Protein AF-A0A518K5V3-F1 (afdb_monomer_lite)

Structure (mmCIF, N/CA/C/O backbone):
data_AF-A0A518K5V3-F1
#
_entry.id   AF-A0A518K5V3-F1
#
loop_
_atom_site.group_PDB
_atom_site.id
_atom_site.type_symbol
_atom_site.label_atom_id
_atom_site.label_alt_id
_atom_site.label_comp_id
_atom_site.label_asym_id
_atom_site.label_entity_id
_atom_site.label_seq_id
_atom_site.pdbx_PDB_ins_code
_atom_site.Cartn_x
_atom_site.Cartn_y
_atom_site.Cartn_z
_atom_site.occupancy
_atom_site.B_iso_or_equiv
_atom_site.auth_seq_id
_atom_site.auth_comp_id
_atom_site.auth_asym_id
_atom_site.auth_atom_id
_atom_site.pdbx_PDB_model_num
ATOM 1 N N . MET A 1 1 ? -26.182 54.799 -16.301 1.00 43.12 1 MET A N 1
ATOM 2 C CA . MET A 1 1 ? -25.715 53.907 -17.389 1.00 43.12 1 MET A CA 1
ATOM 3 C C . MET A 1 1 ? -24.269 53.424 -17.221 1.00 43.12 1 MET A C 1
ATOM 5 O O . MET A 1 1 ? -23.876 52.514 -17.927 1.00 43.12 1 MET A O 1
ATOM 9 N N . THR A 1 2 ? -23.488 53.950 -16.270 1.00 39.34 2 THR A N 1
ATOM 10 C CA . THR A 1 2 ? -22.072 53.578 -16.065 1.00 39.34 2 THR A CA 1
ATOM 11 C C . THR A 1 2 ? -21.814 52.629 -14.886 1.00 39.34 2 THR A C 1
ATOM 13 O O . THR A 1 2 ? -20.728 52.070 -14.793 1.00 39.34 2 THR A O 1
ATOM 16 N N . THR A 1 3 ? -22.806 52.371 -14.027 1.00 31.72 3 THR A N 1
ATOM 17 C CA . THR A 1 3 ? -22.665 51.462 -12.868 1.00 31.72 3 THR A CA 1
ATOM 18 C C . THR A 1 3 ? -23.129 50.028 -13.157 1.00 31.72 3 THR A C 1
ATOM 20 O O . THR A 1 3 ? -22.617 49.089 -12.565 1.00 31.72 3 THR A O 1
ATOM 23 N N . LEU A 1 4 ? -24.036 49.837 -14.124 1.00 33.97 4 LEU A N 1
ATOM 24 C CA . LEU A 1 4 ? -24.569 48.517 -14.507 1.00 33.97 4 LEU A CA 1
ATOM 25 C C . LEU A 1 4 ? -23.623 47.707 -15.413 1.00 33.97 4 LEU A C 1
ATOM 27 O O . LEU A 1 4 ? -23.677 46.484 -15.412 1.00 33.97 4 LEU A O 1
ATOM 31 N N . VAL A 1 5 ? -22.712 48.369 -16.134 1.00 39.97 5 VAL A N 1
ATOM 32 C CA . VAL A 1 5 ? -21.763 47.696 -17.046 1.00 39.97 5 VAL A CA 1
ATOM 33 C C . VAL A 1 5 ? -20.562 47.101 -16.293 1.00 39.97 5 VAL A C 1
ATOM 35 O O . VAL A 1 5 ? -19.984 46.120 -16.744 1.00 39.97 5 VAL A O 1
ATOM 38 N N . ARG A 1 6 ? -20.217 47.626 -15.107 1.00 32.84 6 ARG A N 1
ATOM 39 C CA . ARG A 1 6 ? -19.123 47.078 -14.281 1.00 32.84 6 ARG A CA 1
ATOM 40 C C . ARG A 1 6 ? -19.527 45.856 -13.454 1.00 32.84 6 ARG A C 1
ATOM 42 O O . ARG A 1 6 ? -18.664 45.043 -13.176 1.00 32.84 6 ARG A O 1
ATOM 49 N N . VAL A 1 7 ? -20.807 45.693 -13.113 1.00 37.88 7 VAL A N 1
ATOM 50 C CA . VAL A 1 7 ? -21.293 44.527 -12.346 1.00 37.88 7 VAL A CA 1
ATOM 51 C C . VAL A 1 7 ? -21.519 43.311 -13.256 1.00 37.88 7 VAL A C 1
ATOM 53 O O . VAL A 1 7 ? -21.233 42.185 -12.862 1.00 37.88 7 VAL A O 1
ATOM 56 N N . ALA A 1 8 ? -21.938 43.532 -14.507 1.00 36.59 8 ALA A N 1
ATOM 57 C CA . ALA A 1 8 ? -22.109 42.458 -15.488 1.00 36.59 8 ALA A CA 1
ATOM 58 C C . ALA A 1 8 ? -20.771 41.837 -15.941 1.00 36.59 8 ALA A C 1
ATOM 60 O O . ALA A 1 8 ? -20.703 40.632 -16.162 1.00 36.59 8 ALA A O 1
ATOM 61 N N . ALA A 1 9 ? -19.693 42.628 -16.021 1.00 32.94 9 ALA A N 1
ATOM 62 C CA . ALA A 1 9 ? -18.363 42.116 -16.363 1.00 32.94 9 ALA A CA 1
ATOM 63 C C . ALA A 1 9 ? -17.746 41.251 -15.244 1.00 32.94 9 ALA A C 1
ATOM 65 O O . ALA A 1 9 ? -17.004 40.319 -15.539 1.00 32.94 9 ALA A O 1
ATOM 66 N N . THR A 1 10 ? -18.090 41.503 -13.975 1.00 34.59 10 THR A N 1
ATOM 67 C CA . THR A 1 10 ? -17.618 40.697 -12.836 1.00 34.59 10 THR A CA 1
ATOM 68 C C . THR A 1 10 ? -18.419 39.402 -12.669 1.00 34.59 10 THR A C 1
ATOM 70 O O . THR A 1 10 ? -17.848 38.388 -12.287 1.00 34.59 10 THR A O 1
ATOM 73 N N . LEU A 1 11 ? -19.715 39.383 -13.015 1.00 32.91 11 LEU A N 1
ATOM 74 C CA . LEU A 1 11 ? -20.531 38.161 -12.937 1.00 32.91 11 LEU A CA 1
ATOM 75 C C . LEU A 1 11 ? -20.238 37.149 -14.057 1.00 32.91 11 LEU A C 1
ATOM 77 O O . LEU A 1 11 ? -20.310 35.948 -13.817 1.00 32.91 11 LEU A O 1
ATOM 81 N N . VAL A 1 12 ? -19.862 37.603 -15.257 1.00 38.00 12 VAL A N 1
ATOM 82 C CA . VAL A 1 12 ? -19.462 36.692 -16.351 1.00 38.00 12 VAL A CA 1
ATOM 83 C C . VAL A 1 12 ? -18.081 36.068 -16.091 1.00 38.00 12 VAL A C 1
ATOM 85 O O . VAL A 1 12 ? -17.821 34.964 -16.555 1.00 38.00 12 VAL A O 1
ATOM 88 N N . ALA A 1 13 ? -17.229 36.707 -15.281 1.00 33.59 13 ALA A N 1
ATOM 89 C CA . ALA A 1 13 ? -15.959 36.125 -14.837 1.00 33.59 13 ALA A CA 1
ATOM 90 C C . ALA A 1 13 ? -16.121 35.065 -13.722 1.00 33.59 13 ALA A C 1
ATOM 92 O O . ALA A 1 13 ? -15.258 34.206 -13.585 1.00 33.59 13 ALA A O 1
ATOM 93 N N . LEU A 1 14 ? -17.224 35.087 -12.959 1.00 34.62 14 LEU A N 1
ATOM 94 C CA . LEU A 1 14 ? -17.510 34.115 -11.888 1.00 34.62 14 LEU A CA 1
ATOM 95 C C . LEU A 1 14 ? -18.317 32.889 -12.352 1.00 34.62 14 LEU A C 1
ATOM 97 O O . LEU A 1 14 ? -18.313 31.869 -11.674 1.00 34.62 14 LEU A O 1
ATOM 101 N N . LEU A 1 15 ? -18.967 32.951 -13.519 1.00 34.31 15 LEU A N 1
ATOM 102 C CA . LEU A 1 15 ? -19.723 31.833 -14.111 1.00 34.31 15 LEU A CA 1
ATOM 103 C C . LEU A 1 15 ? -18.880 30.916 -15.018 1.00 34.31 15 LEU A C 1
ATOM 105 O O . LEU A 1 15 ? -19.417 29.997 -15.626 1.00 34.31 15 LEU A O 1
ATOM 109 N N . ALA A 1 16 ? -17.564 31.136 -15.095 1.00 33.53 16 ALA A N 1
ATOM 110 C CA . ALA A 1 16 ? -16.620 30.242 -15.774 1.00 33.53 16 ALA A CA 1
ATOM 111 C C . ALA A 1 16 ? -15.958 29.213 -14.829 1.00 33.53 16 ALA A C 1
ATOM 113 O O . ALA A 1 16 ? -15.108 28.445 -15.269 1.00 33.53 16 ALA A O 1
ATOM 114 N N . TRP A 1 17 ? -16.340 29.184 -13.546 1.00 33.69 17 TRP A N 1
ATOM 115 C CA . TRP A 1 17 ? -15.813 28.276 -12.519 1.00 33.69 17 TRP A CA 1
ATOM 116 C C . TRP A 1 17 ? -16.935 27.421 -11.911 1.00 33.69 17 TRP A C 1
ATOM 118 O O . TRP A 1 17 ? -17.217 27.469 -10.720 1.00 33.69 17 TRP A O 1
ATOM 128 N N . THR A 1 18 ? -17.599 26.613 -12.731 1.00 35.38 18 THR A N 1
ATOM 129 C CA . THR A 1 18 ? -18.125 25.340 -12.226 1.00 35.38 18 THR A CA 1
ATOM 130 C C . THR A 1 18 ? -17.106 24.285 -12.634 1.00 35.38 18 THR A C 1
ATOM 132 O O . THR A 1 18 ? -17.069 23.949 -13.824 1.00 35.38 18 THR A O 1
ATOM 135 N N . PRO A 1 19 ? -16.237 23.784 -11.733 1.00 36.00 19 PRO A N 1
ATOM 136 C CA . PRO A 1 19 ? -15.582 22.522 -12.022 1.00 36.00 19 PRO A CA 1
ATOM 137 C C . PRO A 1 19 ? -16.719 21.522 -12.220 1.00 36.00 19 PRO A C 1
ATOM 139 O O . PRO A 1 19 ? -17.538 21.311 -11.327 1.00 36.00 19 PRO A O 1
ATOM 142 N N . GLY A 1 20 ? -16.857 20.993 -13.435 1.00 32.44 20 GLY A N 1
ATOM 143 C CA . GLY A 1 20 ? -17.680 19.809 -13.611 1.00 32.44 20 GLY A CA 1
ATOM 144 C C . GLY A 1 20 ? -17.143 18.760 -12.646 1.00 32.44 20 GLY A C 1
ATOM 145 O O . GLY A 1 20 ? -15.926 18.584 -12.584 1.00 32.44 20 GLY A O 1
ATOM 146 N N . LEU A 1 21 ? -18.028 18.111 -11.891 1.00 36.78 21 LEU A N 1
ATOM 147 C CA . LEU A 1 21 ? -17.726 16.860 -11.202 1.00 36.78 21 LEU A CA 1
ATOM 148 C C . LEU A 1 21 ? -17.263 15.867 -12.274 1.00 36.78 21 LEU A C 1
ATOM 150 O O . LEU A 1 21 ? -18.062 15.182 -12.907 1.00 36.78 21 LEU A O 1
ATOM 154 N N . ARG A 1 22 ? -15.966 15.875 -12.577 1.00 37.50 22 ARG A N 1
ATOM 155 C CA . ARG A 1 22 ? -15.310 14.741 -13.202 1.00 37.50 22 ARG A CA 1
ATOM 156 C C . ARG A 1 22 ? -15.064 13.770 -12.064 1.00 37.50 22 ARG A C 1
ATOM 158 O O . ARG A 1 22 ? -14.436 14.165 -11.087 1.00 37.50 22 ARG A O 1
ATOM 165 N N . ALA A 1 23 ? -15.555 12.540 -12.199 1.00 46.56 23 ALA A N 1
ATOM 166 C CA . ALA A 1 23 ? -15.024 11.435 -11.417 1.00 46.56 23 ALA A CA 1
ATOM 167 C C . ALA A 1 23 ? -13.495 11.493 -11.547 1.00 46.56 23 ALA A C 1
ATOM 169 O O . ALA A 1 23 ? -12.970 11.546 -12.667 1.00 46.56 23 ALA A O 1
ATOM 170 N N . GLN A 1 24 ? -12.812 11.643 -10.417 1.00 58.25 24 GLN A N 1
ATOM 171 C CA . GLN A 1 24 ? -11.363 11.743 -10.383 1.00 58.25 24 GLN A CA 1
ATOM 172 C C . GLN A 1 24 ? -10.799 10.418 -10.899 1.00 58.25 24 GLN A C 1
ATOM 174 O O . GLN A 1 24 ? -11.262 9.349 -10.514 1.00 58.25 24 GLN A O 1
ATOM 179 N N . GLN A 1 25 ? -9.873 10.480 -11.855 1.00 75.19 25 GLN A N 1
ATOM 180 C CA . GLN A 1 25 ? -9.234 9.278 -12.382 1.00 75.19 25 GLN A CA 1
ATOM 181 C C . GLN A 1 25 ? -8.375 8.675 -11.262 1.00 75.19 25 GLN A C 1
ATOM 183 O O . GLN A 1 25 ? -7.451 9.336 -10.792 1.00 75.19 25 GLN A O 1
ATOM 188 N N . ILE A 1 26 ? -8.726 7.467 -10.816 1.00 86.62 26 ILE A N 1
ATOM 189 C CA . ILE A 1 26 ? -8.029 6.745 -9.742 1.00 86.62 26 ILE A CA 1
ATOM 190 C C . ILE A 1 26 ? -6.698 6.231 -10.293 1.00 86.62 26 ILE A C 1
ATOM 192 O O . ILE A 1 26 ? -6.661 5.655 -11.387 1.00 86.62 26 ILE A O 1
ATOM 196 N N . LYS A 1 27 ? -5.614 6.437 -9.541 1.00 91.00 27 LYS A N 1
ATOM 197 C CA . LYS A 1 27 ? -4.279 5.950 -9.899 1.00 91.00 27 LYS A CA 1
ATOM 198 C C . LYS A 1 27 ? -4.211 4.412 -9.840 1.00 91.00 27 LYS A C 1
ATOM 200 O O . LYS A 1 27 ? -5.124 3.734 -9.369 1.00 91.00 27 LYS A O 1
ATOM 205 N N . ALA A 1 28 ? -3.125 3.842 -10.350 1.00 94.38 28 ALA A N 1
ATOM 206 C CA . ALA A 1 28 ? -2.827 2.414 -10.268 1.00 94.38 28 ALA A CA 1
ATOM 207 C C . ALA A 1 28 ? -2.697 1.958 -8.808 1.00 94.38 28 ALA A C 1
ATOM 209 O O . ALA A 1 28 ? -3.159 0.885 -8.444 1.00 94.38 28 ALA A O 1
ATOM 210 N N . PHE A 1 29 ? -2.082 2.809 -7.994 1.00 93.38 29 PHE A N 1
ATOM 211 C CA . PHE A 1 29 ? -1.991 2.764 -6.539 1.00 93.38 29 PHE A CA 1
ATOM 212 C C . PHE A 1 29 ? -1.645 4.188 -6.060 1.00 93.38 29 PHE A C 1
ATOM 214 O O . PHE A 1 29 ? -1.180 4.993 -6.882 1.00 93.38 29 PHE A O 1
ATOM 221 N N . PRO A 1 30 ? -1.837 4.533 -4.775 1.00 88.00 30 PRO A N 1
ATOM 222 C CA . PRO A 1 30 ? -1.685 5.907 -4.289 1.00 88.00 30 PRO A CA 1
ATOM 223 C C . PRO A 1 30 ? -0.339 6.567 -4.635 1.00 88.00 30 PRO A C 1
ATOM 225 O O . PRO A 1 30 ? -0.297 7.739 -5.014 1.00 88.00 30 PRO A O 1
ATOM 228 N N . GLN A 1 31 ? 0.755 5.797 -4.583 1.00 87.75 31 GLN A N 1
ATOM 229 C CA . GLN A 1 31 ? 2.121 6.262 -4.864 1.00 87.75 31 GLN A CA 1
ATOM 230 C C . GLN A 1 31 ? 2.524 6.195 -6.352 1.00 87.75 31 GLN A C 1
ATOM 232 O O . GLN A 1 31 ? 3.670 6.495 -6.695 1.00 87.75 31 GLN A O 1
ATOM 237 N N . ALA A 1 32 ? 1.619 5.807 -7.256 1.00 91.69 32 ALA A N 1
ATOM 238 C CA . ALA A 1 32 ? 1.925 5.742 -8.680 1.00 91.69 32 ALA A CA 1
ATOM 239 C C . ALA A 1 32 ? 2.119 7.156 -9.263 1.00 91.69 32 ALA A C 1
ATOM 241 O O . ALA A 1 32 ? 1.322 8.071 -9.024 1.00 91.69 32 ALA A O 1
ATOM 242 N N . GLU A 1 33 ? 3.177 7.327 -10.055 1.00 91.31 33 GLU A N 1
ATOM 243 C CA . GLU A 1 33 ? 3.539 8.594 -10.701 1.00 91.31 33 GLU A CA 1
ATOM 244 C C . GLU A 1 33 ? 3.907 8.374 -12.180 1.00 91.31 33 GLU A C 1
ATOM 246 O O . GLU A 1 33 ? 4.142 7.254 -12.654 1.00 91.31 33 GLU A O 1
ATOM 251 N N . GLY A 1 34 ? 3.977 9.467 -12.938 1.00 93.81 34 GLY A N 1
ATOM 252 C CA . GLY A 1 34 ? 4.378 9.443 -14.339 1.00 93.81 34 GLY A CA 1
ATOM 253 C C . GLY A 1 34 ? 3.299 8.920 -15.287 1.00 93.81 34 GLY A C 1
ATOM 254 O O . GLY A 1 34 ? 2.110 8.874 -14.981 1.00 93.81 34 GLY A O 1
ATOM 255 N N . TYR A 1 35 ? 3.692 8.565 -16.508 1.00 95.56 35 TYR A N 1
ATOM 256 C CA . TYR A 1 35 ? 2.707 8.291 -17.551 1.00 95.56 35 TYR A CA 1
ATOM 257 C C . TYR A 1 35 ? 1.858 7.032 -17.336 1.00 95.56 35 TYR A C 1
ATOM 259 O O . TYR A 1 35 ? 0.689 7.043 -17.711 1.00 95.56 35 TYR A O 1
ATOM 267 N N . GLY A 1 36 ? 2.412 5.989 -16.717 1.00 96.06 36 GLY A N 1
ATOM 268 C CA . GLY A 1 36 ? 1.703 4.755 -16.369 1.00 96.06 36 GLY A CA 1
ATOM 269 C C . GLY A 1 36 ? 0.858 4.840 -15.091 1.00 96.06 36 GLY A C 1
ATOM 270 O O . GLY A 1 36 ? 0.240 3.846 -14.722 1.00 96.06 36 GLY A O 1
ATOM 271 N N . GLU A 1 37 ? 0.796 6.000 -14.420 1.00 93.62 37 GLU A N 1
ATOM 272 C CA . GLU A 1 37 ? 0.130 6.176 -13.115 1.00 93.62 37 GLU A CA 1
ATOM 273 C C . GLU A 1 37 ? -1.358 5.796 -13.105 1.00 93.62 37 GLU A C 1
ATOM 275 O O . GLU A 1 37 ? -1.918 5.605 -12.038 1.00 93.62 37 GLU A O 1
ATOM 280 N N . ASN A 1 38 ? -2.010 5.721 -14.270 1.00 93.94 38 ASN A N 1
ATOM 281 C CA . ASN A 1 38 ? -3.446 5.455 -14.401 1.00 93.94 38 ASN A CA 1
ATOM 282 C C . ASN A 1 38 ? -3.755 4.025 -14.877 1.00 93.94 38 ASN A C 1
ATOM 284 O O . ASN A 1 38 ? -4.891 3.744 -15.265 1.00 93.94 38 ASN A O 1
ATOM 288 N N . ALA A 1 39 ? -2.758 3.135 -14.903 1.00 96.94 39 ALA A N 1
ATOM 289 C CA . ALA A 1 39 ? -2.973 1.728 -15.218 1.00 96.94 39 ALA A CA 1
ATOM 290 C C . ALA A 1 39 ? -3.994 1.127 -14.244 1.00 96.94 39 ALA A C 1
ATOM 292 O O . ALA A 1 39 ? -3.812 1.195 -13.035 1.00 96.94 39 ALA A O 1
ATOM 293 N N . ARG A 1 40 ? -5.068 0.521 -14.760 1.00 95.94 40 ARG A N 1
ATOM 294 C CA . ARG A 1 40 ? -6.090 -0.113 -13.909 1.00 95.94 40 ARG A CA 1
ATOM 295 C C . ARG A 1 40 ? -5.650 -1.476 -13.363 1.00 95.94 40 ARG A C 1
ATOM 297 O O . ARG A 1 40 ? -6.126 -1.901 -12.315 1.00 95.94 40 ARG A O 1
ATOM 304 N N . GLY A 1 41 ? -4.792 -2.189 -14.096 1.00 97.75 41 GLY A N 1
ATOM 305 C CA . GLY A 1 41 ? -4.429 -3.562 -13.752 1.00 97.75 41 GLY A CA 1
ATOM 306 C C . GLY A 1 41 ? -5.656 -4.467 -13.614 1.00 97.75 41 GLY A C 1
ATOM 307 O O . GLY A 1 41 ? -6.607 -4.364 -14.388 1.00 97.75 41 GLY A O 1
ATOM 308 N N . GLY A 1 42 ? -5.627 -5.350 -12.618 1.00 97.44 42 GLY A N 1
ATOM 309 C CA . GLY A 1 42 ? -6.682 -6.316 -12.303 1.00 97.44 42 GLY A CA 1
ATOM 310 C C . GLY A 1 42 ? -7.875 -5.797 -11.494 1.00 97.44 42 GLY A C 1
ATOM 311 O O . GLY A 1 42 ? -8.720 -6.611 -11.134 1.00 97.44 42 GLY A O 1
ATOM 312 N N . ARG A 1 43 ? -7.967 -4.490 -11.196 1.00 96.69 43 ARG A N 1
ATOM 313 C CA . ARG A 1 43 ? -9.018 -3.898 -10.342 1.00 96.69 43 ARG A CA 1
ATOM 314 C C . ARG A 1 43 ? -10.431 -4.313 -10.752 1.00 96.69 43 ARG A C 1
ATOM 316 O O . ARG A 1 43 ? -10.838 -4.080 -11.900 1.00 96.69 43 ARG A O 1
ATOM 323 N N . GLY A 1 44 ? -11.210 -4.838 -9.806 1.00 94.06 44 GLY A N 1
ATOM 324 C CA . GLY A 1 44 ? -12.574 -5.331 -10.041 1.00 94.06 44 GLY A CA 1
ATOM 325 C C . GLY A 1 44 ? -12.641 -6.706 -10.727 1.00 94.06 44 GLY A C 1
ATOM 326 O O . GLY A 1 44 ? -13.717 -7.118 -11.165 1.00 94.06 44 GLY A O 1
ATOM 327 N N . GLY A 1 45 ? -11.494 -7.362 -10.918 1.00 95.94 45 GLY A N 1
ATOM 328 C CA . GLY A 1 45 ? -11.334 -8.646 -11.593 1.00 95.94 45 GLY A CA 1
ATOM 329 C C . GLY A 1 45 ? -11.364 -9.850 -10.649 1.00 95.94 45 GLY A C 1
ATOM 330 O O . GLY A 1 45 ? -11.856 -9.769 -9.524 1.00 95.94 45 GLY A O 1
ATOM 331 N N . ASP A 1 46 ? -10.855 -10.991 -11.124 1.00 96.00 46 ASP A N 1
ATOM 332 C CA . ASP A 1 46 ? -10.656 -12.175 -10.282 1.00 96.00 46 ASP A CA 1
ATOM 333 C C . ASP A 1 46 ? -9.287 -12.170 -9.589 1.00 96.00 46 ASP A C 1
ATOM 335 O O . ASP A 1 46 ? -8.342 -11.503 -10.020 1.00 96.00 46 ASP A O 1
ATOM 339 N N . VAL A 1 47 ? -9.174 -12.956 -8.522 1.00 98.44 47 VAL A N 1
ATOM 340 C CA . VAL A 1 47 ? -7.920 -13.162 -7.794 1.00 98.44 47 VAL A CA 1
ATOM 341 C C . VAL A 1 47 ? -7.378 -14.537 -8.129 1.00 98.44 47 VAL A C 1
ATOM 343 O O . VAL A 1 47 ? -8.108 -15.529 -8.171 1.00 98.44 47 VAL A O 1
ATOM 346 N N . TYR A 1 48 ? -6.088 -14.602 -8.447 1.00 98.69 48 TYR A N 1
ATOM 347 C CA . TYR A 1 48 ? -5.428 -15.848 -8.802 1.00 98.69 48 TYR A CA 1
ATOM 348 C C . TYR A 1 48 ? -4.186 -16.078 -7.951 1.00 98.69 48 TYR A C 1
ATOM 350 O O . TYR A 1 48 ? -3.214 -15.328 -8.037 1.00 98.69 48 TYR A O 1
ATOM 358 N N . HIS A 1 49 ? -4.199 -17.186 -7.216 1.00 98.56 49 HIS A N 1
ATOM 359 C CA . HIS A 1 49 ? -3.109 -17.597 -6.344 1.00 98.56 49 HIS A CA 1
ATOM 360 C C . HIS A 1 49 ? -2.066 -18.442 -7.086 1.00 98.56 49 HIS A C 1
ATOM 362 O O . HIS A 1 49 ? -2.342 -19.527 -7.621 1.00 98.56 49 HIS A O 1
ATOM 368 N N . VAL A 1 50 ? -0.822 -17.967 -7.085 1.00 98.69 50 VAL A N 1
ATOM 369 C CA . VAL A 1 50 ? 0.350 -18.758 -7.458 1.00 98.69 50 VAL A CA 1
ATOM 370 C C . VAL A 1 50 ? 0.764 -19.600 -6.255 1.00 98.69 50 VAL A C 1
ATOM 372 O O . VAL A 1 50 ? 1.335 -19.100 -5.292 1.00 98.69 50 VAL A O 1
ATOM 375 N N . THR A 1 51 ? 0.518 -20.904 -6.347 1.00 97.69 51 THR A N 1
ATOM 376 C CA . THR A 1 51 ? 0.811 -21.909 -5.310 1.00 97.69 51 THR A CA 1
ATOM 377 C C . THR A 1 51 ? 2.005 -22.798 -5.660 1.00 97.69 51 THR A C 1
ATOM 379 O O . THR A 1 51 ? 2.398 -23.666 -4.878 1.00 97.69 51 THR A O 1
ATOM 382 N N . LYS A 1 52 ? 2.589 -22.637 -6.857 1.00 97.69 52 LYS A N 1
ATOM 383 C CA . LYS A 1 52 ? 3.690 -23.472 -7.354 1.00 97.69 52 LYS A CA 1
ATOM 384 C C . LYS A 1 52 ? 4.741 -22.660 -8.108 1.00 97.69 52 LYS A C 1
ATOM 386 O O . LYS A 1 52 ? 4.420 -21.753 -8.871 1.00 97.69 52 LYS A O 1
ATOM 391 N N . LEU A 1 53 ? 6.003 -23.070 -7.962 1.00 97.69 53 LEU A N 1
ATOM 392 C CA . LEU A 1 53 ? 7.163 -22.435 -8.607 1.00 97.69 53 LEU A CA 1
ATOM 393 C C . LEU A 1 53 ? 7.587 -23.078 -9.946 1.00 97.69 53 LEU A C 1
ATOM 395 O O . LEU A 1 53 ? 8.588 -22.674 -10.537 1.00 97.69 53 LEU A O 1
ATOM 399 N N . ASN A 1 54 ? 6.887 -24.110 -10.426 1.00 97.50 54 ASN A N 1
ATOM 400 C CA . ASN A 1 54 ? 7.138 -24.704 -11.743 1.00 97.50 54 ASN A CA 1
ATOM 401 C C . ASN A 1 54 ? 6.547 -23.840 -12.873 1.00 97.50 54 ASN A C 1
ATOM 403 O O . ASN A 1 54 ? 5.572 -23.122 -12.683 1.00 97.50 54 ASN A O 1
ATOM 407 N N . ASP A 1 55 ? 7.121 -23.952 -14.073 1.00 98.38 55 ASP A N 1
ATOM 408 C CA . ASP A 1 55 ? 6.676 -23.234 -15.276 1.00 98.38 55 ASP A CA 1
ATOM 409 C C . ASP A 1 55 ? 6.087 -24.186 -16.335 1.00 98.38 55 ASP A C 1
ATOM 411 O O . ASP A 1 55 ? 6.520 -24.220 -17.486 1.00 98.38 55 ASP A O 1
ATOM 415 N N . ASP A 1 56 ? 5.146 -25.046 -15.943 1.00 97.19 56 ASP A N 1
ATOM 416 C CA . ASP A 1 56 ? 4.555 -26.063 -16.833 1.00 97.19 56 ASP A CA 1
ATOM 417 C C . ASP A 1 56 ? 3.170 -25.692 -17.389 1.00 97.19 56 ASP A C 1
ATOM 419 O O . ASP A 1 56 ? 2.560 -26.483 -18.107 1.00 97.19 56 ASP A O 1
ATOM 423 N N . GLY A 1 57 ? 2.677 -24.492 -17.065 1.00 96.69 57 GLY A N 1
ATOM 424 C CA . GLY A 1 57 ? 1.363 -24.010 -17.489 1.00 96.69 57 GLY A CA 1
ATOM 425 C C . GLY A 1 57 ? 0.187 -24.694 -16.785 1.00 96.69 57 GLY A C 1
ATOM 426 O O . GLY A 1 57 ? -0.946 -24.543 -17.229 1.00 96.69 57 GLY A O 1
ATOM 427 N N . SER A 1 58 ? 0.415 -25.451 -15.705 1.00 98.12 58 SER A N 1
ATOM 428 C CA . SER A 1 58 ? -0.666 -26.013 -14.889 1.00 98.12 58 SER A CA 1
ATOM 429 C C . SER A 1 58 ? -1.263 -24.981 -13.920 1.00 98.12 58 SER A C 1
ATOM 431 O O . SER A 1 58 ? -0.619 -23.992 -13.561 1.00 98.12 58 SER A O 1
ATOM 433 N N . VAL A 1 59 ? -2.499 -25.214 -13.466 1.00 98.12 59 VAL A N 1
ATOM 434 C CA . VAL A 1 59 ? -3.154 -24.394 -12.428 1.00 98.12 59 VAL A CA 1
ATOM 435 C C . VAL A 1 59 ? -2.267 -24.308 -11.179 1.00 98.12 59 VAL A C 1
ATOM 437 O O . VAL A 1 59 ? -1.688 -25.313 -10.745 1.00 98.12 59 VAL A O 1
ATOM 440 N N . GLY A 1 60 ? -2.168 -23.110 -10.609 1.00 97.94 60 GLY A N 1
ATOM 441 C CA . GLY A 1 60 ? -1.284 -22.756 -9.498 1.00 97.94 60 GLY A CA 1
ATOM 442 C C . GLY A 1 60 ? 0.076 -22.196 -9.927 1.00 97.94 60 GLY A C 1
ATOM 443 O O . GLY A 1 60 ? 0.832 -21.745 -9.076 1.00 97.94 60 GLY A O 1
ATOM 444 N N . THR A 1 61 ? 0.410 -22.197 -11.223 1.00 98.81 61 THR A N 1
ATOM 445 C CA . THR A 1 61 ? 1.646 -21.574 -11.737 1.00 98.81 61 THR A CA 1
ATOM 446 C C . THR A 1 61 ? 1.422 -20.124 -12.159 1.00 98.81 61 THR A C 1
ATOM 448 O O . THR A 1 61 ? 0.322 -19.766 -12.592 1.00 98.81 61 THR A O 1
ATOM 451 N N . LEU A 1 62 ? 2.481 -19.303 -12.110 1.00 98.75 62 LEU A N 1
ATOM 452 C CA . LEU A 1 62 ? 2.461 -17.922 -12.616 1.00 98.75 62 LEU A CA 1
ATOM 453 C C . LEU A 1 62 ? 2.081 -17.860 -14.104 1.00 98.75 62 LEU A C 1
ATOM 455 O O . LEU A 1 62 ? 1.279 -17.019 -14.504 1.00 98.75 62 LEU A O 1
ATOM 459 N N . ARG A 1 63 ? 2.607 -18.784 -14.922 1.00 98.62 63 ARG A N 1
ATOM 460 C CA . ARG A 1 63 ? 2.274 -18.862 -16.350 1.00 98.62 63 ARG A CA 1
ATOM 461 C C . ARG A 1 63 ? 0.781 -19.031 -16.582 1.00 98.62 63 ARG A C 1
ATOM 463 O O . ARG A 1 63 ? 0.207 -18.285 -17.369 1.00 98.62 63 ARG A O 1
ATOM 470 N N . TYR A 1 64 ? 0.151 -19.973 -15.881 1.00 98.56 64 TYR A N 1
ATOM 471 C CA . TYR A 1 64 ? -1.288 -20.177 -16.016 1.00 98.56 64 TYR A CA 1
ATOM 472 C C . TYR A 1 64 ? -2.076 -18.930 -15.594 1.00 98.56 64 TYR A C 1
ATOM 474 O O . TYR A 1 64 ? -3.023 -18.557 -16.290 1.00 98.56 64 TYR A O 1
ATOM 482 N N . GLY A 1 65 ? -1.659 -18.262 -14.509 1.00 98.12 65 GLY A N 1
ATOM 483 C CA . GLY A 1 65 ? -2.270 -17.018 -14.032 1.00 98.12 65 GLY A CA 1
ATOM 484 C C . GLY A 1 65 ? -2.288 -15.921 -15.096 1.00 98.12 65 GLY A C 1
ATOM 485 O O . GLY A 1 65 ? -3.346 -15.346 -15.354 1.00 98.12 65 GLY A O 1
ATOM 486 N N . ILE A 1 66 ? -1.150 -15.708 -15.765 1.00 98.25 66 ILE A N 1
ATOM 487 C CA . ILE A 1 66 ? -0.980 -14.711 -16.834 1.00 98.25 66 ILE A CA 1
ATOM 488 C C . ILE A 1 66 ? -1.765 -15.089 -18.098 1.00 98.25 66 ILE A C 1
ATOM 490 O O . ILE A 1 66 ? -2.461 -14.262 -18.684 1.00 98.25 66 ILE A O 1
ATOM 494 N N . GLU A 1 67 ? -1.661 -16.340 -18.547 1.00 96.75 67 GLU A N 1
ATOM 495 C CA . GLU A 1 67 ? -2.188 -16.758 -19.853 1.00 96.75 67 GLU A CA 1
ATOM 496 C C . GLU A 1 67 ? -3.718 -16.949 -19.861 1.00 96.75 67 GLU A C 1
ATOM 498 O O . GLU A 1 67 ? -4.321 -16.975 -20.934 1.00 96.75 67 GLU A O 1
ATOM 503 N N . ASN A 1 68 ? -4.367 -17.036 -18.690 1.00 94.88 68 ASN A N 1
ATOM 504 C CA . ASN A 1 68 ? -5.798 -17.359 -18.566 1.00 94.88 68 ASN A CA 1
ATOM 505 C C . ASN A 1 68 ? -6.636 -16.279 -17.854 1.00 94.88 68 ASN A C 1
ATOM 507 O O . ASN A 1 68 ? -7.698 -16.605 -17.319 1.00 94.88 68 ASN A O 1
ATOM 511 N N . ALA A 1 69 ? -6.172 -15.025 -17.799 1.00 91.31 69 ALA A N 1
ATOM 512 C CA . ALA A 1 69 ? -6.924 -13.915 -17.192 1.00 91.31 69 ALA A CA 1
ATOM 513 C C . ALA A 1 69 ? -8.317 -13.734 -17.842 1.00 91.31 69 ALA A C 1
ATOM 515 O O . ALA A 1 69 ? -8.424 -13.835 -19.069 1.00 91.31 69 ALA A O 1
ATOM 516 N N . PRO A 1 70 ? -9.406 -13.477 -17.099 1.00 91.19 70 PRO A N 1
ATOM 517 C CA . PRO A 1 70 ? -10.718 -13.228 -17.685 1.00 91.19 70 PRO A CA 1
ATOM 518 C C . PRO A 1 70 ? -10.783 -11.818 -18.295 1.00 91.19 70 PRO A C 1
ATOM 520 O O . PRO A 1 70 ? -9.893 -10.997 -18.105 1.00 91.19 70 PRO A O 1
ATOM 523 N N . GLY A 1 71 ? -11.849 -11.515 -19.043 1.00 83.00 71 GLY A N 1
ATOM 524 C CA . GLY A 1 71 ? -12.017 -10.186 -19.655 1.00 83.00 71 GLY A CA 1
ATOM 525 C C . GLY A 1 71 ? -12.225 -9.047 -18.646 1.00 83.00 71 GLY A C 1
ATOM 526 O O . GLY A 1 71 ? -11.959 -7.898 -18.979 1.00 83.00 71 GLY A O 1
ATOM 527 N N . ALA A 1 72 ? -12.675 -9.366 -17.427 1.00 88.94 72 ALA A N 1
ATOM 528 C CA . ALA A 1 72 ? -12.852 -8.404 -16.337 1.00 88.94 72 ALA A CA 1
ATOM 529 C C . ALA A 1 72 ? -11.525 -7.953 -15.691 1.00 88.94 72 ALA A C 1
ATOM 531 O O . ALA A 1 72 ? -11.524 -6.962 -14.971 1.00 88.94 72 ALA A O 1
ATOM 532 N N . GLY A 1 73 ? -10.413 -8.638 -15.982 1.00 95.94 73 GLY A N 1
ATOM 533 C CA . GLY A 1 73 ? -9.109 -8.419 -15.355 1.00 95.94 73 GLY A CA 1
ATOM 534 C C . GLY A 1 73 ? -8.786 -9.436 -14.262 1.00 95.94 73 GLY A C 1
ATOM 535 O O . GLY A 1 73 ? -9.654 -10.213 -13.862 1.00 95.94 73 GLY A O 1
ATOM 536 N N . ARG A 1 74 ? -7.519 -9.459 -13.832 1.00 97.88 74 ARG A N 1
ATOM 537 C CA . ARG A 1 74 ? -6.997 -10.386 -12.818 1.00 97.88 74 ARG A CA 1
ATOM 538 C C . ARG A 1 74 ? -5.908 -9.765 -11.957 1.00 97.88 74 ARG A C 1
ATOM 540 O O . ARG A 1 74 ? -4.936 -9.231 -12.496 1.00 97.88 74 ARG A O 1
ATOM 547 N N . THR A 1 75 ? -5.993 -9.970 -10.650 1.00 98.81 75 THR A N 1
ATOM 548 C CA . THR A 1 75 ? -4.885 -9.734 -9.720 1.00 98.81 75 THR A CA 1
ATOM 549 C C . THR A 1 75 ? -4.231 -11.065 -9.356 1.00 98.81 75 THR A C 1
ATOM 551 O O . THR A 1 75 ? -4.873 -11.990 -8.866 1.00 98.81 75 THR A O 1
ATOM 554 N N . ILE A 1 76 ? -2.942 -11.194 -9.663 1.00 98.88 76 ILE A N 1
ATOM 555 C CA . ILE A 1 76 ? -2.135 -12.381 -9.381 1.00 98.88 76 ILE A CA 1
ATOM 556 C C . ILE A 1 76 ? -1.385 -12.158 -8.069 1.00 98.88 76 ILE A C 1
ATOM 558 O O . ILE A 1 76 ? -0.498 -11.302 -8.009 1.00 98.88 76 ILE A O 1
ATOM 562 N N . VAL A 1 77 ? -1.719 -12.972 -7.070 1.00 98.81 77 VAL A N 1
ATOM 563 C CA . VAL A 1 77 ? -1.076 -13.035 -5.752 1.00 98.81 77 VAL A CA 1
ATOM 564 C C . VAL A 1 77 ? -0.272 -14.334 -5.620 1.00 98.81 77 VAL A C 1
ATOM 566 O O . VAL A 1 77 ? -0.427 -15.276 -6.402 1.00 98.81 77 VAL A O 1
ATOM 569 N N . PHE A 1 78 ? 0.639 -14.383 -4.660 1.00 98.50 78 PHE A N 1
ATOM 570 C CA . PHE A 1 78 ? 1.590 -15.474 -4.450 1.00 98.50 78 PHE A CA 1
ATOM 571 C C . PHE A 1 78 ? 1.479 -16.063 -3.046 1.00 98.50 78 PHE A C 1
ATOM 573 O O . PHE A 1 78 ? 1.790 -15.383 -2.073 1.00 98.50 78 PHE A O 1
ATOM 580 N N . ASP A 1 79 ? 1.198 -17.364 -2.973 1.00 98.06 79 ASP A N 1
ATOM 581 C CA . ASP A 1 79 ? 1.201 -18.130 -1.719 1.00 98.06 79 ASP A CA 1
ATOM 582 C C . ASP A 1 79 ? 2.576 -18.762 -1.440 1.00 98.06 79 ASP A C 1
ATOM 584 O O . ASP A 1 79 ? 2.831 -19.338 -0.381 1.00 98.06 79 ASP A O 1
ATOM 588 N N . VAL A 1 80 ? 3.476 -18.704 -2.429 1.00 97.38 80 VAL A N 1
ATOM 589 C CA . VAL A 1 80 ? 4.824 -19.275 -2.378 1.00 97.38 80 VAL A CA 1
ATOM 590 C C . VAL A 1 80 ? 5.873 -18.269 -2.848 1.00 97.38 80 VAL A C 1
ATOM 592 O O . VAL A 1 80 ? 5.720 -17.616 -3.878 1.00 97.38 80 VAL A O 1
ATOM 595 N N . GLY A 1 81 ? 6.974 -18.182 -2.101 1.00 97.25 81 GLY A N 1
ATOM 596 C CA . GLY A 1 81 ? 8.166 -17.412 -2.462 1.00 97.25 81 GLY A CA 1
ATOM 597 C C . GLY A 1 81 ? 9.266 -18.300 -3.041 1.00 97.25 81 GLY A C 1
ATOM 598 O O . GLY A 1 81 ? 9.392 -19.473 -2.678 1.00 97.25 81 GLY A O 1
ATOM 599 N N . GLY A 1 82 ? 10.076 -17.750 -3.943 1.00 97.50 82 GLY A N 1
ATOM 600 C CA . GLY A 1 82 ? 11.191 -18.458 -4.566 1.00 97.50 82 GLY A CA 1
ATOM 601 C C . GLY A 1 82 ? 11.433 -18.108 -6.035 1.00 97.50 82 GLY A C 1
ATOM 602 O O . GLY A 1 82 ? 10.785 -17.247 -6.628 1.00 97.50 82 GLY A O 1
ATOM 603 N N . TRP A 1 83 ? 12.394 -18.813 -6.638 1.00 98.00 83 TRP A N 1
ATOM 604 C CA . TRP A 1 83 ? 12.690 -18.700 -8.067 1.00 98.00 83 TRP A CA 1
ATOM 605 C C . TRP A 1 83 ? 11.787 -19.605 -8.905 1.00 98.00 83 TRP A C 1
ATOM 607 O O . TRP A 1 83 ? 11.810 -20.827 -8.749 1.00 98.00 83 TRP A O 1
ATOM 617 N N . ILE A 1 84 ? 11.103 -19.010 -9.876 1.00 98.69 84 ILE A N 1
ATOM 618 C CA . ILE A 1 84 ? 10.430 -19.705 -10.971 1.00 98.69 84 ILE A CA 1
ATOM 619 C C . ILE A 1 84 ? 11.430 -19.833 -12.124 1.00 98.69 84 ILE A C 1
ATOM 621 O O . ILE A 1 84 ? 11.850 -18.843 -12.728 1.00 98.69 84 ILE A O 1
ATOM 625 N N . ASN A 1 85 ? 11.842 -21.065 -12.425 1.00 98.12 85 ASN A N 1
ATOM 626 C CA . ASN A 1 85 ? 12.668 -21.344 -13.599 1.00 98.12 85 ASN A CA 1
ATOM 627 C C . ASN A 1 85 ? 11.756 -21.437 -14.815 1.00 98.12 85 ASN A C 1
ATOM 629 O O . ASN A 1 85 ? 10.995 -22.397 -14.940 1.00 98.12 85 ASN A O 1
ATOM 633 N N . LEU A 1 86 ? 11.833 -20.446 -15.694 1.00 98.56 86 LEU A N 1
ATOM 634 C CA . LEU A 1 86 ? 11.048 -20.442 -16.913 1.00 98.56 86 LEU A CA 1
ATOM 635 C C . LEU A 1 86 ? 11.531 -21.555 -17.854 1.00 98.56 86 LEU A C 1
ATOM 637 O O . LEU A 1 86 ? 12.725 -21.828 -17.954 1.00 98.56 86 LEU A O 1
ATOM 641 N N . ASN A 1 87 ? 10.595 -22.173 -18.564 1.00 97.88 87 ASN A N 1
ATOM 642 C CA . ASN A 1 87 ? 10.842 -23.131 -19.642 1.00 97.88 87 ASN A CA 1
ATOM 643 C C . ASN A 1 87 ? 10.851 -22.452 -21.023 1.00 97.88 87 ASN A C 1
ATOM 645 O O . ASN A 1 87 ? 11.293 -23.035 -22.012 1.00 97.88 87 ASN A O 1
ATOM 649 N N . SER A 1 88 ? 10.299 -21.239 -21.111 1.00 97.88 88 SER A N 1
ATOM 650 C CA . SER A 1 88 ? 10.261 -20.406 -22.316 1.00 97.88 88 SER A CA 1
ATOM 651 C C . SER A 1 88 ? 9.931 -18.954 -21.950 1.00 97.88 88 SER A C 1
ATOM 653 O O . SER A 1 88 ? 9.632 -18.662 -20.792 1.00 97.88 88 SER A O 1
ATOM 655 N N . LYS A 1 89 ? 9.935 -18.041 -22.933 1.00 97.75 89 LYS A N 1
ATOM 656 C CA . LYS A 1 89 ? 9.492 -16.650 -22.736 1.00 97.75 89 LYS A CA 1
ATOM 657 C C . LYS A 1 89 ? 8.131 -16.606 -22.020 1.00 97.75 89 LYS A C 1
ATOM 659 O O . LYS A 1 89 ? 7.189 -17.282 -22.440 1.00 97.75 89 LYS A O 1
ATOM 664 N N . LEU A 1 90 ? 8.023 -15.802 -20.964 1.00 98.50 90 LEU A N 1
ATOM 665 C CA . LEU A 1 90 ? 6.767 -15.559 -20.253 1.00 98.50 90 LEU A CA 1
ATOM 666 C C . LEU A 1 90 ? 6.154 -14.250 -20.766 1.00 98.50 90 LEU A C 1
ATOM 668 O O . LEU A 1 90 ? 6.733 -13.180 -20.591 1.00 98.50 90 LEU A O 1
ATOM 672 N N . GLY A 1 91 ? 5.037 -14.345 -21.490 1.00 97.00 91 GLY A N 1
ATOM 673 C CA . GLY A 1 91 ? 4.432 -13.213 -22.194 1.00 97.00 91 GLY A CA 1
ATOM 674 C C . GLY A 1 91 ? 3.074 -12.812 -21.631 1.00 97.00 91 GLY A C 1
ATOM 675 O O . GLY A 1 91 ? 2.126 -13.588 -21.717 1.00 97.00 91 GLY A O 1
ATOM 676 N N . VAL A 1 92 ? 2.965 -11.578 -21.146 1.00 97.69 92 VAL A N 1
ATOM 677 C CA . VAL A 1 92 ? 1.693 -10.933 -20.806 1.00 97.69 92 VAL A CA 1
ATOM 678 C C . VAL A 1 92 ? 1.062 -10.417 -22.097 1.00 97.69 92 VAL A C 1
ATOM 680 O O . VAL A 1 92 ? 1.543 -9.461 -22.702 1.00 97.69 92 VAL A O 1
ATOM 683 N N . THR A 1 93 ? 0.025 -11.115 -22.559 1.00 95.75 93 THR A N 1
ATOM 684 C CA . THR A 1 93 ? -0.663 -10.862 -23.845 1.00 95.75 93 THR A CA 1
ATOM 685 C C . THR A 1 93 ? -2.170 -10.653 -23.677 1.00 95.75 93 THR A C 1
ATOM 687 O O . THR A 1 93 ? -2.919 -10.686 -24.650 1.00 95.75 93 THR A O 1
ATOM 690 N N . ARG A 1 94 ? -2.613 -10.482 -22.430 1.00 96.25 94 ARG A N 1
ATOM 691 C CA . ARG A 1 94 ? -3.997 -10.219 -22.040 1.00 96.25 94 ARG A CA 1
ATOM 692 C C . ARG A 1 94 ? -4.013 -8.960 -21.191 1.00 96.25 94 ARG A C 1
ATOM 694 O O . ARG A 1 94 ? -3.092 -8.770 -20.398 1.00 96.25 94 ARG A O 1
ATOM 701 N N . ASP A 1 95 ? -5.041 -8.151 -21.384 1.00 97.12 95 ASP A N 1
ATOM 702 C CA . ASP A 1 95 ? -5.164 -6.849 -20.738 1.00 97.12 95 ASP A CA 1
ATOM 703 C C . ASP A 1 95 ? -5.624 -6.984 -19.280 1.00 97.12 95 ASP A C 1
ATOM 705 O O . ASP A 1 95 ? -6.147 -8.030 -18.883 1.00 97.12 95 ASP A O 1
ATOM 709 N N . ASN A 1 96 ? -5.498 -5.895 -18.517 1.00 98.06 96 ASN A N 1
ATOM 710 C CA . ASN A 1 96 ? -6.034 -5.752 -17.158 1.00 98.06 96 ASN A CA 1
ATOM 711 C C . ASN A 1 96 ? -5.448 -6.781 -16.170 1.00 98.06 96 ASN A C 1
ATOM 713 O O . ASN A 1 96 ? -6.179 -7.541 -15.531 1.00 98.06 96 ASN A O 1
ATOM 717 N N . ILE A 1 97 ? -4.117 -6.836 -16.057 1.00 98.75 97 ILE A N 1
ATOM 718 C CA . ILE A 1 97 ? -3.425 -7.748 -15.131 1.00 98.75 97 ILE A CA 1
ATOM 719 C C . ILE A 1 97 ? -2.587 -6.960 -14.128 1.00 98.75 97 ILE A C 1
ATOM 721 O O . ILE A 1 97 ? -1.736 -6.159 -14.515 1.00 98.75 97 ILE A O 1
ATOM 725 N N . THR A 1 98 ? -2.777 -7.268 -12.846 1.00 98.88 98 THR A N 1
ATOM 726 C CA . THR A 1 98 ? -1.851 -6.905 -11.767 1.00 98.88 98 THR A CA 1
ATOM 727 C C . THR A 1 98 ? -1.043 -8.136 -11.366 1.00 98.88 98 THR A C 1
ATOM 729 O O . THR A 1 98 ? -1.615 -9.180 -11.069 1.00 98.88 98 THR A O 1
ATOM 732 N N . ILE A 1 99 ? 0.287 -8.034 -11.341 1.00 98.94 99 ILE A N 1
ATOM 733 C CA . ILE A 1 99 ? 1.186 -9.038 -10.753 1.00 98.94 99 ILE A CA 1
ATOM 734 C C . ILE A 1 99 ? 1.757 -8.447 -9.464 1.00 98.94 99 ILE A C 1
ATOM 736 O O . ILE A 1 99 ? 2.622 -7.570 -9.521 1.00 98.94 99 ILE A O 1
ATOM 740 N N . ALA A 1 100 ? 1.265 -8.923 -8.319 1.00 98.81 100 ALA A N 1
ATOM 741 C CA . ALA A 1 100 ? 1.567 -8.378 -6.999 1.00 98.81 100 ALA A CA 1
ATOM 742 C C . ALA A 1 100 ? 2.642 -9.212 -6.281 1.00 98.81 100 ALA A C 1
ATOM 744 O O . ALA A 1 100 ? 2.348 -10.035 -5.418 1.00 98.81 100 ALA A O 1
ATOM 745 N N . GLY A 1 101 ? 3.914 -9.024 -6.648 1.00 98.38 101 GLY A N 1
ATOM 746 C CA . GLY A 1 101 ? 5.032 -9.779 -6.069 1.00 98.38 101 GLY A CA 1
ATOM 747 C C . GLY A 1 101 ? 5.225 -9.574 -4.561 1.00 98.38 101 GLY A C 1
ATOM 748 O O . GLY A 1 101 ? 5.831 -10.425 -3.911 1.00 98.38 101 GLY A O 1
ATOM 749 N N . GLN A 1 102 ? 4.683 -8.492 -3.992 1.00 97.44 102 GLN A N 1
ATOM 750 C CA . GLN A 1 102 ? 4.792 -8.158 -2.570 1.00 97.44 102 GLN A CA 1
ATOM 751 C C . GLN A 1 102 ? 4.047 -9.132 -1.654 1.00 97.44 102 GLN A C 1
ATOM 753 O O . GLN A 1 102 ? 4.386 -9.215 -0.478 1.00 97.44 102 GLN A O 1
ATOM 758 N N . THR A 1 103 ? 3.077 -9.895 -2.173 1.00 98.12 103 THR A N 1
ATOM 759 C CA . THR A 1 103 ? 2.376 -10.907 -1.367 1.00 98.12 103 THR A CA 1
ATOM 760 C C . THR A 1 103 ? 3.211 -12.178 -1.186 1.00 98.12 103 THR A C 1
ATOM 762 O O . THR A 1 103 ? 2.895 -13.003 -0.335 1.00 98.12 103 THR A O 1
ATOM 765 N N . ALA A 1 104 ? 4.257 -12.382 -2.001 1.00 97.62 104 ALA A N 1
ATOM 766 C CA . ALA A 1 104 ? 5.040 -13.608 -1.962 1.00 97.62 104 ALA A CA 1
ATOM 767 C C . ALA A 1 104 ? 5.765 -13.744 -0.611 1.00 97.62 104 ALA A C 1
ATOM 769 O O . ALA A 1 104 ? 6.547 -12.862 -0.243 1.00 97.62 104 ALA A O 1
ATOM 770 N N . PRO A 1 105 ? 5.587 -14.860 0.117 1.00 96.00 105 PRO A N 1
ATOM 771 C CA . PRO A 1 105 ? 6.160 -15.004 1.446 1.00 96.00 105 PRO A CA 1
ATOM 772 C C . PRO A 1 105 ? 7.682 -15.213 1.411 1.00 96.00 105 PRO A C 1
ATOM 774 O O . PRO A 1 105 ? 8.280 -15.560 0.389 1.00 96.00 105 PRO A O 1
ATOM 777 N N . GLY A 1 106 ? 8.331 -15.069 2.568 1.00 95.00 106 GLY A N 1
ATOM 778 C CA . GLY A 1 106 ? 9.769 -15.312 2.715 1.00 95.00 106 GLY A CA 1
ATOM 779 C C . GLY A 1 106 ? 10.624 -14.234 2.041 1.00 95.00 106 GLY A C 1
ATOM 780 O O . GLY A 1 106 ? 10.528 -13.058 2.374 1.00 95.00 106 GLY A O 1
ATOM 781 N N . GLY A 1 107 ? 11.505 -14.637 1.121 1.00 94.81 107 GLY A N 1
ATOM 782 C CA . GLY A 1 107 ? 12.386 -13.733 0.367 1.00 94.81 107 GLY A CA 1
ATOM 783 C C . GLY A 1 107 ? 11.739 -13.097 -0.871 1.00 94.81 107 GLY A C 1
ATOM 784 O O . GLY A 1 107 ? 12.438 -12.458 -1.657 1.00 94.81 107 GLY A O 1
ATOM 785 N N . GLY A 1 108 ? 10.437 -13.306 -1.080 1.00 97.31 108 GLY A N 1
ATOM 786 C CA . GLY A 1 108 ? 9.706 -12.864 -2.264 1.00 97.31 108 GLY A CA 1
ATOM 787 C C . GLY A 1 108 ? 9.872 -13.802 -3.464 1.00 97.31 108 GLY A C 1
ATOM 788 O O . GLY A 1 108 ? 10.276 -14.962 -3.335 1.00 97.31 108 GLY A O 1
ATOM 789 N N . VAL A 1 109 ? 9.557 -13.303 -4.660 1.00 98.38 109 VAL A N 1
ATOM 790 C CA . VAL A 1 109 ? 9.480 -14.107 -5.890 1.00 98.38 109 VAL A CA 1
ATOM 791 C C . VAL A 1 109 ? 10.308 -13.510 -7.034 1.00 98.38 109 VAL A C 1
ATOM 793 O O . VAL A 1 109 ? 10.583 -12.308 -7.096 1.00 98.38 109 VAL A O 1
ATOM 796 N N . GLY A 1 110 ? 10.752 -14.372 -7.949 1.00 98.44 110 GLY A N 1
ATOM 797 C CA . GLY A 1 110 ? 11.476 -13.969 -9.149 1.00 98.44 110 GLY A CA 1
ATOM 798 C C . GLY A 1 110 ? 11.427 -15.010 -10.257 1.00 98.44 110 GLY A C 1
ATOM 799 O O . GLY A 1 110 ? 11.254 -16.200 -9.996 1.00 98.44 110 GLY A O 1
ATOM 800 N N . VAL A 1 111 ? 11.631 -14.576 -11.500 1.00 98.69 111 VAL A N 1
ATOM 801 C CA . VAL A 1 111 ? 11.724 -15.451 -12.676 1.00 98.69 111 VAL A CA 1
ATOM 802 C C . VAL A 1 111 ? 13.143 -15.464 -13.245 1.00 98.69 111 VAL A C 1
ATOM 804 O O . VAL A 1 111 ? 13.807 -14.424 -13.323 1.00 98.69 111 VAL A O 1
ATOM 807 N N . LYS A 1 112 ? 13.617 -16.645 -13.660 1.00 97.88 112 LYS A N 1
ATOM 808 C CA . LYS A 1 112 ? 14.930 -16.813 -14.301 1.00 97.88 112 LYS A CA 1
ATOM 809 C C . LYS A 1 112 ? 14.921 -17.795 -15.467 1.00 97.88 112 LYS A C 1
ATOM 811 O O . LYS A 1 112 ? 13.975 -18.559 -15.638 1.00 97.88 112 LYS A O 1
ATOM 816 N N . GLY A 1 113 ? 15.984 -17.779 -16.268 1.00 97.38 113 GLY A N 1
ATOM 817 C CA . GLY A 1 113 ? 16.200 -18.692 -17.398 1.00 97.38 113 GLY A CA 1
ATOM 818 C C . GLY A 1 113 ? 15.674 -18.203 -18.751 1.00 97.38 113 GLY A C 1
ATOM 819 O O . GLY A 1 113 ? 16.226 -18.594 -19.775 1.00 97.38 113 GLY A O 1
ATOM 820 N N . HIS A 1 114 ? 14.659 -17.330 -18.786 1.00 98.25 114 HIS A N 1
ATOM 821 C CA . HIS A 1 114 ? 14.124 -16.732 -20.017 1.00 98.25 114 HIS A CA 1
ATOM 822 C C . HIS A 1 114 ? 13.586 -15.312 -19.787 1.00 98.25 114 HIS A C 1
ATOM 824 O O . HIS A 1 114 ? 13.432 -14.867 -18.653 1.00 98.25 114 HIS A O 1
ATOM 830 N N . GLN A 1 115 ? 13.295 -14.620 -20.890 1.00 98.00 115 GLN A N 1
ATOM 831 C CA . GLN A 1 115 ? 12.724 -13.273 -20.927 1.00 98.00 115 GLN A CA 1
ATOM 832 C C . GLN A 1 115 ? 11.288 -13.218 -20.388 1.00 98.00 115 GLN A C 1
ATOM 834 O O . GLN A 1 115 ? 10.460 -14.080 -20.709 1.00 98.00 115 GLN A O 1
ATOM 839 N N . PHE A 1 116 ? 10.980 -12.139 -19.667 1.00 98.62 116 PHE A N 1
ATOM 840 C CA . PHE A 1 116 ? 9.618 -11.680 -19.408 1.00 98.62 116 PHE A CA 1
ATOM 841 C C . PHE A 1 116 ? 9.237 -10.586 -20.413 1.00 98.62 116 PHE A C 1
ATOM 843 O O . PHE A 1 116 ? 10.049 -9.720 -20.743 1.00 98.62 116 PHE A O 1
ATOM 850 N N . SER A 1 117 ? 8.014 -10.624 -20.941 1.00 97.31 117 SER A N 1
ATOM 851 C CA . SER A 1 117 ? 7.569 -9.645 -21.939 1.00 97.31 117 SER A CA 1
ATOM 852 C C . SER A 1 117 ? 6.132 -9.193 -21.737 1.00 97.31 117 SER A C 1
ATOM 854 O O . SER A 1 117 ? 5.287 -10.004 -21.364 1.00 97.31 117 SER A O 1
ATOM 856 N N . VAL A 1 118 ? 5.862 -7.928 -22.057 1.00 97.56 118 VAL A N 1
ATOM 857 C CA . VAL A 1 118 ? 4.527 -7.321 -22.054 1.00 97.56 118 VAL A CA 1
ATOM 858 C C . VAL A 1 118 ? 4.156 -6.870 -23.469 1.00 97.56 118 VAL A C 1
ATOM 860 O O . VAL A 1 118 ? 4.964 -6.289 -24.205 1.00 97.56 118 VAL A O 1
ATOM 863 N N . GLY A 1 119 ? 2.930 -7.195 -23.865 1.00 95.81 119 GLY A N 1
ATOM 864 C CA . GLY A 1 119 ? 2.339 -6.856 -25.155 1.00 95.81 119 GLY A CA 1
ATOM 865 C C . GLY A 1 119 ? 0.823 -6.692 -25.054 1.00 95.81 119 GLY A C 1
ATOM 866 O O . GLY A 1 119 ? 0.118 -7.211 -25.915 1.00 95.81 119 GLY A O 1
ATOM 867 N N . ALA A 1 120 ? 0.349 -6.055 -23.982 1.00 95.50 120 ALA A N 1
ATOM 868 C CA . ALA A 1 120 ? -1.058 -5.916 -23.601 1.00 95.50 120 ALA A CA 1
ATOM 869 C C . ALA A 1 120 ? -1.295 -4.589 -22.856 1.00 95.50 120 ALA A C 1
ATOM 871 O O . ALA A 1 120 ? -0.327 -3.954 -22.429 1.00 95.50 120 ALA A O 1
ATOM 872 N N . ASP A 1 121 ? -2.560 -4.204 -22.699 1.00 96.56 121 ASP A N 1
ATOM 873 C CA . ASP A 1 121 ? -2.987 -2.935 -22.099 1.00 96.56 121 ASP A CA 1
ATOM 874 C C . ASP A 1 121 ? -3.287 -3.073 -20.593 1.00 96.56 121 ASP A C 1
ATOM 876 O O . ASP A 1 121 ? -3.664 -4.145 -20.114 1.00 96.56 121 ASP A O 1
ATOM 880 N N . ASN A 1 122 ? -3.172 -1.975 -19.838 1.00 97.75 122 ASN A N 1
ATOM 881 C CA . ASN A 1 122 ? -3.508 -1.886 -18.409 1.00 97.75 122 ASN A CA 1
ATOM 882 C C . ASN A 1 122 ? -2.777 -2.925 -17.547 1.00 97.75 122 ASN A C 1
ATOM 884 O O . ASN A 1 122 ? -3.401 -3.801 -16.939 1.00 97.75 122 ASN A O 1
ATOM 888 N N . ILE A 1 123 ? -1.448 -2.833 -17.493 1.00 98.75 123 ILE A N 1
ATOM 889 C CA . ILE A 1 123 ? -0.601 -3.814 -16.803 1.00 98.75 123 ILE A CA 1
ATOM 890 C C . ILE A 1 123 ? 0.123 -3.168 -15.622 1.00 98.75 123 ILE A C 1
ATOM 892 O O . ILE A 1 123 ? 0.835 -2.180 -15.788 1.00 98.75 123 ILE A O 1
ATOM 896 N N . ILE A 1 124 ? -0.009 -3.776 -14.443 1.00 98.88 124 ILE A N 1
ATOM 897 C CA . ILE A 1 124 ? 0.719 -3.397 -13.228 1.00 98.88 124 ILE A CA 1
ATOM 898 C C . ILE A 1 124 ? 1.625 -4.567 -12.832 1.00 98.88 124 ILE A C 1
ATOM 900 O O . ILE A 1 124 ? 1.158 -5.693 -12.661 1.00 98.88 124 ILE A O 1
ATOM 904 N N . VAL A 1 125 ? 2.925 -4.321 -12.662 1.00 98.94 125 VAL A N 1
ATOM 905 C CA . VAL A 1 125 ? 3.878 -5.315 -12.144 1.00 98.94 125 VAL A CA 1
ATOM 906 C C . VAL A 1 125 ? 4.651 -4.704 -10.987 1.00 98.94 125 VAL A C 1
ATOM 908 O O . VAL A 1 125 ? 5.378 -3.731 -11.190 1.00 98.94 125 VAL A O 1
ATOM 911 N N . ARG A 1 126 ? 4.518 -5.289 -9.791 1.00 98.62 126 ARG A N 1
ATOM 912 C CA . ARG A 1 126 ? 5.178 -4.785 -8.581 1.00 98.62 126 ARG A CA 1
ATOM 913 C C . ARG A 1 126 ? 6.000 -5.853 -7.872 1.00 98.62 126 ARG A C 1
ATOM 915 O O . ARG A 1 126 ? 5.625 -7.024 -7.894 1.00 98.62 126 ARG A O 1
ATOM 922 N N . HIS A 1 127 ? 7.109 -5.457 -7.247 1.00 98.56 127 HIS A N 1
ATOM 923 C CA . HIS A 1 127 ? 7.877 -6.291 -6.304 1.00 98.56 127 HIS A CA 1
ATOM 924 C C . HIS A 1 127 ? 8.379 -7.635 -6.874 1.00 98.56 127 HIS A C 1
ATOM 926 O O . HIS A 1 127 ? 8.485 -8.644 -6.176 1.00 98.56 127 HIS A O 1
ATOM 932 N N . MET A 1 128 ? 8.718 -7.658 -8.168 1.00 98.56 128 MET A N 1
ATOM 933 C CA . MET A 1 128 ? 9.150 -8.852 -8.910 1.00 98.56 128 MET A CA 1
ATOM 934 C C . MET A 1 128 ? 10.620 -8.771 -9.343 1.00 98.56 128 MET A C 1
ATOM 936 O O . MET A 1 128 ? 11.142 -7.701 -9.662 1.00 98.56 128 MET A O 1
ATOM 940 N N . ARG A 1 129 ? 11.290 -9.928 -9.434 1.00 98.75 129 ARG A N 1
ATOM 941 C CA . ARG A 1 129 ? 12.664 -10.044 -9.962 1.00 98.75 129 ARG A CA 1
ATOM 942 C C . ARG A 1 129 ? 12.701 -10.728 -11.326 1.00 98.75 129 ARG A C 1
ATOM 944 O O . ARG A 1 129 ? 12.068 -11.766 -11.513 1.00 98.75 129 ARG A O 1
ATOM 951 N N . PHE A 1 130 ? 13.522 -10.212 -12.236 1.00 98.81 130 PHE A N 1
ATOM 952 C CA . PHE A 1 130 ? 13.684 -10.708 -13.604 1.00 98.81 130 PHE A CA 1
ATOM 953 C C . PHE A 1 130 ? 15.166 -10.892 -13.924 1.00 98.81 130 PHE A C 1
ATOM 955 O O . PHE A 1 130 ? 15.897 -9.920 -14.128 1.00 98.81 130 PHE A O 1
ATOM 962 N N . ARG A 1 131 ? 15.624 -12.150 -13.936 1.00 98.31 131 ARG A N 1
ATOM 963 C CA . ARG A 1 131 ? 17.041 -12.498 -14.116 1.00 98.31 131 ARG A CA 1
ATOM 964 C C . ARG A 1 131 ? 17.196 -13.680 -15.080 1.00 98.31 131 ARG A C 1
ATOM 966 O O . ARG A 1 131 ? 17.357 -14.808 -14.625 1.00 98.31 131 ARG A O 1
ATOM 973 N N . PRO A 1 132 ? 17.113 -13.486 -16.409 1.00 98.19 132 PRO A N 1
ATOM 974 C CA . PRO A 1 132 ? 17.173 -14.582 -17.378 1.00 98.19 132 PRO A CA 1
ATOM 975 C C . PRO A 1 132 ? 18.518 -15.319 -17.313 1.00 98.19 132 PRO A C 1
ATOM 977 O O . PRO A 1 132 ? 18.560 -16.549 -17.362 1.00 98.19 132 PRO A O 1
ATOM 980 N N . GLY A 1 133 ? 19.598 -14.567 -17.121 1.00 97.31 133 GLY A N 1
ATOM 981 C CA . GLY A 1 133 ? 20.957 -15.060 -17.029 1.00 97.31 133 GLY A CA 1
ATOM 982 C C . GLY A 1 133 ? 21.596 -15.385 -18.379 1.00 97.31 133 GLY A C 1
ATOM 983 O O . GLY A 1 133 ? 20.927 -15.581 -19.393 1.00 97.31 133 GLY A O 1
ATOM 984 N N . LYS A 1 134 ? 22.924 -15.517 -18.398 1.00 95.50 134 LYS A N 1
ATOM 985 C CA . LYS A 1 134 ? 23.744 -15.679 -19.605 1.00 95.50 134 LYS A CA 1
ATOM 986 C C . LYS A 1 134 ? 23.330 -16.871 -20.463 1.00 95.50 134 LYS A C 1
ATOM 988 O O . LYS A 1 134 ? 23.438 -16.830 -21.688 1.00 95.50 134 LYS A O 1
ATOM 993 N N . GLY A 1 135 ? 22.880 -17.945 -19.813 1.00 94.19 135 GLY A N 1
ATOM 994 C CA . GLY A 1 135 ? 22.425 -19.173 -20.466 1.00 94.19 135 GLY A CA 1
ATOM 995 C C . GLY A 1 135 ? 21.151 -19.007 -21.301 1.00 94.19 135 GLY A C 1
ATOM 996 O O . GLY A 1 135 ? 20.929 -19.817 -22.197 1.00 94.19 135 GLY A O 1
ATOM 997 N N . ALA A 1 136 ? 20.359 -17.955 -21.064 1.00 95.00 136 ALA A N 1
ATOM 998 C CA . ALA A 1 136 ? 19.121 -17.672 -21.794 1.00 95.00 136 ALA A CA 1
ATOM 999 C C . ALA A 1 136 ? 19.351 -17.190 -23.241 1.00 95.00 136 ALA A C 1
ATOM 1001 O O . ALA A 1 136 ? 18.412 -17.132 -24.036 1.00 95.00 136 ALA A O 1
ATOM 1002 N N . GLY A 1 137 ? 20.597 -16.859 -23.601 1.00 94.44 137 GLY A N 1
ATOM 1003 C CA . GLY A 1 137 ? 20.938 -16.243 -24.882 1.00 94.44 137 GLY A CA 1
ATOM 1004 C C . GLY A 1 137 ? 20.779 -14.721 -24.859 1.00 94.44 137 GLY A C 1
ATOM 1005 O O . GLY A 1 137 ? 20.685 -14.115 -23.797 1.00 94.44 137 GLY A O 1
ATOM 1006 N N . ARG A 1 138 ? 20.806 -14.091 -26.040 1.00 94.19 138 ARG A N 1
ATOM 1007 C CA . ARG A 1 138 ? 20.623 -12.637 -26.200 1.00 94.19 138 ARG A CA 1
ATOM 1008 C C . ARG A 1 138 ? 19.140 -12.293 -26.114 1.00 94.19 138 ARG A C 1
ATOM 1010 O O . ARG A 1 138 ? 18.450 -12.277 -27.129 1.00 94.19 138 ARG A O 1
ATOM 1017 N N . VAL A 1 139 ? 18.661 -12.134 -24.890 1.00 95.50 139 VAL A N 1
ATOM 1018 C CA . VAL A 1 139 ? 17.284 -11.764 -24.568 1.00 95.50 139 VAL A CA 1
ATOM 1019 C C . VAL A 1 139 ? 17.297 -10.707 -23.481 1.00 95.50 139 VAL A C 1
ATOM 1021 O O . VAL A 1 139 ? 18.222 -10.719 -22.669 1.00 95.50 139 VAL A O 1
ATOM 1024 N N . ASP A 1 140 ? 16.259 -9.872 -23.437 1.00 96.88 140 ASP A N 1
ATOM 1025 C CA . ASP A 1 140 ? 16.080 -8.918 -22.342 1.00 96.88 140 ASP A CA 1
ATOM 1026 C C . ASP A 1 140 ? 15.608 -9.609 -21.057 1.00 96.88 140 ASP A C 1
ATOM 1028 O O . ASP A 1 140 ? 14.967 -10.666 -21.122 1.00 96.88 140 ASP A O 1
ATOM 1032 N N . SER A 1 141 ? 15.825 -8.986 -19.893 1.00 98.31 141 SER A N 1
ATOM 1033 C CA . SER A 1 141 ? 15.118 -9.410 -18.674 1.00 98.31 141 SER A CA 1
ATOM 1034 C C . SER A 1 141 ? 13.636 -9.041 -18.763 1.00 98.31 141 SER A C 1
ATOM 1036 O O . SER A 1 141 ? 12.779 -9.909 -18.579 1.00 98.31 141 SER A O 1
ATOM 1038 N N . ILE A 1 142 ? 13.343 -7.785 -19.122 1.00 98.56 142 ILE A N 1
ATOM 1039 C CA . ILE A 1 142 ? 11.996 -7.258 -19.381 1.00 98.56 142 ILE A CA 1
ATOM 1040 C C . ILE A 1 142 ? 11.960 -6.613 -20.768 1.00 98.56 142 ILE A C 1
ATOM 1042 O O . ILE A 1 142 ? 12.817 -5.795 -21.099 1.00 98.56 142 ILE A O 1
ATOM 1046 N N . SER A 1 143 ? 10.928 -6.932 -21.553 1.00 96.81 143 SER A N 1
ATOM 1047 C CA . SER A 1 143 ? 10.674 -6.292 -22.849 1.00 96.81 143 SER A CA 1
ATOM 1048 C C . SER A 1 143 ? 9.208 -5.894 -23.020 1.00 96.81 143 SER A C 1
ATOM 1050 O O . SER A 1 143 ? 8.319 -6.745 -22.958 1.00 96.81 143 SER A O 1
ATOM 1052 N N . VAL A 1 144 ? 8.950 -4.611 -23.271 1.00 97.38 144 VAL A N 1
ATOM 1053 C CA . VAL A 1 144 ? 7.621 -4.079 -23.612 1.00 97.38 144 VAL A CA 1
ATOM 1054 C C . VAL A 1 144 ? 7.556 -3.830 -25.117 1.00 97.38 144 VAL A C 1
ATOM 1056 O O . VAL A 1 144 ? 8.350 -3.068 -25.666 1.00 97.38 144 VAL A O 1
ATOM 1059 N N . SER A 1 145 ? 6.629 -4.495 -25.804 1.00 93.56 145 SER A N 1
ATOM 1060 C CA . SER A 1 145 ? 6.589 -4.523 -27.280 1.00 93.56 145 SER A CA 1
ATOM 1061 C C . SER A 1 145 ? 5.330 -3.912 -27.899 1.00 93.56 145 SER A C 1
ATOM 1063 O O . SER A 1 145 ? 5.337 -3.542 -29.080 1.00 93.56 145 SER A O 1
ATOM 1065 N N . SER A 1 146 ? 4.269 -3.799 -27.102 1.00 95.06 146 SER A N 1
ATOM 1066 C CA . SER A 1 146 ? 3.034 -3.082 -27.407 1.00 95.06 146 SER A CA 1
ATOM 1067 C C . SER A 1 146 ? 2.223 -2.856 -26.130 1.00 95.06 146 SER A C 1
ATOM 1069 O O . SER A 1 146 ? 2.459 -3.537 -25.132 1.00 95.06 146 SER A O 1
ATOM 1071 N N . GLY A 1 147 ? 1.250 -1.955 -26.205 1.00 95.00 147 GLY A N 1
ATOM 1072 C CA . GLY A 1 147 ? 0.215 -1.765 -25.192 1.00 95.00 147 GLY A CA 1
ATOM 1073 C C . GLY A 1 147 ? 0.195 -0.353 -24.613 1.00 95.00 147 GLY A C 1
ATOM 1074 O O . GLY A 1 147 ? 1.092 0.447 -24.899 1.00 95.00 147 GLY A O 1
ATOM 1075 N N . HIS A 1 148 ? -0.823 -0.035 -23.821 1.00 95.38 148 HIS A N 1
ATOM 1076 C CA . HIS A 1 148 ? -0.941 1.249 -23.139 1.00 95.38 148 HIS A CA 1
ATOM 1077 C C . HIS A 1 148 ? -1.262 1.140 -21.648 1.00 95.38 148 HIS A C 1
ATOM 1079 O O . HIS A 1 148 ? -1.849 0.157 -21.206 1.00 95.38 148 HIS A O 1
ATOM 1085 N N . ASP A 1 149 ? -0.866 2.172 -20.894 1.00 97.00 149 ASP A N 1
ATOM 1086 C CA . ASP A 1 149 ? -1.067 2.303 -19.445 1.00 97.00 149 ASP A CA 1
ATOM 1087 C C . ASP A 1 149 ? -0.421 1.136 -18.681 1.00 97.00 149 ASP A C 1
ATOM 1089 O O . ASP A 1 149 ? -1.069 0.200 -18.208 1.00 97.00 149 ASP A O 1
ATOM 1093 N N . ILE A 1 150 ? 0.911 1.175 -18.618 1.00 98.62 150 ILE A N 1
ATOM 1094 C CA . ILE A 1 150 ? 1.745 0.109 -18.056 1.00 98.62 150 ILE A CA 1
ATOM 1095 C C . ILE A 1 150 ? 2.654 0.699 -16.979 1.00 98.62 150 ILE A C 1
ATOM 1097 O O . ILE A 1 150 ? 3.353 1.686 -17.226 1.00 98.62 150 ILE A O 1
ATOM 1101 N N . ILE A 1 151 ? 2.702 0.065 -15.809 1.00 98.75 151 ILE A N 1
ATOM 1102 C CA . ILE A 1 151 ? 3.594 0.465 -14.720 1.00 98.75 151 ILE A CA 1
ATOM 1103 C C . ILE A 1 151 ? 4.382 -0.721 -14.162 1.00 98.75 151 ILE A C 1
ATOM 1105 O O . ILE A 1 151 ? 3.834 -1.774 -13.826 1.00 98.75 151 ILE A O 1
ATOM 1109 N N . PHE A 1 152 ? 5.693 -0.521 -14.068 1.00 98.88 152 PHE A N 1
ATOM 1110 C CA . PHE A 1 152 ? 6.613 -1.355 -13.309 1.00 98.88 152 PHE A CA 1
ATOM 1111 C C . PHE A 1 152 ? 7.077 -0.558 -12.094 1.00 98.88 152 PHE A C 1
ATOM 1113 O O . PHE A 1 152 ? 7.707 0.489 -12.247 1.00 98.88 152 PHE A O 1
ATOM 1120 N N . ASP A 1 153 ? 6.771 -1.053 -10.904 1.00 98.44 153 ASP A N 1
ATOM 1121 C CA . ASP A 1 153 ? 7.129 -0.417 -9.637 1.00 98.44 153 ASP A CA 1
ATOM 1122 C C . ASP A 1 153 ? 7.888 -1.408 -8.759 1.00 98.44 153 ASP A C 1
ATOM 1124 O O . ASP A 1 153 ? 7.516 -2.577 -8.685 1.00 98.44 153 ASP A O 1
ATOM 1128 N N . HIS A 1 154 ? 8.980 -0.966 -8.134 1.00 98.25 154 HIS A N 1
ATOM 1129 C CA . HIS A 1 154 ? 9.807 -1.824 -7.286 1.00 98.25 154 HIS A CA 1
ATOM 1130 C C . HIS A 1 154 ? 10.129 -3.171 -7.956 1.00 98.25 154 HIS A C 1
ATOM 1132 O O . HIS A 1 154 ? 9.802 -4.232 -7.438 1.00 98.25 154 HIS A O 1
ATOM 1138 N N . ILE A 1 155 ? 10.725 -3.177 -9.153 1.00 98.81 155 ILE A N 1
ATOM 1139 C CA . ILE A 1 155 ? 11.234 -4.419 -9.761 1.00 98.81 155 ILE A CA 1
ATOM 1140 C C . ILE A 1 155 ? 12.758 -4.480 -9.679 1.00 98.81 155 ILE A C 1
ATOM 1142 O O . ILE A 1 155 ? 13.431 -3.461 -9.552 1.00 98.81 155 ILE A O 1
ATOM 1146 N N . SER A 1 156 ? 13.326 -5.683 -9.764 1.00 98.75 156 SER A N 1
ATOM 1147 C CA . SER A 1 156 ? 14.771 -5.876 -9.959 1.00 98.75 156 SER A CA 1
ATOM 1148 C C . SER A 1 156 ? 15.005 -6.629 -11.265 1.00 98.75 156 SER A C 1
ATOM 1150 O O . SER A 1 156 ? 14.729 -7.827 -11.372 1.00 98.75 156 SER A O 1
ATOM 1152 N N . ALA A 1 157 ? 15.478 -5.911 -12.279 1.00 98.75 157 ALA A N 1
ATOM 1153 C CA . ALA A 1 157 ? 15.848 -6.437 -13.583 1.00 98.75 157 ALA A CA 1
ATOM 1154 C C . ALA A 1 157 ? 17.371 -6.465 -13.714 1.00 98.75 157 ALA A C 1
ATOM 1156 O O . ALA A 1 157 ? 18.043 -5.440 -13.600 1.00 98.75 157 ALA A O 1
ATOM 1157 N N . GLY A 1 158 ? 17.921 -7.642 -13.993 1.00 98.00 158 GLY A N 1
ATOM 1158 C CA . GLY A 1 158 ? 19.358 -7.782 -14.186 1.00 98.00 158 GLY A CA 1
ATOM 1159 C C . GLY A 1 158 ? 19.741 -9.066 -14.887 1.00 98.00 158 GLY A C 1
ATOM 1160 O O . GLY A 1 158 ? 18.880 -9.887 -15.199 1.00 98.00 158 GLY A O 1
ATOM 1161 N N . PHE A 1 159 ? 21.035 -9.256 -15.121 1.00 98.06 159 PHE A N 1
ATOM 1162 C CA . PHE A 1 159 ? 21.583 -10.463 -15.748 1.00 98.06 159 PHE A CA 1
ATOM 1163 C C . PHE A 1 159 ? 21.015 -10.756 -17.145 1.00 98.06 159 PHE A C 1
ATOM 1165 O O . PHE A 1 159 ? 20.883 -11.913 -17.552 1.00 98.06 159 PHE A O 1
ATOM 1172 N N . SER A 1 160 ? 20.682 -9.706 -17.892 1.00 96.62 160 SER A N 1
ATOM 1173 C CA . SER A 1 160 ? 20.380 -9.802 -19.316 1.00 96.62 160 SER A CA 1
ATOM 1174 C C . SER A 1 160 ? 21.660 -9.846 -20.148 1.00 96.62 160 SER A C 1
ATOM 1176 O O . SER A 1 160 ? 22.619 -9.134 -19.851 1.00 96.62 160 SER A O 1
ATOM 1178 N N . TYR A 1 161 ? 21.686 -10.648 -21.220 1.00 94.19 161 TYR A N 1
ATOM 1179 C CA . TYR A 1 161 ? 22.748 -10.534 -22.230 1.00 94.19 161 TYR A CA 1
ATOM 1180 C C . TYR A 1 161 ? 22.415 -9.503 -23.325 1.00 94.19 161 TYR A C 1
ATOM 1182 O O . TYR A 1 161 ? 23.317 -9.078 -24.043 1.00 94.19 161 TYR A O 1
ATOM 1190 N N . ASP A 1 162 ? 21.153 -9.101 -23.475 1.00 94.94 162 ASP A N 1
ATOM 1191 C CA . ASP A 1 162 ? 20.798 -7.938 -24.297 1.00 94.94 162 ASP A CA 1
ATOM 1192 C C . ASP A 1 162 ? 20.547 -6.742 -23.358 1.00 94.94 162 ASP A C 1
ATOM 1194 O O . ASP A 1 162 ? 21.505 -6.286 -22.725 1.00 94.94 162 ASP A O 1
ATOM 1198 N N . GLU A 1 163 ? 19.311 -6.273 -23.166 1.00 96.56 163 GLU A N 1
ATOM 1199 C CA . GLU A 1 163 ? 19.000 -5.198 -22.213 1.00 96.56 163 GLU A CA 1
ATOM 1200 C C . GLU A 1 163 ? 18.288 -5.680 -20.942 1.00 96.56 163 GLU A C 1
ATOM 1202 O O . GLU A 1 163 ? 17.537 -6.651 -20.952 1.00 96.56 163 GLU A O 1
ATOM 1207 N N . ASN A 1 164 ? 18.480 -4.997 -19.818 1.00 98.31 164 ASN A N 1
ATOM 1208 C CA . ASN A 1 164 ? 17.772 -5.338 -18.584 1.00 98.31 164 ASN A CA 1
ATOM 1209 C C . ASN A 1 164 ? 16.282 -4.947 -18.646 1.00 98.31 164 ASN A C 1
ATOM 1211 O O . ASN A 1 164 ? 15.429 -5.784 -18.351 1.00 98.31 164 ASN A O 1
ATOM 1215 N N . ALA A 1 165 ? 15.939 -3.721 -19.053 1.00 97.69 165 ALA A N 1
ATOM 1216 C CA . ALA A 1 165 ? 14.547 -3.257 -19.093 1.00 97.69 165 ALA A CA 1
ATOM 1217 C C . ALA A 1 165 ? 14.257 -2.390 -20.327 1.00 97.69 165 ALA A C 1
ATOM 1219 O O . ALA A 1 165 ? 14.481 -1.184 -20.325 1.00 97.69 165 ALA A O 1
ATOM 1220 N N . SER A 1 166 ? 13.730 -2.998 -21.388 1.00 96.00 166 SER A N 1
ATOM 1221 C CA . SER A 1 166 ? 13.528 -2.327 -22.678 1.00 96.00 166 SER A CA 1
ATOM 1222 C C . SER A 1 166 ? 12.064 -2.115 -23.035 1.00 96.00 166 SER A C 1
ATOM 1224 O O . SER A 1 166 ? 11.181 -2.891 -22.666 1.00 96.00 166 SER A O 1
ATOM 1226 N N . ALA A 1 167 ? 11.824 -1.095 -23.858 1.00 95.44 167 ALA A N 1
ATOM 1227 C CA . ALA A 1 167 ? 10.546 -0.858 -24.511 1.00 95.44 167 ALA A CA 1
ATOM 1228 C C . ALA A 1 167 ? 10.784 -0.544 -25.991 1.00 95.44 167 ALA A C 1
ATOM 1230 O O . ALA A 1 167 ? 11.299 0.513 -26.356 1.00 95.44 167 ALA A O 1
ATOM 1231 N N . ASN A 1 168 ? 10.432 -1.488 -26.857 1.00 90.19 168 ASN A N 1
ATOM 1232 C CA . ASN A 1 168 ? 10.673 -1.391 -28.289 1.00 90.19 168 ASN A CA 1
ATOM 1233 C C . ASN A 1 168 ? 9.388 -1.719 -29.039 1.00 90.19 168 ASN A C 1
ATOM 1235 O O . ASN A 1 168 ? 9.073 -2.888 -29.285 1.00 90.19 168 ASN A O 1
ATOM 1239 N N . ALA A 1 169 ? 8.627 -0.677 -29.377 1.00 83.19 169 ALA A N 1
ATOM 1240 C CA . ALA A 1 169 ? 7.348 -0.883 -30.024 1.00 83.19 169 ALA A CA 1
ATOM 1241 C C . ALA A 1 169 ? 7.550 -1.403 -31.450 1.00 83.19 169 ALA A C 1
ATOM 1243 O O . ALA A 1 169 ? 8.230 -0.792 -32.287 1.00 83.19 169 ALA A O 1
ATOM 1244 N N . THR A 1 170 ? 6.908 -2.532 -31.745 1.00 68.69 170 THR A N 1
ATOM 1245 C CA . THR A 1 170 ? 6.808 -3.021 -33.122 1.00 68.69 170 THR A CA 1
ATOM 1246 C C . THR A 1 170 ? 5.797 -2.175 -33.900 1.00 68.69 170 THR A C 1
ATOM 1248 O O . THR A 1 170 ? 4.890 -1.572 -33.327 1.00 68.69 170 THR A O 1
ATOM 1251 N N . SER A 1 171 ? 5.884 -2.165 -35.233 1.00 57.31 171 SER A N 1
ATOM 1252 C CA . SER A 1 171 ? 4.990 -1.395 -36.118 1.00 57.31 171 SER A CA 1
ATOM 1253 C C . SER A 1 171 ? 3.496 -1.775 -36.051 1.00 57.31 171 SER A C 1
ATOM 1255 O O . SER A 1 171 ? 2.704 -1.257 -36.836 1.00 57.31 171 SER A O 1
ATOM 1257 N N . ARG A 1 172 ? 3.098 -2.695 -35.159 1.00 46.28 172 ARG A N 1
ATOM 1258 C CA . ARG A 1 172 ? 1.759 -3.295 -35.066 1.00 46.28 172 ARG A CA 1
ATOM 1259 C C . ARG A 1 172 ? 0.910 -2.856 -33.866 1.00 46.28 172 ARG A C 1
ATOM 1261 O O . ARG A 1 172 ? -0.185 -3.387 -33.733 1.00 46.28 172 ARG A O 1
ATOM 1268 N N . GLY A 1 173 ? 1.350 -1.915 -33.030 1.00 60.78 173 GLY A N 1
ATOM 1269 C CA . GLY A 1 173 ? 0.513 -1.498 -31.892 1.00 60.78 173 GLY A CA 1
ATOM 1270 C C . GLY A 1 173 ? 0.976 -0.294 -31.079 1.00 60.78 173 GLY A C 1
ATOM 1271 O O . GLY A 1 173 ? 0.144 0.293 -30.404 1.00 60.78 173 GLY A O 1
ATOM 1272 N N . GLY A 1 174 ? 2.249 0.114 -31.175 1.00 86.31 174 GLY A N 1
ATOM 1273 C CA . GLY A 1 174 ? 2.787 1.199 -30.345 1.00 86.31 174 GLY A CA 1
ATOM 1274 C C . GLY A 1 174 ? 2.870 0.823 -28.859 1.00 86.31 174 GLY A C 1
ATOM 1275 O O . GLY A 1 174 ? 2.245 -0.136 -28.410 1.00 86.31 174 GLY A O 1
ATOM 1276 N N . VAL A 1 175 ? 3.682 1.556 -28.104 1.00 94.81 175 VAL A N 1
ATOM 1277 C CA . VAL A 1 175 ? 3.678 1.521 -26.635 1.00 94.81 175 VAL A CA 1
ATOM 1278 C C . VAL A 1 175 ? 3.307 2.919 -26.170 1.00 94.81 175 VAL A C 1
ATOM 1280 O O . VAL A 1 175 ? 3.928 3.875 -26.640 1.00 94.81 175 VAL A O 1
ATOM 1283 N N . TYR A 1 176 ? 2.315 3.038 -25.293 1.00 95.00 176 TYR A N 1
ATOM 1284 C CA . TYR A 1 176 ? 1.830 4.318 -24.784 1.00 95.00 176 TYR A CA 1
ATOM 1285 C C . TYR A 1 176 ? 1.821 4.320 -23.262 1.00 95.00 176 TYR A C 1
ATOM 1287 O O . TYR A 1 176 ? 1.467 3.324 -22.647 1.00 95.00 176 TYR A O 1
ATOM 1295 N N . ASN A 1 177 ? 2.150 5.453 -22.655 1.00 95.88 177 ASN A N 1
ATOM 1296 C CA . ASN A 1 177 ? 1.979 5.666 -21.221 1.00 95.88 177 ASN A CA 1
ATOM 1297 C C . ASN A 1 177 ? 2.646 4.587 -20.349 1.00 95.88 177 ASN A C 1
ATOM 1299 O O . ASN A 1 177 ? 1.985 3.767 -19.710 1.00 95.88 177 ASN A O 1
ATOM 1303 N N . LEU A 1 178 ? 3.977 4.582 -20.350 1.00 97.62 178 LEU A N 1
ATOM 1304 C CA . LEU A 1 178 ? 4.784 3.608 -19.618 1.00 97.62 178 LEU A CA 1
ATOM 1305 C C . LEU A 1 178 ? 5.523 4.287 -18.458 1.00 97.62 178 LEU A C 1
ATOM 1307 O O . LEU A 1 178 ? 6.159 5.321 -18.664 1.00 97.62 178 LEU A O 1
ATOM 1311 N N . THR A 1 179 ? 5.479 3.693 -17.266 1.00 98.31 179 THR A N 1
ATOM 1312 C CA . THR A 1 179 ? 6.300 4.098 -16.113 1.00 98.31 179 THR A CA 1
ATOM 1313 C C . THR A 1 179 ? 7.178 2.939 -15.636 1.00 98.31 179 THR A C 1
ATOM 1315 O O . THR A 1 179 ? 6.699 1.820 -15.461 1.00 98.31 179 THR A O 1
ATOM 1318 N N . PHE A 1 180 ? 8.451 3.231 -15.361 1.00 98.44 180 PHE A N 1
ATOM 1319 C CA . PHE A 1 180 ? 9.308 2.445 -14.472 1.00 98.44 180 PHE A CA 1
ATOM 1320 C C . PHE A 1 180 ? 9.697 3.305 -13.270 1.00 98.44 180 PHE A C 1
ATOM 1322 O O . PHE A 1 180 ? 10.323 4.360 -13.444 1.00 98.44 180 PHE A O 1
ATOM 1329 N N . GLN A 1 181 ? 9.353 2.854 -12.067 1.00 96.75 181 GLN A N 1
ATOM 1330 C CA . GLN A 1 181 ? 9.656 3.575 -10.837 1.00 96.75 181 GLN A CA 1
ATOM 1331 C C . GLN A 1 181 ? 10.258 2.683 -9.753 1.00 96.75 181 GLN A C 1
ATOM 1333 O O . GLN A 1 181 ? 10.022 1.474 -9.728 1.00 96.75 181 GLN A O 1
ATOM 1338 N N . HIS A 1 182 ? 11.087 3.277 -8.890 1.00 96.69 182 HIS A N 1
ATOM 1339 C CA . HIS A 1 182 ? 11.665 2.625 -7.704 1.00 96.69 182 HIS A CA 1
ATOM 1340 C C . HIS A 1 182 ? 12.376 1.285 -7.982 1.00 96.69 182 HIS A C 1
ATOM 1342 O O . HIS A 1 182 ? 12.490 0.417 -7.119 1.00 96.69 182 HIS A O 1
ATOM 1348 N N . SER A 1 183 ? 12.881 1.087 -9.201 1.00 98.62 183 SER A N 1
ATOM 1349 C CA . SER A 1 183 ? 13.367 -0.212 -9.669 1.00 98.62 183 SER A CA 1
ATOM 1350 C C . SER A 1 183 ? 14.893 -0.288 -9.755 1.00 98.62 183 SER A C 1
ATOM 1352 O O . SER A 1 183 ? 15.574 0.713 -9.976 1.00 98.62 183 SER A O 1
ATOM 1354 N N . ALA A 1 184 ? 15.440 -1.498 -9.614 1.00 98.69 184 ALA A N 1
ATOM 1355 C CA . ALA A 1 184 ? 16.840 -1.811 -9.897 1.00 98.69 184 ALA A CA 1
ATOM 1356 C C . ALA A 1 184 ? 16.985 -2.321 -11.333 1.00 98.69 184 ALA A C 1
ATOM 1358 O O . ALA A 1 184 ? 16.334 -3.292 -11.719 1.00 98.69 184 ALA A O 1
ATOM 1359 N N . ILE A 1 185 ? 17.864 -1.698 -12.114 1.00 98.81 185 ILE A N 1
ATOM 1360 C CA . ILE A 1 185 ? 18.187 -2.075 -13.493 1.00 98.81 185 ILE A CA 1
ATOM 1361 C C . ILE A 1 185 ? 19.704 -2.225 -13.571 1.00 98.81 185 ILE A C 1
ATOM 1363 O O . ILE A 1 185 ? 20.435 -1.281 -13.881 1.00 98.81 185 ILE A O 1
ATOM 1367 N N . ALA A 1 186 ? 20.198 -3.410 -13.218 1.00 97.94 186 ALA A N 1
ATOM 1368 C CA . ALA A 1 186 ? 21.607 -3.592 -12.890 1.00 97.94 186 ALA A CA 1
ATOM 1369 C C . ALA A 1 186 ? 22.237 -4.852 -13.488 1.00 97.94 186 ALA A C 1
ATOM 1371 O O . ALA A 1 186 ? 21.563 -5.842 -13.760 1.00 97.94 186 ALA A O 1
ATOM 1372 N N . TYR A 1 187 ? 23.560 -4.827 -13.651 1.00 97.75 187 TYR A N 1
ATOM 1373 C CA . TYR A 1 187 ? 24.355 -5.960 -14.134 1.00 97.75 187 TYR A CA 1
ATOM 1374 C C . TYR A 1 187 ? 23.909 -6.506 -15.498 1.00 97.75 187 TYR A C 1
ATOM 1376 O O . TYR A 1 187 ? 23.667 -7.708 -15.659 1.00 97.75 187 TYR A O 1
ATOM 1384 N N . GLY A 1 188 ? 23.823 -5.637 -16.507 1.00 97.19 188 GLY A N 1
ATOM 1385 C CA . GLY A 1 188 ? 23.836 -6.094 -17.897 1.00 97.19 188 GLY A CA 1
ATOM 1386 C C . GLY A 1 188 ? 25.117 -6.895 -18.171 1.00 97.19 188 GLY A C 1
ATOM 1387 O O . GLY A 1 188 ? 26.201 -6.523 -17.717 1.00 97.19 188 GLY A O 1
ATOM 1388 N N . LEU A 1 189 ? 25.026 -7.994 -18.917 1.00 97.75 189 LEU A N 1
ATOM 1389 C CA . LEU A 1 189 ? 26.135 -8.936 -19.079 1.00 97.75 189 LEU A CA 1
ATOM 1390 C C . LEU A 1 189 ? 27.004 -8.623 -20.304 1.00 97.75 189 LEU A C 1
ATOM 1392 O O . LEU A 1 189 ? 26.517 -8.543 -21.436 1.00 97.75 189 LEU A O 1
ATOM 1396 N N . GLU A 1 190 ? 28.316 -8.541 -20.101 1.00 95.75 190 GLU A N 1
ATOM 1397 C CA . GLU A 1 190 ? 29.308 -8.368 -21.170 1.00 95.75 190 GLU A CA 1
ATOM 1398 C C . GLU A 1 190 ? 29.274 -9.536 -22.172 1.00 95.75 190 GLU A C 1
ATOM 1400 O O . GLU A 1 190 ? 28.985 -10.679 -21.819 1.00 95.75 190 GLU A O 1
ATOM 1405 N N . ASP A 1 191 ? 29.545 -9.336 -23.461 1.00 93.38 191 ASP A N 1
ATOM 1406 C CA . ASP A 1 191 ? 30.162 -8.170 -24.112 1.00 93.38 191 ASP A CA 1
ATOM 1407 C C . ASP A 1 191 ? 29.196 -7.071 -24.605 1.00 93.38 191 ASP A C 1
ATOM 1409 O O . ASP A 1 191 ? 29.613 -6.173 -25.336 1.00 93.38 191 ASP A O 1
ATOM 1413 N N . HIS A 1 192 ? 27.901 -7.157 -24.276 1.00 93.31 192 HIS A N 1
ATOM 1414 C CA . HIS A 1 192 ? 26.910 -6.147 -24.681 1.00 93.31 192 HIS A CA 1
ATOM 1415 C C . HIS A 1 192 ? 26.527 -5.220 -23.526 1.00 93.31 192 HIS A C 1
ATOM 1417 O O . HIS A 1 192 ? 26.622 -4.008 -23.688 1.00 93.31 192 HIS A O 1
ATOM 1423 N N . SER A 1 193 ? 26.160 -5.797 -22.372 1.00 94.88 193 SER A N 1
ATOM 1424 C CA . SER A 1 193 ? 25.885 -5.127 -21.091 1.00 94.88 193 SER A CA 1
ATOM 1425 C C . SER A 1 193 ? 25.101 -3.812 -21.220 1.00 94.88 193 SER A C 1
ATOM 1427 O O . SER A 1 193 ? 25.653 -2.712 -21.191 1.00 94.88 193 SER A O 1
ATOM 1429 N N . ALA A 1 194 ? 23.782 -3.912 -21.373 1.00 97.12 194 ALA A N 1
ATOM 1430 C CA . ALA A 1 194 ? 22.942 -2.744 -21.598 1.00 97.12 194 ALA A CA 1
ATOM 1431 C C . ALA A 1 194 ? 21.823 -2.595 -20.559 1.00 97.12 194 ALA A C 1
ATOM 1433 O O . ALA A 1 194 ? 21.207 -3.574 -20.141 1.00 97.12 194 ALA A O 1
ATOM 1434 N N . GLY A 1 195 ? 21.551 -1.348 -20.159 1.00 97.81 195 GLY A N 1
ATOM 1435 C CA . GLY A 1 195 ? 20.438 -1.018 -19.270 1.00 97.81 195 GLY A CA 1
ATOM 1436 C C . GLY A 1 195 ? 19.094 -1.155 -19.986 1.00 97.81 195 GLY A C 1
ATOM 1437 O O . GLY A 1 195 ? 18.353 -2.104 -19.741 1.00 97.81 195 GLY A O 1
ATOM 1438 N N . SER A 1 196 ? 18.806 -0.222 -20.897 1.00 97.62 196 SER A N 1
ATOM 1439 C CA . SER A 1 196 ? 17.476 -0.052 -21.495 1.00 97.62 196 SER A CA 1
ATOM 1440 C C . SER A 1 196 ? 17.547 0.525 -22.909 1.00 97.62 196 SER A C 1
ATOM 1442 O O . SER A 1 196 ? 18.122 1.597 -23.135 1.00 97.62 196 SER A O 1
ATOM 1444 N N . LEU A 1 197 ? 16.910 -0.148 -23.870 1.00 95.94 197 LEU A N 1
ATOM 1445 C CA . LEU A 1 197 ? 16.700 0.348 -25.229 1.00 95.94 197 LEU A CA 1
ATOM 1446 C C . LEU A 1 197 ? 15.244 0.791 -25.386 1.00 95.94 197 LEU A C 1
ATOM 1448 O O . LEU A 1 197 ? 14.324 -0.019 -25.275 1.00 95.94 197 LEU A O 1
ATOM 1452 N N . ILE A 1 198 ? 15.048 2.073 -25.700 1.00 94.81 198 ILE A N 1
ATOM 1453 C CA . ILE A 1 198 ? 13.724 2.670 -25.869 1.00 94.81 198 ILE A CA 1
ATOM 1454 C C . ILE A 1 198 ? 13.544 3.157 -27.304 1.00 94.81 198 ILE A C 1
ATOM 1456 O O . ILE A 1 198 ? 14.268 4.047 -27.768 1.00 94.81 198 ILE A O 1
ATOM 1460 N N . GLN A 1 199 ? 12.572 2.580 -28.009 1.00 89.69 199 GLN A N 1
ATOM 1461 C CA . GLN A 1 199 ? 12.266 2.916 -29.398 1.00 89.69 199 GLN A CA 1
ATOM 1462 C C . GLN A 1 199 ? 10.757 2.909 -29.655 1.00 89.69 199 GLN A C 1
ATOM 1464 O O . GLN A 1 199 ? 10.068 1.957 -29.292 1.00 89.69 199 GLN A O 1
ATOM 1469 N N . ASN A 1 200 ? 10.272 3.944 -30.351 1.00 87.19 200 ASN A N 1
ATOM 1470 C CA . AS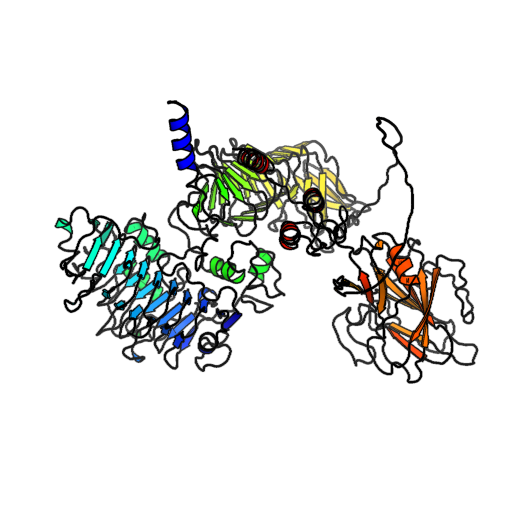N A 1 200 ? 8.881 4.066 -30.809 1.00 87.19 200 ASN A CA 1
ATOM 1471 C C . ASN A 1 200 ? 7.852 4.007 -29.656 1.00 87.19 200 ASN A C 1
ATOM 1473 O O . ASN A 1 200 ? 6.747 3.488 -29.813 1.00 87.19 200 ASN A O 1
ATOM 1477 N N . VAL A 1 201 ? 8.238 4.504 -28.480 1.00 91.94 201 VAL A N 1
ATOM 1478 C CA . VAL A 1 201 ? 7.377 4.597 -27.293 1.00 91.94 201 VAL A CA 1
ATOM 1479 C C . VAL A 1 201 ? 6.812 6.003 -27.225 1.00 91.94 201 VAL A C 1
ATOM 1481 O O . VAL A 1 201 ? 7.577 6.957 -27.304 1.00 91.94 201 VAL A O 1
ATOM 1484 N N . ASN A 1 202 ? 5.505 6.142 -27.066 1.00 93.31 202 ASN A N 1
ATOM 1485 C CA . ASN A 1 202 ? 4.837 7.418 -26.861 1.00 93.31 202 ASN A CA 1
ATOM 1486 C C . ASN A 1 202 ? 4.620 7.604 -25.361 1.00 93.31 202 ASN A C 1
ATOM 1488 O O . ASN A 1 202 ? 3.889 6.824 -24.763 1.00 93.31 202 ASN A O 1
ATOM 1492 N N . ASN A 1 203 ? 5.220 8.641 -24.775 1.00 94.31 203 ASN A N 1
ATOM 1493 C CA . ASN A 1 203 ? 5.086 8.976 -23.352 1.00 94.31 203 ASN A CA 1
ATOM 1494 C C . ASN A 1 203 ? 5.723 7.943 -22.395 1.00 94.31 203 ASN A C 1
ATOM 1496 O O . ASN A 1 203 ? 5.192 6.851 -22.181 1.00 94.31 203 ASN A O 1
ATOM 1500 N N . LEU A 1 204 ? 6.862 8.299 -21.791 1.00 95.75 204 LEU A N 1
ATOM 1501 C CA . LEU A 1 204 ? 7.626 7.408 -20.909 1.00 95.75 204 LEU A CA 1
ATOM 1502 C C . LEU A 1 204 ? 8.139 8.133 -19.662 1.00 95.75 204 LEU A C 1
ATOM 1504 O O . LEU A 1 204 ? 8.766 9.182 -19.783 1.00 95.75 204 LEU A O 1
ATOM 1508 N N . SER A 1 205 ? 7.961 7.536 -18.487 1.00 97.25 205 SER A N 1
ATOM 1509 C CA . SER A 1 205 ? 8.569 7.993 -17.235 1.00 97.25 205 SER A CA 1
ATOM 1510 C C . SER A 1 205 ? 9.525 6.933 -16.686 1.00 97.25 205 SER A C 1
ATOM 1512 O O . SER A 1 205 ? 9.149 5.783 -16.486 1.00 97.25 205 SER A O 1
ATOM 1514 N N . TYR A 1 206 ? 10.765 7.331 -16.423 1.00 96.88 206 TYR A N 1
ATOM 1515 C CA . TYR A 1 206 ? 11.726 6.608 -15.594 1.00 96.88 206 TYR A CA 1
ATOM 1516 C C . TYR A 1 206 ? 12.112 7.520 -14.435 1.00 96.88 206 TYR A C 1
ATOM 1518 O O . TYR A 1 206 ? 12.755 8.555 -14.656 1.00 96.88 206 TYR A O 1
ATOM 1526 N N . HIS A 1 207 ? 11.732 7.144 -13.214 1.00 96.56 207 HIS A N 1
ATOM 1527 C CA . HIS A 1 207 ? 12.092 7.920 -12.035 1.00 96.56 207 HIS A CA 1
ATOM 1528 C C . HIS A 1 207 ? 12.356 7.095 -10.776 1.00 96.56 207 HIS A C 1
ATOM 1530 O O . HIS A 1 207 ? 11.820 6.005 -10.612 1.00 96.56 207 HIS A O 1
ATOM 1536 N N . HIS A 1 208 ? 13.225 7.598 -9.897 1.00 96.00 208 HIS A N 1
ATOM 1537 C CA . HIS A 1 208 ? 13.688 6.893 -8.690 1.00 96.00 208 HIS A CA 1
ATOM 1538 C C . HIS A 1 208 ? 14.254 5.493 -8.943 1.00 96.00 208 HIS A C 1
ATOM 1540 O O . HIS A 1 208 ? 14.192 4.627 -8.074 1.00 96.00 208 HIS A O 1
ATOM 1546 N N . ASN A 1 209 ? 14.818 5.248 -10.124 1.00 98.50 209 ASN A N 1
ATOM 1547 C CA . ASN A 1 209 ? 15.439 3.966 -10.421 1.00 98.50 209 ASN A CA 1
ATOM 1548 C C . ASN A 1 209 ? 16.937 4.003 -10.123 1.00 98.50 209 ASN A C 1
ATOM 1550 O O . ASN A 1 209 ? 17.596 5.030 -10.308 1.00 98.50 209 ASN A O 1
ATOM 1554 N N . LEU A 1 210 ? 17.479 2.845 -9.748 1.00 98.75 210 LEU A N 1
ATOM 1555 C CA . LEU A 1 210 ? 18.914 2.601 -9.715 1.00 98.75 210 LEU A CA 1
ATOM 1556 C C . LEU A 1 210 ? 19.341 1.873 -10.991 1.00 98.75 210 LEU A C 1
ATOM 1558 O O . LEU A 1 210 ? 18.954 0.729 -11.221 1.00 98.75 210 LEU A O 1
ATOM 1562 N N . TYR A 1 211 ? 20.196 2.511 -11.781 1.00 98.62 211 TYR A N 1
ATOM 1563 C CA . TYR A 1 211 ? 20.952 1.870 -12.852 1.00 98.62 211 TYR A CA 1
ATOM 1564 C C . TYR A 1 211 ? 22.378 1.631 -12.370 1.00 98.62 211 TYR A C 1
ATOM 1566 O O . TYR A 1 211 ? 23.059 2.582 -11.998 1.00 98.62 211 TYR A O 1
ATOM 1574 N N . ALA A 1 212 ? 22.851 0.385 -12.377 1.00 97.94 212 ALA A N 1
ATOM 1575 C CA . ALA A 1 212 ? 24.182 0.066 -11.859 1.00 97.94 212 ALA A CA 1
ATOM 1576 C C . ALA A 1 212 ? 24.895 -1.010 -12.679 1.00 97.94 212 ALA A C 1
ATOM 1578 O O . ALA A 1 212 ? 24.280 -1.994 -13.087 1.00 97.94 212 ALA A O 1
ATOM 1579 N N . HIS A 1 213 ? 26.207 -0.866 -12.871 1.00 96.75 213 HIS A N 1
ATOM 1580 C CA . HIS A 1 213 ? 27.048 -1.893 -13.503 1.00 96.75 213 HIS A CA 1
ATOM 1581 C C . HIS A 1 213 ? 26.555 -2.305 -14.903 1.00 96.75 213 HIS A C 1
ATOM 1583 O O . HIS A 1 213 ? 26.528 -3.488 -15.255 1.00 96.75 213 HIS A O 1
ATOM 1589 N N . ASN A 1 214 ? 26.139 -1.322 -15.702 1.00 96.44 214 ASN A N 1
ATOM 1590 C CA . ASN A 1 214 ? 25.721 -1.502 -17.091 1.00 96.44 214 ASN A CA 1
ATOM 1591 C C . ASN A 1 214 ? 26.698 -0.767 -18.008 1.00 96.44 214 ASN A C 1
ATOM 1593 O O . ASN A 1 214 ? 26.915 0.438 -17.861 1.00 96.44 214 ASN A O 1
ATOM 1597 N N . HIS A 1 215 ? 27.232 -1.448 -19.018 1.00 94.38 215 HIS A N 1
ATOM 1598 C CA . HIS A 1 215 ? 28.211 -0.865 -19.928 1.00 94.38 215 HIS A CA 1
ATOM 1599 C C . HIS A 1 215 ? 27.609 0.316 -20.711 1.00 94.38 215 HIS A C 1
ATOM 1601 O O . HIS A 1 215 ? 28.221 1.383 -20.822 1.00 94.38 215 HIS A O 1
ATOM 1607 N N . THR A 1 216 ? 26.404 0.164 -21.260 1.00 95.06 216 THR A N 1
ATOM 1608 C CA . THR A 1 216 ? 25.804 1.158 -22.158 1.00 95.06 216 THR A CA 1
ATOM 1609 C C . THR A 1 216 ? 24.284 1.247 -22.040 1.00 95.06 216 THR A C 1
ATOM 1611 O O . THR A 1 216 ? 23.657 0.471 -21.325 1.00 95.06 216 THR A O 1
ATOM 1614 N N . ARG A 1 217 ? 23.684 2.189 -22.781 1.00 95.56 217 ARG A N 1
ATOM 1615 C CA . ARG A 1 217 ? 22.234 2.412 -22.866 1.00 95.56 217 ARG A CA 1
ATOM 1616 C C . ARG A 1 217 ? 21.626 2.560 -21.470 1.00 95.56 217 ARG A C 1
ATOM 1618 O O . ARG A 1 217 ? 20.789 1.756 -21.078 1.00 95.56 217 ARG A O 1
ATOM 1625 N N . ASN A 1 218 ? 22.024 3.604 -20.746 1.00 96.38 218 ASN A N 1
ATOM 1626 C CA . ASN A 1 218 ? 21.495 3.920 -19.418 1.00 96.38 218 ASN A CA 1
ATOM 1627 C C . ASN A 1 218 ? 20.682 5.230 -19.422 1.00 96.38 218 ASN A C 1
ATOM 1629 O O . ASN A 1 218 ? 21.082 6.179 -18.747 1.00 96.38 218 ASN A O 1
ATOM 1633 N N . PRO A 1 219 ? 19.578 5.341 -20.192 1.00 96.88 219 PRO A N 1
ATOM 1634 C CA . PRO A 1 219 ? 19.059 4.485 -21.264 1.00 96.88 219 PRO A CA 1
ATOM 1635 C C . PRO A 1 219 ? 19.588 4.916 -22.651 1.00 96.88 219 PRO A C 1
ATOM 1637 O O . PRO A 1 219 ? 20.264 5.934 -22.778 1.00 96.88 219 PRO A O 1
ATOM 1640 N N . LYS A 1 220 ? 19.251 4.194 -23.732 1.00 95.88 220 LYS A N 1
ATOM 1641 C CA . LYS A 1 220 ? 19.235 4.763 -25.099 1.00 95.88 220 LYS A CA 1
ATOM 1642 C C . LYS A 1 220 ? 17.801 5.080 -25.494 1.00 95.88 220 LYS A C 1
ATOM 1644 O O . LYS A 1 220 ? 17.014 4.153 -25.671 1.00 95.88 220 LYS A O 1
ATOM 1649 N N . ALA A 1 221 ? 17.480 6.363 -25.663 1.00 94.38 221 ALA A N 1
ATOM 1650 C CA . ALA A 1 221 ? 16.095 6.818 -25.731 1.00 94.38 221 ALA A CA 1
ATOM 1651 C C . ALA A 1 221 ? 15.695 7.481 -27.053 1.00 94.38 221 ALA A C 1
ATOM 1653 O O . ALA A 1 221 ? 16.383 8.366 -27.563 1.00 94.38 221 ALA A O 1
ATOM 1654 N N . ARG A 1 222 ? 14.547 7.044 -27.586 1.00 91.81 222 ARG A N 1
ATOM 1655 C CA . ARG A 1 222 ? 13.809 7.626 -28.720 1.00 91.81 222 ARG A CA 1
ATOM 1656 C C . ARG A 1 222 ? 12.316 7.619 -28.393 1.00 91.81 222 ARG A C 1
ATOM 1658 O O . ARG A 1 222 ? 11.587 6.728 -28.831 1.00 91.81 222 ARG A O 1
ATOM 1665 N N . VAL A 1 223 ? 11.903 8.576 -27.564 1.00 92.00 223 VAL A N 1
ATOM 1666 C CA . VAL A 1 223 ? 10.534 8.670 -27.036 1.00 92.00 223 VAL A CA 1
ATOM 1667 C C . VAL A 1 223 ? 9.735 9.718 -27.800 1.00 92.00 223 VAL A C 1
ATOM 1669 O O . VAL A 1 223 ? 10.140 10.874 -27.936 1.00 92.00 223 VAL A O 1
ATOM 1672 N N . GLU A 1 224 ? 8.608 9.268 -28.324 1.00 91.50 224 GLU A N 1
ATOM 1673 C CA . GLU A 1 224 ? 7.618 10.019 -29.076 1.00 91.50 224 GLU A CA 1
ATOM 1674 C C . GLU A 1 224 ? 6.543 10.633 -28.156 1.00 91.50 224 GLU A C 1
ATOM 1676 O O . GLU A 1 224 ? 6.637 10.580 -26.928 1.00 91.50 224 GLU A O 1
ATOM 1681 N N . GLY A 1 225 ? 5.516 11.244 -28.749 1.00 90.56 225 GLY A N 1
ATOM 1682 C CA . GLY A 1 225 ? 4.411 11.863 -28.024 1.00 90.56 225 GLY A CA 1
ATOM 1683 C C . GLY A 1 225 ? 4.831 13.110 -27.246 1.00 90.56 225 GLY A C 1
ATOM 1684 O O . GLY A 1 225 ? 5.539 13.989 -27.759 1.00 90.56 225 GLY A O 1
ATOM 1685 N N . ASP A 1 226 ? 4.382 13.199 -26.000 1.00 90.88 226 ASP A N 1
ATOM 1686 C CA . ASP A 1 226 ? 4.659 14.308 -25.089 1.00 90.88 226 ASP A CA 1
ATOM 1687 C C . ASP A 1 226 ? 6.121 14.316 -24.623 1.00 90.88 226 ASP A C 1
ATOM 1689 O O . ASP A 1 226 ? 6.690 15.399 -24.452 1.00 90.88 226 ASP A O 1
ATOM 1693 N N . GLY A 1 227 ? 6.778 13.154 -24.616 1.00 92.94 227 GLY A N 1
ATOM 1694 C CA . GLY A 1 227 ? 8.212 13.002 -24.398 1.00 92.94 227 GLY A CA 1
ATOM 1695 C C . GLY A 1 227 ? 8.535 12.035 -23.265 1.00 92.94 227 GLY A C 1
ATOM 1696 O O . GLY A 1 227 ? 7.744 11.155 -22.925 1.00 92.94 227 GLY A O 1
ATOM 1697 N N . MET A 1 228 ? 9.737 12.192 -22.718 1.00 94.56 228 MET A N 1
ATOM 1698 C CA . MET A 1 228 ? 10.272 11.348 -21.658 1.00 94.56 228 MET A CA 1
ATOM 1699 C C . MET A 1 228 ? 10.571 12.140 -20.389 1.00 94.56 228 MET A C 1
ATOM 1701 O O . MET A 1 228 ? 11.223 13.182 -20.461 1.00 94.56 228 MET A O 1
ATOM 1705 N N . ASP A 1 229 ? 10.213 11.576 -19.241 1.00 95.75 229 ASP A N 1
ATOM 1706 C CA . ASP A 1 229 ? 10.767 11.958 -17.947 1.00 95.75 229 ASP A CA 1
ATOM 1707 C C . ASP A 1 229 ? 11.896 11.007 -17.563 1.00 95.75 229 ASP A C 1
ATOM 1709 O O . ASP A 1 229 ? 11.681 9.814 -17.365 1.00 95.75 229 ASP A O 1
ATOM 1713 N N . TRP A 1 230 ? 13.111 11.546 -17.482 1.00 96.62 230 TRP A N 1
ATOM 1714 C CA . TRP A 1 230 ? 14.273 10.910 -16.871 1.00 96.62 230 TRP A CA 1
ATOM 1715 C C . TRP A 1 230 ? 14.625 11.711 -15.617 1.00 96.62 230 TRP A C 1
ATOM 1717 O O . TRP A 1 230 ? 15.432 12.646 -15.659 1.00 96.62 230 TRP A O 1
ATOM 1727 N N . VAL A 1 231 ? 13.920 11.407 -14.528 1.00 95.69 231 VAL A N 1
ATOM 1728 C CA . VAL A 1 231 ? 13.865 12.265 -13.339 1.00 95.69 231 VAL A CA 1
ATOM 1729 C C . VAL A 1 231 ? 14.307 11.505 -12.092 1.00 95.69 231 VAL A C 1
ATOM 1731 O O . VAL A 1 231 ? 13.852 10.391 -11.876 1.00 95.69 231 VAL A O 1
ATOM 1734 N N . ASN A 1 232 ? 15.172 12.084 -11.258 1.00 96.50 232 ASN A N 1
ATOM 1735 C CA . ASN A 1 232 ? 15.561 11.525 -9.952 1.00 96.50 232 ASN A CA 1
ATOM 1736 C C . ASN A 1 232 ? 16.105 10.081 -9.995 1.00 96.50 232 ASN A C 1
ATOM 1738 O O . ASN A 1 232 ? 15.865 9.290 -9.083 1.00 96.50 232 ASN A O 1
ATOM 1742 N N . ASN A 1 233 ? 16.803 9.689 -11.064 1.00 98.06 233 ASN A N 1
ATOM 1743 C CA . ASN A 1 233 ? 17.448 8.3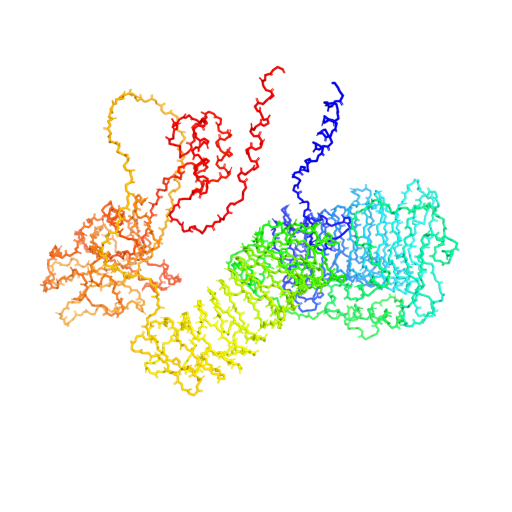76 -11.146 1.00 98.06 233 ASN A CA 1
ATOM 1744 C C . ASN A 1 233 ? 18.890 8.447 -10.628 1.00 98.06 233 ASN A C 1
ATOM 1746 O O . ASN A 1 233 ? 19.578 9.453 -10.824 1.00 98.06 233 ASN A O 1
ATOM 1750 N N . VAL A 1 234 ? 19.368 7.345 -10.049 1.00 98.31 234 VAL A N 1
ATOM 1751 C CA . VAL A 1 234 ? 20.786 7.147 -9.725 1.00 98.31 234 VAL A CA 1
ATOM 1752 C C . VAL A 1 234 ? 21.413 6.250 -10.782 1.00 98.31 234 VAL A C 1
ATOM 1754 O O . VAL A 1 234 ? 20.888 5.176 -11.078 1.00 98.31 234 VAL A O 1
ATOM 1757 N N . VAL A 1 235 ? 22.541 6.674 -11.351 1.00 98.19 235 VAL A N 1
ATOM 1758 C CA . VAL A 1 235 ? 23.279 5.905 -12.361 1.00 98.19 235 VAL A CA 1
ATOM 1759 C C . VAL A 1 235 ? 24.719 5.710 -11.904 1.00 98.19 235 VAL A C 1
ATOM 1761 O O . VAL A 1 235 ? 25.472 6.674 -11.787 1.00 98.19 235 VAL A O 1
ATOM 1764 N N . TYR A 1 236 ? 25.106 4.459 -11.670 1.00 97.25 236 TYR A N 1
ATOM 1765 C CA . TYR A 1 236 ? 26.391 4.068 -11.099 1.00 97.25 236 TYR A CA 1
ATOM 1766 C C . TYR A 1 236 ? 27.174 3.104 -12.003 1.00 97.25 236 TYR A C 1
ATOM 1768 O O . TYR A 1 236 ? 26.595 2.206 -12.613 1.00 97.25 236 TYR A O 1
ATOM 1776 N N . ASP A 1 237 ? 28.501 3.265 -12.059 1.00 95.31 237 ASP A N 1
ATOM 1777 C CA . ASP A 1 237 ? 29.436 2.364 -12.760 1.00 95.31 237 ASP A CA 1
ATOM 1778 C C . ASP A 1 237 ? 29.004 2.042 -14.206 1.00 95.31 237 ASP A C 1
ATOM 1780 O O . ASP A 1 237 ? 28.692 0.903 -14.566 1.00 95.31 237 ASP A O 1
ATOM 1784 N N . TYR A 1 238 ? 28.932 3.090 -15.032 1.00 93.75 238 TYR A N 1
ATOM 1785 C CA . TYR A 1 238 ? 28.501 3.035 -16.431 1.00 93.75 238 TYR A CA 1
ATOM 1786 C C . TYR A 1 238 ? 29.613 3.489 -17.380 1.00 93.75 238 TYR A C 1
ATOM 1788 O O . TYR A 1 238 ? 30.382 4.380 -17.030 1.00 93.75 238 TYR A O 1
ATOM 1796 N N . ASN A 1 239 ? 29.657 2.981 -18.625 1.00 90.25 239 ASN A N 1
ATOM 1797 C CA . ASN A 1 239 ? 30.568 3.551 -19.636 1.00 90.25 239 ASN A CA 1
ATOM 1798 C C . ASN A 1 239 ? 29.911 4.566 -20.565 1.00 90.25 239 ASN A C 1
ATOM 1800 O O . ASN A 1 239 ? 30.568 5.494 -21.042 1.00 90.25 239 ASN A O 1
ATOM 1804 N N . ASN A 1 240 ? 28.638 4.349 -20.872 1.00 91.44 240 ASN A N 1
ATOM 1805 C CA . ASN A 1 240 ? 27.796 5.299 -21.575 1.00 91.44 240 ASN A CA 1
ATOM 1806 C C . ASN A 1 240 ? 26.543 5.503 -20.730 1.00 91.44 240 ASN A C 1
ATOM 1808 O O . ASN A 1 240 ? 25.838 4.531 -20.446 1.00 91.44 240 ASN A O 1
ATOM 1812 N N . GLY A 1 241 ? 26.306 6.750 -20.321 1.00 93.31 241 GLY A N 1
ATOM 1813 C CA . GLY A 1 241 ? 25.111 7.138 -19.583 1.00 93.31 241 GLY A CA 1
ATOM 1814 C C . GLY A 1 241 ? 23.889 7.158 -20.500 1.00 93.31 241 GLY A C 1
ATOM 1815 O O . GLY A 1 241 ? 23.660 6.242 -21.300 1.00 93.31 241 GLY A O 1
ATOM 1816 N N . PHE A 1 242 ? 23.133 8.243 -20.434 1.00 97.56 242 PHE A N 1
ATOM 1817 C CA . PHE A 1 242 ? 22.003 8.481 -21.316 1.00 97.56 242 PHE A CA 1
ATOM 1818 C C . PHE A 1 242 ? 22.478 8.696 -22.763 1.00 97.56 242 PHE A C 1
ATOM 1820 O O . PHE A 1 242 ? 23.283 9.581 -23.050 1.00 97.56 242 PHE A O 1
ATOM 1827 N N . ILE A 1 243 ? 21.947 7.924 -23.708 1.00 96.56 243 ILE A N 1
ATOM 1828 C CA . ILE A 1 243 ? 22.198 8.062 -25.147 1.00 96.56 243 ILE A CA 1
ATOM 1829 C C . ILE A 1 243 ? 20.950 8.658 -25.806 1.00 96.56 243 ILE A C 1
ATOM 1831 O O . ILE A 1 243 ? 19.917 7.997 -25.935 1.00 96.56 243 ILE A O 1
ATOM 1835 N N . ALA A 1 244 ? 21.057 9.900 -26.271 1.00 94.25 244 ALA A N 1
ATOM 1836 C CA . ALA A 1 244 ? 19.962 10.648 -26.875 1.00 94.25 244 ALA A CA 1
ATOM 1837 C C . ALA A 1 244 ? 19.821 10.344 -28.375 1.00 94.25 244 ALA A C 1
ATOM 1839 O O . ALA A 1 244 ? 20.469 10.957 -29.221 1.00 94.25 244 ALA A O 1
ATOM 1840 N N . GLY A 1 245 ? 18.963 9.381 -28.721 1.00 84.44 245 GLY A N 1
ATOM 1841 C CA . GLY A 1 245 ? 18.623 9.043 -30.104 1.00 84.44 245 GLY A CA 1
ATOM 1842 C C . GLY A 1 245 ? 19.719 8.286 -30.861 1.00 84.44 245 GLY A C 1
ATOM 1843 O O . GLY A 1 245 ? 19.503 7.141 -31.261 1.00 84.44 245 GLY A O 1
ATOM 1844 N N . ASP A 1 246 ? 20.897 8.882 -31.056 1.00 79.94 246 ASP A N 1
ATOM 1845 C CA . ASP A 1 246 ? 22.044 8.294 -31.767 1.00 79.94 246 ASP A CA 1
ATOM 1846 C C . ASP A 1 246 ? 21.710 7.851 -33.220 1.00 79.94 246 ASP A C 1
ATOM 1848 O O . ASP A 1 246 ? 22.020 6.745 -33.660 1.00 79.94 246 ASP A O 1
ATOM 1852 N N . SER A 1 247 ? 20.998 8.693 -33.992 1.00 73.50 247 SER A N 1
ATOM 1853 C CA . SER A 1 247 ? 20.870 8.564 -35.464 1.00 73.50 247 SER A CA 1
ATOM 1854 C C . SER A 1 247 ? 20.360 9.835 -36.159 1.00 73.50 247 SER A C 1
ATOM 1856 O O . SER A 1 247 ? 19.441 10.467 -35.650 1.00 73.50 247 SER A O 1
ATOM 1858 N N . ASP A 1 248 ? 20.874 10.132 -37.362 1.00 68.31 248 ASP A N 1
ATOM 1859 C CA . ASP A 1 248 ? 20.323 11.146 -38.298 1.00 68.31 248 ASP A CA 1
ATOM 1860 C C . ASP A 1 248 ? 19.159 10.615 -39.152 1.00 68.31 248 ASP A C 1
ATOM 1862 O O . ASP A 1 248 ? 18.642 11.306 -40.022 1.00 68.31 248 ASP A O 1
ATOM 1866 N N . THR A 1 249 ? 18.794 9.342 -39.011 1.00 66.50 249 THR A N 1
ATOM 1867 C CA . THR A 1 249 ? 17.989 8.639 -40.023 1.00 66.50 249 THR A CA 1
ATOM 1868 C C . THR A 1 249 ? 16.486 8.912 -39.931 1.00 66.50 249 THR A C 1
ATOM 1870 O O . THR A 1 249 ? 15.718 8.229 -40.604 1.00 66.50 249 THR A O 1
ATOM 1873 N N . THR A 1 250 ? 16.048 9.841 -39.078 1.00 70.69 250 THR A N 1
ATOM 1874 C CA . THR A 1 250 ? 14.627 10.118 -38.829 1.00 70.69 250 THR A CA 1
ATOM 1875 C C . THR A 1 250 ? 14.368 11.613 -38.670 1.00 70.69 250 THR A C 1
ATOM 1877 O O . THR A 1 250 ? 15.103 12.283 -37.945 1.00 70.69 250 THR A O 1
ATOM 1880 N N . ASP A 1 251 ? 13.258 12.091 -39.234 1.00 72.19 251 ASP A N 1
ATOM 1881 C CA . ASP A 1 251 ? 12.780 13.477 -39.082 1.00 72.19 251 ASP A CA 1
ATOM 1882 C C . ASP A 1 251 ? 11.970 13.707 -37.783 1.00 72.19 251 ASP A C 1
ATOM 1884 O O . ASP A 1 251 ? 11.437 14.794 -37.567 1.00 72.19 251 ASP A O 1
ATOM 1888 N N . TYR A 1 252 ? 11.825 12.690 -36.922 1.00 85.81 252 TYR A N 1
ATOM 1889 C CA . TYR A 1 252 ? 11.063 12.807 -35.675 1.00 85.81 252 TYR A CA 1
ATOM 1890 C C . TYR A 1 252 ? 11.828 13.617 -34.622 1.00 85.81 252 TYR A C 1
ATOM 1892 O O . TYR A 1 252 ? 13.009 13.371 -34.410 1.00 85.81 252 TYR A O 1
ATOM 1900 N N . PHE A 1 253 ? 11.148 14.523 -33.914 1.00 91.44 253 PHE A N 1
ATOM 1901 C CA . PHE A 1 253 ? 11.732 15.345 -32.852 1.00 91.44 253 PHE A CA 1
ATOM 1902 C C . PHE A 1 253 ? 11.420 14.772 -31.457 1.00 91.44 253 PHE A C 1
ATOM 1904 O O . PHE A 1 253 ? 10.310 14.936 -30.943 1.00 91.44 253 PHE A O 1
ATOM 1911 N N . TRP A 1 254 ? 12.390 14.090 -30.841 1.00 93.44 254 TRP A N 1
ATOM 1912 C CA . TRP A 1 254 ? 12.250 13.507 -29.497 1.00 93.44 254 TRP A CA 1
ATOM 1913 C C . TRP A 1 254 ? 12.472 14.554 -28.402 1.00 93.44 254 TRP A C 1
ATOM 1915 O O . TRP A 1 254 ? 13.230 15.500 -28.599 1.00 93.44 254 TRP A O 1
ATOM 1925 N N . LYS A 1 255 ? 11.832 14.388 -27.238 1.00 94.12 255 LYS A N 1
ATOM 1926 C CA . LYS A 1 255 ? 11.892 15.338 -26.111 1.00 94.12 255 LYS A CA 1
ATOM 1927 C C . LYS A 1 255 ? 12.186 14.608 -24.803 1.00 94.12 255 LYS A C 1
ATOM 1929 O O . LYS A 1 255 ? 11.570 13.575 -24.545 1.00 94.12 255 LYS A O 1
ATOM 1934 N N . VAL A 1 256 ? 13.070 15.157 -23.969 1.00 95.69 256 VAL A N 1
ATOM 1935 C CA . VAL A 1 256 ? 13.347 14.635 -22.620 1.00 95.69 256 VAL A CA 1
ATOM 1936 C C . VAL A 1 256 ? 13.429 15.748 -21.576 1.00 95.69 256 VAL A C 1
ATOM 1938 O O . VAL A 1 256 ? 14.032 16.797 -21.823 1.00 95.69 256 VAL A O 1
ATOM 1941 N N . ASN A 1 257 ? 12.854 15.483 -20.405 1.00 95.94 257 ASN A N 1
ATOM 1942 C CA . ASN A 1 257 ? 13.144 16.168 -19.152 1.00 95.94 257 ASN A CA 1
ATOM 1943 C C . ASN A 1 257 ? 14.216 15.372 -18.400 1.00 95.94 257 ASN A C 1
ATOM 1945 O O . ASN A 1 257 ? 13.968 14.235 -18.004 1.00 95.94 257 ASN A O 1
ATOM 1949 N N . PHE A 1 258 ? 15.402 15.954 -18.242 1.00 96.44 258 PHE A N 1
ATOM 1950 C CA . PHE A 1 258 ? 16.547 15.360 -17.555 1.00 96.44 258 PHE A CA 1
ATOM 1951 C C . PHE A 1 258 ? 16.838 16.164 -16.283 1.00 96.44 258 PHE A C 1
ATOM 1953 O O . PHE A 1 258 ? 17.482 17.218 -16.334 1.00 96.44 258 PHE A O 1
ATOM 1960 N N . ASP A 1 259 ? 16.307 15.711 -15.150 1.00 95.06 259 ASP A N 1
ATOM 1961 C CA . ASP A 1 259 ? 16.254 16.513 -13.923 1.00 95.06 259 ASP A CA 1
ATOM 1962 C C . ASP A 1 259 ? 16.412 15.672 -12.651 1.00 95.06 259 ASP A C 1
ATOM 1964 O O . ASP A 1 259 ? 16.022 14.510 -12.624 1.00 95.06 259 ASP A O 1
ATOM 1968 N N . GLY A 1 260 ? 17.014 16.236 -11.610 1.00 95.44 260 GLY A N 1
ATOM 1969 C CA . GLY A 1 260 ? 17.205 15.604 -10.302 1.00 95.44 260 GLY A CA 1
ATOM 1970 C C . GLY A 1 260 ? 18.069 14.337 -10.282 1.00 95.44 260 GLY A C 1
ATOM 1971 O O . GLY A 1 260 ? 18.123 13.650 -9.269 1.00 95.44 260 GLY A O 1
ATOM 1972 N N . ASN A 1 261 ? 18.743 13.976 -11.377 1.00 97.62 261 ASN A N 1
ATOM 1973 C CA . ASN A 1 261 ? 19.489 12.718 -11.448 1.00 97.62 261 ASN A CA 1
ATOM 1974 C C . ASN A 1 261 ? 20.857 12.823 -10.769 1.00 97.62 261 ASN A C 1
ATOM 1976 O O . ASN A 1 261 ? 21.507 13.871 -10.823 1.00 97.62 261 ASN A O 1
ATOM 1980 N N . TYR A 1 262 ? 21.330 11.698 -10.233 1.00 97.44 262 TYR A N 1
ATOM 1981 C CA . TYR A 1 262 ? 22.660 11.560 -9.651 1.00 97.44 262 TYR A CA 1
ATOM 1982 C C . TYR A 1 262 ? 23.478 10.527 -10.435 1.00 97.44 262 TYR A C 1
ATOM 1984 O O . TYR A 1 262 ? 23.175 9.335 -10.439 1.00 97.44 262 TYR A O 1
ATOM 1992 N N . TYR A 1 263 ? 24.542 10.977 -11.097 1.00 97.31 263 TYR A N 1
ATOM 1993 C CA . TYR A 1 263 ? 25.469 10.112 -11.826 1.00 97.31 263 TYR A CA 1
ATOM 1994 C C . TYR A 1 263 ? 26.786 9.949 -11.063 1.00 97.31 263 TYR A C 1
ATOM 1996 O O . TYR A 1 263 ? 27.449 10.936 -10.764 1.00 97.31 263 TYR A O 1
ATOM 2004 N N . ILE A 1 264 ? 27.190 8.706 -10.807 1.00 95.31 264 ILE A N 1
ATOM 2005 C CA . ILE A 1 264 ? 28.382 8.353 -10.025 1.00 95.31 264 ILE A CA 1
ATOM 2006 C C . ILE A 1 264 ? 29.279 7.451 -10.881 1.00 95.31 264 ILE A C 1
ATOM 2008 O O . ILE A 1 264 ? 28.836 6.415 -11.390 1.00 95.31 264 ILE A O 1
ATOM 2012 N N . THR A 1 265 ? 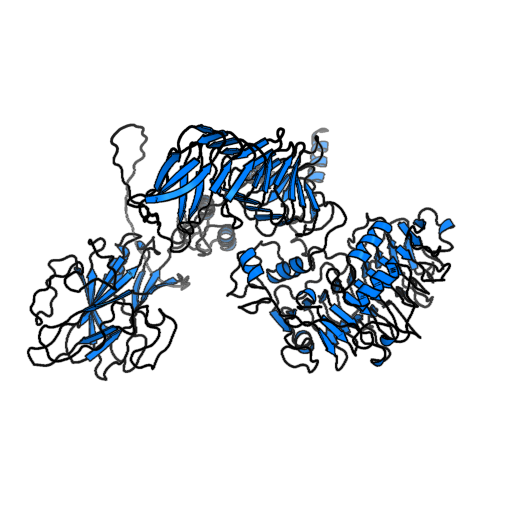30.547 7.817 -11.068 1.00 92.50 265 THR A N 1
ATOM 2013 C CA . THR A 1 265 ? 31.481 6.965 -11.823 1.00 92.50 265 THR A CA 1
ATOM 2014 C C . THR A 1 265 ? 31.928 5.749 -11.017 1.00 92.50 265 THR A C 1
ATOM 2016 O O . THR A 1 265 ? 32.048 5.780 -9.788 1.00 92.50 265 THR A O 1
ATOM 2019 N N . GLY A 1 266 ? 32.199 4.657 -11.729 1.00 89.81 266 GLY A N 1
ATOM 2020 C CA . GLY A 1 266 ? 32.690 3.420 -11.137 1.00 89.81 266 GLY A CA 1
ATOM 2021 C C . GLY A 1 266 ? 34.129 3.501 -10.615 1.00 89.81 266 GLY A C 1
ATOM 2022 O O . GLY A 1 266 ? 34.829 4.502 -10.810 1.00 89.81 266 GLY A O 1
ATOM 2023 N N . PRO A 1 267 ? 34.615 2.430 -9.966 1.00 86.38 267 PRO A N 1
ATOM 2024 C CA . PRO A 1 267 ? 35.959 2.395 -9.401 1.00 86.38 267 PRO A CA 1
ATOM 2025 C C . PRO A 1 267 ? 37.034 2.580 -10.483 1.00 86.38 267 PRO A C 1
ATOM 2027 O O . PRO A 1 267 ? 37.116 1.814 -11.442 1.00 86.38 267 PRO A O 1
ATOM 2030 N N . GLY A 1 268 ? 37.904 3.579 -10.310 1.00 73.19 268 GLY A N 1
ATOM 2031 C CA . GLY A 1 268 ? 39.013 3.844 -11.237 1.00 73.19 268 GLY A CA 1
ATOM 2032 C C . GLY A 1 268 ? 38.622 4.566 -12.532 1.00 73.19 268 GLY A C 1
ATOM 2033 O O . GLY A 1 268 ? 39.469 4.702 -13.419 1.00 73.19 268 GLY A O 1
ATOM 2034 N N . A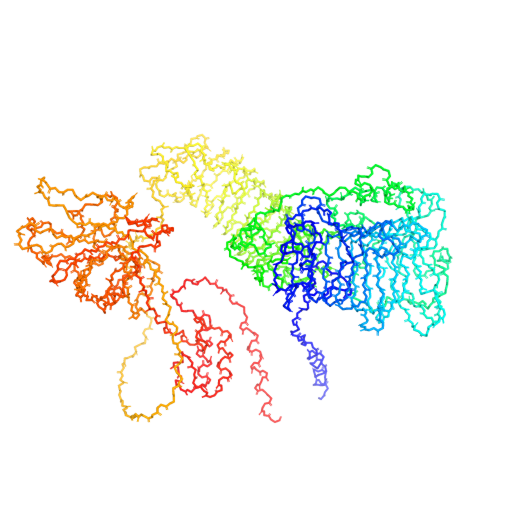SP A 1 269 ? 37.383 5.048 -12.639 1.00 77.44 269 ASP A N 1
ATOM 2035 C CA . ASP A 1 269 ? 36.903 5.852 -13.759 1.00 77.44 269 ASP A CA 1
ATOM 2036 C C . ASP A 1 269 ? 36.856 7.348 -13.407 1.00 77.44 269 ASP A C 1
ATOM 2038 O O . ASP A 1 269 ? 36.113 7.776 -12.525 1.00 77.44 269 ASP A O 1
ATOM 2042 N N . GLY A 1 270 ? 37.668 8.140 -14.116 1.00 66.12 270 GLY A N 1
ATOM 2043 C CA . GLY A 1 270 ? 37.853 9.576 -13.877 1.00 66.12 270 GLY A CA 1
ATOM 2044 C C . GLY A 1 270 ? 36.940 10.499 -14.690 1.00 66.12 270 GLY A C 1
ATOM 2045 O O . GLY A 1 270 ? 37.049 11.721 -14.557 1.00 66.12 270 GLY A O 1
ATOM 2046 N N . GLY A 1 271 ? 36.054 9.967 -15.542 1.00 76.50 271 GLY A N 1
ATOM 2047 C CA . GLY A 1 271 ? 34.944 10.775 -16.037 1.00 76.50 271 GLY A CA 1
ATOM 2048 C C . GLY A 1 271 ? 34.334 10.382 -17.378 1.00 76.50 271 GLY A C 1
ATOM 2049 O O . GLY A 1 271 ? 35.025 10.204 -18.384 1.00 76.50 271 GLY A O 1
ATOM 2050 N N . ARG A 1 272 ? 32.999 10.350 -17.399 1.00 88.00 272 ARG A N 1
ATOM 2051 C CA . ARG A 1 272 ? 32.146 10.058 -18.552 1.00 88.00 272 ARG A CA 1
ATOM 2052 C C . ARG A 1 272 ? 30.936 10.990 -18.561 1.00 88.00 272 ARG A C 1
ATOM 2054 O O . ARG A 1 272 ? 30.485 11.410 -17.501 1.00 88.00 272 ARG A O 1
ATOM 2061 N N . PRO A 1 273 ? 30.392 11.331 -19.737 1.00 92.12 273 PRO A N 1
ATOM 2062 C CA . PRO A 1 273 ? 29.236 12.208 -19.789 1.00 92.12 273 PRO A CA 1
ATOM 2063 C C . PRO A 1 273 ? 27.987 11.504 -19.246 1.00 92.12 273 PRO A C 1
ATOM 2065 O O . PRO A 1 273 ? 27.726 10.350 -19.595 1.00 92.12 273 PRO A O 1
ATOM 2068 N N . MET A 1 274 ? 27.184 12.240 -18.475 1.00 96.06 274 MET A N 1
ATOM 2069 C CA . MET A 1 274 ? 25.853 11.813 -18.035 1.00 96.06 274 MET A CA 1
ATOM 2070 C C . MET A 1 274 ? 24.938 11.548 -19.233 1.00 96.06 274 MET A C 1
ATOM 2072 O O . MET A 1 274 ? 24.199 10.568 -19.251 1.00 96.06 274 MET A O 1
ATOM 2076 N N . ILE A 1 275 ? 25.013 12.411 -20.252 1.00 96.38 275 ILE A N 1
ATOM 2077 C CA . ILE A 1 275 ? 24.216 12.315 -21.477 1.00 96.38 275 ILE A CA 1
ATOM 2078 C C . ILE A 1 275 ? 25.066 12.589 -22.724 1.00 96.38 275 ILE A C 1
ATOM 2080 O O . ILE A 1 275 ? 25.922 13.481 -22.751 1.00 96.38 275 ILE A O 1
ATOM 2084 N N . ASN A 1 276 ? 24.848 11.802 -23.777 1.00 94.88 276 ASN A N 1
ATOM 2085 C CA . ASN A 1 276 ? 25.607 11.871 -25.018 1.00 94.88 276 ASN A CA 1
ATOM 2086 C C . ASN A 1 276 ? 24.756 11.653 -26.283 1.00 94.88 276 ASN A C 1
ATOM 2088 O O . ASN A 1 276 ? 23.588 11.272 -26.232 1.00 94.88 276 ASN A O 1
ATOM 2092 N N . SER A 1 277 ? 25.395 11.853 -27.439 1.00 92.75 277 SER A N 1
ATOM 2093 C CA . SER A 1 277 ? 24.906 11.466 -28.777 1.00 92.75 277 SER A CA 1
ATOM 2094 C C . SER A 1 277 ? 23.628 12.149 -29.282 1.00 92.75 277 SER A C 1
ATOM 2096 O O . SER A 1 277 ? 23.101 11.738 -30.319 1.00 92.75 277 SER A O 1
ATOM 2098 N N . GLY A 1 278 ? 23.166 13.212 -28.618 1.00 90.25 278 GLY A N 1
ATOM 2099 C CA . GLY A 1 278 ? 22.072 14.043 -29.117 1.00 90.25 278 GLY A CA 1
ATOM 2100 C C . GLY A 1 278 ? 22.408 14.761 -30.420 1.00 90.25 278 GLY A C 1
ATOM 2101 O O . GLY A 1 278 ? 23.583 15.004 -30.732 1.00 90.25 278 GLY A O 1
ATOM 2102 N N . ARG A 1 279 ? 21.358 15.124 -31.168 1.00 90.88 279 ARG A N 1
ATOM 2103 C CA . ARG A 1 279 ? 21.470 15.939 -32.383 1.00 90.88 279 ARG A CA 1
ATOM 2104 C C . ARG A 1 279 ? 20.467 17.089 -32.367 1.00 90.88 279 ARG A C 1
ATOM 2106 O O . ARG A 1 279 ? 19.269 16.884 -32.203 1.00 90.88 279 ARG A O 1
ATOM 2113 N N . GLU A 1 280 ? 20.962 18.304 -32.601 1.00 89.31 280 GLU A N 1
ATOM 2114 C CA . GLU A 1 280 ? 20.190 19.548 -32.465 1.00 89.31 280 GLU A CA 1
ATOM 2115 C C . GLU A 1 280 ? 18.878 19.540 -33.258 1.00 89.31 280 GLU A C 1
ATOM 2117 O O . GLU A 1 280 ? 17.850 19.960 -32.740 1.00 89.31 280 GLU A O 1
ATOM 2122 N N . HIS A 1 281 ? 18.885 19.011 -34.481 1.00 89.25 281 HIS A N 1
ATOM 2123 C CA . HIS A 1 281 ? 17.720 19.033 -35.366 1.00 89.25 281 HIS A CA 1
ATOM 2124 C C . HIS A 1 281 ? 16.585 18.075 -34.960 1.00 89.25 281 HIS A C 1
ATOM 2126 O O . HIS A 1 281 ? 15.474 18.248 -35.457 1.00 89.25 281 HIS A O 1
ATOM 2132 N N . ASN A 1 282 ? 16.837 17.070 -34.108 1.00 91.88 282 ASN A N 1
ATOM 2133 C CA . ASN A 1 282 ? 15.851 16.026 -33.801 1.00 91.88 282 ASN A CA 1
ATOM 2134 C C . ASN A 1 282 ? 15.794 15.580 -32.325 1.00 91.88 282 ASN A C 1
ATOM 2136 O O . ASN A 1 282 ? 15.048 14.656 -32.001 1.00 91.88 282 ASN A O 1
ATOM 2140 N N . TYR A 1 283 ? 16.527 16.243 -31.422 1.00 94.00 283 TYR A N 1
ATOM 2141 C CA . TYR A 1 283 ? 16.492 15.943 -29.990 1.00 94.00 283 TYR A CA 1
ATOM 2142 C C . TYR A 1 283 ? 16.396 17.208 -29.125 1.00 94.00 283 TYR A C 1
ATOM 2144 O O . TYR A 1 283 ? 17.317 18.028 -29.068 1.00 94.00 283 TYR A O 1
ATOM 2152 N N . GLY A 1 284 ? 15.273 17.340 -28.424 1.00 95.00 284 GLY A N 1
ATOM 2153 C CA . GLY A 1 284 ? 14.973 18.381 -27.455 1.00 95.00 284 GLY A CA 1
ATOM 2154 C C . GLY A 1 284 ? 15.348 17.978 -26.027 1.00 95.00 284 GLY A C 1
ATOM 2155 O O . GLY A 1 284 ? 14.933 16.921 -25.554 1.00 95.00 284 GLY A O 1
ATOM 2156 N N . LEU A 1 285 ? 16.083 18.835 -25.315 1.00 95.69 285 LEU A N 1
ATOM 2157 C CA . LEU A 1 285 ? 16.561 18.582 -23.950 1.00 95.69 285 LEU A CA 1
ATOM 2158 C C . LEU A 1 285 ? 16.162 19.723 -23.010 1.00 95.69 285 LEU A C 1
ATOM 2160 O O . LEU A 1 285 ? 16.606 20.858 -23.190 1.00 95.69 285 LEU A O 1
ATOM 2164 N N . TYR A 1 286 ? 15.353 19.410 -22.000 1.00 95.12 286 TYR A N 1
ATOM 2165 C CA . TYR A 1 286 ? 15.277 20.196 -20.774 1.00 95.12 286 TYR A CA 1
ATOM 2166 C C . TYR A 1 286 ? 16.263 19.593 -19.772 1.00 95.12 286 TYR A C 1
ATOM 2168 O O . TYR A 1 286 ? 16.179 18.404 -19.471 1.00 95.12 286 TYR A O 1
ATOM 2176 N N . PHE A 1 287 ? 17.207 20.399 -19.291 1.00 95.38 287 PHE A N 1
ATOM 2177 C CA . PHE A 1 287 ? 18.220 19.977 -18.327 1.00 95.38 287 PHE A CA 1
ATOM 2178 C C . PHE A 1 287 ? 18.036 20.789 -17.047 1.00 95.38 287 PHE A C 1
ATOM 2180 O O . PHE A 1 287 ? 18.348 21.981 -17.027 1.00 95.38 287 PHE A O 1
ATOM 2187 N N . GLY A 1 288 ? 17.487 20.153 -16.016 1.00 93.88 288 GLY A N 1
ATOM 2188 C CA . GLY A 1 288 ? 17.265 20.775 -14.715 1.00 93.88 288 GLY A CA 1
ATOM 2189 C C . GLY A 1 288 ? 18.514 20.713 -13.836 1.00 93.88 288 GLY A C 1
ATOM 2190 O O . GLY A 1 288 ? 19.618 20.992 -14.310 1.00 93.88 288 GLY A O 1
ATOM 2191 N N . THR A 1 289 ? 18.352 20.359 -12.564 1.00 94.19 289 THR A N 1
ATOM 2192 C CA . THR A 1 289 ? 19.443 20.269 -11.581 1.00 94.19 289 THR A CA 1
ATOM 2193 C C . THR A 1 289 ? 19.881 18.820 -11.435 1.00 94.19 289 THR A C 1
ATOM 2195 O O . THR A 1 289 ? 19.084 17.985 -11.044 1.00 94.19 289 THR A O 1
ATOM 2198 N N . ASN A 1 290 ? 21.138 18.495 -11.731 1.00 96.25 290 ASN A N 1
ATOM 2199 C CA . ASN A 1 290 ? 21.655 17.124 -11.657 1.00 96.25 290 ASN A CA 1
ATOM 2200 C C . ASN A 1 290 ? 23.002 17.103 -10.920 1.00 96.25 290 ASN A C 1
ATOM 2202 O O . ASN A 1 290 ? 23.747 18.081 -10.989 1.00 96.25 290 ASN A O 1
ATOM 2206 N N . ALA A 1 291 ? 23.327 16.001 -10.245 1.00 95.94 291 ALA A N 1
ATOM 2207 C CA . ALA A 1 291 ? 24.619 15.792 -9.595 1.00 95.94 291 ALA A CA 1
ATOM 2208 C C . ALA A 1 291 ? 25.491 14.833 -10.406 1.00 95.94 291 ALA A C 1
ATOM 2210 O O . ALA A 1 291 ? 25.010 13.846 -10.970 1.00 95.94 291 ALA A O 1
ATOM 2211 N N . TYR A 1 292 ? 26.786 15.127 -10.449 1.00 95.31 292 TYR A N 1
ATOM 2212 C CA . TYR A 1 292 ? 27.778 14.265 -11.069 1.00 95.31 292 TYR A CA 1
ATOM 2213 C C . TYR A 1 292 ? 29.000 14.123 -10.169 1.00 95.31 292 TYR A C 1
ATOM 2215 O O . TYR A 1 292 ? 29.707 15.094 -9.897 1.00 95.31 292 TYR A O 1
ATOM 2223 N N . ASP A 1 293 ? 29.239 12.894 -9.734 1.00 94.06 293 ASP A N 1
ATOM 2224 C CA . ASP A 1 293 ? 30.372 12.503 -8.913 1.00 94.06 293 ASP A CA 1
ATOM 2225 C C . ASP A 1 293 ? 31.343 11.657 -9.747 1.00 94.06 293 ASP A C 1
ATOM 2227 O O . ASP A 1 293 ? 31.054 10.525 -10.149 1.00 94.06 293 ASP A O 1
ATOM 2231 N N . ASN A 1 294 ? 32.529 12.212 -9.991 1.00 92.25 294 ASN A N 1
ATOM 2232 C CA . ASN A 1 294 ? 33.588 11.571 -10.763 1.00 92.25 294 ASN A CA 1
ATOM 2233 C C . ASN A 1 294 ? 34.984 11.685 -10.150 1.00 92.25 294 ASN A C 1
ATOM 2235 O O . ASN A 1 294 ? 35.966 11.405 -10.842 1.00 92.25 294 ASN A O 1
ATOM 2239 N N . ASP A 1 295 ? 35.095 12.137 -8.904 1.00 87.94 295 ASP A N 1
ATOM 2240 C CA . ASP A 1 295 ? 36.396 12.351 -8.267 1.00 87.94 295 ASP A CA 1
ATOM 2241 C C . ASP A 1 295 ? 36.995 11.065 -7.667 1.00 87.94 295 ASP A C 1
ATOM 2243 O O . ASP A 1 295 ? 38.196 11.004 -7.388 1.00 87.94 295 ASP A O 1
ATOM 2247 N N . GLY A 1 296 ? 36.184 10.007 -7.583 1.00 84.31 296 GLY A N 1
ATOM 2248 C CA . GLY A 1 296 ? 36.595 8.675 -7.160 1.00 84.31 296 GLY A CA 1
ATOM 2249 C C . GLY A 1 296 ? 36.538 8.453 -5.651 1.00 84.31 296 GLY A C 1
ATOM 2250 O O . GLY A 1 296 ? 37.002 7.399 -5.207 1.00 84.31 296 GLY A O 1
ATOM 2251 N N . ASP A 1 297 ? 36.019 9.402 -4.869 1.00 84.12 297 ASP A N 1
ATOM 2252 C CA . ASP A 1 297 ? 35.915 9.271 -3.418 1.00 84.12 297 ASP A CA 1
ATOM 2253 C C . ASP A 1 297 ? 34.610 8.566 -2.975 1.00 84.12 297 ASP A C 1
ATOM 2255 O O . ASP A 1 297 ? 33.801 8.151 -3.805 1.00 84.12 297 ASP A O 1
ATOM 2259 N N . ALA A 1 298 ? 34.453 8.312 -1.673 1.00 80.00 298 ALA A N 1
ATOM 2260 C CA . ALA A 1 298 ? 33.288 7.614 -1.114 1.00 80.00 298 ALA A CA 1
ATOM 2261 C C . ALA A 1 298 ? 32.308 8.553 -0.383 1.00 80.00 298 ALA A C 1
ATOM 2263 O O . ALA A 1 298 ? 31.437 8.074 0.341 1.00 80.00 298 ALA A O 1
ATOM 2264 N N . GLN A 1 299 ? 32.484 9.872 -0.496 1.00 85.50 299 GLN A N 1
ATOM 2265 C CA . GLN A 1 299 ? 31.650 10.863 0.186 1.00 85.50 299 GLN A CA 1
ATOM 2266 C C . GLN A 1 299 ? 30.328 11.102 -0.541 1.00 85.50 299 GLN A C 1
ATOM 2268 O O . GLN A 1 299 ? 29.381 11.549 0.105 1.00 85.50 299 GLN A O 1
ATOM 2273 N N . HIS A 1 300 ? 30.242 10.752 -1.831 1.00 88.88 300 HIS A N 1
ATOM 2274 C CA . HIS A 1 300 ? 29.069 11.001 -2.674 1.00 88.88 300 HIS A CA 1
ATOM 2275 C C . HIS A 1 300 ? 28.639 12.472 -2.598 1.00 88.88 300 HIS A C 1
ATOM 2277 O O . HIS A 1 300 ? 27.463 12.782 -2.408 1.00 88.88 300 HIS A O 1
ATOM 2283 N N . ASP A 1 301 ? 29.596 13.390 -2.748 1.00 91.50 301 ASP A N 1
ATOM 2284 C CA . ASP A 1 301 ? 29.419 14.848 -2.711 1.00 91.50 301 ASP A CA 1
ATOM 2285 C C . ASP A 1 301 ? 29.546 15.490 -4.108 1.00 91.50 301 ASP A C 1
ATOM 2287 O O . ASP A 1 301 ? 30.114 16.569 -4.298 1.00 91.50 301 ASP A O 1
ATOM 2291 N N . GLY A 1 302 ? 28.961 14.818 -5.101 1.00 92.50 302 GLY A N 1
ATOM 2292 C CA . GLY A 1 302 ? 28.986 15.171 -6.513 1.00 92.50 302 GLY A CA 1
ATOM 2293 C C . GLY A 1 302 ? 28.659 16.632 -6.826 1.00 92.50 302 GLY A C 1
ATOM 2294 O O . GLY A 1 302 ? 27.825 17.296 -6.207 1.00 92.50 302 GLY A O 1
ATOM 2295 N N . VAL A 1 303 ? 29.299 17.135 -7.879 1.00 94.25 303 VAL A N 1
ATOM 2296 C CA . VAL A 1 303 ? 29.147 18.519 -8.327 1.00 94.25 303 VAL A CA 1
ATOM 2297 C C . VAL A 1 303 ? 27.767 18.722 -8.952 1.00 94.25 303 VAL A C 1
ATOM 2299 O O . VAL A 1 303 ? 27.337 17.947 -9.808 1.00 94.25 303 VAL A O 1
ATOM 2302 N N . ILE A 1 304 ? 27.095 19.810 -8.568 1.00 94.75 304 ILE A N 1
ATOM 2303 C CA . ILE A 1 304 ? 25.794 20.197 -9.120 1.00 94.75 304 ILE A CA 1
ATOM 2304 C C . ILE A 1 304 ? 25.953 20.902 -10.472 1.00 94.75 304 ILE A C 1
ATOM 2306 O O . ILE A 1 304 ? 26.691 21.880 -10.608 1.00 94.75 304 ILE A O 1
ATOM 2310 N N . TYR A 1 305 ? 25.187 20.440 -11.456 1.00 94.81 305 TYR A N 1
ATOM 2311 C CA . TYR A 1 305 ? 25.073 21.007 -12.794 1.00 94.81 305 TYR A CA 1
ATOM 2312 C C . TYR A 1 305 ? 23.635 21.445 -13.072 1.00 94.81 305 TYR A C 1
ATOM 2314 O O . TYR A 1 305 ? 22.693 20.702 -12.803 1.00 94.81 305 TYR A O 1
ATOM 2322 N N . THR A 1 306 ? 23.470 22.630 -13.668 1.00 92.81 306 THR A N 1
ATOM 2323 C CA . THR A 1 306 ? 22.159 23.187 -14.036 1.00 92.81 306 THR A CA 1
ATOM 2324 C C . THR A 1 306 ? 22.111 23.605 -15.505 1.00 92.81 306 THR A C 1
ATOM 2326 O O . THR A 1 306 ? 23.135 23.925 -16.116 1.00 92.81 306 THR A O 1
ATOM 2329 N N . GLY A 1 307 ? 20.908 23.647 -16.084 1.00 85.44 307 GLY A N 1
ATOM 2330 C CA . GLY A 1 307 ? 20.687 24.141 -17.449 1.00 85.44 307 GLY A CA 1
ATOM 2331 C C . GLY A 1 307 ? 20.912 25.648 -17.641 1.00 85.44 307 GLY A C 1
ATOM 2332 O O . GLY A 1 307 ? 20.939 26.111 -18.786 1.00 85.44 307 GLY A O 1
ATOM 2333 N N . GLU A 1 308 ? 21.086 26.412 -16.554 1.00 83.81 308 GLU A N 1
ATOM 2334 C CA . GLU A 1 308 ? 21.247 27.873 -16.574 1.00 83.81 308 GLU A CA 1
ATOM 2335 C C . GLU A 1 308 ? 22.617 28.317 -17.114 1.00 83.81 308 GLU A C 1
ATOM 2337 O O . GLU A 1 308 ? 22.691 29.294 -17.862 1.00 83.81 308 GLU A O 1
ATOM 2342 N N . ASP A 1 309 ? 23.703 27.592 -16.807 1.00 79.56 309 ASP A N 1
ATOM 2343 C CA . ASP A 1 309 ? 25.047 27.886 -17.334 1.00 79.56 309 ASP A CA 1
ATOM 2344 C C . ASP A 1 309 ? 25.560 26.771 -18.245 1.00 79.56 309 ASP A C 1
ATOM 2346 O O . ASP A 1 309 ? 26.455 25.998 -17.917 1.00 79.56 309 ASP A O 1
ATOM 2350 N N . ARG A 1 310 ? 25.035 26.736 -19.472 1.00 81.31 310 ARG A N 1
ATOM 2351 C CA . ARG A 1 310 ? 25.377 25.716 -20.483 1.00 81.31 310 ARG A CA 1
ATOM 2352 C C . ARG A 1 310 ? 26.874 25.611 -20.811 1.00 81.31 310 ARG A C 1
ATOM 2354 O O . ARG A 1 310 ? 27.295 24.625 -21.408 1.00 81.31 310 ARG A O 1
ATOM 2361 N N . ARG A 1 311 ? 27.697 26.604 -20.446 1.00 73.56 311 ARG A N 1
ATOM 2362 C CA . ARG A 1 311 ? 29.157 26.570 -20.659 1.00 73.56 311 ARG A CA 1
ATOM 2363 C C . ARG A 1 311 ? 29.865 25.579 -19.739 1.00 73.56 311 ARG A C 1
ATOM 2365 O O . ARG A 1 311 ? 30.947 25.124 -20.096 1.00 73.56 311 ARG A O 1
ATOM 2372 N N . THR A 1 312 ? 29.280 25.253 -18.588 1.00 78.44 312 THR A N 1
ATOM 2373 C CA . THR A 1 312 ? 29.845 24.294 -17.626 1.00 78.44 312 THR A CA 1
ATOM 2374 C C . THR A 1 312 ? 29.484 22.847 -17.971 1.00 78.44 312 THR A C 1
ATOM 2376 O O . THR A 1 31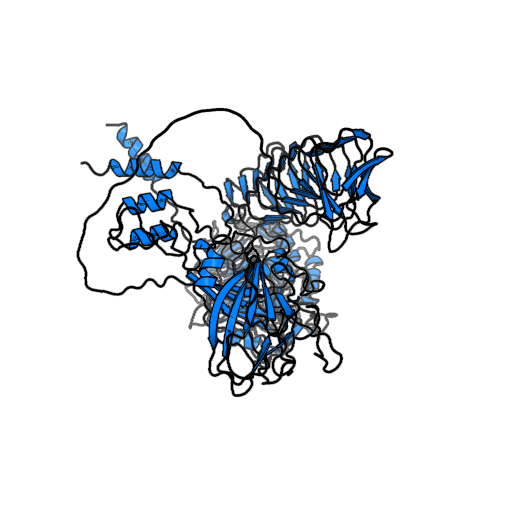2 ? 30.135 21.923 -17.490 1.00 78.44 312 THR A O 1
ATOM 2379 N N . LEU A 1 313 ? 28.504 22.639 -18.859 1.00 86.25 313 LEU A N 1
ATOM 2380 C CA . LEU A 1 313 ? 27.976 21.318 -19.208 1.00 86.25 313 LEU A CA 1
ATOM 2381 C C . LEU A 1 313 ? 28.848 20.522 -20.188 1.00 86.25 313 LEU A C 1
ATOM 2383 O O . LEU A 1 313 ? 28.588 19.344 -20.396 1.00 86.25 313 LEU A O 1
ATOM 2387 N N . THR A 1 314 ? 29.885 21.109 -20.790 1.00 80.81 314 THR A N 1
ATOM 2388 C CA . THR A 1 314 ? 30.632 20.500 -21.912 1.00 80.81 314 THR A CA 1
ATOM 2389 C C . THR A 1 314 ? 31.316 19.164 -21.598 1.00 80.81 314 THR A C 1
ATOM 2391 O O . THR A 1 314 ? 31.624 18.417 -22.525 1.00 80.81 314 THR A O 1
ATOM 2394 N N . ASN A 1 315 ? 31.535 18.850 -20.317 1.00 83.69 315 ASN A N 1
ATOM 2395 C CA . ASN A 1 315 ? 32.131 17.585 -19.873 1.00 83.69 315 ASN A CA 1
ATOM 2396 C C . ASN A 1 315 ? 31.091 16.525 -19.469 1.00 83.69 315 ASN A C 1
ATOM 2398 O O . ASN A 1 315 ? 31.417 15.342 -19.430 1.00 83.69 315 ASN A O 1
ATOM 2402 N N . VAL A 1 316 ? 29.852 16.936 -19.180 1.00 91.69 316 VAL A N 1
ATOM 2403 C CA . VAL A 1 316 ? 28.780 16.058 -18.674 1.00 91.69 316 VAL A CA 1
ATOM 2404 C C . VAL A 1 316 ? 27.641 15.861 -19.677 1.00 91.69 316 VAL A C 1
ATOM 2406 O O . VAL A 1 316 ? 26.954 14.844 -19.647 1.00 91.69 316 VAL A O 1
ATOM 2409 N N . VAL A 1 317 ? 27.488 16.798 -20.612 1.00 94.38 317 VAL A N 1
ATOM 2410 C CA . VAL A 1 317 ? 26.574 16.750 -21.751 1.00 94.38 317 VAL A CA 1
ATOM 2411 C C . VAL A 1 317 ? 27.406 16.832 -23.026 1.00 94.38 317 VAL A C 1
ATOM 2413 O O . VAL A 1 317 ? 28.034 17.850 -23.315 1.00 94.38 317 VAL A O 1
ATOM 2416 N N . THR A 1 318 ? 27.394 15.762 -23.817 1.00 92.31 318 THR A N 1
ATOM 2417 C CA . THR A 1 318 ? 28.086 15.704 -25.115 1.00 92.31 318 THR A CA 1
ATOM 2418 C C . THR A 1 318 ? 27.087 15.499 -26.258 1.00 92.31 318 THR A C 1
ATOM 2420 O O . THR A 1 318 ? 25.999 14.961 -26.059 1.00 92.31 318 THR A O 1
ATOM 2423 N N . GLY A 1 319 ? 27.425 15.949 -27.468 1.00 89.62 319 GLY A N 1
ATOM 2424 C CA . GLY A 1 319 ? 26.485 16.023 -28.599 1.00 89.62 319 GLY A CA 1
ATOM 2425 C C . GLY A 1 319 ? 25.844 17.407 -28.744 1.00 89.62 319 GLY A C 1
ATOM 2426 O O . GLY A 1 319 ? 26.287 18.370 -28.116 1.00 89.62 319 GLY A O 1
ATOM 2427 N N . THR A 1 320 ? 24.831 17.525 -29.602 1.00 90.62 320 THR A N 1
ATOM 2428 C CA . THR A 1 320 ? 24.105 18.786 -29.836 1.00 90.62 320 THR A CA 1
ATOM 2429 C C . THR A 1 320 ? 22.615 18.608 -29.565 1.00 90.62 320 THR A C 1
ATOM 2431 O O . THR A 1 320 ? 22.071 17.540 -29.801 1.00 90.62 320 THR A O 1
ATOM 2434 N N . TYR A 1 321 ? 21.935 19.629 -29.046 1.00 93.19 321 TYR A N 1
ATOM 2435 C CA . TYR A 1 321 ? 20.540 19.516 -28.601 1.00 93.19 321 TYR A CA 1
ATOM 2436 C C . TYR A 1 321 ? 19.781 20.799 -28.908 1.00 93.19 321 TYR A C 1
ATOM 2438 O O . TYR A 1 321 ? 20.346 21.891 -28.805 1.00 93.19 321 TYR A O 1
ATOM 2446 N N . THR A 1 322 ? 18.490 20.672 -29.211 1.00 94.56 322 THR A N 1
ATOM 2447 C CA . THR A 1 322 ? 17.567 21.799 -29.074 1.00 94.56 322 THR A CA 1
ATOM 2448 C C . THR A 1 322 ? 17.258 21.968 -27.587 1.00 94.56 322 THR A C 1
ATOM 2450 O O . THR A 1 322 ? 16.567 21.155 -26.979 1.00 94.56 322 THR A O 1
ATOM 2453 N N . TRP A 1 323 ? 17.813 23.006 -26.972 1.00 94.00 323 TRP A N 1
ATOM 2454 C CA . TRP A 1 323 ? 17.638 23.260 -25.543 1.00 94.00 323 TRP A CA 1
ATOM 2455 C C . TRP A 1 323 ? 16.272 23.869 -25.242 1.00 94.00 323 TRP A C 1
ATOM 2457 O O . TRP A 1 323 ? 15.872 24.836 -25.891 1.00 94.00 323 TRP A O 1
ATOM 2467 N N . SER A 1 324 ? 15.611 23.358 -24.208 1.00 93.50 324 SER A N 1
ATOM 2468 C CA . SER A 1 324 ? 14.410 23.961 -23.636 1.00 93.50 324 SER A CA 1
ATOM 2469 C C . SER A 1 324 ? 14.735 24.618 -22.298 1.00 93.50 324 SER A C 1
ATOM 2471 O O . SER A 1 324 ? 15.406 24.024 -21.458 1.00 93.50 324 SER A O 1
ATOM 2473 N N . GLU A 1 325 ? 14.263 25.848 -22.100 1.00 91.06 325 GLU A N 1
ATOM 2474 C CA . GLU A 1 325 ? 14.379 26.572 -20.821 1.00 91.06 325 GLU A CA 1
ATOM 2475 C C . GLU A 1 325 ? 13.284 26.162 -19.832 1.00 91.06 325 GLU A C 1
ATOM 2477 O O . GLU A 1 325 ? 13.447 26.286 -18.623 1.00 91.06 325 GLU A O 1
ATOM 2482 N N . THR A 1 326 ? 12.173 25.643 -20.349 1.00 91.12 326 THR A N 1
ATOM 2483 C CA . THR A 1 326 ? 11.049 25.138 -19.565 1.00 91.12 326 THR A CA 1
ATOM 2484 C C . THR A 1 326 ? 10.958 23.629 -19.700 1.00 91.12 326 THR A C 1
ATOM 2486 O O . THR A 1 326 ? 11.158 23.090 -20.793 1.00 91.12 326 THR A O 1
ATOM 2489 N N . ARG A 1 327 ? 10.588 22.955 -18.614 1.00 91.19 327 ARG A N 1
ATOM 2490 C CA . ARG A 1 327 ? 10.248 21.533 -18.639 1.00 91.19 327 ARG A CA 1
ATOM 2491 C C . ARG A 1 327 ? 9.175 21.273 -19.700 1.00 91.19 327 ARG A C 1
ATOM 2493 O O . ARG A 1 327 ? 8.244 22.068 -19.855 1.00 91.19 327 ARG A O 1
ATOM 2500 N N . TYR A 1 328 ? 9.311 20.192 -20.460 1.00 91.50 328 TYR A N 1
ATOM 2501 C CA . TYR A 1 328 ? 8.246 19.746 -21.353 1.00 91.50 328 TYR A CA 1
ATOM 2502 C C . TYR A 1 328 ? 7.034 19.331 -20.508 1.00 91.50 328 TYR A C 1
ATOM 2504 O O . TYR A 1 328 ? 7.203 18.758 -19.430 1.00 91.50 328 TYR A O 1
ATOM 2512 N N . GLY A 1 329 ? 5.822 19.646 -20.975 1.00 81.12 329 GLY A N 1
ATOM 2513 C CA . GLY A 1 329 ? 4.582 19.284 -20.286 1.00 81.12 329 GLY A CA 1
ATOM 2514 C C . GLY A 1 329 ? 4.363 17.774 -20.323 1.00 81.12 329 GLY A C 1
ATOM 2515 O O . GLY A 1 329 ? 3.848 17.258 -21.310 1.00 81.12 329 GLY A O 1
ATOM 2516 N N . THR A 1 330 ? 4.784 17.087 -19.267 1.00 77.56 330 THR A N 1
ATOM 2517 C CA . THR A 1 330 ? 4.615 15.643 -19.060 1.00 77.56 330 THR A CA 1
ATOM 2518 C C . THR A 1 330 ? 3.768 15.391 -17.805 1.00 77.56 330 THR A C 1
ATOM 2520 O O . THR A 1 330 ? 3.331 16.344 -17.154 1.00 77.56 330 THR A O 1
ATOM 2523 N N . LYS A 1 331 ? 3.481 14.120 -17.496 1.00 71.69 331 LYS A N 1
ATOM 2524 C CA . LYS A 1 331 ? 2.733 13.715 -16.294 1.00 71.69 331 LYS A CA 1
ATOM 2525 C C . LYS A 1 331 ? 3.515 14.009 -15.006 1.00 71.69 331 LYS A C 1
ATOM 2527 O O . LYS A 1 331 ? 4.732 14.177 -15.050 1.00 71.69 331 LYS A O 1
ATOM 2532 N N . ASP A 1 332 ? 2.799 14.131 -13.886 1.00 69.12 332 ASP A N 1
ATOM 2533 C CA . ASP A 1 332 ? 3.387 14.554 -12.613 1.00 69.12 332 ASP A CA 1
ATOM 2534 C C . ASP A 1 332 ? 4.328 13.463 -12.071 1.00 69.12 332 ASP A C 1
ATOM 2536 O O . ASP A 1 332 ? 3.966 12.295 -11.949 1.00 69.12 332 ASP A O 1
ATOM 2540 N N . VAL A 1 333 ? 5.571 13.855 -11.816 1.00 81.44 333 VAL A N 1
ATOM 2541 C CA . VAL A 1 333 ? 6.617 13.081 -11.138 1.00 81.44 333 VAL A CA 1
ATOM 2542 C C . VAL A 1 333 ? 7.238 14.083 -10.192 1.00 81.44 333 VAL A C 1
ATOM 2544 O O . VAL A 1 333 ? 7.642 15.138 -10.674 1.00 81.44 333 VAL A O 1
ATOM 2547 N N . TRP A 1 334 ? 7.314 13.801 -8.893 1.00 74.31 334 TRP A N 1
ATOM 2548 C CA . TRP A 1 334 ? 7.783 14.777 -7.908 1.00 74.31 334 TRP A CA 1
ATOM 2549 C C . TRP A 1 334 ? 9.147 15.417 -8.258 1.00 74.31 334 TRP A C 1
ATOM 2551 O O . TRP A 1 334 ? 10.148 14.725 -8.439 1.00 74.31 334 TRP A O 1
ATOM 2561 N N . GLN A 1 335 ? 9.193 16.757 -8.330 1.00 69.31 335 GLN A N 1
ATOM 2562 C CA . GLN A 1 335 ? 10.317 17.520 -8.928 1.00 69.31 335 GLN A CA 1
ATOM 2563 C C . GLN A 1 335 ? 11.097 18.386 -7.933 1.00 69.31 335 GLN A C 1
ATOM 2565 O O . GLN A 1 335 ? 12.060 19.038 -8.317 1.00 69.31 335 GLN A O 1
ATOM 2570 N N . SER A 1 336 ? 10.666 18.464 -6.670 1.00 67.12 336 SER A N 1
ATOM 2571 C CA . SER A 1 336 ? 11.276 19.382 -5.688 1.00 67.12 336 SER A CA 1
ATOM 2572 C C . SER A 1 336 ? 12.427 18.756 -4.897 1.00 67.12 336 SER A C 1
ATOM 2574 O O . SER A 1 336 ? 12.838 19.306 -3.879 1.00 67.12 336 SER A O 1
ATOM 2576 N N . GLU A 1 337 ? 12.928 17.605 -5.335 1.00 80.19 337 GLU A N 1
ATOM 2577 C CA . GLU A 1 337 ? 14.068 16.941 -4.709 1.00 80.19 337 GLU A CA 1
ATOM 2578 C C . GLU A 1 337 ? 15.380 17.464 -5.261 1.00 80.19 337 GLU A C 1
ATOM 2580 O O . GLU A 1 337 ? 15.539 17.681 -6.465 1.00 80.19 337 GLU A O 1
ATOM 2585 N N . THR A 1 338 ? 16.348 17.650 -4.369 1.00 91.31 338 THR A N 1
ATOM 2586 C CA . THR A 1 338 ? 17.723 17.799 -4.823 1.00 91.31 338 THR A CA 1
ATOM 2587 C C . THR A 1 338 ? 18.221 16.446 -5.344 1.00 91.31 338 THR A C 1
ATOM 2589 O O . THR A 1 338 ? 17.750 15.400 -4.890 1.00 91.31 338 THR A O 1
ATOM 2592 N N . PRO A 1 339 ? 19.214 16.415 -6.250 1.00 94.12 339 PRO A N 1
ATOM 2593 C CA . PRO A 1 339 ? 19.826 15.154 -6.660 1.00 94.12 339 PRO A CA 1
ATOM 2594 C C . PRO A 1 339 ? 20.340 14.308 -5.487 1.00 94.12 339 PRO A C 1
ATOM 2596 O O . PRO A 1 339 ? 20.303 13.084 -5.560 1.00 94.12 339 PRO A O 1
ATOM 2599 N N . GLN A 1 340 ? 20.784 14.949 -4.399 1.00 93.69 340 GLN A N 1
ATOM 2600 C CA . GLN A 1 340 ? 21.207 14.269 -3.175 1.00 93.69 340 GLN A CA 1
ATOM 2601 C C . GLN A 1 340 ? 20.032 13.561 -2.483 1.00 93.69 340 GLN A C 1
ATOM 2603 O O . GLN A 1 340 ? 20.147 12.383 -2.156 1.00 93.69 340 GLN A O 1
ATOM 2608 N N . ASP A 1 341 ? 18.889 14.237 -2.329 1.00 90.81 341 ASP A N 1
ATOM 2609 C CA . ASP A 1 341 ? 17.679 13.620 -1.765 1.00 90.81 341 ASP A CA 1
ATOM 2610 C C . ASP A 1 341 ? 17.210 12.444 -2.637 1.00 90.81 341 ASP A C 1
ATOM 2612 O O . ASP A 1 341 ? 16.830 11.388 -2.128 1.00 90.81 341 ASP A O 1
ATOM 2616 N N . ALA A 1 342 ? 17.293 12.600 -3.965 1.00 91.50 342 ALA A N 1
ATOM 2617 C CA . ALA A 1 342 ? 17.000 11.527 -4.907 1.00 91.50 342 ALA A CA 1
ATOM 2618 C C . ALA A 1 342 ? 17.947 10.330 -4.712 1.00 91.50 342 ALA A C 1
ATOM 2620 O O . ALA A 1 342 ? 17.482 9.192 -4.684 1.00 91.50 342 ALA A O 1
ATOM 2621 N N . TYR A 1 343 ? 19.252 10.557 -4.520 1.00 95.06 343 TYR A N 1
ATOM 2622 C CA . TYR A 1 343 ? 20.216 9.493 -4.217 1.00 95.06 343 TYR A CA 1
ATOM 2623 C C . TYR A 1 343 ? 19.859 8.729 -2.940 1.00 95.06 343 TYR A C 1
ATOM 2625 O O . TYR A 1 343 ? 19.767 7.498 -2.962 1.00 95.06 343 TYR A O 1
ATOM 2633 N N . GLU A 1 344 ? 19.599 9.450 -1.851 1.00 92.88 344 GLU A N 1
ATOM 2634 C CA . GLU A 1 344 ? 19.251 8.858 -0.558 1.00 92.88 344 GLU A CA 1
ATOM 2635 C C . GLU A 1 344 ? 17.958 8.042 -0.654 1.00 92.88 344 GLU A C 1
ATOM 2637 O O . GLU A 1 344 ? 17.901 6.893 -0.203 1.00 92.88 344 GLU A O 1
ATOM 2642 N N . ARG A 1 345 ? 16.936 8.583 -1.329 1.00 90.62 345 ARG A N 1
ATOM 2643 C CA . ARG A 1 345 ? 15.667 7.882 -1.539 1.00 90.62 345 ARG A CA 1
ATOM 2644 C C . ARG A 1 345 ? 15.809 6.655 -2.419 1.00 90.62 345 ARG A C 1
ATOM 2646 O O . ARG A 1 345 ? 15.225 5.619 -2.088 1.00 90.62 345 ARG A O 1
ATOM 2653 N N . VAL A 1 346 ? 16.535 6.758 -3.530 1.00 95.38 346 VAL A N 1
ATOM 2654 C CA . VAL A 1 346 ? 16.758 5.616 -4.417 1.00 95.38 346 VAL A CA 1
ATOM 2655 C C . VAL A 1 346 ? 17.462 4.517 -3.641 1.00 95.38 346 VAL A C 1
ATOM 2657 O O . VAL A 1 346 ? 16.947 3.407 -3.624 1.00 95.38 346 VAL A O 1
ATOM 2660 N N . LEU A 1 347 ? 18.554 4.802 -2.924 1.00 94.94 347 LEU A N 1
ATOM 2661 C CA . LEU A 1 347 ? 19.259 3.771 -2.155 1.00 94.94 347 LEU A CA 1
ATOM 2662 C C . LEU A 1 347 ? 18.420 3.149 -1.039 1.00 94.94 347 LEU A C 1
ATOM 2664 O O . LEU A 1 347 ? 18.520 1.940 -0.822 1.00 94.94 347 LEU A O 1
ATOM 2668 N N . ALA A 1 348 ? 17.551 3.923 -0.392 1.00 92.50 348 ALA A N 1
ATOM 2669 C CA . ALA A 1 348 ? 16.632 3.388 0.604 1.00 92.50 348 ALA A CA 1
ATOM 2670 C C . ALA A 1 348 ? 15.581 2.445 -0.012 1.00 92.50 348 ALA A C 1
ATOM 2672 O O . ALA A 1 348 ? 15.293 1.396 0.570 1.00 92.50 348 ALA A O 1
ATOM 2673 N N . ASN A 1 349 ? 15.063 2.750 -1.209 1.00 92.75 349 ASN A N 1
ATOM 2674 C CA . ASN A 1 349 ? 13.820 2.144 -1.707 1.00 92.75 349 ASN A CA 1
ATOM 2675 C C . ASN A 1 349 ? 13.931 1.334 -3.009 1.00 92.75 349 ASN A C 1
ATOM 2677 O O . ASN A 1 349 ? 12.976 0.663 -3.367 1.00 92.75 349 ASN A O 1
ATOM 2681 N N . PHE A 1 350 ? 15.058 1.335 -3.726 1.00 96.31 350 PHE A N 1
ATOM 2682 C CA . PHE A 1 350 ? 15.112 0.641 -5.017 1.00 96.31 350 PHE A CA 1
ATOM 2683 C C . PHE A 1 350 ? 14.938 -0.883 -4.893 1.00 96.31 350 PHE A C 1
ATOM 2685 O O . PHE A 1 350 ? 15.406 -1.507 -3.931 1.00 96.31 350 PHE A O 1
ATOM 2692 N N . GLY A 1 351 ? 14.410 -1.481 -5.963 1.00 96.94 351 GLY A N 1
ATOM 2693 C CA . GLY A 1 351 ? 14.442 -2.922 -6.209 1.00 96.94 351 GLY A CA 1
ATOM 2694 C C . GLY A 1 351 ? 13.180 -3.647 -5.763 1.00 96.94 351 GLY A C 1
ATOM 2695 O O . GLY A 1 351 ? 12.178 -3.030 -5.428 1.00 96.94 351 GLY A O 1
ATOM 2696 N N . ALA A 1 352 ? 13.222 -4.982 -5.788 1.00 97.00 352 ALA A N 1
ATOM 2697 C CA . ALA A 1 352 ? 12.017 -5.794 -5.607 1.00 97.00 352 ALA A CA 1
ATOM 2698 C C . ALA A 1 352 ? 11.459 -5.781 -4.178 1.00 97.00 352 ALA A C 1
ATOM 2700 O O . ALA A 1 352 ? 10.250 -5.793 -3.987 1.00 97.00 352 ALA A O 1
ATOM 2701 N N . THR A 1 353 ? 12.321 -5.772 -3.163 1.00 93.88 353 THR A N 1
ATOM 2702 C CA . THR A 1 353 ? 11.910 -5.766 -1.749 1.00 93.88 353 THR A CA 1
ATOM 2703 C C . THR A 1 353 ? 12.896 -4.922 -0.939 1.00 93.88 353 THR A C 1
ATOM 2705 O O . THR A 1 353 ? 13.834 -5.467 -0.354 1.00 93.88 353 THR A O 1
ATOM 2708 N N . PRO A 1 354 ? 12.752 -3.587 -0.910 1.00 91.62 354 PRO A N 1
ATOM 2709 C CA . PRO A 1 354 ? 13.738 -2.708 -0.276 1.00 91.62 354 PRO A CA 1
ATOM 2710 C C . PRO A 1 354 ? 13.890 -2.937 1.236 1.00 91.62 354 PRO A C 1
ATOM 2712 O O . PRO A 1 354 ? 14.985 -2.800 1.772 1.00 91.62 354 PRO A O 1
ATOM 2715 N N . TRP A 1 355 ? 12.842 -3.375 1.932 1.00 89.31 355 TRP A N 1
ATOM 2716 C CA . TRP A 1 355 ? 12.914 -3.752 3.352 1.00 89.31 355 TRP A CA 1
ATOM 2717 C C . TRP A 1 355 ? 13.610 -5.100 3.607 1.00 89.31 355 TRP A C 1
ATOM 2719 O O . TRP A 1 355 ? 13.956 -5.412 4.743 1.00 89.31 355 TRP A O 1
ATOM 2729 N N . ASN A 1 356 ? 13.807 -5.918 2.571 1.00 91.50 356 ASN A N 1
ATOM 2730 C CA . ASN A 1 356 ? 14.408 -7.247 2.672 1.00 91.50 356 ASN A CA 1
ATOM 2731 C C . ASN A 1 356 ? 15.107 -7.610 1.354 1.00 91.50 356 ASN A C 1
ATOM 2733 O O . ASN A 1 356 ? 14.622 -8.449 0.589 1.00 91.50 356 ASN A O 1
ATOM 2737 N N . ARG A 1 357 ? 16.197 -6.906 1.029 1.00 95.75 357 ARG A N 1
ATOM 2738 C CA . ARG A 1 357 ? 16.911 -7.089 -0.244 1.00 95.75 357 ARG A CA 1
ATOM 2739 C C . ARG A 1 357 ? 17.473 -8.503 -0.357 1.00 95.75 357 ARG A C 1
ATOM 2741 O O . ARG A 1 357 ? 17.991 -9.059 0.608 1.00 95.75 357 ARG A O 1
ATOM 2748 N N . ASP A 1 358 ? 17.423 -9.068 -1.563 1.00 97.31 358 ASP A N 1
ATOM 2749 C CA . ASP A 1 358 ? 18.150 -10.307 -1.833 1.00 97.31 358 ASP A CA 1
ATOM 2750 C C . ASP A 1 358 ? 19.650 -10.024 -2.003 1.00 97.31 358 ASP A C 1
ATOM 2752 O O . ASP A 1 358 ? 20.069 -8.875 -2.141 1.00 97.31 358 ASP A O 1
ATOM 2756 N N . GLU A 1 359 ? 20.470 -11.075 -2.031 1.00 98.12 359 GLU A N 1
ATOM 2757 C CA . GLU A 1 359 ? 21.933 -10.948 -2.056 1.00 98.12 359 GLU A CA 1
ATOM 2758 C C . GLU A 1 359 ? 22.460 -10.072 -3.210 1.00 98.12 359 GLU A C 1
ATOM 2760 O O . GLU A 1 359 ? 23.458 -9.373 -3.033 1.00 98.12 359 GLU A O 1
ATOM 2765 N N . VAL A 1 360 ? 21.812 -10.087 -4.383 1.00 98.38 360 VAL A N 1
ATOM 2766 C CA . VAL A 1 360 ? 22.245 -9.289 -5.545 1.00 98.38 360 VAL A CA 1
ATOM 2767 C C . VAL A 1 360 ? 21.872 -7.817 -5.378 1.00 98.38 360 VAL A C 1
ATOM 2769 O O . VAL A 1 360 ? 22.719 -6.949 -5.596 1.00 98.38 360 VAL A O 1
ATOM 2772 N N . ASP A 1 361 ? 20.638 -7.516 -4.966 1.00 98.38 361 ASP A N 1
ATOM 2773 C CA . ASP A 1 361 ? 20.198 -6.135 -4.734 1.00 98.38 361 ASP A CA 1
ATOM 2774 C C . ASP A 1 361 ? 20.975 -5.521 -3.554 1.00 98.38 361 ASP A C 1
ATOM 2776 O O . ASP A 1 361 ? 21.438 -4.385 -3.652 1.00 98.38 361 ASP A O 1
ATOM 2780 N N . GLN A 1 362 ? 21.231 -6.294 -2.489 1.00 98.00 362 GLN A N 1
ATOM 2781 C CA . GLN A 1 362 ? 22.080 -5.872 -1.369 1.00 98.00 362 GLN A CA 1
ATOM 2782 C C . GLN A 1 362 ? 23.520 -5.610 -1.821 1.00 98.00 362 GLN A C 1
ATOM 2784 O O . GLN A 1 362 ? 24.093 -4.576 -1.490 1.00 98.00 362 GLN A O 1
ATOM 2789 N N . ARG A 1 363 ? 24.105 -6.499 -2.639 1.00 98.19 363 ARG A N 1
ATOM 2790 C CA . ARG A 1 363 ? 25.439 -6.263 -3.208 1.00 98.19 363 ARG A CA 1
ATOM 2791 C C . ARG A 1 363 ? 25.475 -4.993 -4.054 1.00 98.19 363 ARG A C 1
ATOM 2793 O O . ARG A 1 363 ? 26.462 -4.272 -4.012 1.00 98.19 363 ARG A O 1
ATOM 2800 N N . THR A 1 364 ? 24.431 -4.738 -4.838 1.00 98.31 364 THR A N 1
ATOM 2801 C CA . THR A 1 364 ? 24.333 -3.533 -5.672 1.00 98.31 364 THR A CA 1
ATOM 2802 C C . THR A 1 364 ? 24.285 -2.280 -4.806 1.00 98.31 364 THR A C 1
ATOM 2804 O O . THR A 1 364 ? 25.049 -1.353 -5.052 1.00 98.31 364 THR A O 1
ATOM 2807 N N . HIS A 1 365 ? 23.457 -2.281 -3.758 1.00 97.81 365 HIS A N 1
ATOM 2808 C CA . HIS A 1 365 ? 23.414 -1.211 -2.764 1.00 97.81 365 HIS A CA 1
ATOM 2809 C C . HIS A 1 365 ? 24.808 -0.948 -2.174 1.00 97.81 365 HIS A C 1
ATOM 2811 O O . HIS A 1 365 ? 25.315 0.170 -2.242 1.00 97.81 365 HIS A O 1
ATOM 2817 N N . ASP A 1 366 ? 25.466 -1.993 -1.665 1.00 97.06 366 ASP A N 1
ATOM 2818 C CA . ASP A 1 366 ? 26.776 -1.871 -1.021 1.00 97.06 366 ASP A CA 1
ATOM 2819 C C . ASP A 1 366 ? 27.857 -1.394 -1.998 1.00 97.06 366 ASP A C 1
ATOM 2821 O O . ASP A 1 366 ? 28.764 -0.655 -1.610 1.00 97.06 366 ASP A O 1
ATOM 2825 N N . ASN A 1 367 ? 27.765 -1.795 -3.266 1.00 96.19 367 ASN A N 1
ATOM 2826 C CA . ASN A 1 367 ? 28.663 -1.337 -4.316 1.00 96.19 367 ASN A CA 1
ATOM 2827 C C . ASN A 1 367 ? 28.518 0.165 -4.565 1.00 96.19 367 ASN A C 1
ATOM 2829 O O . ASN A 1 367 ? 29.538 0.844 -4.639 1.00 96.19 367 ASN A O 1
ATOM 2833 N N . VAL A 1 368 ? 27.289 0.686 -4.640 1.00 96.00 368 VAL A N 1
ATOM 2834 C CA . VAL A 1 368 ? 27.057 2.128 -4.799 1.00 96.00 368 VAL A CA 1
ATOM 2835 C C . VAL A 1 368 ? 27.588 2.874 -3.577 1.00 96.00 368 VAL A C 1
ATOM 2837 O O . VAL A 1 368 ? 28.464 3.719 -3.728 1.00 96.00 368 VAL A O 1
ATOM 2840 N N . VAL A 1 369 ? 27.157 2.498 -2.365 1.00 95.12 369 VAL A N 1
ATOM 2841 C CA . VAL A 1 369 ? 27.558 3.167 -1.111 1.00 95.12 369 VAL A CA 1
ATOM 2842 C C . VAL A 1 369 ? 29.074 3.210 -0.946 1.00 95.12 369 VAL A C 1
ATOM 2844 O O . VAL A 1 369 ? 29.629 4.244 -0.589 1.00 95.12 369 VAL A O 1
ATOM 2847 N N . ASN A 1 370 ? 29.768 2.107 -1.228 1.00 93.62 370 ASN A N 1
ATOM 2848 C CA . ASN A 1 370 ? 31.215 2.023 -1.027 1.00 93.62 370 ASN A CA 1
ATOM 2849 C C . ASN A 1 370 ? 32.033 2.390 -2.272 1.00 93.62 370 ASN A C 1
ATOM 2851 O O . ASN A 1 370 ? 33.260 2.290 -2.232 1.00 93.62 370 ASN A O 1
ATOM 2855 N N . ARG A 1 371 ? 31.375 2.744 -3.382 1.00 92.75 371 ARG A N 1
ATOM 2856 C CA . ARG A 1 371 ? 31.988 2.927 -4.703 1.00 92.75 371 ARG A CA 1
ATOM 2857 C C . ARG A 1 371 ? 32.900 1.752 -5.088 1.00 92.75 371 ARG A C 1
ATOM 2859 O O . ARG A 1 371 ? 34.090 1.911 -5.355 1.00 92.75 371 ARG A O 1
ATOM 2866 N N . THR A 1 372 ? 32.334 0.547 -5.100 1.00 93.81 372 THR A N 1
ATOM 2867 C CA . THR A 1 372 ? 33.010 -0.708 -5.471 1.00 93.81 372 THR A CA 1
ATOM 2868 C C . THR A 1 372 ? 32.224 -1.495 -6.526 1.00 93.81 372 THR A C 1
ATOM 2870 O O . THR A 1 372 ? 31.167 -1.078 -6.978 1.00 93.81 372 THR A O 1
ATOM 2873 N N . GLY A 1 373 ? 32.729 -2.660 -6.932 1.00 93.25 373 GLY A N 1
ATOM 2874 C CA . GLY A 1 373 ? 32.082 -3.511 -7.931 1.00 93.25 373 GLY A CA 1
ATOM 2875 C C . GLY A 1 373 ? 32.674 -3.348 -9.327 1.00 93.25 373 GLY A C 1
ATOM 2876 O O . GLY A 1 373 ? 33.729 -2.738 -9.505 1.00 93.25 373 GLY A O 1
ATOM 2877 N N . SER A 1 374 ? 32.037 -3.994 -10.299 1.00 93.25 374 SER A N 1
ATOM 2878 C CA . SER A 1 374 ? 32.456 -3.983 -11.698 1.00 93.25 374 SER A CA 1
ATOM 2879 C C . SER A 1 374 ? 31.362 -4.544 -12.601 1.00 93.25 374 SER A C 1
ATOM 2881 O O . SER A 1 374 ? 30.545 -5.362 -12.173 1.00 93.25 374 SER A O 1
ATOM 2883 N N . LEU A 1 375 ? 31.447 -4.211 -13.886 1.00 94.12 375 LEU A N 1
ATOM 2884 C CA . LEU A 1 375 ? 30.785 -4.926 -14.980 1.00 94.12 375 LEU A CA 1
ATOM 2885 C C . LEU A 1 375 ? 31.108 -6.433 -14.935 1.00 94.12 375 LEU A C 1
ATOM 2887 O O . LEU A 1 375 ? 32.232 -6.827 -14.608 1.00 94.12 375 LEU A O 1
ATOM 2891 N N . ILE A 1 376 ? 30.137 -7.280 -15.291 1.00 96.62 376 ILE A N 1
ATOM 2892 C CA . ILE A 1 376 ? 30.263 -8.747 -15.243 1.00 96.62 376 ILE A CA 1
ATOM 2893 C C . ILE A 1 376 ? 29.912 -9.395 -16.587 1.00 96.62 376 ILE A C 1
ATOM 2895 O O . ILE A 1 376 ? 29.151 -8.848 -17.380 1.00 96.62 376 ILE A O 1
ATOM 2899 N N . THR A 1 377 ? 30.446 -10.588 -16.861 1.00 97.06 377 THR A N 1
ATOM 2900 C CA . THR A 1 377 ? 30.133 -11.362 -18.083 1.00 97.06 377 THR A CA 1
ATOM 2901 C C . THR A 1 377 ? 29.017 -12.383 -17.848 1.00 97.06 377 THR A C 1
ATOM 2903 O O . THR A 1 377 ? 28.356 -12.827 -18.795 1.00 97.06 377 THR A O 1
ATOM 2906 N N . ARG A 1 378 ? 28.824 -12.792 -16.592 1.00 96.69 378 ARG A N 1
ATOM 2907 C CA . ARG A 1 378 ? 27.787 -13.725 -16.135 1.00 96.69 378 ARG A CA 1
ATOM 2908 C C . ARG A 1 378 ? 27.522 -13.555 -14.645 1.00 96.69 378 ARG A C 1
ATOM 2910 O O . ARG A 1 378 ? 28.374 -13.083 -13.903 1.00 96.69 378 ARG A O 1
ATOM 2917 N N . GLU A 1 379 ? 26.379 -14.055 -14.208 1.00 96.62 379 GLU A N 1
ATOM 2918 C CA . GLU A 1 379 ? 25.887 -13.996 -12.823 1.00 96.62 379 GLU A CA 1
ATOM 2919 C C . GLU A 1 379 ? 26.914 -14.545 -11.831 1.00 96.62 379 GLU A C 1
ATOM 2921 O O . GLU A 1 379 ? 27.171 -13.949 -10.789 1.00 96.62 379 GLU A O 1
ATOM 2926 N N . SER A 1 380 ? 27.552 -15.669 -12.179 1.00 96.56 380 SER A N 1
ATOM 2927 C CA . SER A 1 380 ? 28.524 -16.348 -11.317 1.00 96.56 380 SER A CA 1
ATOM 2928 C C . SER A 1 380 ? 29.812 -15.556 -11.067 1.00 96.56 380 SER A C 1
ATOM 2930 O O . SER A 1 380 ? 30.621 -15.985 -10.246 1.00 96.56 380 SER A O 1
ATOM 2932 N N . ASP A 1 381 ? 30.036 -14.450 -11.783 1.00 97.19 381 ASP A N 1
ATOM 2933 C CA . ASP A 1 381 ? 31.181 -13.564 -11.549 1.00 97.19 381 ASP A CA 1
ATOM 2934 C C . ASP A 1 381 ? 31.011 -12.762 -10.241 1.00 97.19 381 ASP A C 1
ATOM 2936 O O . ASP A 1 381 ? 31.999 -12.313 -9.657 1.00 97.19 381 ASP A O 1
ATOM 2940 N N . LEU A 1 382 ? 29.779 -12.638 -9.723 1.00 96.00 382 LEU A N 1
ATOM 2941 C CA . LEU A 1 382 ? 29.504 -12.055 -8.409 1.00 96.00 382 LEU A CA 1
ATOM 2942 C C . LEU A 1 382 ? 29.882 -13.032 -7.286 1.00 96.00 382 LEU A C 1
ATOM 2944 O O . LEU A 1 382 ? 29.070 -13.805 -6.773 1.00 96.00 382 LEU A O 1
ATOM 2948 N N . ALA A 1 383 ? 31.154 -12.995 -6.894 1.00 93.31 383 ALA A N 1
ATOM 2949 C CA . ALA A 1 383 ? 31.699 -13.877 -5.870 1.00 93.31 383 ALA A CA 1
ATOM 2950 C C . ALA A 1 383 ? 30.964 -13.751 -4.520 1.00 93.31 383 ALA A C 1
ATOM 2952 O O . ALA A 1 383 ? 30.772 -12.657 -3.981 1.00 93.31 383 ALA A O 1
ATOM 2953 N N . GLY A 1 384 ? 30.618 -14.903 -3.943 1.00 94.50 384 GLY A N 1
ATOM 2954 C CA . GLY A 1 384 ? 29.936 -14.999 -2.650 1.00 94.50 384 GLY A CA 1
ATOM 2955 C C . GLY A 1 384 ? 28.411 -14.918 -2.726 1.00 94.50 384 GLY A C 1
ATOM 2956 O O . GLY A 1 384 ? 27.772 -15.148 -1.708 1.00 94.50 384 GLY A O 1
ATOM 2957 N N . ILE A 1 385 ? 27.833 -14.659 -3.902 1.00 97.81 385 ILE A N 1
ATOM 2958 C CA . ILE A 1 385 ? 26.384 -14.732 -4.110 1.00 97.81 385 ILE A CA 1
ATOM 2959 C C . ILE A 1 385 ? 25.970 -16.190 -4.323 1.00 97.81 385 ILE A C 1
ATOM 2961 O O . ILE A 1 385 ? 26.576 -16.928 -5.110 1.00 97.81 385 ILE A O 1
ATOM 2965 N N . SER A 1 386 ? 24.934 -16.628 -3.612 1.00 97.75 386 SER A N 1
ATOM 2966 C CA . SER A 1 386 ? 24.457 -18.008 -3.669 1.00 97.75 386 SER A CA 1
ATOM 2967 C C . SER A 1 386 ? 23.744 -18.327 -4.995 1.00 97.75 386 SER A C 1
ATOM 2969 O O . SER A 1 386 ? 23.596 -17.485 -5.886 1.00 97.75 386 SER A O 1
ATOM 2971 N N . ASN A 1 387 ? 23.317 -19.587 -5.156 1.00 95.88 387 ASN A N 1
ATOM 2972 C CA . ASN A 1 387 ? 22.542 -20.048 -6.318 1.00 95.88 387 ASN A CA 1
ATOM 2973 C C . ASN A 1 387 ? 23.226 -19.764 -7.672 1.00 95.88 387 ASN A C 1
ATOM 2975 O O . ASN A 1 387 ? 22.565 -19.437 -8.654 1.00 95.88 387 ASN A O 1
ATOM 2979 N N . GLY A 1 388 ? 24.560 -19.850 -7.719 1.00 95.00 388 GLY A N 1
ATOM 2980 C CA . GLY A 1 388 ? 25.339 -19.591 -8.934 1.00 95.00 388 GLY A CA 1
ATOM 2981 C C . GLY A 1 388 ? 25.355 -18.124 -9.377 1.00 95.00 388 GLY A C 1
ATOM 2982 O O . GLY A 1 388 ? 25.517 -17.875 -10.567 1.00 95.00 388 GLY A O 1
ATOM 2983 N N . GLY A 1 389 ? 25.169 -17.179 -8.450 1.00 97.06 389 GLY A N 1
ATOM 2984 C CA . GLY A 1 389 ? 25.143 -15.739 -8.728 1.00 97.06 389 GLY A CA 1
ATOM 2985 C C . GLY A 1 389 ? 23.743 -15.124 -8.766 1.00 97.06 389 GLY A C 1
ATOM 2986 O O . GLY A 1 389 ? 23.615 -13.907 -8.770 1.00 97.06 389 GLY A O 1
ATOM 2987 N N . PHE A 1 390 ? 22.683 -15.941 -8.753 1.00 97.50 390 PHE A N 1
ATOM 2988 C CA . PHE A 1 390 ? 21.299 -15.450 -8.799 1.00 97.50 390 PHE A CA 1
ATOM 2989 C C . PHE A 1 390 ? 20.766 -14.934 -7.464 1.00 97.50 390 PHE A C 1
ATOM 2991 O O . PHE A 1 390 ? 19.754 -14.237 -7.460 1.00 97.50 390 PHE A O 1
ATOM 2998 N N . GLY A 1 391 ? 21.400 -15.306 -6.355 1.00 97.00 391 GLY A N 1
ATOM 2999 C CA . GLY A 1 391 ? 20.855 -15.099 -5.022 1.00 97.00 391 GLY A CA 1
ATOM 3000 C C . GLY A 1 391 ? 19.832 -16.170 -4.632 1.00 97.00 391 GLY A C 1
ATOM 3001 O O . GLY A 1 391 ? 19.175 -16.792 -5.483 1.00 97.00 391 GLY A O 1
ATOM 3002 N N . THR A 1 392 ? 19.698 -16.413 -3.330 1.00 96.06 392 THR A N 1
ATOM 3003 C CA . THR A 1 392 ? 18.660 -17.292 -2.773 1.00 96.06 392 THR A CA 1
ATOM 3004 C C . THR A 1 392 ? 17.469 -16.455 -2.332 1.00 96.06 392 THR A C 1
ATOM 3006 O O . THR A 1 392 ? 17.625 -15.510 -1.569 1.00 96.06 392 THR A O 1
ATOM 3009 N N . LEU A 1 393 ? 16.277 -16.835 -2.789 1.00 96.62 393 LEU A N 1
ATOM 3010 C CA . LEU A 1 393 ? 15.013 -16.325 -2.269 1.00 96.62 393 LEU A CA 1
ATOM 3011 C C . LEU A 1 393 ? 14.479 -17.379 -1.303 1.00 96.62 393 LEU A C 1
ATOM 3013 O O . LEU A 1 393 ? 14.164 -18.496 -1.723 1.00 96.62 393 LEU A O 1
ATOM 3017 N N . ALA A 1 394 ? 14.484 -17.064 -0.007 1.00 92.88 394 ALA A N 1
ATOM 3018 C CA . ALA A 1 394 ? 14.008 -17.984 1.018 1.00 92.88 394 ALA A CA 1
ATOM 3019 C C . ALA A 1 394 ? 12.519 -18.287 0.806 1.00 92.88 394 ALA A C 1
ATOM 3021 O O . ALA A 1 394 ? 11.738 -17.386 0.510 1.00 92.88 394 ALA A O 1
ATOM 3022 N N . ALA A 1 395 ? 12.125 -19.547 0.980 1.00 89.88 395 ALA A N 1
ATOM 3023 C CA . ALA A 1 395 ? 10.710 -19.889 1.039 1.00 89.88 395 ALA A CA 1
ATOM 3024 C C . ALA A 1 395 ? 10.080 -19.306 2.315 1.00 89.88 395 ALA A C 1
ATOM 3026 O O . ALA A 1 395 ? 10.765 -19.107 3.321 1.00 89.88 395 ALA A O 1
ATOM 3027 N N . GLY A 1 396 ? 8.772 -19.083 2.286 1.00 88.44 396 GLY A N 1
ATOM 3028 C CA . GLY A 1 396 ? 7.983 -18.691 3.448 1.00 88.44 396 GLY A CA 1
ATOM 3029 C C . GLY A 1 396 ? 6.590 -19.306 3.388 1.00 88.44 396 GLY A C 1
ATOM 3030 O O . GLY A 1 396 ? 6.264 -20.005 2.429 1.00 88.44 396 GLY A O 1
ATOM 3031 N N . SER A 1 397 ? 5.794 -19.058 4.425 1.00 89.75 397 SER A N 1
ATOM 3032 C CA . SER A 1 397 ? 4.373 -19.421 4.449 1.00 89.75 397 SER A CA 1
ATOM 3033 C C . SER A 1 397 ? 3.553 -18.165 4.207 1.00 89.75 397 SER A C 1
ATOM 3035 O O . SER A 1 397 ? 3.853 -17.134 4.810 1.00 89.75 397 SER A O 1
ATOM 3037 N N . ALA A 1 398 ? 2.566 -18.251 3.320 1.00 93.50 398 ALA A N 1
ATOM 3038 C CA . ALA A 1 398 ? 1.583 -17.193 3.170 1.00 93.50 398 ALA A CA 1
ATOM 3039 C C . ALA A 1 398 ? 0.785 -17.026 4.477 1.00 93.50 398 ALA A C 1
ATOM 3041 O O . ALA A 1 398 ? 0.619 -18.011 5.210 1.00 93.50 398 ALA A O 1
ATOM 3042 N N . PRO A 1 399 ? 0.313 -15.808 4.784 1.00 94.81 399 PRO A N 1
ATOM 3043 C CA . PRO A 1 399 ? -0.704 -15.600 5.807 1.00 94.81 399 PRO A CA 1
ATOM 3044 C C . PRO A 1 399 ? -1.948 -16.465 5.553 1.00 94.81 399 PRO A C 1
ATOM 3046 O O . PRO A 1 399 ? -2.187 -16.905 4.429 1.00 94.81 399 PRO A O 1
ATOM 3049 N N . ASN A 1 400 ? -2.738 -16.713 6.599 1.00 95.88 400 ASN A N 1
ATOM 3050 C CA . ASN A 1 400 ? -4.029 -17.374 6.422 1.00 95.88 400 ASN A CA 1
ATOM 3051 C C . ASN A 1 400 ? -4.997 -16.428 5.702 1.00 95.88 400 ASN A C 1
ATOM 3053 O O . ASN A 1 400 ? -5.129 -15.277 6.107 1.00 95.88 400 ASN A O 1
ATOM 3057 N N . ASP A 1 401 ? -5.655 -16.965 4.686 1.00 96.81 401 ASP A N 1
ATOM 3058 C CA . ASP A 1 401 ? -6.722 -16.357 3.892 1.00 96.81 401 ASP A CA 1
ATOM 3059 C C . ASP A 1 401 ? -7.770 -17.472 3.719 1.00 96.81 401 ASP A C 1
ATOM 3061 O O . ASP A 1 401 ? -7.572 -18.442 2.971 1.00 96.81 401 ASP A O 1
ATOM 3065 N N . ARG A 1 402 ? -8.798 -17.458 4.576 1.00 95.81 402 ARG A N 1
ATOM 3066 C CA . ARG A 1 402 ? -9.740 -18.583 4.723 1.00 95.81 402 ARG A CA 1
ATOM 3067 C C . ARG A 1 402 ? -10.744 -18.690 3.587 1.00 95.81 402 ARG A C 1
ATOM 3069 O O . ARG A 1 402 ? -11.252 -19.793 3.358 1.00 95.81 402 ARG A O 1
ATOM 3076 N N . ASP A 1 403 ? -11.044 -17.594 2.912 1.00 94.94 403 ASP A N 1
ATOM 3077 C CA . ASP A 1 403 ? -12.015 -17.550 1.825 1.00 94.94 403 ASP A CA 1
ATOM 3078 C C . ASP A 1 403 ? -11.371 -17.417 0.431 1.00 94.94 403 ASP A C 1
ATOM 3080 O O . ASP A 1 403 ? -12.057 -17.615 -0.578 1.00 94.94 403 ASP A O 1
ATOM 3084 N N . SER A 1 404 ? -10.039 -17.299 0.392 1.00 96.19 404 SER A N 1
ATOM 3085 C CA . SER A 1 404 ? -9.184 -17.335 -0.799 1.00 96.19 404 SER A CA 1
ATOM 3086 C C . SER A 1 404 ? -9.451 -16.184 -1.759 1.00 96.19 404 SER A C 1
ATOM 3088 O O . SER A 1 404 ? -9.517 -16.384 -2.980 1.00 96.19 404 SER A O 1
ATOM 3090 N N . ASP A 1 405 ? -9.641 -14.996 -1.201 1.00 96.88 405 ASP A N 1
ATOM 3091 C CA . ASP A 1 405 ? -9.895 -13.772 -1.944 1.00 96.88 405 ASP A CA 1
ATOM 3092 C C . ASP A 1 405 ? -8.631 -12.901 -2.117 1.00 96.88 405 ASP A C 1
ATOM 3094 O O . ASP A 1 405 ? -8.655 -11.880 -2.804 1.00 96.88 405 ASP A O 1
ATOM 3098 N N . GLY A 1 406 ? -7.488 -13.351 -1.590 1.00 96.94 406 GLY A N 1
ATOM 3099 C CA . GLY A 1 406 ? -6.193 -12.687 -1.693 1.00 96.94 406 GLY A CA 1
ATOM 3100 C C . GLY A 1 406 ? -5.884 -11.725 -0.551 1.00 96.94 406 GLY A C 1
ATOM 3101 O O . GLY A 1 406 ? -4.788 -11.151 -0.557 1.00 96.94 406 GLY A O 1
ATOM 3102 N N . ILE A 1 407 ? -6.799 -11.557 0.406 1.00 98.00 407 ILE A N 1
ATOM 3103 C CA . ILE A 1 407 ? -6.638 -10.718 1.588 1.00 98.00 407 ILE A CA 1
ATOM 3104 C C . ILE A 1 407 ? -6.434 -11.619 2.820 1.00 98.00 407 ILE A C 1
ATOM 3106 O O . ILE A 1 407 ? -7.191 -12.552 3.056 1.00 98.00 407 ILE A O 1
ATOM 3110 N N . PRO A 1 408 ? -5.390 -11.398 3.636 1.00 97.81 408 PRO A N 1
ATOM 3111 C CA . PRO A 1 408 ? -5.212 -12.154 4.869 1.00 97.81 408 PRO A CA 1
ATOM 3112 C C . PRO A 1 408 ? -6.276 -11.856 5.923 1.00 97.81 408 PRO A C 1
ATOM 3114 O O . PRO A 1 408 ? -6.525 -10.688 6.227 1.00 97.81 408 PRO A O 1
ATOM 3117 N N . ASP A 1 409 ? -6.711 -12.895 6.641 1.00 96.75 409 ASP A N 1
ATOM 3118 C CA . ASP A 1 409 ? -7.683 -12.789 7.734 1.00 96.75 409 ASP A CA 1
ATOM 3119 C C . ASP A 1 409 ? -7.306 -11.710 8.772 1.00 96.75 409 ASP A C 1
ATOM 3121 O O . ASP A 1 409 ? -8.159 -11.058 9.370 1.00 96.75 409 ASP A O 1
ATOM 3125 N N . GLU A 1 410 ? -6.011 -11.567 9.076 1.00 95.50 410 GLU A N 1
ATOM 3126 C CA . GLU A 1 410 ? -5.521 -10.581 10.048 1.00 95.50 410 GLU A CA 1
ATOM 3127 C C . GLU A 1 410 ? -5.754 -9.147 9.560 1.00 95.50 410 GLU A C 1
ATOM 3129 O O . GLU A 1 410 ? -6.123 -8.277 10.352 1.00 95.50 410 GLU A O 1
ATOM 3134 N N . TRP A 1 411 ? -5.545 -8.906 8.263 1.00 94.75 411 TRP A N 1
ATOM 3135 C CA . TRP A 1 411 ? -5.782 -7.600 7.664 1.00 94.75 411 TRP A CA 1
ATOM 3136 C C . TRP A 1 411 ? -7.279 -7.293 7.666 1.00 94.75 411 TRP A C 1
ATOM 3138 O O . TRP A 1 411 ? -7.673 -6.214 8.102 1.00 94.75 411 TRP A O 1
ATOM 3148 N N . GLU A 1 412 ? -8.109 -8.267 7.303 1.00 94.69 412 GLU A N 1
ATOM 3149 C CA . GLU A 1 412 ? -9.565 -8.127 7.296 1.00 94.69 412 GLU A CA 1
ATOM 3150 C C . GLU A 1 412 ? -10.149 -7.809 8.673 1.00 94.69 412 GLU A C 1
ATOM 3152 O O . GLU A 1 412 ? -10.884 -6.835 8.836 1.00 94.69 412 GLU A O 1
ATOM 3157 N N . ASN A 1 413 ? -9.751 -8.567 9.702 1.00 92.25 413 ASN A N 1
ATOM 3158 C CA . ASN A 1 413 ? -10.200 -8.324 11.075 1.00 92.25 413 ASN A CA 1
ATOM 3159 C C . ASN A 1 413 ? -9.841 -6.910 11.556 1.00 92.25 413 ASN A C 1
ATOM 3161 O O . ASN A 1 413 ? -10.619 -6.290 12.278 1.00 92.25 413 ASN A O 1
ATOM 3165 N N . ARG A 1 414 ? -8.672 -6.388 11.157 1.00 88.00 414 ARG A N 1
ATOM 3166 C CA . ARG A 1 414 ? -8.230 -5.031 11.515 1.00 88.00 414 ARG A CA 1
ATOM 3167 C C . ARG A 1 414 ? -9.068 -3.944 10.834 1.00 88.00 414 ARG A C 1
ATOM 3169 O O . ARG A 1 414 ? -9.308 -2.897 11.434 1.00 88.00 414 ARG A O 1
ATOM 3176 N N . HIS A 1 415 ? -9.515 -4.194 9.604 1.00 89.31 415 HIS A N 1
ATOM 3177 C CA . HIS A 1 415 ? -10.274 -3.237 8.793 1.00 89.31 415 HIS A CA 1
ATOM 3178 C C . HIS A 1 415 ? -11.797 -3.423 8.906 1.00 89.31 415 HIS A C 1
ATOM 3180 O O . HIS A 1 415 ? -12.555 -2.628 8.356 1.00 89.31 415 HIS A O 1
ATOM 3186 N N . GLY A 1 416 ? -12.255 -4.411 9.683 1.00 87.69 416 GLY A N 1
ATOM 3187 C CA . GLY A 1 416 ? -13.673 -4.662 9.943 1.00 87.69 416 GLY A CA 1
ATOM 3188 C C . GLY A 1 416 ? -14.386 -5.429 8.828 1.00 87.69 416 GLY A C 1
ATOM 3189 O O . GLY A 1 416 ? -15.617 -5.407 8.778 1.00 87.69 416 GLY A O 1
ATOM 3190 N N . THR A 1 417 ? -13.642 -6.102 7.946 1.00 89.50 417 THR A N 1
ATOM 3191 C CA . THR A 1 417 ? -14.201 -7.001 6.928 1.00 89.50 417 THR A CA 1
ATOM 3192 C C . THR A 1 417 ? -14.310 -8.434 7.464 1.00 89.50 417 THR A C 1
ATOM 3194 O O . THR A 1 417 ? -13.876 -8.734 8.580 1.00 89.50 417 THR A O 1
ATOM 3197 N N . ASN A 1 418 ? -14.993 -9.320 6.731 1.00 90.50 418 ASN A N 1
ATOM 3198 C CA . ASN A 1 418 ? -15.330 -10.659 7.217 1.00 90.50 418 ASN A CA 1
ATOM 3199 C C . ASN A 1 418 ? -14.411 -11.731 6.606 1.00 90.50 418 ASN A C 1
ATOM 3201 O O . ASN A 1 418 ? -14.689 -12.135 5.480 1.00 90.50 418 ASN A O 1
ATOM 3205 N N . PRO A 1 419 ? -13.501 -12.345 7.392 1.00 94.19 419 PRO A N 1
ATOM 3206 C CA . PRO A 1 419 ? -12.493 -13.293 6.902 1.00 94.19 419 PRO A CA 1
ATOM 3207 C C . PRO A 1 419 ? -13.020 -14.697 6.579 1.00 94.19 419 PRO A C 1
ATOM 3209 O O . PRO A 1 419 ? -12.361 -15.718 6.783 1.00 94.19 419 PRO A O 1
ATOM 3212 N N . LEU A 1 420 ? -14.295 -14.784 6.231 1.00 94.38 420 LEU A N 1
ATOM 3213 C CA . LEU A 1 420 ? -15.008 -15.993 5.836 1.00 94.38 420 LEU A CA 1
ATOM 3214 C C . LEU A 1 420 ? -15.891 -15.736 4.605 1.00 94.38 420 LEU A C 1
ATOM 3216 O O . LEU A 1 420 ? -16.690 -16.607 4.244 1.00 94.38 420 LEU A O 1
ATOM 3220 N N . SER A 1 421 ? -15.829 -14.542 4.017 1.00 94.19 421 SER A N 1
ATOM 3221 C CA . SER A 1 421 ? -16.706 -14.088 2.948 1.00 94.19 421 SER A CA 1
ATOM 3222 C C . SER A 1 421 ? -15.922 -13.239 1.944 1.00 94.19 421 SER A C 1
ATOM 3224 O O . SER A 1 421 ? -15.747 -12.054 2.217 1.00 94.19 421 SER A O 1
ATOM 3226 N N . PRO A 1 422 ? -15.624 -13.771 0.739 1.00 94.38 422 PRO A N 1
ATOM 3227 C CA . PRO A 1 422 ? -14.789 -13.080 -0.234 1.00 94.38 422 PRO A CA 1
ATOM 3228 C C . PRO A 1 422 ? -15.316 -11.681 -0.540 1.00 94.38 422 PRO A C 1
ATOM 3230 O O . PRO A 1 422 ? -16.452 -11.526 -1.010 1.00 94.38 422 PRO A O 1
ATOM 3233 N N . ASN A 1 423 ? -14.487 -10.676 -0.302 1.00 94.81 423 ASN A N 1
ATOM 3234 C CA . ASN A 1 423 ? -14.790 -9.270 -0.528 1.00 94.81 423 ASN A CA 1
ATOM 3235 C C . ASN A 1 423 ? -13.619 -8.528 -1.176 1.00 94.81 423 ASN A C 1
ATOM 3237 O O . ASN A 1 423 ? -13.599 -7.309 -1.177 1.00 94.81 423 ASN A O 1
ATOM 3241 N N . ASN A 1 424 ? -12.719 -9.234 -1.856 1.00 96.44 424 ASN A N 1
ATOM 3242 C CA . ASN A 1 424 ? -11.619 -8.665 -2.633 1.00 96.44 424 ASN A CA 1
ATOM 3243 C C . ASN A 1 424 ? -11.991 -7.520 -3.597 1.00 96.44 424 ASN A C 1
ATOM 3245 O O . ASN A 1 424 ? -11.112 -6.767 -3.998 1.00 96.44 424 ASN A O 1
ATOM 3249 N N . ASN A 1 425 ? -13.253 -7.440 -4.039 1.00 96.56 425 ASN A N 1
ATOM 3250 C CA . ASN A 1 425 ? -13.798 -6.383 -4.904 1.00 96.56 425 ASN A CA 1
ATOM 3251 C C . ASN A 1 425 ? -14.759 -5.430 -4.165 1.00 96.56 425 ASN A C 1
ATOM 3253 O O . ASN A 1 425 ? -15.432 -4.624 -4.813 1.00 96.56 425 ASN A O 1
ATOM 3257 N N . GLY A 1 426 ? -14.877 -5.573 -2.846 1.00 95.38 426 GLY A N 1
ATOM 3258 C CA . GLY A 1 426 ? -15.443 -4.569 -1.959 1.00 95.38 426 GLY A CA 1
ATOM 3259 C C . GLY A 1 426 ? -14.597 -3.301 -1.973 1.00 95.38 426 GLY A C 1
ATOM 3260 O O . GLY A 1 426 ? -13.542 -3.259 -2.603 1.00 95.38 426 GLY A O 1
ATOM 3261 N N . ASP A 1 427 ? -15.124 -2.265 -1.343 1.00 92.25 427 ASP A N 1
ATOM 3262 C CA . ASP A 1 427 ? -14.516 -0.940 -1.232 1.00 92.25 427 ASP A CA 1
ATOM 3263 C C . ASP A 1 427 ? -15.007 -0.365 0.104 1.00 92.25 427 ASP A C 1
ATOM 3265 O O . ASP A 1 427 ? -16.038 0.317 0.179 1.00 92.25 427 ASP A O 1
ATOM 3269 N N . PHE A 1 428 ? -14.382 -0.824 1.193 1.00 88.62 428 PHE A N 1
ATOM 3270 C CA . PHE A 1 428 ? -14.877 -0.605 2.554 1.00 88.62 428 PHE A CA 1
ATOM 3271 C C . PHE A 1 428 ? -14.867 0.880 2.968 1.00 88.62 428 PHE A C 1
ATOM 3273 O O . PHE A 1 428 ? -15.659 1.269 3.834 1.00 88.62 428 PHE A O 1
ATOM 3280 N N . ASP A 1 429 ? -14.024 1.713 2.350 1.00 86.56 429 ASP A N 1
ATOM 3281 C CA . ASP A 1 429 ? -13.915 3.156 2.604 1.00 86.56 429 ASP A CA 1
ATOM 3282 C C . ASP A 1 429 ? -14.500 4.058 1.496 1.00 86.56 429 ASP A C 1
ATOM 3284 O O . ASP A 1 429 ? -14.666 5.269 1.718 1.00 86.56 429 ASP A O 1
ATOM 3288 N N . GLN A 1 430 ? -14.935 3.465 0.380 1.00 86.75 430 GLN A N 1
ATOM 3289 C CA . GLN A 1 430 ? -15.588 4.110 -0.765 1.00 86.75 430 GLN A CA 1
ATOM 3290 C C . GLN A 1 430 ? -14.697 5.131 -1.478 1.00 86.75 430 GLN A C 1
ATOM 3292 O O . GLN A 1 430 ? -15.192 6.143 -1.998 1.00 86.75 430 GLN A O 1
ATOM 3297 N N . ASP A 1 431 ? -13.387 4.899 -1.487 1.00 82.38 431 ASP A N 1
ATOM 3298 C CA . ASP A 1 431 ? -12.422 5.757 -2.172 1.00 82.38 431 ASP A CA 1
ATOM 3299 C C . ASP A 1 431 ? -12.174 5.336 -3.641 1.00 82.38 431 ASP A C 1
ATOM 3301 O O . ASP A 1 431 ? -11.671 6.122 -4.459 1.00 82.38 431 ASP A O 1
ATOM 3305 N N . GLY A 1 432 ? -12.647 4.138 -4.005 1.00 88.69 432 GLY A N 1
ATOM 3306 C CA . GLY A 1 432 ? -12.591 3.548 -5.335 1.00 88.69 432 GLY A CA 1
ATOM 3307 C C . GLY A 1 432 ? -11.445 2.555 -5.566 1.00 88.69 432 GLY A C 1
ATOM 3308 O O . GLY A 1 432 ? -11.378 1.981 -6.667 1.00 88.69 432 GLY A O 1
ATOM 3309 N N . TYR A 1 433 ? -10.557 2.340 -4.594 1.00 92.38 433 TYR A N 1
ATOM 3310 C CA . TYR A 1 433 ? -9.708 1.154 -4.538 1.00 92.38 433 TYR A CA 1
ATOM 3311 C C . TYR A 1 433 ? -10.499 -0.029 -3.985 1.00 92.38 433 TYR A C 1
ATOM 3313 O O . TYR A 1 433 ? -11.423 0.103 -3.194 1.00 92.38 433 TYR A O 1
ATOM 3321 N N . THR A 1 434 ? -10.174 -1.223 -4.472 1.00 95.94 434 THR A N 1
ATOM 3322 C CA . THR A 1 434 ? -10.773 -2.441 -3.918 1.00 95.94 434 THR A CA 1
ATOM 3323 C C . THR A 1 434 ? -10.114 -2.833 -2.596 1.00 95.94 434 THR A C 1
ATOM 3325 O O . THR A 1 434 ? -8.930 -2.560 -2.414 1.00 95.94 434 THR A O 1
ATOM 3328 N N . ASP A 1 435 ? -10.814 -3.569 -1.729 1.00 96.12 435 ASP A N 1
ATOM 3329 C CA . ASP A 1 435 ? -10.261 -4.075 -0.457 1.00 96.12 435 ASP A CA 1
ATOM 3330 C C . ASP A 1 435 ? -8.933 -4.840 -0.672 1.00 96.12 435 ASP A C 1
ATOM 3332 O O . ASP A 1 435 ? -7.987 -4.729 0.110 1.00 96.12 435 ASP A O 1
ATOM 3336 N N . LEU A 1 436 ? -8.808 -5.559 -1.797 1.00 98.06 436 LEU A N 1
ATOM 3337 C CA . LEU A 1 436 ? -7.555 -6.213 -2.175 1.00 98.06 436 LEU A CA 1
ATOM 3338 C C . LEU A 1 436 ? -6.457 -5.210 -2.540 1.00 98.06 436 LEU A C 1
ATOM 3340 O O . LEU A 1 436 ? -5.296 -5.416 -2.196 1.00 98.06 436 LEU A O 1
ATOM 3344 N N . GLU A 1 437 ? -6.780 -4.147 -3.273 1.00 97.25 437 GLU A N 1
ATOM 3345 C CA . GLU A 1 437 ? -5.805 -3.102 -3.588 1.00 97.25 437 GLU A CA 1
ATOM 3346 C C . GLU A 1 437 ? -5.341 -2.372 -2.335 1.00 97.25 437 GLU A C 1
ATOM 3348 O O . GLU A 1 437 ? -4.140 -2.141 -2.213 1.00 97.25 437 GLU A O 1
ATOM 3353 N N . GLU A 1 438 ? -6.238 -2.107 -1.388 1.00 94.94 438 GLU A N 1
ATOM 3354 C CA . GLU A 1 438 ? -5.899 -1.545 -0.081 1.00 94.94 438 GLU A CA 1
ATOM 3355 C C . GLU A 1 438 ? -4.889 -2.424 0.663 1.00 94.94 438 GLU A C 1
ATOM 3357 O O . GLU A 1 438 ? -3.814 -1.955 1.057 1.00 94.94 438 GLU A O 1
ATOM 3362 N N . TYR A 1 439 ? -5.141 -3.735 0.732 1.00 96.81 439 TYR A N 1
ATOM 3363 C CA . TYR A 1 439 ? -4.173 -4.685 1.280 1.00 96.81 439 TYR A CA 1
ATOM 3364 C C . TYR A 1 439 ? -2.822 -4.637 0.544 1.00 96.81 439 TYR A C 1
ATOM 3366 O O . TYR A 1 439 ? -1.756 -4.559 1.168 1.00 96.81 439 TYR A O 1
ATOM 3374 N N . LEU A 1 440 ? -2.842 -4.657 -0.794 1.00 97.44 440 LEU A N 1
ATOM 3375 C CA . LEU A 1 440 ? -1.628 -4.615 -1.611 1.00 97.44 440 LEU A CA 1
ATOM 3376 C C . LEU A 1 440 ? -0.840 -3.311 -1.439 1.00 97.44 440 LEU A C 1
ATOM 3378 O O . LEU A 1 440 ? 0.392 -3.347 -1.533 1.00 97.44 440 LEU A O 1
ATOM 3382 N N . ASN A 1 441 ? -1.524 -2.190 -1.218 1.00 94.12 441 ASN A N 1
ATOM 3383 C CA . ASN A 1 441 ? -0.938 -0.875 -0.984 1.00 94.12 441 ASN A CA 1
ATOM 3384 C C . ASN A 1 441 ? -0.321 -0.789 0.417 1.00 94.12 441 ASN A C 1
ATOM 3386 O O . ASN A 1 441 ? 0.793 -0.283 0.556 1.00 94.12 441 ASN A O 1
ATOM 3390 N N . ASP A 1 442 ? -0.965 -1.364 1.432 1.00 92.38 442 ASP A N 1
ATOM 3391 C CA . ASP A 1 442 ? -0.479 -1.363 2.816 1.00 92.38 442 ASP A CA 1
ATOM 3392 C C . ASP A 1 442 ? 0.838 -2.111 3.007 1.00 92.38 442 ASP A C 1
ATOM 3394 O O . ASP A 1 442 ? 1.766 -1.632 3.681 1.00 92.38 442 ASP A O 1
ATOM 3398 N N . ILE A 1 443 ? 0.941 -3.303 2.420 1.00 93.00 443 ILE A N 1
ATOM 3399 C CA . ILE A 1 443 ? 2.155 -4.119 2.531 1.00 93.00 443 ILE A CA 1
ATOM 3400 C C . ILE A 1 443 ? 3.284 -3.595 1.634 1.00 93.00 443 ILE A C 1
ATOM 3402 O O . ILE A 1 443 ? 4.450 -3.880 1.902 1.00 93.00 443 ILE A O 1
ATOM 3406 N N . ALA A 1 444 ? 2.947 -2.815 0.602 1.00 92.62 444 ALA A N 1
ATOM 3407 C CA . ALA A 1 444 ? 3.895 -2.183 -0.314 1.00 92.62 444 ALA A CA 1
ATOM 3408 C C . ALA A 1 444 ? 4.197 -0.712 0.023 1.00 92.62 444 ALA A C 1
ATOM 3410 O O . ALA A 1 444 ? 4.931 -0.060 -0.722 1.00 92.62 444 ALA A O 1
ATOM 3411 N N . ALA A 1 445 ? 3.631 -0.177 1.111 1.00 87.69 445 ALA A N 1
ATOM 3412 C CA . ALA A 1 445 ? 3.776 1.224 1.479 1.00 87.69 445 ALA A CA 1
ATOM 3413 C C . ALA A 1 445 ? 5.255 1.626 1.598 1.00 87.69 445 ALA A C 1
ATOM 3415 O O . ALA A 1 445 ? 6.081 0.897 2.154 1.00 87.69 445 ALA A O 1
ATOM 3416 N N . SER A 1 446 ? 5.576 2.824 1.111 1.00 83.19 446 SER A N 1
ATOM 3417 C CA . SER A 1 446 ? 6.913 3.416 1.172 1.00 83.19 446 SER A CA 1
ATOM 3418 C C . SER A 1 446 ? 6.829 4.841 1.701 1.00 83.19 446 SER A C 1
ATOM 3420 O O . SER A 1 446 ? 5.961 5.596 1.269 1.00 83.19 446 SER A O 1
ATOM 3422 N N . LYS A 1 447 ? 7.765 5.217 2.575 1.00 83.25 447 LYS A N 1
ATOM 3423 C CA . LYS A 1 447 ? 7.812 6.550 3.182 1.00 83.25 447 LYS A CA 1
ATOM 3424 C C . LYS A 1 447 ? 8.171 7.635 2.157 1.00 83.25 447 LYS A C 1
ATOM 3426 O O . LYS A 1 447 ? 9.165 7.518 1.436 1.00 83.25 447 LYS A O 1
ATOM 3431 N N . ALA A 1 448 ? 7.397 8.713 2.128 1.00 80.12 448 ALA A N 1
ATOM 3432 C CA . ALA A 1 448 ? 7.662 9.933 1.381 1.00 80.12 448 ALA A CA 1
ATOM 3433 C C . ALA A 1 448 ? 8.891 10.676 1.934 1.00 80.12 448 ALA A C 1
ATOM 3435 O O . ALA A 1 448 ? 9.249 10.556 3.107 1.00 80.12 448 ALA A O 1
ATOM 3436 N N . ILE A 1 449 ? 9.552 11.481 1.090 1.00 74.00 449 ILE A N 1
ATOM 3437 C CA . ILE A 1 449 ? 10.668 12.317 1.562 1.00 74.00 449 ILE A CA 1
ATOM 3438 C C . ILE A 1 449 ? 10.128 13.495 2.357 1.00 74.00 449 ILE A C 1
ATOM 3440 O O . ILE A 1 449 ? 9.466 14.370 1.798 1.00 74.00 449 ILE A O 1
ATOM 3444 N N . GLY A 1 450 ? 10.530 13.581 3.620 1.00 80.69 450 GLY A N 1
ATOM 3445 C CA . GLY A 1 450 ? 10.130 14.670 4.496 1.00 80.69 450 GLY A CA 1
ATOM 3446 C C . GLY A 1 450 ? 8.637 14.640 4.815 1.00 80.69 450 GLY A C 1
ATOM 3447 O O . GLY A 1 450 ? 7.920 13.702 4.486 1.00 80.69 450 GLY A O 1
ATOM 3448 N N . VAL A 1 451 ? 8.184 15.691 5.489 1.00 87.62 451 VAL A N 1
ATOM 3449 C CA . VAL A 1 451 ? 6.813 15.776 5.994 1.00 87.62 451 VAL A CA 1
ATOM 3450 C C . VAL A 1 451 ? 5.853 16.204 4.879 1.00 87.62 451 VAL A C 1
ATOM 3452 O O . VAL A 1 451 ? 6.102 17.202 4.196 1.00 87.62 451 VAL A O 1
ATOM 3455 N N . LEU A 1 452 ? 4.742 15.483 4.713 1.00 89.25 452 LEU A N 1
ATOM 3456 C CA . LEU A 1 452 ? 3.636 15.874 3.837 1.00 89.25 452 LEU A CA 1
ATOM 3457 C C . LEU A 1 452 ? 2.758 16.899 4.556 1.00 89.25 452 LEU A C 1
ATOM 3459 O O . LEU A 1 452 ? 2.180 16.609 5.600 1.00 89.25 452 LEU A O 1
ATOM 3463 N N . ASP A 1 453 ? 2.637 18.106 4.010 1.00 90.44 453 ASP A N 1
ATOM 3464 C CA . ASP A 1 453 ? 1.810 19.150 4.615 1.00 90.44 453 ASP A CA 1
ATOM 3465 C C . ASP A 1 453 ? 0.411 19.152 3.997 1.00 90.44 453 ASP A C 1
ATOM 3467 O O . ASP A 1 453 ? 0.258 19.192 2.776 1.00 90.44 453 ASP A O 1
ATOM 3471 N N . PHE A 1 454 ? -0.617 19.180 4.840 1.00 90.44 454 PHE A N 1
ATOM 3472 C CA . PHE A 1 454 ? -1.994 19.389 4.410 1.00 90.44 454 PHE A CA 1
ATOM 3473 C C . PHE A 1 454 ? -2.255 20.876 4.144 1.00 90.44 454 PHE A C 1
ATOM 3475 O O . PHE A 1 454 ? -1.864 21.741 4.937 1.00 90.44 454 PHE A O 1
ATOM 3482 N N . SER A 1 455 ? -2.961 21.194 3.057 1.00 81.50 455 SER A N 1
ATOM 3483 C CA . SER A 1 455 ? -3.269 22.571 2.665 1.00 81.50 455 SER A CA 1
ATOM 3484 C C . SER A 1 455 ? -4.775 22.845 2.538 1.00 81.50 455 SER A C 1
ATOM 3486 O O . SER A 1 455 ? -5.537 22.125 1.893 1.00 81.50 455 SER A O 1
ATOM 3488 N N . GLY A 1 456 ? -5.220 23.962 3.124 1.00 86.12 456 GLY A N 1
ATOM 3489 C CA . GLY A 1 456 ? -6.592 24.456 2.979 1.00 86.12 456 GLY A CA 1
ATOM 3490 C C . GLY A 1 456 ? -7.607 23.791 3.915 1.00 86.12 456 GLY A C 1
ATOM 3491 O O . GLY A 1 456 ? -7.375 23.674 5.114 1.00 86.12 456 GLY A O 1
ATOM 3492 N N . VAL A 1 457 ? -8.785 23.465 3.386 1.00 91.12 457 VAL A N 1
ATOM 3493 C CA . VAL A 1 457 ? -9.912 22.870 4.122 1.00 91.12 457 VAL A CA 1
ATOM 3494 C C . VAL A 1 457 ? -10.454 21.721 3.274 1.00 91.12 457 VAL A C 1
ATOM 3496 O O . VAL A 1 457 ? -10.791 21.963 2.111 1.00 91.12 457 VAL A O 1
ATOM 3499 N N . GLY A 1 458 ? -10.529 20.504 3.817 1.00 90.31 458 GLY A N 1
ATOM 3500 C CA . GLY A 1 458 ? -11.006 19.333 3.070 1.00 90.31 458 GLY A CA 1
ATOM 3501 C C . GLY A 1 458 ? -10.834 17.999 3.800 1.00 90.31 458 GLY A C 1
ATOM 3502 O O . GLY A 1 458 ? -10.266 17.951 4.891 1.00 90.31 458 GLY A O 1
ATOM 3503 N N . ARG A 1 459 ? -11.332 16.921 3.185 1.00 90.62 459 ARG A N 1
ATOM 3504 C CA . ARG A 1 459 ? -11.179 15.546 3.682 1.00 90.62 459 ARG A CA 1
ATOM 3505 C C . ARG A 1 459 ? -9.707 15.139 3.677 1.00 90.62 459 ARG A C 1
ATOM 3507 O O . ARG A 1 459 ? -8.974 15.509 2.764 1.00 90.62 459 ARG A O 1
ATOM 3514 N N . TYR A 1 460 ? -9.292 14.387 4.692 1.00 90.81 460 TYR A N 1
ATOM 3515 C CA . TYR A 1 460 ? -7.920 13.899 4.839 1.00 90.81 460 TYR A CA 1
ATOM 3516 C C . TYR A 1 460 ? -7.479 13.059 3.626 1.00 90.81 460 TYR A C 1
ATOM 3518 O O . TYR A 1 460 ? -6.392 13.277 3.098 1.00 90.81 460 TYR A O 1
ATOM 3526 N N . ALA A 1 461 ? -8.362 12.186 3.135 1.00 84.94 461 ALA A N 1
ATOM 3527 C CA . ALA A 1 461 ? -8.135 11.312 1.977 1.00 84.94 461 ALA A CA 1
ATOM 3528 C C . ALA A 1 461 ? -8.064 12.047 0.616 1.00 84.94 461 ALA A C 1
ATOM 3530 O O . ALA A 1 461 ? -7.751 11.452 -0.410 1.00 84.94 461 ALA A O 1
ATOM 3531 N N . ASP A 1 462 ? -8.347 13.358 0.549 1.00 83.62 462 ASP A N 1
ATOM 3532 C CA . ASP A 1 462 ? -8.207 14.107 -0.708 1.00 83.62 462 ASP A CA 1
ATOM 3533 C C . ASP A 1 462 ? -6.714 14.321 -1.022 1.00 83.62 462 ASP A C 1
ATOM 3535 O O . ASP A 1 462 ? -6.103 15.311 -0.607 1.00 83.62 462 ASP A O 1
ATOM 3539 N N . TRP A 1 463 ? -6.123 13.393 -1.785 1.00 77.69 463 TRP A N 1
ATOM 3540 C CA . TRP A 1 463 ? -4.718 13.419 -2.218 1.00 77.69 463 TRP A CA 1
ATOM 3541 C C . TRP A 1 463 ? -4.303 14.735 -2.893 1.00 77.69 463 TRP A C 1
ATOM 3543 O O . TRP A 1 463 ? -3.132 15.102 -2.862 1.00 77.69 463 TRP A O 1
ATOM 3553 N N . GLY A 1 464 ? -5.245 15.494 -3.468 1.00 79.00 464 GLY A N 1
ATOM 3554 C CA . GLY A 1 464 ? -4.981 16.809 -4.054 1.00 79.00 464 GLY A CA 1
ATOM 3555 C C . GLY A 1 464 ? -4.741 17.934 -3.036 1.00 79.00 464 GLY A C 1
ATOM 3556 O O . GLY A 1 464 ? -4.411 19.052 -3.438 1.00 79.00 464 GLY A O 1
ATOM 3557 N N . ARG A 1 465 ? -4.935 17.679 -1.734 1.00 83.81 465 ARG A N 1
ATOM 3558 C CA . ARG A 1 465 ? -4.781 18.663 -0.643 1.00 83.81 465 ARG A CA 1
ATOM 3559 C C . ARG A 1 465 ? -3.438 18.612 0.050 1.00 83.81 465 ARG A C 1
ATOM 3561 O O . ARG A 1 465 ? -3.084 19.578 0.733 1.00 83.81 465 ARG A O 1
ATOM 3568 N N . TRP A 1 466 ? -2.705 17.528 -0.123 1.00 85.88 466 TRP A N 1
ATOM 3569 C CA . TRP A 1 466 ? -1.364 17.386 0.407 1.00 85.88 466 TRP A CA 1
ATOM 3570 C C . TRP A 1 466 ? -0.371 18.169 -0.456 1.00 85.88 466 TRP A C 1
ATOM 3572 O O . TRP A 1 466 ? -0.638 18.499 -1.613 1.00 85.88 466 TRP A O 1
ATOM 3582 N N . THR A 1 467 ? 0.803 18.493 0.092 1.00 80.44 467 THR A N 1
ATOM 3583 C CA . THR A 1 467 ? 1.884 19.154 -0.667 1.00 80.44 467 THR A CA 1
ATOM 3584 C C . THR A 1 467 ? 2.338 18.365 -1.884 1.00 80.44 467 THR A C 1
ATOM 3586 O O . THR A 1 467 ? 3.031 18.911 -2.744 1.00 80.44 467 THR A O 1
ATOM 3589 N N . ARG A 1 468 ? 1.943 17.097 -1.956 1.00 76.44 468 ARG A N 1
ATOM 3590 C CA . ARG A 1 468 ? 2.109 16.201 -3.089 1.00 76.44 468 ARG A CA 1
ATOM 3591 C C . ARG A 1 468 ? 0.740 15.653 -3.448 1.00 76.44 468 ARG A C 1
ATOM 3593 O O . ARG A 1 468 ? -0.094 15.491 -2.571 1.00 76.44 468 ARG A O 1
ATOM 3600 N N . GLN A 1 469 ? 0.542 15.321 -4.716 1.00 74.88 469 GLN A N 1
ATOM 3601 C CA . GLN A 1 469 ? -0.599 14.534 -5.173 1.00 74.88 469 GLN A CA 1
ATOM 3602 C C . GLN A 1 469 ? -0.474 13.074 -4.689 1.00 74.88 469 GLN A C 1
ATOM 3604 O O . GLN A 1 469 ? -0.231 12.155 -5.475 1.00 74.88 469 GLN A O 1
ATOM 3609 N N . TRP A 1 470 ? -0.582 12.902 -3.374 1.00 76.81 470 TRP A N 1
ATOM 3610 C CA . TRP A 1 470 ? -0.171 11.733 -2.610 1.00 76.81 470 TRP A CA 1
ATOM 3611 C C . TRP A 1 470 ? -1.118 11.571 -1.431 1.00 76.81 470 TRP A C 1
ATOM 3613 O O . TRP A 1 470 ? -1.273 12.492 -0.628 1.00 76.81 470 TRP A O 1
ATOM 3623 N N . GLU A 1 471 ? -1.737 10.407 -1.326 1.00 83.69 471 GLU A N 1
ATOM 3624 C CA . GLU A 1 471 ? -2.455 10.032 -0.119 1.00 83.69 471 GLU A CA 1
ATOM 3625 C C . GLU A 1 471 ? -1.475 9.440 0.899 1.00 83.69 471 GLU A C 1
ATOM 3627 O O . GLU A 1 471 ? -0.696 8.550 0.538 1.00 83.69 471 GLU A O 1
ATOM 3632 N N . PRO A 1 472 ? -1.446 9.951 2.141 1.00 90.12 472 PRO A N 1
ATOM 3633 C CA . PRO A 1 472 ? -0.558 9.426 3.162 1.00 90.12 472 PRO A CA 1
ATOM 3634 C C . PRO A 1 472 ? -0.773 7.941 3.445 1.00 90.12 472 PRO A C 1
ATOM 3636 O O . PRO A 1 472 ? -1.889 7.467 3.623 1.00 90.12 472 PRO A O 1
ATOM 3639 N N . SER A 1 473 ? 0.335 7.219 3.546 1.00 90.81 473 SER A N 1
ATOM 3640 C CA . SER A 1 473 ? 0.379 5.836 3.998 1.00 90.81 473 SER A CA 1
ATOM 3641 C C . SER A 1 473 ? 0.716 5.743 5.486 1.00 90.81 473 SER A C 1
ATOM 3643 O O . SER A 1 473 ? 1.161 6.702 6.121 1.00 90.81 473 SER A O 1
ATOM 3645 N N . ARG A 1 474 ? 0.638 4.525 6.027 1.00 91.56 474 ARG A N 1
ATOM 3646 C CA . ARG A 1 474 ? 1.067 4.183 7.395 1.00 91.56 474 ARG A CA 1
ATOM 3647 C C . ARG A 1 474 ? 2.542 4.483 7.713 1.00 91.56 474 ARG A C 1
ATOM 3649 O O . ARG A 1 474 ? 2.956 4.293 8.849 1.00 91.56 474 ARG A O 1
ATOM 3656 N N . LEU A 1 475 ? 3.361 4.860 6.728 1.00 91.44 475 LEU A N 1
ATOM 3657 C CA . LEU A 1 475 ? 4.777 5.198 6.917 1.00 91.44 475 LEU A CA 1
ATOM 3658 C C . LEU A 1 475 ? 5.062 6.699 6.793 1.00 91.44 475 LEU A C 1
ATOM 3660 O O . LEU A 1 475 ? 6.181 7.130 7.078 1.00 91.44 475 LEU A O 1
ATOM 3664 N N . ASP A 1 476 ? 4.088 7.487 6.337 1.00 92.56 476 ASP A N 1
ATOM 3665 C CA . ASP A 1 476 ? 4.306 8.883 5.980 1.00 92.56 476 ASP A CA 1
ATOM 3666 C C . ASP A 1 476 ? 4.202 9.805 7.191 1.00 92.56 476 ASP A C 1
ATOM 3668 O O . ASP A 1 476 ? 3.228 9.777 7.941 1.00 92.56 476 ASP A O 1
ATOM 3672 N N . ASP A 1 477 ? 5.197 10.673 7.356 1.00 93.56 477 ASP A N 1
ATOM 3673 C CA . ASP A 1 477 ? 5.102 11.760 8.322 1.00 93.56 477 ASP A CA 1
ATOM 3674 C C . ASP A 1 477 ? 4.253 12.868 7.706 1.00 93.56 477 ASP A C 1
ATOM 3676 O O . ASP A 1 477 ? 4.576 13.393 6.637 1.00 93.56 477 ASP A O 1
ATOM 3680 N N . VAL A 1 478 ? 3.179 13.258 8.382 1.00 94.25 478 VAL A N 1
ATOM 3681 C CA . VAL A 1 478 ? 2.221 14.232 7.864 1.00 94.25 478 VAL A CA 1
ATOM 3682 C C . VAL A 1 478 ? 1.989 15.365 8.845 1.00 94.25 478 VAL A C 1
ATOM 3684 O O . VAL A 1 478 ? 2.009 15.176 10.060 1.00 94.25 478 VAL A O 1
ATOM 3687 N N . ARG A 1 479 ? 1.722 16.566 8.337 1.00 94.19 479 ARG A N 1
ATOM 3688 C CA . ARG A 1 479 ? 1.485 17.742 9.170 1.00 94.19 479 ARG A CA 1
ATOM 3689 C C . ARG A 1 479 ? 0.309 18.571 8.687 1.00 94.19 479 ARG A C 1
ATOM 3691 O O . ARG A 1 479 ? 0.256 19.028 7.551 1.00 94.19 479 ARG A O 1
ATOM 3698 N N . VAL A 1 480 ? -0.598 18.876 9.607 1.00 94.44 480 VAL A N 1
ATOM 3699 C CA . VAL A 1 480 ? -1.631 19.899 9.432 1.00 94.44 480 VAL A CA 1
ATOM 3700 C C . VAL A 1 480 ? -1.149 21.158 10.146 1.00 94.44 480 VAL A C 1
ATOM 3702 O O . VAL A 1 480 ? -1.508 21.433 11.291 1.00 94.44 480 VAL A O 1
ATOM 3705 N N . ALA A 1 481 ? -0.278 21.927 9.489 1.00 88.94 481 ALA A N 1
ATOM 3706 C CA . ALA A 1 481 ? 0.282 23.145 10.078 1.00 88.94 481 ALA A CA 1
ATOM 3707 C C . ALA A 1 481 ? -0.762 24.279 10.124 1.00 88.94 481 ALA A C 1
ATOM 3709 O O . ALA A 1 481 ? -0.900 24.992 11.124 1.00 88.94 481 ALA A O 1
ATOM 3710 N N . THR A 1 482 ? -1.531 24.439 9.048 1.00 85.94 482 THR A N 1
ATOM 3711 C CA . THR A 1 482 ? -2.592 25.446 8.905 1.00 85.94 482 THR A CA 1
ATOM 3712 C C . THR A 1 482 ? -3.780 24.844 8.168 1.00 85.94 482 THR A C 1
ATOM 3714 O O . THR A 1 482 ? -3.589 23.944 7.358 1.00 85.94 482 THR A O 1
ATOM 3717 N N . GLY A 1 483 ? -4.985 25.372 8.389 1.00 89.12 483 GLY A N 1
ATOM 3718 C CA . GLY A 1 483 ? -6.192 24.858 7.735 1.00 89.12 483 GLY A CA 1
ATOM 3719 C C . GLY A 1 483 ? -6.928 23.806 8.564 1.00 89.12 483 GLY A C 1
ATOM 3720 O O . GLY A 1 483 ? -6.717 23.726 9.775 1.00 89.12 483 GLY A O 1
ATOM 3721 N N . ALA A 1 484 ? -7.826 23.056 7.926 1.00 93.81 484 ALA A N 1
ATOM 3722 C CA . ALA A 1 484 ? -8.690 22.077 8.582 1.00 93.81 484 ALA A CA 1
ATOM 3723 C C . ALA A 1 484 ? -8.824 20.788 7.757 1.00 93.81 484 ALA A C 1
ATOM 3725 O O . ALA A 1 484 ? -9.401 20.812 6.668 1.00 93.81 484 ALA A O 1
ATOM 3726 N N . ALA A 1 485 ? -8.309 19.688 8.300 1.00 96.00 485 ALA A N 1
ATOM 3727 C CA . ALA A 1 485 ? -8.482 18.343 7.765 1.00 96.00 485 ALA A CA 1
ATOM 3728 C C . ALA A 1 485 ? -9.666 17.645 8.455 1.00 96.00 485 ALA A C 1
ATOM 3730 O O . ALA A 1 485 ? -9.874 17.832 9.658 1.00 96.00 485 ALA A O 1
ATOM 3731 N N . PHE A 1 486 ? -10.427 16.852 7.699 1.00 95.56 486 PHE A N 1
ATOM 3732 C CA . PHE A 1 486 ? -11.590 16.104 8.189 1.00 95.56 486 PHE A CA 1
ATOM 3733 C C . PHE A 1 486 ? -11.396 14.599 7.994 1.00 95.56 486 PHE A C 1
ATOM 3735 O O . PHE A 1 486 ? -11.082 14.158 6.888 1.00 95.56 486 PHE A O 1
ATOM 3742 N N . VAL A 1 487 ? -11.614 13.850 9.070 1.00 95.50 487 VAL A N 1
ATOM 3743 C CA . VAL A 1 487 ? -11.747 12.391 9.121 1.00 95.50 487 VAL A CA 1
ATOM 3744 C C . VAL A 1 487 ? -13.238 12.096 9.285 1.00 95.50 487 VAL A C 1
ATOM 3746 O O . VAL A 1 487 ? -13.847 12.426 10.313 1.00 95.50 487 VAL A O 1
ATOM 3749 N N . ASP A 1 488 ? -13.844 11.589 8.217 1.00 91.94 488 ASP A N 1
ATOM 3750 C CA . ASP A 1 488 ? -15.286 11.348 8.099 1.00 91.94 488 ASP A CA 1
ATOM 3751 C C . ASP A 1 488 ? -15.629 9.957 7.529 1.00 91.94 488 ASP A C 1
ATOM 3753 O O . ASP A 1 488 ? -16.803 9.626 7.357 1.00 91.94 488 ASP A O 1
ATOM 3757 N N . ALA A 1 489 ? -14.623 9.116 7.292 1.00 89.12 489 ALA A N 1
ATOM 3758 C CA . ALA A 1 489 ? -14.771 7.743 6.822 1.00 89.12 489 ALA A CA 1
ATOM 3759 C C . ALA A 1 489 ? -13.658 6.858 7.390 1.00 89.12 489 ALA A C 1
ATOM 3761 O O . ALA A 1 489 ? -12.806 7.323 8.144 1.00 89.12 489 ALA A O 1
ATOM 3762 N N . VAL A 1 490 ? -13.680 5.576 7.062 1.00 89.25 490 VAL A N 1
ATOM 3763 C CA . VAL A 1 490 ? -12.614 4.619 7.391 1.00 89.25 490 VAL A CA 1
ATOM 3764 C C . VAL A 1 490 ? -11.459 4.732 6.378 1.00 89.25 490 VAL A C 1
ATOM 3766 O O . VAL A 1 490 ? -11.579 5.490 5.417 1.00 89.25 490 VAL A O 1
ATOM 3769 N N . GLY A 1 491 ? -10.320 4.077 6.618 1.00 84.62 491 GLY A N 1
ATOM 3770 C CA . GLY A 1 491 ? -9.231 3.968 5.629 1.00 84.62 491 GLY A CA 1
ATOM 3771 C C . GLY A 1 491 ? -8.078 4.975 5.752 1.00 84.62 491 GLY A C 1
ATOM 3772 O O . GLY A 1 491 ? -7.040 4.785 5.125 1.00 84.62 491 GLY A O 1
ATOM 3773 N N . GLN A 1 492 ? -8.171 6.017 6.591 1.00 91.50 492 GLN A N 1
ATOM 3774 C CA . GLN A 1 492 ? -7.115 7.045 6.646 1.00 91.50 492 GLN A CA 1
ATOM 3775 C C . GLN A 1 492 ? -5.921 6.640 7.511 1.00 91.50 492 GLN A C 1
ATOM 3777 O O . GLN A 1 492 ? -6.088 6.111 8.610 1.00 91.50 492 GLN A O 1
ATOM 3782 N N . LYS A 1 493 ? -4.704 6.938 7.036 1.00 93.38 493 LYS A N 1
ATOM 3783 C CA . LYS A 1 493 ? -3.456 6.436 7.630 1.00 93.38 493 LYS A CA 1
ATOM 3784 C C . LYS A 1 493 ? -2.382 7.519 7.734 1.00 93.38 493 LYS A C 1
ATOM 3786 O O . LYS A 1 493 ? -2.303 8.407 6.894 1.00 93.38 493 LYS A O 1
ATOM 3791 N N . ALA A 1 494 ? -1.520 7.415 8.741 1.00 95.69 494 ALA A N 1
ATOM 3792 C CA . ALA A 1 494 ? -0.283 8.183 8.866 1.00 95.69 494 ALA A CA 1
ATOM 3793 C C . ALA A 1 494 ? 0.810 7.349 9.549 1.00 95.69 494 ALA A C 1
ATOM 3795 O O . ALA A 1 494 ? 0.521 6.488 10.375 1.00 95.69 494 ALA A O 1
ATOM 3796 N N . GLY A 1 495 ? 2.077 7.642 9.259 1.00 95.69 495 GLY A N 1
ATOM 3797 C CA . GLY A 1 495 ? 3.202 7.235 10.101 1.00 95.69 495 GLY A CA 1
ATOM 3798 C C . GLY A 1 495 ? 3.195 8.038 11.395 1.00 95.69 495 GLY A C 1
ATOM 3799 O O . GLY A 1 495 ? 2.732 7.564 12.427 1.00 95.69 495 GLY A O 1
ATOM 3800 N N . SER A 1 496 ? 3.633 9.293 11.318 1.00 96.62 496 SER A N 1
ATOM 3801 C CA . SER A 1 496 ? 3.468 10.278 12.394 1.00 96.62 496 SER A CA 1
ATOM 3802 C C . SER A 1 496 ? 2.558 11.414 11.940 1.00 96.62 496 SER A C 1
ATOM 3804 O O . SER A 1 496 ? 2.685 11.901 10.817 1.00 96.62 496 SER A O 1
ATOM 3806 N N . LEU A 1 497 ? 1.672 11.881 12.817 1.00 97.12 497 LEU A N 1
ATOM 3807 C CA . LEU A 1 497 ? 0.722 12.953 12.533 1.00 97.12 497 LEU A CA 1
ATOM 3808 C C . LEU A 1 497 ? 0.995 14.167 13.424 1.00 97.12 497 LEU A C 1
ATOM 3810 O O . LEU A 1 497 ? 0.847 14.118 14.641 1.00 97.12 497 LEU A O 1
ATOM 3814 N N . PHE A 1 498 ? 1.345 15.292 12.806 1.00 95.88 498 PHE A N 1
ATOM 3815 C CA . PHE A 1 498 ? 1.626 16.552 13.491 1.00 95.88 498 PHE A CA 1
ATOM 3816 C C . PHE A 1 498 ? 0.487 17.553 13.271 1.00 95.88 498 PHE A C 1
ATOM 3818 O O . PHE A 1 498 ? 0.246 18.012 12.153 1.00 95.88 498 PHE A O 1
ATOM 3825 N N . ILE A 1 499 ? -0.197 17.964 14.334 1.00 96.44 499 ILE A N 1
ATOM 3826 C CA . ILE A 1 499 ? -1.234 18.998 14.292 1.00 96.44 499 ILE A CA 1
ATOM 3827 C C . ILE A 1 499 ? -0.674 20.286 14.891 1.00 96.44 499 ILE A C 1
ATOM 3829 O O . ILE A 1 499 ? -0.457 20.399 16.096 1.00 96.44 499 ILE A O 1
ATOM 3833 N N . GLY A 1 500 ? -0.450 21.286 14.037 1.00 89.62 500 GLY A N 1
ATOM 3834 C CA . GLY A 1 500 ? 0.262 22.509 14.405 1.00 89.62 500 GLY A CA 1
ATOM 3835 C C . GLY A 1 500 ? 1.778 22.388 14.209 1.00 89.62 500 GLY A C 1
ATOM 3836 O O . GLY A 1 500 ? 2.235 22.094 13.105 1.00 89.62 500 GLY A O 1
ATOM 3837 N N . GLY A 1 501 ? 2.563 22.704 15.244 1.00 78.06 501 GLY A N 1
ATOM 3838 C CA . GLY A 1 501 ? 4.034 22.651 15.215 1.00 78.06 501 GLY A CA 1
ATOM 3839 C C . GLY A 1 501 ? 4.707 23.950 15.664 1.00 78.06 501 GLY A C 1
ATOM 3840 O O . GLY A 1 501 ? 5.388 23.994 16.683 1.00 78.06 501 GLY A O 1
ATOM 3841 N N . ALA A 1 502 ? 4.520 25.047 14.924 1.00 71.50 502 ALA A N 1
ATOM 3842 C CA . ALA A 1 502 ? 5.001 26.367 15.353 1.00 71.50 502 ALA A CA 1
ATOM 3843 C C . ALA A 1 502 ? 3.971 27.068 16.269 1.00 71.50 502 ALA A C 1
ATOM 3845 O O . ALA A 1 502 ? 2.770 26.858 16.093 1.00 71.50 502 ALA A O 1
ATOM 3846 N N . PRO A 1 503 ? 4.368 27.992 17.169 1.00 64.19 503 PRO A N 1
ATOM 3847 C CA . PRO A 1 503 ? 3.424 28.717 18.034 1.00 64.19 503 PRO A CA 1
ATOM 3848 C C . PRO A 1 503 ? 2.310 29.478 17.288 1.00 64.19 503 PRO A C 1
ATOM 3850 O O . PRO A 1 503 ? 1.247 29.722 17.848 1.00 64.19 503 PRO A O 1
ATOM 3853 N N . SER A 1 504 ? 2.535 29.856 16.023 1.00 67.31 504 SER A N 1
ATOM 3854 C CA . SER A 1 504 ? 1.544 30.513 15.153 1.00 67.31 504 SER A CA 1
ATOM 3855 C C . SER A 1 504 ? 0.745 29.550 14.264 1.00 67.31 504 SER A C 1
ATOM 3857 O O . SER A 1 504 ? -0.128 29.992 13.522 1.00 67.31 504 SER A O 1
ATOM 3859 N N . SER A 1 505 ? 1.077 28.259 14.287 1.00 80.44 505 SER A N 1
ATOM 3860 C CA . SER A 1 505 ? 0.466 27.208 13.475 1.00 80.44 505 SER A CA 1
ATOM 3861 C C . SER A 1 505 ? -0.884 26.837 14.077 1.00 80.44 505 SER A C 1
ATOM 3863 O O . SER A 1 505 ? -0.938 26.350 15.201 1.00 80.44 505 SER A O 1
ATOM 3865 N N . ASN A 1 506 ? -1.978 27.100 13.365 1.00 86.19 506 ASN A N 1
ATOM 3866 C CA . ASN A 1 506 ? -3.347 26.940 13.865 1.00 86.19 506 ASN A CA 1
ATOM 3867 C C . ASN A 1 506 ? -4.121 25.818 13.157 1.00 86.19 506 ASN A C 1
ATOM 3869 O O . ASN A 1 506 ? -5.341 25.912 13.017 1.00 86.19 506 ASN A O 1
ATOM 3873 N N . GLY A 1 507 ? -3.418 24.786 12.687 1.00 93.81 507 GLY A N 1
ATOM 3874 C CA . GLY A 1 507 ? -4.022 23.628 12.040 1.00 93.81 507 GLY A CA 1
ATOM 3875 C C . GLY A 1 507 ? -5.093 22.956 12.896 1.00 93.81 507 GLY A C 1
ATOM 3876 O O . GLY A 1 507 ? -5.059 23.005 14.133 1.00 93.81 507 GLY A O 1
ATOM 3877 N N . ARG A 1 508 ? -6.085 22.382 12.221 1.00 95.75 508 ARG A N 1
ATOM 3878 C CA . ARG A 1 508 ? -7.224 21.701 12.828 1.00 95.75 508 ARG A CA 1
ATOM 3879 C C . ARG A 1 508 ? -7.387 20.316 12.226 1.00 95.75 508 ARG A C 1
ATOM 3881 O O . ARG A 1 508 ? -7.392 20.189 11.005 1.00 95.75 508 ARG A O 1
ATOM 3888 N N . LEU A 1 509 ? -7.571 19.321 13.080 1.00 97.62 509 LEU A N 1
ATOM 3889 C CA . LEU A 1 509 ? -8.072 18.012 12.688 1.00 97.62 509 LEU A CA 1
ATOM 3890 C C . LEU A 1 509 ? -9.451 17.817 13.308 1.00 97.62 509 LEU A C 1
ATOM 3892 O O . LEU A 1 509 ? -9.608 17.974 14.518 1.00 97.62 509 LEU A O 1
ATOM 3896 N N . TYR A 1 510 ? -10.429 17.489 12.475 1.00 98.00 510 TYR A N 1
ATOM 3897 C CA . TYR A 1 510 ? -11.772 17.126 12.899 1.00 98.00 510 TYR A CA 1
ATOM 3898 C C . TYR A 1 510 ? -11.970 15.636 12.667 1.00 98.00 510 TYR A C 1
ATOM 3900 O O . TYR A 1 510 ? -11.907 15.192 11.525 1.00 98.00 510 TYR A O 1
ATOM 3908 N N . VAL A 1 511 ? -12.232 14.888 13.733 1.00 97.94 511 VAL A N 1
ATOM 3909 C CA . VAL A 1 511 ? -12.586 13.467 13.651 1.00 97.94 511 VAL A CA 1
ATOM 3910 C C . VAL A 1 511 ? -14.074 13.360 13.952 1.00 97.94 511 VAL A C 1
ATOM 3912 O O . VAL A 1 511 ? -14.530 13.717 15.040 1.00 97.94 511 VAL A O 1
ATOM 3915 N N . THR A 1 512 ? -14.849 12.987 12.938 1.00 96.31 512 THR A N 1
ATOM 3916 C CA . THR A 1 512 ? -16.319 13.063 12.963 1.00 96.31 512 THR A CA 1
ATOM 3917 C C . THR A 1 512 ? -16.987 11.701 12.813 1.00 96.31 512 THR A C 1
ATOM 3919 O O . THR A 1 512 ? -18.008 11.463 13.454 1.00 96.31 512 THR A O 1
ATOM 3922 N N . SER A 1 513 ? -16.388 10.797 12.039 1.00 92.62 513 SER A N 1
ATOM 3923 C CA . SER A 1 513 ? -16.823 9.413 11.821 1.00 92.62 513 SER A CA 1
ATOM 3924 C C . SER A 1 513 ? -15.669 8.585 11.252 1.00 92.62 513 SER A C 1
ATOM 3926 O O . SER A 1 513 ? -14.631 9.144 10.899 1.00 92.62 513 SER A O 1
ATOM 3928 N N . GLY A 1 514 ? -15.853 7.263 11.164 1.00 91.75 514 GLY A N 1
ATOM 3929 C CA . GLY A 1 514 ? -14.843 6.344 10.639 1.00 91.75 514 GLY A CA 1
ATOM 3930 C C . GLY A 1 514 ? -13.596 6.268 11.515 1.00 91.75 514 GLY A C 1
ATOM 3931 O O . GLY A 1 514 ? -13.721 6.377 12.734 1.00 91.75 514 GLY A O 1
ATOM 3932 N N . TRP A 1 515 ? -12.415 6.078 10.925 1.00 93.75 515 TRP A N 1
ATOM 3933 C CA . TRP A 1 515 ? -11.172 5.980 11.689 1.00 93.75 515 TRP A CA 1
ATOM 3934 C C . TRP A 1 515 ? -9.961 6.552 10.955 1.00 93.75 515 TRP A C 1
ATOM 3936 O O . TRP A 1 515 ? -9.866 6.492 9.728 1.00 93.75 515 TRP A O 1
ATOM 3946 N N . ILE A 1 516 ? -9.021 7.070 11.747 1.00 95.75 516 ILE A N 1
ATOM 3947 C CA . ILE A 1 516 ? -7.650 7.362 11.332 1.00 95.75 516 ILE A CA 1
ATOM 3948 C C . ILE A 1 516 ? -6.673 6.515 12.150 1.00 95.75 516 ILE A C 1
ATOM 3950 O O . ILE A 1 516 ? -6.721 6.510 13.382 1.00 95.75 516 ILE A O 1
ATOM 3954 N N . GLU A 1 517 ? -5.782 5.812 11.456 1.00 95.31 517 GLU A N 1
ATOM 3955 C CA . GLU A 1 517 ? -4.716 5.008 12.050 1.00 95.31 517 GLU A CA 1
ATOM 3956 C C . GLU A 1 517 ? -3.373 5.745 11.947 1.00 95.31 517 GLU A C 1
ATOM 3958 O O . GLU A 1 517 ? -2.941 6.153 10.868 1.00 95.31 517 GLU A O 1
ATOM 3963 N N . VAL A 1 518 ? -2.705 5.934 13.081 1.00 97.50 518 VAL A N 1
ATOM 3964 C CA . VAL A 1 518 ? -1.388 6.564 13.192 1.00 97.50 518 VAL A CA 1
ATOM 3965 C C . VAL A 1 518 ? -0.415 5.518 13.723 1.00 97.50 518 VAL A C 1
ATOM 3967 O O . VAL A 1 518 ? -0.536 5.063 14.858 1.00 97.50 518 VAL A O 1
ATOM 3970 N N . THR A 1 519 ? 0.557 5.120 12.907 1.00 95.69 519 THR A N 1
ATOM 3971 C CA . THR A 1 519 ? 1.490 4.042 13.265 1.00 95.69 519 THR A CA 1
ATOM 3972 C C . THR A 1 519 ? 2.368 4.415 14.454 1.00 95.69 519 THR A C 1
ATOM 3974 O O . THR A 1 519 ? 2.546 3.603 15.359 1.00 95.69 519 THR A O 1
ATOM 3977 N N . ASP A 1 520 ? 2.922 5.626 14.446 1.00 96.44 520 ASP A N 1
ATOM 3978 C CA . ASP A 1 520 ? 3.910 6.093 15.413 1.00 96.44 520 ASP A CA 1
ATOM 3979 C C . ASP A 1 520 ? 3.268 7.078 16.397 1.00 96.44 520 ASP A C 1
ATOM 3981 O O . ASP A 1 520 ? 2.630 6.638 17.344 1.00 96.44 520 ASP A O 1
ATOM 3985 N N . ASN A 1 521 ? 3.412 8.395 16.201 1.00 97.00 521 ASN A N 1
ATOM 3986 C CA . ASN A 1 521 ? 2.957 9.398 17.171 1.00 97.00 521 ASN A CA 1
ATOM 3987 C C . ASN A 1 521 ? 1.951 10.385 16.579 1.00 97.00 521 ASN A C 1
ATOM 3989 O O . ASN A 1 521 ? 2.103 10.843 15.442 1.00 97.00 521 ASN A O 1
ATOM 3993 N N . LEU A 1 522 ? 0.984 10.794 17.402 1.00 98.00 522 LEU A N 1
ATOM 3994 C CA . LEU A 1 522 ? 0.139 11.962 17.162 1.00 98.00 522 LEU A CA 1
ATOM 3995 C C . LEU A 1 522 ? 0.602 13.112 18.060 1.00 98.00 522 LEU A C 1
ATOM 3997 O O . LEU A 1 522 ? 0.402 13.078 19.268 1.00 98.00 522 LEU A O 1
ATOM 4001 N N . VAL A 1 523 ? 1.165 14.164 17.470 1.00 97.19 523 VAL A N 1
ATOM 4002 C CA . VAL A 1 523 ? 1.671 15.329 18.209 1.00 97.19 523 VAL A CA 1
ATOM 4003 C C . VAL A 1 523 ? 0.793 16.547 17.944 1.00 97.19 523 VAL A C 1
ATOM 4005 O O . VAL A 1 523 ? 0.656 16.994 16.804 1.00 97.19 523 VAL A O 1
ATOM 4008 N N . VAL A 1 524 ? 0.228 17.135 18.997 1.00 96.81 524 VAL A N 1
ATOM 4009 C CA . VAL A 1 524 ? -0.618 18.334 18.942 1.00 96.81 524 VAL A CA 1
ATOM 4010 C C . VAL A 1 524 ? 0.076 19.481 19.665 1.00 96.81 524 VAL A C 1
ATOM 4012 O O . VAL A 1 524 ? 0.121 19.525 20.893 1.00 96.81 524 VAL A O 1
ATOM 4015 N N . SER A 1 525 ? 0.603 20.446 18.915 1.00 93.44 525 SER A N 1
ATOM 4016 C CA . SER A 1 525 ? 1.462 21.493 19.480 1.00 93.44 525 SER A CA 1
ATOM 4017 C C . SER A 1 525 ? 1.212 22.889 18.909 1.00 93.44 525 SER A C 1
ATOM 4019 O O . SER A 1 525 ? 0.528 23.086 17.897 1.00 93.44 525 SER A O 1
ATOM 4021 N N . GLY A 1 526 ? 1.765 23.907 19.575 1.00 87.56 526 GLY A N 1
ATOM 4022 C CA . GLY A 1 526 ? 1.565 25.308 19.195 1.00 87.56 526 GLY A CA 1
ATOM 4023 C C . GLY A 1 526 ? 0.097 25.727 19.324 1.00 87.56 526 GLY A C 1
ATOM 4024 O O . GLY A 1 526 ? -0.539 25.443 20.325 1.00 87.56 526 GLY A O 1
ATOM 4025 N N . ALA A 1 527 ? -0.473 26.397 18.318 1.00 89.25 527 ALA A N 1
ATOM 4026 C CA . ALA A 1 527 ? -1.908 26.713 18.305 1.00 89.25 527 ALA A CA 1
ATOM 4027 C C . ALA A 1 527 ? -2.756 25.630 17.602 1.00 89.25 527 ALA A C 1
ATOM 4029 O O . ALA A 1 527 ? -3.909 25.905 17.241 1.00 89.25 527 ALA A O 1
ATOM 4030 N N . GLY A 1 528 ? -2.190 24.439 17.363 1.00 95.12 528 GLY A N 1
ATOM 4031 C CA . GLY A 1 528 ? -2.846 23.292 16.738 1.00 95.12 528 GLY A CA 1
ATOM 4032 C C . GLY A 1 528 ? -3.967 22.719 17.604 1.00 95.12 528 GLY A C 1
ATOM 4033 O O . GLY A 1 528 ? -3.955 22.863 18.829 1.00 95.12 528 GLY A O 1
ATOM 4034 N N . ARG A 1 529 ? -4.974 22.111 16.968 1.00 96.19 529 ARG A N 1
ATOM 4035 C CA . ARG A 1 529 ? -6.083 21.496 17.698 1.00 96.19 529 ARG A CA 1
ATOM 4036 C C . ARG A 1 529 ? -6.675 20.274 17.006 1.00 96.19 529 ARG A C 1
ATOM 4038 O O . ARG A 1 529 ? -6.962 20.334 15.813 1.00 96.19 529 ARG A O 1
ATOM 4045 N N . VAL A 1 530 ? -6.952 19.240 17.792 1.00 98.38 530 VAL A N 1
ATOM 4046 C CA . VAL A 1 530 ? -7.802 18.105 17.415 1.00 98.38 530 VAL A CA 1
ATOM 4047 C C . VAL A 1 530 ? -9.173 18.274 18.068 1.00 98.38 530 VAL A C 1
ATOM 4049 O O . VAL A 1 530 ? -9.266 18.548 19.266 1.00 98.38 530 VAL A O 1
ATOM 4052 N N . GLU A 1 531 ? -10.239 18.154 17.280 1.00 98.06 531 GLU A N 1
ATOM 4053 C CA . GLU A 1 531 ? -11.620 18.103 17.764 1.00 98.06 531 GLU A CA 1
ATOM 4054 C C . GLU A 1 531 ? -12.251 16.777 17.336 1.00 98.06 531 GLU A C 1
ATOM 4056 O O . GLU A 1 531 ? -12.604 16.592 16.169 1.00 98.06 531 GLU A O 1
ATOM 4061 N N . GLN A 1 532 ? -12.389 15.860 18.290 1.00 98.44 532 GLN A N 1
ATOM 4062 C CA . GLN A 1 532 ? -12.965 14.544 18.066 1.00 98.44 532 GLN A CA 1
ATOM 4063 C C . GLN A 1 532 ? -14.406 14.518 18.571 1.00 98.44 532 GLN A C 1
ATOM 4065 O O . GLN A 1 532 ? -14.666 14.546 19.774 1.00 98.44 532 GLN A O 1
ATOM 4070 N N . HIS A 1 533 ? -15.344 14.515 17.628 1.00 96.62 533 HIS A N 1
ATOM 4071 C CA . HIS A 1 533 ? -16.790 14.487 17.872 1.00 96.62 533 HIS A CA 1
ATOM 4072 C C . HIS A 1 533 ? -17.375 13.075 17.721 1.00 96.62 533 HIS A C 1
ATOM 4074 O O . HIS A 1 533 ? -18.444 12.801 18.259 1.00 96.62 533 HIS A O 1
ATOM 4080 N N . GLY A 1 534 ? -16.677 12.192 17.006 1.00 94.94 534 GLY A N 1
ATOM 4081 C CA . GLY A 1 534 ? -17.052 10.808 16.722 1.00 94.94 534 GLY A CA 1
ATOM 4082 C C . GLY A 1 534 ? -15.853 10.037 16.166 1.00 94.94 534 GLY A C 1
ATOM 4083 O O . GLY A 1 534 ? -14.724 10.509 16.295 1.00 94.94 534 GLY A O 1
ATOM 4084 N N . GLY A 1 535 ? -16.103 8.882 15.541 1.00 95.62 535 GLY A N 1
ATOM 4085 C CA . GLY A 1 535 ? -15.068 8.048 14.917 1.00 95.62 535 GLY A CA 1
ATOM 4086 C C . GLY A 1 535 ? -13.958 7.600 15.872 1.00 95.62 535 GLY A C 1
ATOM 4087 O O . GLY A 1 535 ? -14.057 7.768 17.088 1.00 95.62 535 GLY A O 1
ATOM 4088 N N . GLU A 1 536 ? -12.886 7.057 15.311 1.00 96.38 536 GLU A N 1
ATOM 4089 C CA . GLU A 1 536 ? -11.765 6.508 16.068 1.00 96.38 536 GLU A CA 1
ATOM 4090 C C . GLU A 1 536 ? -10.441 7.152 15.652 1.00 96.38 536 GLU A C 1
ATOM 4092 O O . GLU A 1 536 ? -10.143 7.329 14.470 1.00 96.38 536 GLU A O 1
ATOM 4097 N N . THR A 1 537 ? -9.627 7.501 16.643 1.00 97.69 537 THR A N 1
ATOM 4098 C CA . THR A 1 537 ? -8.220 7.860 16.454 1.00 97.69 537 THR A CA 1
ATOM 4099 C C . THR A 1 537 ? -7.396 6.750 17.081 1.00 97.69 537 THR A C 1
ATOM 4101 O O . THR A 1 537 ? -7.414 6.589 18.300 1.00 97.69 537 THR A O 1
ATOM 4104 N N . ARG A 1 538 ? -6.713 5.964 16.248 1.00 95.75 538 ARG A N 1
ATOM 4105 C CA . ARG A 1 538 ? -5.959 4.780 16.671 1.00 95.75 538 ARG A CA 1
ATOM 4106 C C . ARG A 1 538 ? -4.472 5.069 16.532 1.00 95.75 538 ARG A C 1
ATOM 4108 O O . ARG A 1 538 ? -3.972 5.144 15.414 1.00 95.75 538 ARG A O 1
ATOM 4115 N N . VAL A 1 539 ? -3.767 5.250 17.641 1.00 96.50 539 VAL A N 1
ATOM 4116 C CA . VAL A 1 539 ? -2.302 5.328 17.656 1.00 96.50 539 VAL A CA 1
ATOM 4117 C C . VAL A 1 539 ? -1.768 3.947 18.016 1.00 96.50 539 VAL A C 1
ATOM 4119 O O . VAL A 1 539 ? -2.182 3.391 19.026 1.00 96.50 539 VAL A O 1
ATOM 4122 N N . LEU A 1 540 ? -0.913 3.361 17.175 1.00 92.44 540 LEU A N 1
ATOM 4123 C CA . LEU A 1 540 ? -0.540 1.948 17.308 1.00 92.44 540 LEU A CA 1
ATOM 4124 C C . LEU A 1 540 ? 0.697 1.715 18.182 1.00 92.44 540 LEU A C 1
ATOM 4126 O O . LEU A 1 540 ? 0.622 0.976 19.159 1.00 92.44 540 LEU A O 1
ATOM 4130 N N . ASN A 1 541 ? 1.845 2.292 17.810 1.00 92.19 541 ASN A N 1
ATOM 4131 C CA . ASN A 1 541 ? 3.132 1.977 18.442 1.00 92.19 541 ASN A CA 1
ATOM 4132 C C . ASN A 1 541 ? 3.638 3.076 19.380 1.00 92.19 541 ASN A C 1
ATOM 4134 O O . ASN A 1 541 ? 4.324 2.767 20.353 1.00 92.19 541 ASN A O 1
ATOM 4138 N N . GLY A 1 542 ? 3.400 4.344 19.041 1.00 91.50 542 GLY A N 1
ATOM 4139 C CA . GLY A 1 542 ? 3.832 5.488 19.839 1.00 91.50 542 GLY A CA 1
ATOM 4140 C C . GLY A 1 542 ? 2.723 5.994 20.754 1.00 91.50 542 GLY A C 1
ATOM 4141 O O . GLY A 1 542 ? 1.977 5.204 21.326 1.00 91.50 542 GLY A O 1
ATOM 4142 N N . GLY A 1 543 ? 2.632 7.313 20.909 1.00 95.06 543 GLY A N 1
ATOM 4143 C CA . GLY A 1 543 ? 1.658 7.943 21.795 1.00 95.06 543 GLY A CA 1
ATOM 4144 C C . GLY A 1 543 ? 1.009 9.196 21.223 1.00 95.06 543 GLY A C 1
ATOM 4145 O O . GLY A 1 543 ? 1.361 9.700 20.150 1.00 95.06 543 GLY A O 1
ATOM 4146 N N . VAL A 1 544 ? 0.055 9.723 21.985 1.00 97.94 544 VAL A N 1
ATOM 4147 C CA . VAL A 1 544 ? -0.499 11.060 21.777 1.00 97.94 544 VAL A CA 1
ATOM 4148 C C . VAL A 1 544 ? 0.246 12.046 22.663 1.00 97.94 544 VAL A C 1
ATOM 4150 O O . VAL A 1 544 ? 0.231 11.927 23.884 1.00 97.94 544 VAL A O 1
ATOM 4153 N N . GLU A 1 545 ? 0.849 13.062 22.060 1.00 97.44 545 GLU A N 1
ATOM 4154 C CA . GLU A 1 545 ? 1.571 14.121 22.761 1.00 97.44 545 GLU A CA 1
ATOM 4155 C C . GLU A 1 545 ? 0.858 15.459 22.555 1.00 97.44 545 GLU A C 1
ATOM 4157 O O . GLU A 1 545 ? 0.844 16.017 21.457 1.00 97.44 545 GLU A O 1
ATOM 4162 N N . VAL A 1 546 ? 0.263 16.011 23.611 1.00 96.75 546 VAL A N 1
ATOM 4163 C CA . VAL A 1 546 ? -0.344 17.346 23.582 1.00 96.75 546 VAL A CA 1
ATOM 4164 C C . VAL A 1 546 ? 0.637 18.340 24.200 1.00 96.75 546 VAL A C 1
ATOM 4166 O O . VAL A 1 546 ? 0.717 18.515 25.414 1.00 96.75 546 VAL A O 1
ATOM 4169 N N . GLU A 1 547 ? 1.407 19.014 23.345 1.00 91.12 547 GLU A N 1
ATOM 4170 C CA . GLU A 1 547 ? 2.500 19.912 23.723 1.00 91.12 547 GLU A CA 1
ATOM 4171 C C . GLU A 1 547 ? 2.147 21.384 23.465 1.00 91.12 547 GLU A C 1
ATOM 4173 O O . GLU A 1 547 ? 2.570 22.015 22.491 1.00 91.12 547 GLU A O 1
ATOM 4178 N N . GLY A 1 548 ? 1.327 21.960 24.346 1.00 87.06 548 GLY A N 1
ATOM 4179 C CA . GLY A 1 548 ? 0.885 23.356 24.225 1.00 87.06 548 GLY A CA 1
ATOM 4180 C C . GLY A 1 548 ? -0.217 23.598 23.187 1.00 87.06 548 GLY A C 1
ATOM 4181 O O . GLY A 1 548 ? -0.707 24.722 23.097 1.00 87.06 548 GLY A O 1
ATOM 4182 N N . GLY A 1 549 ? -0.613 22.561 22.438 1.00 93.12 549 GLY A N 1
ATOM 4183 C CA . GLY A 1 549 ? -1.813 22.540 21.602 1.00 93.12 549 GLY A CA 1
ATOM 4184 C C . GLY A 1 549 ? -3.069 22.126 22.377 1.00 93.12 549 GLY A C 1
ATOM 4185 O O . GLY A 1 549 ? -3.072 22.091 23.608 1.00 93.12 549 GLY A O 1
ATOM 4186 N N . ALA A 1 550 ? -4.147 21.819 21.648 1.00 96.31 550 ALA A N 1
ATOM 4187 C CA . ALA A 1 550 ? -5.427 21.432 22.243 1.00 96.31 550 ALA A CA 1
ATOM 4188 C C . ALA A 1 550 ? -5.980 20.114 21.682 1.00 96.31 550 ALA A C 1
ATOM 4190 O O . ALA A 1 550 ? -6.134 19.984 20.469 1.00 96.31 550 ALA A O 1
ATOM 4191 N N . TYR A 1 551 ? -6.370 19.177 22.542 1.00 98.19 551 TYR A N 1
ATOM 4192 C CA . TYR A 1 551 ? -7.111 17.978 22.142 1.00 98.19 551 TYR A CA 1
ATOM 4193 C C . TYR A 1 551 ? -8.457 17.966 22.853 1.00 98.19 551 TYR A C 1
ATOM 4195 O O . TYR A 1 551 ? -8.524 18.054 24.076 1.00 98.19 551 TYR A O 1
ATOM 4203 N N . ARG A 1 552 ? -9.544 17.868 22.088 1.00 98.00 552 ARG A N 1
ATOM 4204 C CA . ARG A 1 552 ? -10.904 17.831 22.628 1.00 98.00 552 ARG A CA 1
ATOM 4205 C C . ARG A 1 552 ? -11.558 16.512 22.269 1.00 98.00 552 ARG A C 1
ATOM 4207 O O . ARG A 1 552 ? -11.960 16.330 21.121 1.00 98.00 552 ARG A O 1
ATOM 4214 N N . LEU A 1 553 ? -11.679 15.636 23.258 1.00 98.25 553 LEU A N 1
ATOM 4215 C CA . LEU A 1 553 ? -12.398 14.376 23.156 1.00 98.25 553 LEU A CA 1
ATOM 4216 C C . LEU A 1 553 ? -13.848 14.603 23.606 1.00 98.25 553 LEU A C 1
ATOM 4218 O O . LEU A 1 553 ? -14.151 14.750 24.796 1.00 98.25 553 LEU A O 1
ATOM 4222 N N . LEU A 1 554 ? -14.731 14.747 22.617 1.00 97.69 554 LEU A N 1
ATOM 4223 C CA . LEU A 1 554 ? -16.145 15.095 22.787 1.00 97.69 554 LEU A CA 1
ATOM 4224 C C . LEU A 1 554 ? -17.074 13.910 22.468 1.00 97.69 554 LEU A C 1
ATOM 4226 O O . LEU A 1 554 ? -18.200 13.876 22.958 1.00 97.69 554 LEU A O 1
ATOM 4230 N N . GLY A 1 555 ? -16.599 12.947 21.677 1.00 95.31 555 GLY A N 1
ATOM 4231 C CA . GLY A 1 555 ? -17.269 11.705 21.283 1.00 95.31 555 GLY A CA 1
ATOM 4232 C C . GLY A 1 555 ? -16.271 10.761 20.602 1.00 95.31 555 GLY A C 1
ATOM 4233 O O . GLY A 1 555 ? -15.098 11.108 20.503 1.00 95.31 555 GLY A O 1
ATOM 4234 N N . GLY A 1 556 ? -16.714 9.592 20.130 1.00 97.06 556 GLY A N 1
ATOM 4235 C CA . GLY A 1 556 ? -15.822 8.615 19.484 1.00 97.06 556 GLY A CA 1
ATOM 4236 C C . GLY A 1 556 ? -14.844 7.941 20.451 1.00 97.06 556 GLY A C 1
ATOM 4237 O O . GLY A 1 556 ? -15.081 7.951 21.656 1.00 97.06 556 GLY A O 1
ATOM 4238 N N . GLU A 1 557 ? -13.757 7.383 19.925 1.00 96.94 557 GLU A N 1
ATOM 4239 C CA . GLU A 1 557 ? -12.720 6.687 20.696 1.00 96.94 557 GLU A CA 1
ATOM 4240 C C . GLU A 1 557 ? -11.314 7.187 20.351 1.00 96.94 557 GLU A C 1
ATOM 4242 O O . GLU A 1 557 ? -10.937 7.293 19.182 1.00 96.94 557 GLU A O 1
ATOM 4247 N N . LEU A 1 558 ? -10.524 7.501 21.373 1.00 97.38 558 LEU A N 1
ATOM 4248 C CA . LEU A 1 558 ? -9.083 7.668 21.260 1.00 97.38 558 LEU A CA 1
ATOM 4249 C C . LEU A 1 558 ? -8.406 6.450 21.896 1.00 97.38 558 LEU A C 1
ATOM 4251 O O . LEU A 1 558 ? -8.434 6.320 23.119 1.00 97.38 558 LEU A O 1
ATOM 4255 N N . SER A 1 559 ? -7.775 5.613 21.071 1.00 95.25 559 SER A N 1
ATOM 4256 C CA . SER A 1 559 ? -6.966 4.472 21.508 1.00 95.25 559 SER A CA 1
ATOM 4257 C C . SER A 1 559 ? -5.489 4.767 21.271 1.00 95.25 559 SER A C 1
ATOM 4259 O O . SER A 1 559 ? -5.089 5.082 20.148 1.00 95.25 559 SER A O 1
ATOM 4261 N N . THR A 1 560 ? -4.675 4.682 22.320 1.00 94.56 560 THR A N 1
ATOM 4262 C CA . THR A 1 560 ? -3.236 4.964 22.259 1.00 94.56 560 THR A CA 1
ATOM 4263 C C . THR A 1 560 ? -2.481 4.212 23.357 1.00 94.56 560 THR A C 1
ATOM 4265 O O . THR A 1 560 ? -2.982 4.145 24.473 1.00 94.56 560 THR A O 1
ATOM 4268 N N . PRO A 1 561 ? -1.267 3.683 23.113 1.00 92.69 561 PRO A N 1
ATOM 4269 C CA . PRO A 1 561 ? -0.433 3.123 24.177 1.00 92.69 561 PRO A CA 1
ATOM 4270 C C . PRO A 1 561 ? -0.148 4.124 25.304 1.00 92.69 561 PRO A C 1
ATOM 4272 O O . PRO A 1 561 ? -0.194 3.766 26.482 1.00 92.69 561 PRO A O 1
ATOM 4275 N N . SER A 1 562 ? 0.126 5.385 24.951 1.00 94.06 562 SER A N 1
ATOM 4276 C CA . SER A 1 562 ? 0.392 6.448 25.923 1.00 94.06 562 SER A CA 1
ATOM 4277 C C . SER A 1 562 ? -0.226 7.795 25.542 1.00 94.06 562 SER A C 1
ATOM 4279 O O . SER A 1 562 ? -0.370 8.123 24.360 1.00 94.06 562 SER A O 1
ATOM 4281 N N . LEU A 1 563 ? -0.539 8.611 26.551 1.00 96.38 563 LEU A N 1
ATOM 4282 C CA . LEU A 1 563 ? -1.014 9.989 26.421 1.00 96.38 563 LEU A CA 1
ATOM 4283 C C . LEU A 1 563 ? -0.181 10.936 27.298 1.00 96.38 563 LEU A C 1
ATOM 4285 O O . LEU A 1 563 ? -0.229 10.867 28.521 1.00 96.38 563 LEU A O 1
ATOM 4289 N N . THR A 1 564 ? 0.518 11.882 26.679 1.00 97.62 564 THR A N 1
ATOM 4290 C CA . THR A 1 564 ? 1.294 12.922 27.369 1.00 97.62 564 THR A CA 1
ATOM 4291 C C . THR A 1 564 ? 0.587 14.270 27.248 1.00 97.62 564 THR A C 1
ATOM 4293 O O . THR A 1 564 ? 0.354 14.765 26.143 1.00 97.62 564 THR A O 1
ATOM 4296 N N . ILE A 1 565 ? 0.274 14.902 28.378 1.00 97.19 565 ILE A N 1
ATOM 4297 C CA . ILE A 1 565 ? -0.406 16.198 28.475 1.00 97.19 565 ILE A CA 1
ATOM 4298 C C . ILE A 1 565 ? 0.540 17.188 29.151 1.00 97.19 565 ILE A C 1
ATOM 4300 O O . ILE A 1 565 ? 0.746 17.170 30.365 1.00 97.19 565 ILE A O 1
ATOM 4304 N N . SER A 1 566 ? 1.120 18.102 28.372 1.00 93.31 566 SER A N 1
ATOM 4305 C CA . SER A 1 566 ? 2.033 19.092 28.943 1.00 93.31 566 SER A CA 1
ATOM 4306 C C . SER A 1 566 ? 1.290 20.130 29.793 1.00 93.31 566 SER A C 1
ATOM 4308 O O . SER A 1 566 ? 0.130 20.448 29.555 1.00 93.31 566 SER A O 1
ATOM 4310 N N . SER A 1 567 ? 1.983 20.766 30.742 1.00 90.25 567 SER A N 1
ATOM 4311 C CA . SER A 1 567 ? 1.394 21.825 31.595 1.00 90.25 567 SER A CA 1
ATOM 4312 C C . SER A 1 567 ? 0.815 23.038 30.842 1.00 90.25 567 SER A C 1
ATOM 4314 O O . SER A 1 567 ? 0.115 23.861 31.430 1.00 90.25 567 SER A O 1
ATOM 4316 N N . THR A 1 568 ? 1.130 23.186 29.553 1.00 88.12 568 THR A N 1
ATOM 4317 C CA . THR A 1 568 ? 0.597 24.244 28.681 1.00 88.12 568 THR A CA 1
ATOM 4318 C C . THR A 1 568 ? -0.499 23.756 27.733 1.00 88.12 568 THR A C 1
ATOM 4320 O O . THR A 1 568 ? -1.005 24.557 26.951 1.00 88.12 568 THR A O 1
ATOM 4323 N N . ALA A 1 569 ? -0.819 22.462 27.753 1.00 92.88 569 ALA A N 1
ATOM 4324 C CA . ALA A 1 569 ? -1.820 21.839 26.901 1.00 92.88 569 ALA A CA 1
ATOM 4325 C C . ALA A 1 569 ? -3.253 22.202 27.314 1.00 92.88 569 ALA A C 1
ATOM 4327 O O . ALA A 1 569 ? -3.540 22.459 28.483 1.00 92.88 569 ALA A O 1
ATOM 4328 N N . ASP A 1 570 ? -4.163 22.174 26.342 1.00 94.31 570 ASP A N 1
ATOM 4329 C CA . ASP A 1 570 ? -5.613 22.253 26.543 1.00 94.31 570 ASP A CA 1
ATOM 4330 C C . ASP A 1 570 ? -6.239 20.896 26.184 1.00 94.31 570 ASP A C 1
ATOM 4332 O O . ASP A 1 570 ? -6.657 20.670 25.046 1.00 94.31 570 ASP A O 1
ATOM 4336 N N . PHE A 1 571 ? -6.228 19.960 27.136 1.00 96.81 571 PHE A N 1
ATOM 4337 C CA . PHE A 1 571 ? -6.875 18.655 26.988 1.00 96.81 571 PHE A CA 1
ATOM 4338 C C . PHE A 1 571 ? -8.279 18.693 27.608 1.00 96.81 571 PHE A C 1
ATOM 4340 O O . PHE A 1 571 ? -8.431 18.885 28.814 1.00 96.81 571 PHE A O 1
ATOM 4347 N N . GLU A 1 572 ? -9.319 18.520 26.790 1.00 97.12 572 GLU A N 1
ATOM 4348 C CA . GLU A 1 572 ? -10.712 18.458 27.245 1.00 97.12 572 GLU A CA 1
ATOM 4349 C C . GLU A 1 572 ? -11.267 17.040 27.063 1.00 97.12 572 GLU A C 1
ATOM 4351 O O . GLU A 1 572 ? -11.429 16.586 25.929 1.00 97.12 572 GLU A O 1
ATOM 4356 N N . PHE A 1 573 ? -11.643 16.382 28.163 1.00 97.44 573 PHE A N 1
ATOM 4357 C CA . PHE A 1 573 ? -12.299 15.073 28.145 1.00 97.44 573 PHE A CA 1
ATOM 4358 C C . PHE A 1 573 ? -13.760 15.186 28.591 1.00 97.44 573 PHE A C 1
ATOM 4360 O O . PHE A 1 573 ? -14.080 15.146 29.781 1.00 97.44 573 PHE A O 1
ATOM 4367 N N . LYS A 1 574 ? -14.657 15.407 27.627 1.00 96.12 574 LYS A N 1
ATOM 4368 C CA . LYS A 1 574 ? -16.078 15.718 27.882 1.00 96.12 574 LYS A CA 1
ATOM 4369 C C . LYS A 1 574 ? -17.049 14.652 27.384 1.00 96.12 574 LYS A C 1
ATOM 4371 O O . LYS A 1 574 ? -18.220 14.705 27.745 1.00 96.12 574 LYS A O 1
ATOM 4376 N N . GLY A 1 575 ? -16.577 13.715 26.573 1.00 94.75 575 GLY A N 1
ATOM 4377 C CA . GLY A 1 575 ? -17.345 12.595 26.043 1.00 94.75 575 GLY A CA 1
ATOM 4378 C C . GLY A 1 575 ? -16.407 11.579 25.400 1.00 94.75 575 GLY A C 1
ATOM 4379 O O . GLY A 1 575 ? -15.195 11.693 25.557 1.00 94.75 575 GLY A O 1
ATOM 4380 N N . GLY A 1 576 ? -16.964 10.607 24.680 1.00 96.56 576 GLY A N 1
ATOM 4381 C CA . GLY A 1 576 ? -16.182 9.567 24.004 1.00 96.56 576 GLY A CA 1
ATOM 4382 C C . GLY A 1 576 ? -15.475 8.600 24.956 1.00 96.56 576 GLY A C 1
ATOM 4383 O O . GLY A 1 576 ? -15.733 8.596 26.162 1.00 96.56 576 GLY A O 1
ATOM 4384 N N . VAL A 1 577 ? -14.597 7.783 24.386 1.00 97.06 577 VAL A N 1
ATOM 4385 C CA . VAL A 1 577 ? -13.784 6.772 25.061 1.00 97.06 577 VAL A CA 1
ATOM 4386 C C . VAL A 1 577 ? -12.313 7.166 24.959 1.00 97.06 577 VAL A C 1
ATOM 4388 O O . VAL A 1 577 ? -11.844 7.530 23.882 1.00 97.06 577 VAL A O 1
ATOM 4391 N N . LEU A 1 578 ? -11.596 7.124 26.080 1.00 96.38 578 LEU A N 1
ATOM 4392 C CA . LEU A 1 578 ? -10.138 7.202 26.123 1.00 96.38 578 LEU A CA 1
ATOM 4393 C C . LEU A 1 578 ? -9.612 5.839 26.571 1.00 96.38 578 LEU A C 1
ATOM 4395 O O . LEU A 1 578 ? -9.796 5.485 27.734 1.00 96.38 578 LEU A O 1
ATOM 4399 N N . ALA A 1 579 ? -8.970 5.120 25.657 1.00 93.56 579 ALA A N 1
ATOM 4400 C CA . ALA A 1 579 ? -8.359 3.815 25.866 1.00 93.56 579 ALA A CA 1
ATOM 4401 C C . ALA A 1 579 ? -6.828 3.969 25.850 1.00 93.56 579 ALA A C 1
ATOM 4403 O O . ALA A 1 579 ? -6.241 4.292 24.815 1.00 93.56 579 ALA A O 1
ATOM 4404 N N . THR A 1 580 ? -6.181 3.820 27.012 1.00 91.00 580 THR A N 1
ATOM 4405 C CA . THR A 1 580 ? -4.725 4.015 27.148 1.00 91.00 580 THR A CA 1
ATOM 4406 C C . THR A 1 580 ? -4.138 3.283 28.350 1.00 91.00 580 THR A C 1
ATOM 4408 O O . THR A 1 580 ? -4.810 3.109 29.370 1.00 91.00 580 THR A O 1
ATOM 4411 N N . ASP A 1 581 ? -2.862 2.906 28.254 1.00 86.50 581 ASP A N 1
ATOM 4412 C CA . ASP A 1 581 ? -2.141 2.205 29.325 1.00 86.50 581 ASP A CA 1
ATOM 4413 C C . ASP A 1 581 ? -1.263 3.150 30.162 1.00 86.50 581 ASP A C 1
ATOM 4415 O O . ASP A 1 581 ? -1.011 2.905 31.344 1.00 86.50 581 ASP A O 1
ATOM 4419 N N . GLU A 1 582 ? -0.804 4.257 29.580 1.00 92.25 582 GLU A N 1
ATOM 4420 C CA . GLU A 1 582 ? 0.016 5.245 30.282 1.00 92.25 582 GLU A CA 1
ATOM 4421 C C . GLU A 1 582 ? -0.484 6.670 30.037 1.00 92.25 582 GLU A C 1
ATOM 4423 O O . GLU A 1 582 ? -0.811 7.050 28.914 1.00 92.25 582 GLU A O 1
ATOM 4428 N N . ILE A 1 583 ? -0.544 7.472 31.098 1.00 95.06 583 ILE A N 1
ATOM 4429 C CA . ILE A 1 583 ? -0.878 8.894 31.044 1.00 95.06 583 ILE A CA 1
ATOM 4430 C C . ILE A 1 583 ? 0.184 9.679 31.818 1.00 95.06 583 ILE A C 1
ATOM 4432 O O . ILE A 1 583 ? 0.427 9.404 32.993 1.00 95.06 583 ILE A O 1
ATOM 4436 N N . ASP A 1 584 ? 0.790 10.683 31.191 1.00 96.62 584 ASP A N 1
ATOM 4437 C CA . ASP A 1 584 ? 1.678 11.652 31.842 1.00 96.62 584 ASP A CA 1
ATOM 4438 C C . ASP A 1 584 ? 1.022 13.037 31.833 1.00 96.62 584 ASP A C 1
ATOM 4440 O O . ASP A 1 584 ? 0.914 13.674 30.784 1.00 96.62 584 ASP A O 1
ATOM 4444 N N . GLY A 1 585 ? 0.535 13.483 32.994 1.00 95.50 585 GLY A N 1
ATOM 4445 C CA . GLY A 1 585 ? -0.244 14.712 33.156 1.00 95.50 585 GLY A CA 1
ATOM 4446 C C . GLY A 1 585 ? -1.587 14.514 33.866 1.00 95.50 585 GLY A C 1
ATOM 4447 O O . GLY A 1 585 ? -2.008 13.397 34.166 1.00 95.50 585 GLY A O 1
ATOM 4448 N N . ASP A 1 586 ? -2.258 15.632 34.151 1.00 95.38 586 ASP A N 1
ATOM 4449 C CA . ASP A 1 586 ? -3.512 15.649 34.910 1.00 95.38 586 ASP A CA 1
ATOM 4450 C C . ASP A 1 586 ? -4.723 15.340 34.017 1.00 95.38 586 ASP A C 1
ATOM 4452 O O . ASP A 1 586 ? -4.861 15.883 32.917 1.00 95.38 586 ASP A O 1
ATOM 4456 N N . ILE A 1 587 ? -5.659 14.534 34.526 1.00 95.69 587 ILE A N 1
ATOM 4457 C CA . ILE A 1 587 ? -6.912 14.199 33.840 1.00 95.69 587 ILE A CA 1
ATOM 4458 C C . ILE A 1 587 ? -8.108 14.758 34.601 1.00 95.69 587 ILE A C 1
ATOM 4460 O O . ILE A 1 587 ? -8.370 14.404 35.749 1.00 95.69 587 ILE A O 1
ATOM 4464 N N . LEU A 1 588 ? -8.911 15.563 33.903 1.00 96.00 588 LEU A N 1
ATOM 4465 C CA . LEU A 1 588 ? -10.246 15.964 34.333 1.00 96.00 588 LEU A CA 1
ATOM 4466 C C . LEU A 1 588 ? -11.292 15.334 33.406 1.00 96.00 588 LEU A C 1
ATOM 4468 O O . LEU A 1 588 ? -11.537 15.838 32.310 1.00 96.00 588 LEU A O 1
ATOM 4472 N N . ASN A 1 589 ? -11.941 14.262 33.861 1.00 96.19 589 ASN A N 1
ATOM 4473 C CA . ASN A 1 589 ? -13.067 13.659 33.154 1.00 96.19 589 ASN A CA 1
ATOM 4474 C C . ASN A 1 589 ? -14.365 14.409 33.501 1.00 96.19 589 ASN A C 1
ATOM 4476 O O . ASN A 1 589 ? -14.750 14.540 34.671 1.00 96.19 589 ASN A O 1
ATOM 4480 N N . GLN A 1 590 ? -15.024 14.948 32.477 1.00 94.94 590 GLN A N 1
ATOM 4481 C CA . GLN A 1 590 ? -16.256 15.733 32.587 1.00 94.94 590 GLN A CA 1
ATOM 4482 C C . GLN A 1 590 ? -17.448 15.084 31.876 1.00 94.94 590 GLN A C 1
ATOM 4484 O O . GLN A 1 590 ? -18.481 15.739 31.726 1.00 94.94 590 GLN A O 1
ATOM 4489 N N . GLY A 1 591 ? -17.327 13.826 31.439 1.00 93.44 591 GLY A N 1
ATOM 4490 C CA . GLY A 1 591 ? -18.426 13.121 30.773 1.00 93.44 591 GLY A CA 1
ATOM 4491 C C . GLY A 1 591 ? -18.038 11.976 29.836 1.00 93.44 591 GLY A C 1
ATOM 4492 O O . GLY A 1 591 ? -18.934 11.381 29.245 1.00 93.44 591 GLY A O 1
ATOM 4493 N N . GLY A 1 592 ? -16.751 11.659 29.680 1.00 96.06 592 GLY A N 1
ATOM 4494 C CA . GLY A 1 592 ? -16.285 10.540 28.858 1.00 96.06 592 GLY A CA 1
ATOM 4495 C C . GLY A 1 592 ? -16.072 9.244 29.644 1.00 96.06 592 GLY A C 1
ATOM 4496 O O . GLY A 1 592 ? -16.271 9.193 30.862 1.00 96.06 592 GLY A O 1
ATOM 4497 N N . ARG A 1 593 ? -15.663 8.187 28.941 1.00 96.06 593 ARG A N 1
ATOM 4498 C CA . ARG A 1 593 ? -15.357 6.857 29.480 1.00 96.06 593 ARG A CA 1
ATOM 4499 C C . ARG A 1 593 ? -13.853 6.604 29.427 1.00 96.06 593 ARG A C 1
ATOM 4501 O O . ARG A 1 593 ? -13.283 6.536 28.346 1.00 96.06 593 ARG A O 1
ATOM 4508 N N . LEU A 1 594 ? -13.216 6.512 30.588 1.00 94.50 594 LEU A N 1
ATOM 4509 C CA . LEU A 1 594 ? -11.810 6.136 30.703 1.00 94.50 594 LEU A CA 1
ATOM 4510 C C . LEU A 1 594 ? -11.720 4.611 30.776 1.00 94.50 594 LEU A C 1
ATOM 4512 O O . LEU A 1 594 ? -12.164 4.033 31.769 1.00 94.50 594 LEU A O 1
ATOM 4516 N N . GLU A 1 595 ? -11.174 3.994 29.734 1.00 90.62 595 GLU A N 1
ATOM 4517 C CA . GLU A 1 595 ? -10.889 2.563 29.666 1.00 90.62 595 GLU A CA 1
ATOM 4518 C C . GLU A 1 595 ? -9.406 2.327 29.933 1.00 90.62 595 GLU A C 1
ATOM 4520 O O . GLU A 1 595 ? -8.527 2.916 29.302 1.00 90.62 595 GLU A O 1
ATOM 4525 N N . ILE A 1 596 ? -9.147 1.489 30.928 1.00 77.75 596 ILE A N 1
ATOM 4526 C CA . ILE A 1 596 ? -7.816 1.176 31.425 1.00 77.75 596 ILE A CA 1
ATOM 4527 C C . ILE A 1 596 ? -7.491 -0.253 31.007 1.00 77.75 596 ILE A C 1
ATOM 4529 O O . ILE A 1 596 ? -8.309 -1.130 31.233 1.00 77.75 596 ILE A O 1
ATOM 4533 N N . GLY A 1 597 ? -6.311 -0.485 30.429 1.00 63.28 597 GLY A N 1
ATOM 4534 C CA . GLY A 1 597 ? -5.866 -1.833 30.060 1.00 63.28 597 GLY A CA 1
ATOM 4535 C C . GLY A 1 597 ? -6.260 -2.304 28.659 1.00 63.28 597 GLY A C 1
ATOM 4536 O O . GLY A 1 597 ? -6.116 -3.484 28.336 1.00 63.28 597 GLY A O 1
ATOM 4537 N N . ALA A 1 598 ? -6.694 -1.385 27.793 1.00 59.19 598 ALA A N 1
ATOM 4538 C CA . ALA A 1 598 ? -7.137 -1.683 26.432 1.00 59.19 598 ALA A CA 1
ATOM 4539 C C . ALA A 1 598 ? -6.060 -2.343 25.538 1.00 59.19 598 ALA A C 1
ATOM 4541 O O . ALA A 1 598 ? -6.413 -3.043 24.590 1.00 59.19 598 ALA A O 1
ATOM 4542 N N . ALA A 1 599 ? -4.758 -2.203 25.842 1.00 51.12 599 ALA A N 1
ATOM 4543 C CA . ALA A 1 599 ? -3.690 -2.914 25.119 1.00 51.12 599 ALA A CA 1
ATOM 4544 C C . ALA A 1 599 ? -3.297 -4.269 25.758 1.00 51.12 599 ALA A C 1
ATOM 4546 O O . ALA A 1 599 ? -2.240 -4.835 25.462 1.00 51.12 599 ALA A O 1
ATOM 4547 N N . GLY A 1 600 ? -4.143 -4.814 26.640 1.00 55.53 600 GLY A N 1
ATOM 4548 C CA . GLY A 1 600 ? -3.903 -6.074 27.351 1.00 55.53 600 GLY A CA 1
ATOM 4549 C C . GLY A 1 600 ? -3.025 -5.930 28.599 1.00 55.53 600 GLY A C 1
ATOM 4550 O O . GLY A 1 600 ? -2.594 -6.938 29.172 1.00 55.53 600 GLY A O 1
ATOM 4551 N N . ALA A 1 601 ? -2.741 -4.696 29.027 1.00 59.34 601 ALA A N 1
ATOM 4552 C CA . ALA A 1 601 ? -2.097 -4.414 30.299 1.00 59.34 601 ALA A CA 1
ATOM 4553 C C . ALA A 1 601 ? -3.122 -4.480 31.435 1.00 59.34 601 ALA A C 1
ATOM 4555 O O . ALA A 1 601 ? -4.106 -3.763 31.451 1.00 59.34 601 ALA A O 1
ATOM 4556 N N . THR A 1 602 ? -2.852 -5.272 32.467 1.00 70.12 602 THR A N 1
ATOM 4557 C CA . THR A 1 602 ? -3.753 -5.394 33.630 1.00 70.12 602 THR A CA 1
ATOM 4558 C C . THR A 1 602 ? -3.631 -4.206 34.597 1.00 70.12 602 THR A C 1
ATOM 4560 O O . THR A 1 602 ? -4.202 -4.209 35.683 1.00 70.12 602 THR A O 1
ATOM 4563 N N . MET A 1 603 ? -2.770 -3.235 34.287 1.00 80.06 603 MET A N 1
ATOM 4564 C CA . MET A 1 603 ? -2.516 -2.064 35.118 1.00 80.06 603 MET A CA 1
ATOM 4565 C C . MET A 1 603 ? -2.063 -0.894 34.246 1.00 80.06 603 MET A C 1
ATOM 4567 O O . MET A 1 603 ? -1.019 -0.997 33.603 1.00 80.06 603 MET A O 1
ATOM 4571 N N . ALA A 1 604 ? -2.787 0.222 34.307 1.00 86.19 604 ALA A N 1
ATOM 4572 C CA . ALA A 1 604 ? -2.356 1.498 33.746 1.00 86.19 604 ALA A CA 1
ATOM 4573 C C . ALA A 1 604 ? -1.759 2.425 34.807 1.00 86.19 604 ALA A C 1
ATOM 4575 O O . ALA A 1 604 ? -2.020 2.297 36.011 1.00 86.19 604 ALA A O 1
ATOM 4576 N N . ILE A 1 605 ? -0.970 3.392 34.344 1.00 90.38 605 ILE A N 1
ATOM 4577 C CA . ILE A 1 605 ? -0.299 4.386 35.185 1.00 90.38 605 ILE A CA 1
ATOM 4578 C C . ILE A 1 605 ? -0.716 5.791 34.749 1.00 90.38 605 ILE A C 1
ATOM 4580 O O . ILE A 1 605 ? -0.660 6.119 33.570 1.00 90.38 605 ILE A O 1
ATOM 4584 N N . LEU A 1 606 ? -1.081 6.633 35.717 1.00 95.31 606 LEU A N 1
ATOM 4585 C CA . LEU A 1 606 ? -1.331 8.061 35.542 1.00 95.31 606 LEU A CA 1
ATOM 4586 C C . LEU A 1 606 ? -0.348 8.858 36.412 1.00 95.31 606 LEU A C 1
ATOM 4588 O O . LEU A 1 606 ? -0.468 8.935 37.639 1.00 95.31 606 LEU A O 1
ATOM 4592 N N . ASN A 1 607 ? 0.638 9.476 35.770 1.00 95.44 607 ASN A N 1
ATOM 4593 C CA . ASN A 1 607 ? 1.632 10.345 36.394 1.00 95.44 607 ASN A CA 1
ATOM 4594 C C . ASN A 1 607 ? 1.094 11.783 36.523 1.00 95.44 607 ASN A C 1
ATOM 4596 O O . ASN A 1 607 ? 1.545 12.701 35.847 1.00 95.44 607 ASN A O 1
ATOM 4600 N N . GLY A 1 608 ? 0.101 11.968 37.390 1.00 95.25 608 GLY A N 1
ATOM 4601 C CA . GLY A 1 608 ? -0.566 13.252 37.620 1.00 95.25 608 GLY A CA 1
ATOM 4602 C C . GLY A 1 608 ? -1.745 13.106 38.576 1.00 95.25 608 GLY A C 1
ATOM 4603 O O . GLY A 1 608 ? -1.836 12.100 39.291 1.00 95.25 608 GLY A O 1
ATOM 4604 N N . ASP A 1 609 ? -2.638 14.092 38.567 1.00 96.06 609 ASP A N 1
ATOM 4605 C CA . ASP A 1 609 ? -3.900 14.070 39.309 1.00 96.06 609 ASP A CA 1
ATOM 4606 C C . ASP A 1 609 ? -5.051 13.496 38.457 1.00 96.06 609 ASP A C 1
ATOM 4608 O O . ASP A 1 609 ? -5.139 13.730 37.248 1.00 96.06 609 ASP A O 1
ATOM 4612 N N . LEU A 1 610 ? -5.985 12.784 39.097 1.00 96.06 610 LEU A N 1
ATOM 4613 C CA . LEU A 1 610 ? -7.219 12.288 38.477 1.00 96.06 610 LEU A CA 1
ATOM 4614 C C . LEU A 1 610 ? -8.445 12.941 39.116 1.00 96.06 610 LEU A C 1
ATOM 4616 O O . LEU A 1 610 ? -8.733 12.727 40.292 1.00 96.06 610 LEU A O 1
ATOM 4620 N N . ALA A 1 611 ? -9.243 13.653 38.325 1.00 96.38 611 ALA A N 1
ATOM 4621 C CA . ALA A 1 611 ? -10.528 14.194 38.746 1.00 96.38 611 ALA A CA 1
ATOM 4622 C C . ALA A 1 611 ? -11.674 13.672 37.869 1.00 96.38 611 ALA A C 1
ATOM 4624 O O . ALA A 1 611 ? -11.790 14.006 36.690 1.00 96.38 611 ALA A O 1
ATOM 4625 N N . LEU A 1 612 ? -12.578 12.902 38.471 1.00 94.12 612 LEU A N 1
ATOM 4626 C CA . LEU A 1 612 ? -13.823 12.442 37.861 1.00 94.12 612 LEU A CA 1
ATOM 4627 C C . LEU A 1 612 ? -14.956 13.382 38.288 1.00 94.12 612 LEU A C 1
ATOM 4629 O O . LEU A 1 612 ? -15.596 13.183 39.316 1.00 94.12 612 LEU A O 1
ATOM 4633 N N . SER A 1 613 ? -15.193 14.449 37.523 1.00 89.06 613 SER A N 1
ATOM 4634 C CA . SER A 1 613 ? -16.292 15.390 37.808 1.00 89.06 613 SER A CA 1
ATOM 4635 C C . SER A 1 613 ? -17.650 14.901 37.289 1.00 89.06 613 SER A C 1
ATOM 4637 O O . SER A 1 613 ? -18.685 15.258 37.845 1.00 89.06 613 SER A O 1
ATOM 4639 N N . ALA A 1 614 ? -17.618 14.092 36.229 1.00 85.00 614 ALA A N 1
ATOM 4640 C CA . ALA A 1 614 ? -18.694 13.303 35.635 1.00 85.00 614 ALA A CA 1
ATOM 4641 C C . ALA A 1 614 ? -18.042 12.230 34.729 1.00 85.00 614 ALA A C 1
ATOM 4643 O O . ALA A 1 614 ? -16.824 12.244 34.549 1.00 85.00 614 ALA A O 1
ATOM 4644 N N . GLY A 1 615 ? -18.824 11.323 34.138 1.00 90.94 615 GLY A N 1
ATOM 4645 C CA . GLY A 1 615 ? -18.307 10.290 33.226 1.00 90.94 615 GLY A CA 1
ATOM 4646 C C . GLY A 1 615 ? -18.103 8.931 33.894 1.00 90.94 615 GLY A C 1
ATOM 4647 O O . GLY A 1 615 ? -18.691 8.662 34.942 1.00 90.94 615 GLY A O 1
ATOM 4648 N N . VAL A 1 616 ? -17.315 8.065 33.257 1.00 94.69 616 VAL A N 1
ATOM 4649 C CA . VAL A 1 616 ? -17.151 6.652 33.623 1.00 94.69 616 VAL A CA 1
ATOM 4650 C C . VAL A 1 616 ? -15.671 6.303 33.784 1.00 94.69 616 VAL A C 1
ATOM 4652 O O . VAL A 1 616 ? -14.862 6.665 32.932 1.00 94.69 616 VAL A O 1
ATOM 4655 N N . LEU A 1 617 ? -15.332 5.579 34.851 1.00 94.31 617 LEU A N 1
ATOM 4656 C CA . LEU A 1 617 ? -14.118 4.764 34.933 1.00 94.31 617 LEU A CA 1
ATOM 4657 C C . LEU A 1 617 ? -14.519 3.312 34.668 1.00 94.31 617 LEU A C 1
ATOM 4659 O O . LEU A 1 617 ? -15.355 2.783 35.400 1.00 94.31 617 LEU A O 1
ATOM 4663 N N . ALA A 1 618 ? -13.960 2.702 33.629 1.00 92.62 618 ALA A N 1
ATOM 4664 C CA . ALA A 1 618 ? -14.231 1.322 33.254 1.00 92.62 618 ALA A CA 1
ATOM 4665 C C . ALA A 1 618 ? -13.101 0.399 33.722 1.00 92.62 618 ALA A C 1
ATOM 4667 O O . ALA A 1 618 ? -11.927 0.746 33.603 1.00 92.62 618 ALA A O 1
ATOM 4668 N N . VAL A 1 619 ? -13.472 -0.758 34.269 1.00 89.56 619 VAL A N 1
ATOM 4669 C CA . VAL A 1 619 ? -12.550 -1.776 34.782 1.00 89.56 619 VAL A CA 1
ATOM 4670 C C . VAL A 1 619 ? -13.009 -3.152 34.319 1.00 89.56 619 VAL A C 1
ATOM 4672 O O . VAL A 1 619 ? -14.162 -3.531 34.553 1.00 89.56 619 VAL A O 1
ATOM 4675 N N . GLU A 1 620 ? -12.108 -3.931 33.734 1.00 90.06 620 GLU A N 1
ATOM 4676 C CA . GLU A 1 620 ? -12.373 -5.308 33.345 1.00 90.06 620 GLU A CA 1
ATOM 4677 C C . GLU A 1 620 ? -11.833 -6.309 34.378 1.00 90.06 620 GLU A C 1
ATOM 4679 O O . GLU A 1 620 ? -10.812 -6.106 35.036 1.00 90.06 620 GLU A O 1
ATOM 4684 N N . LEU A 1 621 ? -12.561 -7.412 34.564 1.00 88.44 621 LEU A N 1
ATOM 4685 C CA . LEU A 1 621 ? -12.229 -8.502 35.479 1.00 88.44 621 LEU A CA 1
ATOM 4686 C C . LEU A 1 621 ? -12.086 -9.805 34.694 1.00 88.44 621 LEU A C 1
ATOM 4688 O O . LEU A 1 621 ? -13.082 -10.403 34.288 1.00 88.44 621 LEU A O 1
ATOM 4692 N N . ASP A 1 622 ? -10.859 -10.288 34.547 1.00 84.88 622 ASP A N 1
ATOM 4693 C CA . ASP A 1 622 ? -10.552 -11.545 33.853 1.00 84.88 622 ASP A CA 1
ATOM 4694 C C . ASP A 1 622 ? -10.490 -12.741 34.822 1.00 84.88 622 ASP A C 1
ATOM 4696 O O . ASP A 1 622 ? -10.913 -13.857 34.517 1.00 84.88 622 ASP A O 1
ATOM 4700 N N . SER A 1 623 ? -10.003 -12.535 36.052 1.00 84.56 623 SER A N 1
ATOM 4701 C CA . SER A 1 623 ? -9.944 -13.609 37.049 1.00 84.56 623 SER A CA 1
ATOM 4702 C C . SER A 1 623 ? -9.908 -13.109 38.496 1.00 84.56 623 SER A C 1
ATOM 4704 O O . SER A 1 623 ? -9.893 -11.916 38.793 1.00 84.56 623 SER A O 1
ATOM 4706 N N . ALA A 1 624 ? -9.844 -14.035 39.458 1.00 82.50 624 ALA A N 1
ATOM 4707 C CA . ALA A 1 624 ? -9.734 -13.698 40.883 1.00 82.50 624 ALA A CA 1
ATOM 4708 C C . ALA A 1 624 ? -8.435 -12.955 41.243 1.00 82.50 624 ALA A C 1
ATOM 4710 O O . ALA A 1 624 ? -8.327 -12.408 42.338 1.00 82.50 624 ALA A O 1
ATOM 4711 N N . SER A 1 625 ? -7.452 -12.962 40.344 1.00 81.94 625 SER A N 1
ATOM 4712 C CA . SER A 1 625 ? -6.168 -12.279 40.495 1.00 81.94 625 SER A CA 1
ATOM 4713 C C . SER A 1 625 ? -5.856 -11.323 39.348 1.00 81.94 625 SER A C 1
ATOM 4715 O O . SER A 1 625 ? -4.776 -10.743 39.356 1.00 81.94 625 SER A O 1
ATOM 4717 N N . ASN A 1 626 ? -6.751 -11.205 38.366 1.00 83.06 626 ASN A N 1
ATOM 4718 C CA . ASN A 1 626 ? -6.551 -10.373 37.192 1.00 83.06 626 ASN A CA 1
ATOM 4719 C C . ASN A 1 626 ? -7.745 -9.436 37.023 1.00 83.06 626 ASN A C 1
ATOM 4721 O O . ASN A 1 626 ? -8.863 -9.895 36.786 1.00 83.06 626 ASN A O 1
ATOM 4725 N N . ALA A 1 627 ? -7.487 -8.154 37.218 1.00 85.19 627 ALA A N 1
ATOM 4726 C CA . ALA A 1 627 ? -8.423 -7.063 37.055 1.00 85.19 627 ALA A CA 1
ATOM 4727 C C . ALA A 1 627 ? -7.630 -5.852 36.597 1.00 85.19 627 ALA A C 1
ATOM 4729 O O . ALA A 1 627 ? -6.494 -5.683 37.054 1.00 85.19 627 ALA A O 1
ATOM 4730 N N . ASP A 1 628 ? -8.250 -5.012 35.784 1.00 89.19 628 ASP A N 1
ATOM 4731 C CA . ASP A 1 628 ? -7.651 -3.736 35.445 1.00 89.19 628 ASP A CA 1
ATOM 4732 C C . ASP A 1 628 ? -7.515 -2.884 36.700 1.00 89.19 628 ASP A C 1
ATOM 4734 O O . ASP A 1 628 ? -8.378 -2.849 37.588 1.00 89.19 628 ASP A O 1
ATOM 4738 N N . ALA A 1 629 ? -6.388 -2.196 36.780 1.00 88.25 629 ALA A N 1
ATOM 4739 C CA . ALA A 1 629 ? -6.085 -1.304 37.875 1.00 88.25 629 ALA A CA 1
ATOM 4740 C C . ALA A 1 629 ? -5.467 -0.017 37.346 1.00 88.25 629 ALA A C 1
ATOM 4742 O O . ALA A 1 629 ? -4.636 -0.037 36.443 1.00 88.25 629 ALA A O 1
ATOM 4743 N N . LEU A 1 630 ? -5.824 1.106 37.957 1.00 91.50 630 LEU A N 1
ATOM 4744 C CA . LEU A 1 630 ? -5.214 2.395 37.669 1.00 91.50 630 LEU A CA 1
ATOM 4745 C C . LEU A 1 630 ? -4.370 2.857 38.857 1.00 91.50 630 LEU A C 1
ATOM 4747 O O . LEU A 1 630 ? -4.870 3.028 39.972 1.00 91.50 630 LEU A O 1
ATOM 4751 N N . LEU A 1 631 ? -3.081 3.083 38.621 1.00 91.81 631 LEU A N 1
ATOM 4752 C CA . LEU A 1 631 ? -2.186 3.688 39.600 1.00 91.81 631 LEU A CA 1
ATOM 4753 C C . LEU A 1 631 ? -1.992 5.170 39.283 1.00 91.81 631 LEU A C 1
ATOM 4755 O O . LEU A 1 631 ? -1.411 5.517 38.262 1.00 91.81 631 LEU A O 1
ATOM 4759 N N . VAL A 1 632 ? -2.430 6.035 40.189 1.00 95.00 632 VAL A N 1
ATOM 4760 C CA . VAL A 1 632 ? -2.315 7.490 40.086 1.00 95.00 632 VAL A CA 1
ATOM 4761 C C . VAL A 1 632 ? -1.181 7.962 40.996 1.00 95.00 632 VAL A C 1
ATOM 4763 O O . VAL A 1 632 ? -1.110 7.592 42.166 1.00 95.00 632 VAL A O 1
ATOM 4766 N N . SER A 1 633 ? -0.256 8.767 40.480 1.00 94.31 633 SER A N 1
ATOM 4767 C CA . SER A 1 633 ? 0.862 9.284 41.286 1.00 94.31 633 SER A CA 1
ATOM 4768 C C . SER A 1 633 ? 0.458 10.445 42.208 1.00 94.31 633 SER A C 1
ATOM 4770 O O . SER A 1 633 ? 1.091 10.648 43.248 1.00 94.31 633 SER A O 1
ATOM 4772 N N . GLY A 1 634 ? -0.584 11.190 41.823 1.00 93.94 634 GLY A N 1
ATOM 4773 C CA . GLY A 1 634 ? -1.106 12.375 42.498 1.00 93.94 634 GLY A CA 1
ATOM 4774 C C . GLY A 1 634 ? -2.435 12.145 43.220 1.00 93.94 634 GLY A C 1
ATOM 4775 O O . GLY A 1 634 ? -2.723 11.048 43.712 1.00 93.94 634 GLY A O 1
ATOM 4776 N N . ASP A 1 635 ? -3.224 13.209 43.330 1.00 95.69 635 ASP A N 1
ATOM 4777 C CA . ASP A 1 635 ? -4.500 13.221 44.040 1.00 95.69 635 ASP A CA 1
ATOM 4778 C C . ASP A 1 635 ? -5.640 12.654 43.179 1.00 95.69 635 ASP A C 1
ATOM 4780 O O . ASP A 1 635 ? -5.718 12.877 41.971 1.00 95.69 635 ASP A O 1
ATOM 4784 N N . ILE A 1 636 ? -6.563 11.935 43.825 1.00 96.06 636 ILE A N 1
ATOM 4785 C CA . ILE A 1 636 ? -7.764 11.372 43.203 1.00 96.06 636 ILE A CA 1
ATOM 4786 C C . ILE A 1 636 ? -9.008 12.056 43.774 1.00 96.06 636 ILE A C 1
ATOM 4788 O O . ILE A 1 636 ? -9.258 12.045 44.985 1.00 96.06 636 ILE A O 1
ATOM 4792 N N . VAL A 1 637 ? -9.843 12.588 42.884 1.00 95.88 637 VAL A N 1
ATOM 4793 C CA . VAL A 1 637 ? -11.181 13.098 43.193 1.00 95.88 637 VAL A CA 1
ATOM 4794 C C . VAL A 1 637 ? -12.215 12.251 42.461 1.00 95.88 637 VAL A C 1
ATOM 4796 O O . VAL A 1 637 ? -12.326 12.303 41.238 1.00 95.88 637 VAL A O 1
ATOM 4799 N N . LEU A 1 638 ? -12.983 11.472 43.218 1.00 94.38 638 LEU A N 1
ATOM 4800 C CA . LEU A 1 638 ? -14.016 10.585 42.699 1.00 94.38 638 LEU A CA 1
ATOM 4801 C C . LEU A 1 638 ? -15.366 11.289 42.542 1.00 94.38 638 LEU A C 1
ATOM 4803 O O . LEU A 1 638 ? -15.822 12.023 43.425 1.00 94.38 638 LEU A O 1
ATOM 4807 N N . GLY A 1 639 ? -16.018 10.945 41.440 1.00 92.25 639 GLY A N 1
ATOM 4808 C CA . GLY A 1 639 ? -17.379 11.280 41.037 1.00 92.25 639 GLY A CA 1
ATOM 4809 C C . GLY A 1 639 ? -17.778 10.358 39.880 1.00 92.25 639 GLY A C 1
ATOM 4810 O O . GLY A 1 639 ? -17.083 9.377 39.613 1.00 92.25 639 GLY A O 1
ATOM 4811 N N . GLY A 1 640 ? -18.887 10.639 39.193 1.00 92.69 640 GLY A N 1
ATOM 4812 C CA . GLY A 1 640 ? -19.323 9.841 38.039 1.00 92.69 640 GLY A CA 1
ATOM 4813 C C . GLY A 1 640 ? -19.603 8.363 38.359 1.00 92.69 640 GLY A C 1
ATOM 4814 O O . GLY A 1 640 ? -20.028 8.020 39.459 1.00 92.69 640 GLY A O 1
ATOM 4815 N N . VAL A 1 641 ? -19.401 7.474 37.390 1.00 94.94 641 VAL A N 1
ATOM 4816 C CA . VAL A 1 641 ? -19.770 6.052 37.466 1.00 94.94 641 VAL A CA 1
ATOM 4817 C C . VAL A 1 641 ? -18.527 5.166 37.442 1.00 94.94 641 VAL A C 1
ATOM 4819 O O . VAL A 1 641 ? -17.618 5.393 36.648 1.00 94.94 641 VAL A O 1
ATOM 4822 N N . LEU A 1 642 ? -18.508 4.132 38.280 1.00 94.81 642 LEU A N 1
ATOM 4823 C CA . LEU A 1 642 ? -17.595 3.001 38.136 1.00 94.81 642 LEU A CA 1
ATOM 4824 C C . LEU A 1 642 ? -18.312 1.884 37.380 1.00 94.81 642 LEU A C 1
ATOM 4826 O O . LEU A 1 642 ? -19.278 1.319 37.903 1.00 94.81 642 LEU A O 1
ATOM 4830 N N . ASP A 1 643 ? -17.833 1.583 36.177 1.00 93.88 643 ASP A N 1
ATOM 4831 C CA . ASP A 1 643 ? -18.332 0.494 35.348 1.00 93.88 643 ASP A CA 1
ATOM 4832 C C . ASP A 1 643 ? -17.391 -0.712 35.412 1.00 93.88 643 ASP A C 1
ATOM 4834 O O . ASP A 1 643 ? -16.177 -0.574 35.285 1.00 93.88 643 ASP A O 1
ATOM 4838 N N . VAL A 1 644 ? -17.955 -1.892 35.644 1.00 91.69 644 VAL A N 1
ATOM 4839 C CA . VAL A 1 644 ? -17.221 -3.137 35.857 1.00 91.69 644 VAL A CA 1
ATOM 4840 C C . VAL A 1 644 ? -17.728 -4.188 34.887 1.00 91.69 644 VAL A C 1
ATOM 4842 O O . VAL A 1 644 ? -18.887 -4.604 34.971 1.00 91.69 644 VAL A O 1
ATOM 4845 N N . THR A 1 645 ? -16.832 -4.679 34.039 1.00 89.88 645 THR A N 1
ATOM 4846 C CA . THR A 1 645 ? -17.115 -5.746 33.076 1.00 89.88 645 THR A CA 1
ATOM 4847 C C . THR A 1 645 ? -16.352 -7.005 33.469 1.00 89.88 645 THR A C 1
ATOM 4849 O O . THR A 1 645 ? -15.185 -6.947 33.834 1.00 89.88 645 THR A O 1
ATOM 4852 N N . THR A 1 646 ? -16.982 -8.175 33.408 1.00 85.50 646 THR A N 1
ATOM 4853 C CA . THR A 1 646 ? -16.278 -9.459 33.564 1.00 85.50 646 THR A CA 1
ATOM 4854 C C . THR A 1 646 ? -15.953 -10.032 32.192 1.00 85.50 646 THR A C 1
ATOM 4856 O O . THR A 1 646 ? -16.862 -10.182 31.375 1.00 85.50 646 THR A O 1
ATOM 4859 N N . LEU A 1 647 ? -14.693 -10.387 31.948 1.00 81.88 647 LEU A N 1
ATOM 4860 C CA . LEU A 1 647 ? -14.263 -10.976 30.683 1.00 81.88 647 LEU A CA 1
ATOM 4861 C C . LEU A 1 647 ? -14.508 -12.488 30.651 1.00 81.88 647 LEU A C 1
ATOM 4863 O O . LEU A 1 647 ? -14.417 -13.205 31.653 1.00 81.88 647 LEU A O 1
ATOM 4867 N N . GLY A 1 648 ? -14.833 -12.987 29.458 1.00 75.12 648 GLY A N 1
ATOM 4868 C CA . GLY A 1 648 ? -15.126 -14.398 29.228 1.00 75.12 648 GLY A CA 1
ATOM 4869 C C . GLY A 1 648 ? -16.290 -14.915 30.080 1.00 75.12 648 GLY A C 1
ATOM 4870 O O . GLY A 1 648 ? -17.296 -14.243 30.282 1.00 75.12 648 GLY A O 1
ATOM 4871 N N . SER A 1 649 ? -16.169 -16.147 30.579 1.00 76.50 649 SER A N 1
ATOM 4872 C CA . SER A 1 649 ? -17.160 -16.760 31.475 1.00 76.50 649 SER A CA 1
ATOM 4873 C C . SER A 1 649 ? -16.822 -16.562 32.958 1.00 76.50 649 SER A C 1
ATOM 4875 O O . SER A 1 649 ? -17.221 -17.386 33.790 1.00 76.50 649 SER A O 1
ATOM 4877 N N . TYR A 1 650 ? -16.003 -15.561 33.299 1.00 83.25 650 TYR A N 1
ATOM 4878 C CA . TYR A 1 650 ? -15.553 -15.368 34.670 1.00 83.25 650 TYR A CA 1
ATOM 4879 C C . TYR A 1 650 ? -16.691 -14.845 35.554 1.00 83.25 650 TYR A C 1
ATOM 4881 O O . TYR A 1 650 ? -17.322 -13.835 35.266 1.00 83.25 650 TYR A O 1
ATOM 4889 N N . VAL A 1 651 ? -16.951 -15.550 36.659 1.00 85.19 651 VAL A N 1
ATOM 4890 C CA . VAL A 1 651 ? -17.956 -15.166 37.656 1.00 85.19 651 VAL A CA 1
ATOM 4891 C C . VAL A 1 651 ? -17.248 -14.916 38.987 1.00 85.19 651 VAL A C 1
ATOM 4893 O O . VAL A 1 651 ? -16.741 -15.871 39.590 1.00 85.19 651 VAL A O 1
ATOM 4896 N N . PRO A 1 652 ? -17.209 -13.666 39.478 1.00 87.81 652 PRO A N 1
ATOM 4897 C CA . PRO A 1 652 ? -16.501 -13.357 40.706 1.00 87.81 652 PRO A CA 1
ATOM 4898 C C . PRO A 1 652 ? -17.180 -13.980 41.933 1.00 87.81 652 PRO A C 1
ATOM 4900 O O . PRO A 1 652 ? -18.396 -13.904 42.115 1.00 87.81 652 PRO A O 1
ATOM 4903 N N . ALA A 1 653 ? -16.388 -14.602 42.810 1.00 87.50 653 ALA A N 1
ATOM 4904 C CA . ALA A 1 653 ? -16.910 -15.163 44.052 1.00 87.50 653 ALA A CA 1
ATOM 4905 C C . ALA A 1 653 ? -17.398 -14.047 44.991 1.00 87.50 653 ALA A C 1
ATOM 4907 O O . ALA A 1 653 ? -16.740 -13.020 45.136 1.00 87.50 653 ALA A O 1
ATOM 4908 N N . ASN A 1 654 ? -18.518 -14.265 45.685 1.00 87.31 654 ASN A N 1
ATOM 4909 C CA . ASN A 1 654 ? -19.014 -13.306 46.675 1.00 87.31 654 ASN A CA 1
ATOM 4910 C C . ASN A 1 654 ? -17.946 -13.036 47.755 1.00 87.31 654 ASN A C 1
ATOM 4912 O O . ASN A 1 654 ? -17.435 -13.970 48.378 1.00 87.31 654 ASN A O 1
ATOM 4916 N N . GLY A 1 655 ? -17.626 -11.763 47.972 1.00 85.50 655 GLY A N 1
ATOM 4917 C CA . GLY A 1 655 ? -16.571 -11.283 48.862 1.00 85.50 655 GLY A CA 1
ATOM 4918 C C . GLY A 1 655 ? -15.162 -11.271 48.260 1.00 85.50 655 GLY A C 1
ATOM 4919 O O . GLY A 1 655 ? -14.220 -10.911 48.967 1.00 85.50 655 GLY A O 1
ATOM 4920 N N . ALA A 1 656 ? -14.981 -11.667 46.994 1.00 90.19 656 ALA A N 1
ATOM 4921 C CA . ALA A 1 656 ? -13.711 -11.475 46.300 1.00 90.19 656 ALA A CA 1
ATOM 4922 C C . ALA A 1 656 ? -13.435 -9.978 46.095 1.00 90.19 656 ALA A C 1
ATOM 4924 O O . ALA A 1 656 ? -14.367 -9.174 46.007 1.00 90.19 656 ALA A O 1
ATOM 4925 N N . ARG A 1 657 ? -12.146 -9.620 46.085 1.00 91.62 657 ARG A N 1
ATOM 4926 C CA . ARG A 1 657 ? -11.695 -8.229 46.088 1.00 91.62 657 ARG A CA 1
ATOM 4927 C C . ARG A 1 657 ? -10.523 -7.988 45.144 1.00 91.62 657 ARG A C 1
ATOM 4929 O O . ARG A 1 657 ? -9.618 -8.821 45.094 1.00 91.62 657 ARG A O 1
ATOM 4936 N N . TRP A 1 658 ? -10.509 -6.824 44.502 1.00 92.12 658 TRP A N 1
ATOM 4937 C CA . TRP A 1 658 ? -9.452 -6.367 43.593 1.00 92.12 658 TRP A CA 1
ATOM 4938 C C . TRP A 1 658 ? -9.085 -4.928 43.931 1.00 92.12 658 TRP A C 1
ATOM 4940 O O . TRP A 1 658 ? -9.970 -4.118 44.192 1.00 92.12 658 TRP A O 1
ATOM 4950 N N . ALA A 1 659 ? -7.794 -4.611 43.951 1.00 90.31 659 ALA A N 1
ATOM 4951 C CA . ALA A 1 659 ? -7.348 -3.226 44.035 1.00 90.31 659 ALA A CA 1
ATOM 4952 C C . ALA A 1 659 ? -7.442 -2.630 42.629 1.00 90.31 659 ALA A C 1
ATOM 4954 O O . ALA A 1 659 ? -6.702 -3.067 41.754 1.00 90.31 659 ALA A O 1
ATOM 4955 N N . ILE A 1 660 ? -8.363 -1.690 42.421 1.00 91.00 660 ILE A N 1
ATOM 4956 C CA . ILE A 1 660 ? -8.675 -1.166 41.080 1.00 91.00 660 ILE A CA 1
ATOM 4957 C C . ILE A 1 660 ? -8.201 0.274 40.879 1.00 91.00 660 ILE A C 1
ATOM 4959 O O . ILE A 1 660 ? -8.064 0.731 39.750 1.00 91.00 660 ILE A O 1
ATOM 4963 N N . LEU A 1 661 ? -7.944 1.006 41.965 1.00 92.44 661 LEU A N 1
ATOM 4964 C CA . LEU A 1 661 ? -7.503 2.393 41.896 1.00 92.44 661 LEU A CA 1
ATOM 4965 C C . LEU A 1 661 ? -6.684 2.756 43.137 1.00 92.44 661 LEU A C 1
ATOM 4967 O O . LEU A 1 661 ? -7.120 2.494 44.257 1.00 92.44 661 LEU A O 1
ATOM 4971 N N . GLY A 1 662 ? -5.513 3.366 42.964 1.00 90.75 662 GLY A N 1
ATOM 4972 C CA . GLY A 1 662 ? -4.677 3.830 44.078 1.00 90.75 662 GLY A CA 1
ATOM 4973 C C . GLY A 1 662 ? -4.009 5.165 43.777 1.00 90.75 662 GLY A C 1
ATOM 4974 O O . GLY A 1 662 ? -3.607 5.386 42.640 1.00 90.75 662 GLY A O 1
ATOM 4975 N N . GLY A 1 663 ? -3.894 6.038 44.785 1.00 91.75 663 GLY A N 1
ATOM 4976 C CA . GLY A 1 663 ? -3.352 7.395 44.628 1.00 91.75 663 GLY A CA 1
ATOM 4977 C C . GLY A 1 663 ? -2.633 7.947 45.859 1.00 91.75 663 GLY A C 1
ATOM 4978 O O . GLY A 1 663 ? -2.618 7.321 46.923 1.00 91.75 663 GLY A O 1
ATOM 4979 N N . ALA A 1 664 ? -2.051 9.145 45.738 1.00 89.31 664 ALA A N 1
ATOM 4980 C CA . ALA A 1 664 ? -1.425 9.849 46.861 1.00 89.31 664 ALA A CA 1
ATOM 4981 C C . ALA A 1 664 ? -2.458 10.261 47.922 1.00 89.31 664 ALA A C 1
ATOM 4983 O O . ALA A 1 664 ? -2.214 10.108 49.124 1.00 89.31 664 ALA A O 1
ATOM 4984 N N . SER A 1 665 ? -3.626 10.726 47.479 1.00 91.88 665 SER A N 1
ATOM 4985 C CA . SER A 1 665 ? -4.822 10.900 48.298 1.00 91.88 665 SER A CA 1
ATOM 4986 C C . SER A 1 665 ? -6.072 10.528 47.503 1.00 91.88 665 SER A C 1
ATOM 4988 O O . SER A 1 665 ? -6.071 10.584 46.275 1.00 91.88 665 SER A O 1
ATOM 4990 N N . LEU A 1 666 ? -7.133 10.123 48.201 1.00 93.12 666 LEU A N 1
ATOM 4991 C CA . LEU A 1 666 ? -8.415 9.778 47.598 1.00 93.12 666 LEU A CA 1
ATOM 4992 C C . LEU A 1 666 ? -9.528 10.544 48.311 1.00 93.12 666 LEU A C 1
ATOM 4994 O O . LEU A 1 666 ? -9.635 10.534 49.537 1.00 93.12 666 LEU A O 1
ATOM 4998 N N . THR A 1 667 ? -10.337 11.263 47.539 1.00 93.94 667 THR A N 1
ATOM 4999 C CA . THR A 1 667 ? -11.458 12.059 48.047 1.00 93.94 667 THR A CA 1
ATOM 5000 C C . THR A 1 667 ? -12.684 11.900 47.154 1.00 93.94 667 THR A C 1
ATOM 5002 O O . THR A 1 667 ? -12.566 11.571 45.979 1.00 93.94 667 THR A O 1
ATOM 5005 N N . GLY A 1 668 ? -13.878 12.149 47.696 1.00 93.19 668 GLY A N 1
ATOM 5006 C CA . GLY A 1 668 ? -15.134 11.978 46.956 1.00 93.19 668 GLY A CA 1
ATOM 5007 C C . GLY A 1 668 ? -15.647 10.536 46.960 1.00 93.19 668 GLY A C 1
ATOM 5008 O O . GLY A 1 668 ? -15.217 9.714 47.765 1.00 93.19 668 GLY A O 1
ATOM 5009 N N . ALA A 1 669 ? -16.620 10.251 46.097 1.00 92.19 669 ALA A N 1
ATOM 5010 C CA . ALA A 1 669 ? -17.179 8.916 45.897 1.00 92.19 669 ALA A CA 1
ATOM 5011 C C . ALA A 1 669 ? -17.791 8.822 44.497 1.00 92.19 669 ALA A C 1
ATOM 5013 O O . ALA A 1 669 ? -18.301 9.819 43.986 1.00 92.19 669 ALA A O 1
ATOM 5014 N N . PHE A 1 670 ? -17.799 7.625 43.912 1.00 94.62 670 PHE A N 1
ATOM 5015 C CA . PHE A 1 670 ? -18.588 7.374 42.709 1.00 94.62 670 PHE A CA 1
ATOM 5016 C C . PHE A 1 670 ? -20.075 7.647 42.984 1.00 94.62 670 PHE A C 1
ATOM 5018 O O . PHE A 1 670 ? -20.612 7.264 44.026 1.00 94.62 670 PHE A O 1
ATOM 5025 N N . GLU A 1 671 ? -20.749 8.293 42.038 1.00 94.88 671 GLU A N 1
ATOM 5026 C CA . GLU A 1 671 ? -22.198 8.498 42.043 1.00 94.88 671 GLU A CA 1
ATOM 5027 C C . GLU A 1 671 ? -22.948 7.170 41.898 1.00 94.88 671 GLU A C 1
ATOM 5029 O O . GLU A 1 671 ? -24.017 6.991 42.484 1.00 94.88 671 GLU A O 1
ATOM 5034 N N . SER A 1 672 ? -22.380 6.221 41.146 1.00 94.19 672 SER A N 1
ATOM 5035 C CA . SER A 1 672 ? -22.863 4.841 41.084 1.00 94.19 672 SER A CA 1
ATOM 5036 C C . SER A 1 672 ? -21.748 3.850 40.748 1.00 94.19 672 SER A C 1
ATOM 5038 O O . SER A 1 672 ? -20.708 4.218 40.209 1.00 94.19 672 SER A O 1
ATOM 5040 N N . VAL A 1 673 ? -21.977 2.587 41.098 1.00 93.19 673 VAL A N 1
ATOM 5041 C CA . VAL A 1 673 ? -21.092 1.447 40.832 1.00 93.19 673 VAL A CA 1
ATOM 5042 C C . VAL A 1 673 ? -21.939 0.357 40.180 1.00 93.19 673 VAL A C 1
ATOM 5044 O O . VAL A 1 673 ? -23.107 0.206 40.561 1.00 93.19 673 VAL A O 1
ATOM 5047 N N . THR A 1 674 ? -21.377 -0.399 39.232 1.00 94.19 674 THR A N 1
ATOM 5048 C CA . THR A 1 674 ? -22.063 -1.534 38.593 1.00 94.19 674 THR A CA 1
ATOM 5049 C C . THR A 1 674 ? -22.738 -2.442 39.633 1.00 94.19 674 THR A C 1
ATOM 5051 O O . THR A 1 674 ? -22.101 -2.843 40.617 1.00 94.19 674 THR A O 1
ATOM 5054 N N . PRO A 1 675 ? -24.034 -2.777 39.455 1.00 91.06 675 PRO A N 1
ATOM 5055 C CA . PRO A 1 675 ? -24.758 -3.640 40.379 1.00 91.06 675 PRO A CA 1
ATOM 5056 C C . PRO A 1 675 ? -24.033 -4.959 40.648 1.00 91.06 675 PRO A C 1
ATOM 5058 O O . PRO A 1 675 ? -23.460 -5.573 39.755 1.00 91.06 675 PRO A O 1
ATOM 5061 N N . GLY A 1 676 ? -24.072 -5.404 41.904 1.00 88.00 676 GLY A N 1
ATOM 5062 C CA . GLY A 1 676 ? -23.350 -6.599 42.338 1.00 88.00 676 GLY A CA 1
ATOM 5063 C C . GLY A 1 676 ? -21.933 -6.323 42.838 1.00 88.00 676 GLY A C 1
ATOM 5064 O O . GLY A 1 676 ? -21.351 -7.202 43.472 1.00 88.00 676 GLY A O 1
ATOM 5065 N N . PHE A 1 677 ? -21.423 -5.103 42.672 1.00 92.94 677 PHE A N 1
ATOM 5066 C CA . PHE A 1 677 ? -20.155 -4.669 43.243 1.00 92.94 677 PHE A CA 1
ATOM 5067 C C . PHE A 1 677 ? -20.329 -3.547 44.270 1.00 92.94 677 PHE A C 1
ATOM 5069 O O . PHE A 1 677 ? -21.347 -2.859 44.342 1.00 92.94 677 PHE A O 1
ATOM 5076 N N . SER A 1 678 ? -19.315 -3.397 45.113 1.00 92.81 678 SER A N 1
ATOM 5077 C CA . SER A 1 678 ? -19.188 -2.334 46.107 1.00 92.81 678 SER A CA 1
ATOM 5078 C C . SER A 1 678 ? -17.728 -1.910 46.214 1.00 92.81 678 SER A C 1
ATOM 5080 O O . SER A 1 678 ? -16.850 -2.603 45.704 1.00 92.81 678 SER A O 1
ATOM 5082 N N . ILE A 1 679 ? -17.468 -0.776 46.858 1.00 93.81 679 ILE A N 1
ATOM 5083 C CA . ILE A 1 679 ? -16.122 -0.219 47.009 1.00 93.81 679 ILE A CA 1
ATOM 5084 C C . ILE A 1 679 ? -15.751 -0.133 48.491 1.00 93.81 679 ILE A C 1
ATOM 5086 O O . ILE A 1 679 ? -16.581 0.235 49.326 1.00 93.81 679 ILE A O 1
ATOM 5090 N N . GLU A 1 680 ? -14.508 -0.469 48.815 1.00 92.81 680 GLU A N 1
ATOM 5091 C CA . GLU A 1 680 ? -13.907 -0.315 50.140 1.00 92.81 680 GLU A CA 1
ATOM 5092 C C . GLU A 1 680 ? -12.592 0.459 50.000 1.00 92.81 680 GLU A C 1
ATOM 5094 O O . GLU A 1 680 ? -11.736 0.093 49.202 1.00 92.81 680 GLU A O 1
ATOM 5099 N N . GLU A 1 681 ? -12.412 1.532 50.767 1.00 90.88 681 GLU A N 1
ATOM 5100 C CA . GLU A 1 681 ? -11.167 2.306 50.769 1.00 90.88 681 GLU A CA 1
ATOM 5101 C C . GLU A 1 681 ? -10.262 1.855 51.923 1.00 90.88 681 GLU A C 1
ATOM 5103 O O . GLU A 1 681 ? -10.676 1.851 53.086 1.00 90.88 681 GLU A O 1
ATOM 5108 N N . ILE A 1 682 ? -9.016 1.488 51.608 1.00 89.44 682 ILE A N 1
ATOM 5109 C CA . ILE A 1 682 ? -7.989 1.102 52.583 1.00 89.44 682 ILE A CA 1
ATOM 5110 C C . ILE A 1 682 ? -6.666 1.749 52.170 1.00 89.44 682 ILE A C 1
ATOM 5112 O O . ILE A 1 682 ? -6.161 1.460 51.090 1.00 89.44 682 ILE A O 1
ATOM 5116 N N . ASP A 1 683 ? -6.090 2.590 53.034 1.00 86.12 683 ASP A N 1
ATOM 5117 C CA . ASP A 1 683 ? -4.784 3.239 52.823 1.00 86.12 683 ASP A CA 1
ATOM 5118 C C . ASP A 1 683 ? -4.656 3.945 51.450 1.00 86.12 683 ASP A C 1
ATOM 5120 O O . ASP A 1 683 ? -3.661 3.773 50.749 1.00 86.12 683 ASP A O 1
ATOM 5124 N N . ASN A 1 684 ? -5.670 4.737 51.062 1.00 82.56 684 ASN A N 1
ATOM 5125 C CA . ASN A 1 684 ? -5.786 5.431 49.763 1.00 82.56 684 ASN A CA 1
ATOM 5126 C C . ASN A 1 684 ? -5.845 4.508 48.526 1.00 82.56 684 ASN A C 1
ATOM 5128 O O . ASN A 1 684 ? -5.619 4.953 47.400 1.00 82.56 684 ASN A O 1
ATOM 5132 N N . VAL A 1 685 ? -6.170 3.228 48.722 1.00 89.06 685 VAL A N 1
ATOM 5133 C CA . VAL A 1 685 ? -6.462 2.269 47.652 1.00 89.06 685 VAL A CA 1
ATOM 5134 C C . VAL A 1 685 ? -7.939 1.907 47.700 1.00 89.06 685 VAL A C 1
ATOM 5136 O O . VAL A 1 685 ? -8.463 1.513 48.745 1.00 89.06 685 VAL A O 1
ATOM 5139 N N . LEU A 1 686 ? -8.606 2.018 46.557 1.00 92.50 686 LEU A N 1
ATOM 5140 C CA . LEU A 1 686 ? -9.990 1.627 46.370 1.00 92.50 686 LEU A CA 1
ATOM 5141 C C . LEU A 1 686 ? -10.050 0.169 45.913 1.00 92.50 686 LEU A C 1
ATOM 5143 O O . LEU A 1 686 ? -9.566 -0.214 44.843 1.00 92.50 686 LEU A O 1
ATOM 5147 N N . TRP A 1 687 ? -10.642 -0.649 46.772 1.00 92.81 687 TRP A N 1
ATOM 5148 C CA . TRP A 1 687 ? -10.873 -2.063 46.556 1.00 92.81 687 TRP A CA 1
ATOM 5149 C C . TRP A 1 687 ? -12.285 -2.270 46.033 1.00 92.81 687 TRP A C 1
ATOM 5151 O O . TRP A 1 687 ? -13.261 -1.933 46.702 1.00 92.81 687 TRP A O 1
ATOM 5161 N N . LEU A 1 688 ? -12.394 -2.869 44.855 1.00 94.12 688 LEU A N 1
ATOM 5162 C CA . LEU A 1 688 ? -13.648 -3.402 44.356 1.00 94.12 688 LEU A CA 1
ATOM 5163 C C . LEU A 1 688 ? -13.963 -4.694 45.105 1.00 94.12 688 LEU A C 1
ATOM 5165 O O . LEU A 1 688 ? -13.110 -5.574 45.180 1.00 94.12 688 LEU A O 1
ATOM 5169 N N . VAL A 1 689 ? -15.175 -4.827 45.636 1.00 92.81 689 VAL A N 1
ATOM 5170 C CA . VAL A 1 689 ? -15.636 -6.003 46.379 1.00 92.81 689 VAL A CA 1
ATOM 5171 C C . VAL A 1 689 ? -16.898 -6.556 45.727 1.00 92.81 689 VAL A C 1
ATOM 5173 O O . VAL A 1 689 ? -17.921 -5.871 45.644 1.00 92.81 689 VAL A O 1
ATOM 5176 N N . ALA A 1 690 ? -16.839 -7.817 45.303 1.00 91.31 690 ALA A N 1
ATOM 5177 C CA . ALA A 1 690 ? -17.988 -8.546 44.779 1.00 91.31 690 ALA A CA 1
ATOM 5178 C C . ALA A 1 690 ? -18.994 -8.835 45.906 1.00 91.31 690 ALA A C 1
ATOM 5180 O O . ALA A 1 690 ? -18.637 -9.415 46.932 1.00 91.31 690 ALA A O 1
ATOM 5181 N N . GLY A 1 691 ? -20.254 -8.444 45.729 1.00 82.38 691 GLY A N 1
ATOM 5182 C CA . GLY A 1 691 ? -21.343 -8.670 46.680 1.00 82.38 691 GLY A CA 1
ATOM 5183 C C . GLY A 1 691 ? -22.302 -9.799 46.272 1.00 82.38 691 GLY A C 1
ATOM 5184 O O . GLY A 1 691 ? -22.141 -10.427 45.219 1.00 82.38 691 GLY A O 1
ATOM 5185 N N . PRO A 1 692 ? -23.352 -10.063 47.080 1.00 57.34 692 PRO A N 1
ATOM 5186 C CA . PRO A 1 692 ? -24.425 -10.983 46.714 1.00 57.34 692 PRO A CA 1
ATOM 5187 C C . PRO A 1 692 ? -25.171 -10.409 45.502 1.00 57.34 692 PRO A C 1
ATOM 5189 O O . PRO A 1 692 ? -25.982 -9.499 45.648 1.00 57.34 692 PRO A O 1
ATOM 5192 N N . GLY A 1 693 ? -24.852 -10.909 44.308 1.00 53.25 693 GLY A N 1
ATOM 5193 C CA . GLY A 1 693 ? -25.346 -10.355 43.044 1.00 53.25 693 GLY A CA 1
ATOM 5194 C C . GLY A 1 693 ? -24.261 -9.902 42.062 1.00 53.25 693 GLY A C 1
ATOM 5195 O O . GLY A 1 693 ? -24.630 -9.444 40.993 1.00 53.25 693 GLY A O 1
ATOM 5196 N N . ALA A 1 694 ? -22.962 -10.084 42.359 1.00 51.69 694 ALA A N 1
ATOM 5197 C CA . ALA A 1 694 ? -21.848 -9.865 41.408 1.00 51.69 694 ALA A CA 1
ATOM 5198 C C . ALA A 1 694 ? -21.933 -10.718 40.123 1.00 51.69 694 ALA A C 1
ATOM 5200 O O . ALA A 1 694 ? -21.142 -10.558 39.202 1.00 51.69 694 ALA A O 1
ATOM 5201 N N . SER A 1 695 ? -22.910 -11.622 40.056 1.00 47.38 695 SER A N 1
ATOM 5202 C CA . SER A 1 695 ? -23.410 -12.217 38.827 1.00 47.38 695 SER A CA 1
ATOM 5203 C C . SER A 1 695 ? -24.798 -11.644 38.524 1.00 47.38 695 SER A C 1
ATOM 5205 O O . SER A 1 695 ? -25.796 -12.255 38.913 1.00 47.38 695 SER A O 1
ATOM 5207 N N . GLN A 1 696 ? -24.877 -10.474 37.891 1.00 39.97 696 GLN A N 1
ATOM 5208 C CA . GLN A 1 696 ? -25.990 -10.103 37.010 1.00 39.97 696 GLN A CA 1
ATOM 5209 C C . GLN A 1 696 ? -25.730 -8.754 36.329 1.00 39.97 696 GLN A C 1
ATOM 5211 O O . GLN A 1 696 ? -26.147 -7.703 36.806 1.00 39.97 696 GLN A O 1
ATOM 5216 N N . SER A 1 697 ? -25.097 -8.815 35.160 1.00 32.06 697 SER A N 1
ATOM 5217 C CA . SER A 1 697 ? -25.300 -7.830 34.098 1.00 32.06 697 SER A CA 1
ATOM 5218 C C . SER A 1 697 ? -25.025 -8.472 32.737 1.00 32.06 697 SER A C 1
ATOM 5220 O O . SER A 1 697 ? -23.955 -8.337 32.161 1.00 32.06 697 SER A O 1
ATOM 5222 N N . VAL A 1 698 ? -26.033 -9.167 32.216 1.00 28.27 698 VAL A N 1
ATOM 5223 C CA . VAL A 1 698 ? -26.507 -8.810 30.876 1.00 28.27 698 VAL A CA 1
ATOM 5224 C C . VAL A 1 698 ? -27.614 -7.789 31.147 1.00 28.27 698 VAL A C 1
ATOM 5226 O O . VAL A 1 698 ? -28.586 -8.152 31.818 1.00 28.27 698 VAL A O 1
ATOM 5229 N N . PRO A 1 699 ? -27.475 -6.507 30.779 1.00 29.75 699 PRO A N 1
ATOM 5230 C CA . PRO A 1 699 ? -28.576 -5.574 30.909 1.00 29.75 699 PRO A CA 1
ATOM 5231 C C . PRO A 1 699 ? -29.522 -5.768 29.725 1.00 29.75 699 PRO A C 1
ATOM 5233 O O . PRO A 1 699 ? -29.094 -5.640 28.591 1.00 29.75 699 PRO A O 1
ATOM 5236 N N . GLU A 1 700 ? -30.807 -6.001 29.994 1.00 27.64 700 GLU A N 1
ATOM 5237 C CA . GLU A 1 700 ? -31.880 -5.331 29.250 1.00 27.64 700 GLU A CA 1
ATOM 5238 C C . GLU A 1 700 ? -33.156 -5.214 30.112 1.00 27.64 700 GLU A C 1
ATOM 5240 O O . GLU A 1 700 ? -33.979 -6.110 30.264 1.00 27.64 700 GLU A O 1
ATOM 5245 N N . THR A 1 701 ? -33.234 -4.052 30.768 1.00 28.22 701 THR A N 1
ATOM 5246 C CA . THR A 1 701 ? -34.417 -3.243 31.109 1.00 28.22 701 THR A CA 1
ATOM 5247 C C . THR A 1 701 ? -35.735 -3.908 31.541 1.00 28.22 701 THR A C 1
ATOM 5249 O O . THR A 1 701 ? -36.592 -4.249 30.731 1.00 28.22 701 THR A O 1
ATOM 5252 N N . THR A 1 702 ? -36.062 -3.780 32.834 1.00 27.14 702 THR A N 1
ATOM 5253 C CA . THR A 1 702 ? -37.361 -3.188 33.218 1.00 27.14 702 THR A CA 1
ATOM 5254 C C . THR A 1 702 ? -37.299 -2.511 34.585 1.00 27.14 702 THR A C 1
ATOM 5256 O O . THR A 1 702 ? -36.934 -3.111 35.590 1.00 27.14 702 THR A O 1
ATOM 5259 N N . GLY A 1 703 ? -37.720 -1.248 34.632 1.00 25.17 703 GLY A N 1
ATOM 5260 C CA . GLY A 1 703 ? -37.855 -0.474 35.860 1.00 25.17 703 GLY A CA 1
ATOM 5261 C C . GLY A 1 703 ? -38.787 0.713 35.659 1.00 25.17 703 GLY A C 1
ATOM 5262 O O . GLY A 1 703 ? -38.346 1.852 35.557 1.00 25.17 703 GLY A O 1
ATOM 5263 N N . VAL A 1 704 ? -40.092 0.445 35.597 1.00 24.94 704 VAL A N 1
ATOM 5264 C CA . VAL A 1 704 ? -41.136 1.470 35.712 1.00 24.94 704 VAL A CA 1
ATOM 5265 C C . VAL A 1 704 ? -41.137 2.005 37.146 1.00 24.94 704 VAL A C 1
ATOM 5267 O O . VAL A 1 704 ? -41.479 1.279 38.078 1.00 24.94 704 VAL A O 1
ATOM 5270 N N . VAL A 1 705 ? -40.826 3.292 37.324 1.00 23.23 705 VAL A N 1
ATOM 5271 C CA . VAL A 1 705 ? -41.175 4.050 38.534 1.00 23.23 705 VAL A CA 1
ATOM 5272 C C . VAL A 1 705 ? -42.318 5.000 38.193 1.00 23.23 705 VAL A C 1
ATOM 5274 O O . VAL A 1 705 ? -42.186 5.929 37.400 1.00 23.23 705 VAL A O 1
ATOM 5277 N N . LEU A 1 706 ? -43.462 4.757 38.825 1.00 24.66 706 LEU A N 1
ATOM 5278 C CA . LEU A 1 706 ? -44.618 5.641 38.828 1.00 24.66 706 LEU A CA 1
ATOM 5279 C C . LEU A 1 706 ? -44.316 6.849 39.739 1.00 24.66 706 LEU A C 1
ATOM 5281 O O . LEU A 1 706 ? -44.296 6.699 40.961 1.00 24.66 706 LEU A O 1
ATOM 5285 N N . VAL A 1 707 ? -44.130 8.050 39.178 1.00 24.41 707 VAL A N 1
ATOM 5286 C CA . VAL A 1 707 ? -44.213 9.314 39.937 1.00 24.41 707 VAL A CA 1
ATOM 5287 C C . VAL A 1 707 ? -45.370 10.158 39.409 1.00 24.41 707 VAL A C 1
ATOM 5289 O O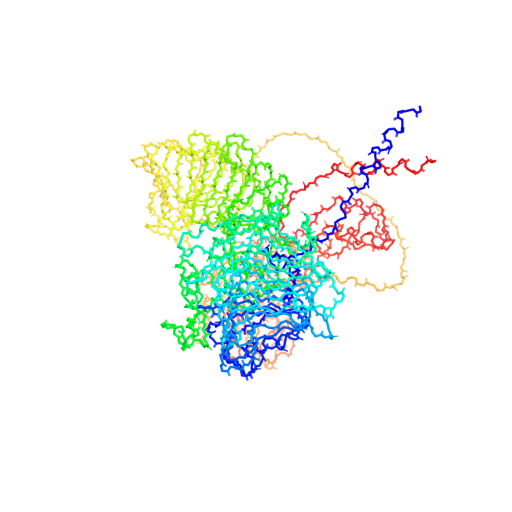 . VAL A 1 707 ? -45.433 10.548 38.246 1.00 24.41 707 VAL A O 1
ATOM 5292 N N . LEU A 1 708 ? -46.309 10.417 40.315 1.00 24.33 708 LEU A N 1
ATOM 5293 C CA . LEU A 1 708 ? -47.409 11.365 40.202 1.00 24.33 708 LEU A CA 1
ATOM 5294 C C . LEU A 1 708 ? -46.901 12.815 40.086 1.00 24.33 708 LEU A C 1
ATOM 5296 O O . LEU A 1 708 ? -46.148 13.261 40.946 1.00 24.33 708 LEU A O 1
ATOM 5300 N N . GLY A 1 709 ? -47.489 13.588 39.166 1.00 23.03 709 GLY A N 1
ATOM 5301 C CA . GLY A 1 709 ? -47.901 14.970 39.458 1.00 23.03 709 GLY A CA 1
ATOM 5302 C C . GLY A 1 709 ? -47.242 16.117 38.677 1.00 23.03 709 GLY A C 1
ATOM 5303 O O . GLY A 1 709 ? -46.127 16.501 38.987 1.00 23.03 709 GLY A O 1
ATOM 5304 N N . ALA A 1 710 ? -48.067 16.752 37.822 1.00 25.00 710 ALA A N 1
ATOM 5305 C CA . ALA A 1 710 ? -48.091 18.176 37.415 1.00 25.00 710 ALA A CA 1
ATOM 5306 C C . ALA A 1 710 ? -46.866 18.736 36.634 1.00 25.00 710 ALA A C 1
ATOM 5308 O O . ALA A 1 710 ? -45.734 18.567 37.041 1.00 25.00 710 ALA A O 1
ATOM 5309 N N . ALA A 1 711 ? -46.986 19.487 35.531 1.00 24.62 711 ALA A N 1
ATOM 5310 C CA . ALA A 1 711 ? -48.032 20.424 35.135 1.00 24.62 711 ALA A CA 1
ATOM 5311 C C . ALA A 1 711 ? -47.947 20.792 33.625 1.00 24.62 711 ALA A C 1
ATOM 5313 O O . ALA A 1 711 ? -46.853 20.960 33.105 1.00 24.62 711 ALA A O 1
ATOM 5314 N N . THR A 1 712 ? -49.123 20.961 32.986 1.00 26.53 712 THR A N 1
ATOM 5315 C CA . THR A 1 712 ? -49.538 21.971 31.959 1.00 26.53 712 THR A CA 1
ATOM 5316 C C . THR A 1 712 ? -48.526 22.485 30.914 1.00 26.53 712 THR A C 1
ATOM 5318 O O . THR A 1 712 ? -47.486 23.007 31.280 1.00 26.53 712 THR A O 1
ATOM 5321 N N . LEU A 1 713 ? -48.838 22.563 29.608 1.00 22.98 713 LEU A N 1
ATOM 5322 C CA . LEU A 1 713 ? -49.925 23.368 29.003 1.00 22.98 713 LEU A CA 1
ATOM 5323 C C . LEU A 1 713 ? -50.076 23.000 27.494 1.00 22.98 713 LEU A C 1
ATOM 5325 O O . LEU A 1 713 ? -49.093 23.018 26.768 1.00 22.98 713 LEU A O 1
ATOM 5329 N N . LEU A 1 714 ? -51.238 22.497 27.040 1.00 23.91 714 LEU A N 1
ATOM 5330 C CA . LEU A 1 714 ? -52.211 23.173 26.140 1.00 23.91 714 LEU A CA 1
ATOM 5331 C C . LEU A 1 714 ? -51.594 23.722 24.822 1.00 23.91 714 LEU A C 1
ATOM 5333 O O . LEU A 1 714 ? -50.839 24.681 24.865 1.00 23.91 714 LEU A O 1
ATOM 5337 N N . LEU A 1 715 ? -51.927 23.215 23.622 1.00 22.77 715 LEU A N 1
ATOM 5338 C CA . LEU A 1 715 ? -53.147 23.614 22.896 1.00 22.77 715 LEU A CA 1
ATOM 5339 C C . LEU A 1 715 ? -53.525 22.656 21.728 1.00 22.77 715 LEU A C 1
ATOM 5341 O O . LEU A 1 715 ? -52.864 22.563 20.704 1.00 22.77 715 LEU A O 1
ATOM 5345 N N . VAL A 1 716 ? -54.654 21.981 21.934 1.00 24.45 716 VAL A N 1
ATOM 5346 C CA . VAL A 1 716 ? -55.749 21.556 21.035 1.00 24.45 716 VAL A CA 1
ATOM 5347 C C . VAL A 1 716 ? -55.689 21.927 19.532 1.00 24.45 716 VAL A C 1
ATOM 5349 O O . VAL A 1 716 ? -55.827 23.095 19.181 1.00 24.45 716 VAL A O 1
ATOM 5352 N N . ALA A 1 717 ? -55.823 20.909 18.664 1.00 23.73 717 ALA A N 1
ATOM 5353 C CA . ALA A 1 717 ? -56.769 20.926 17.534 1.00 23.73 717 ALA A CA 1
ATOM 5354 C C . ALA A 1 717 ? -57.343 19.522 17.230 1.00 23.73 717 ALA A C 1
ATOM 5356 O O . ALA A 1 717 ? -56.654 18.611 16.791 1.00 23.73 717 ALA A O 1
ATOM 5357 N N . ARG A 1 718 ? -58.652 19.358 17.469 1.00 25.50 718 ARG A N 1
ATOM 5358 C CA . ARG A 1 718 ? -59.487 18.224 17.027 1.00 25.50 718 ARG A CA 1
ATOM 5359 C C . ARG A 1 718 ? -59.893 18.399 15.557 1.00 25.50 718 ARG A C 1
ATOM 5361 O O . ARG A 1 718 ? -60.361 19.485 15.221 1.00 25.50 718 ARG A O 1
ATOM 5368 N N . ARG A 1 719 ? -60.012 17.296 14.802 1.00 23.44 719 ARG A N 1
ATOM 5369 C CA . ARG A 1 719 ? -61.258 16.919 14.087 1.00 23.44 719 ARG A CA 1
ATOM 5370 C C . ARG A 1 719 ? -61.260 15.444 13.647 1.00 23.44 719 ARG A C 1
ATOM 5372 O O . ARG A 1 719 ? -60.227 14.871 13.353 1.00 23.44 719 ARG A O 1
ATOM 5379 N N . ARG A 1 720 ? -62.460 14.853 13.678 1.00 25.38 720 ARG A N 1
ATOM 5380 C CA . ARG A 1 720 ? -62.847 13.459 13.369 1.00 25.38 720 ARG A CA 1
ATOM 5381 C C . ARG A 1 720 ? -63.697 13.425 12.059 1.00 25.38 720 ARG A C 1
ATOM 5383 O O . ARG A 1 720 ? -64.017 14.507 11.567 1.00 25.38 720 ARG A O 1
ATOM 5390 N N . PRO A 1 721 ? -64.079 12.239 11.523 1.00 53.25 721 PRO A N 1
ATOM 5391 C CA . PRO A 1 721 ? -64.160 11.902 10.087 1.00 53.25 721 PRO A CA 1
ATOM 5392 C C . PRO A 1 721 ? -65.582 11.886 9.479 1.00 53.25 721 PRO A C 1
ATOM 5394 O O . PRO A 1 721 ? -66.552 11.842 10.227 1.00 53.25 721 PRO A O 1
ATOM 5397 N N . THR A 1 722 ? -65.685 11.816 8.139 1.00 28.12 722 THR A N 1
ATOM 5398 C CA . THR A 1 722 ? -66.857 11.402 7.307 1.00 28.12 722 THR A CA 1
ATOM 5399 C C . THR A 1 722 ? -66.352 11.204 5.857 1.00 28.12 722 THR A C 1
ATOM 5401 O O . THR A 1 722 ? -65.664 12.102 5.392 1.00 28.12 722 THR A O 1
ATOM 5404 N N . ALA A 1 723 ? -66.482 10.106 5.094 1.00 27.56 723 ALA A N 1
ATOM 5405 C CA . ALA A 1 723 ? -67.547 9.140 4.750 1.00 27.56 723 ALA A CA 1
ATOM 5406 C C . ALA A 1 723 ? -68.026 9.283 3.272 1.00 27.56 723 ALA A C 1
ATOM 5408 O O . ALA A 1 723 ? -68.724 10.234 2.945 1.00 27.56 723 ALA A O 1
ATOM 5409 N N . ALA A 1 724 ? -67.694 8.257 2.464 1.00 28.00 724 ALA A N 1
ATOM 5410 C CA . ALA A 1 724 ? -68.468 7.559 1.408 1.00 28.00 724 ALA A CA 1
ATOM 5411 C C . ALA A 1 724 ? -68.884 8.207 0.054 1.00 28.00 724 ALA A C 1
ATOM 5413 O O . ALA A 1 724 ? -69.634 9.176 0.028 1.00 28.00 724 ALA A O 1
ATOM 5414 N N . CYS A 1 725 ? -68.509 7.514 -1.049 1.00 23.12 725 CYS A N 1
ATOM 5415 C CA . CYS A 1 725 ? -69.243 7.125 -2.296 1.00 23.12 725 CYS A CA 1
ATOM 5416 C C . CYS A 1 725 ? -68.238 7.044 -3.474 1.00 23.12 725 CYS A C 1
ATOM 5418 O O . CYS A 1 725 ? -67.453 7.964 -3.620 1.00 23.12 725 CYS A O 1
ATOM 5420 N N . GLY A 1 726 ? -68.170 6.075 -4.395 1.00 25.09 726 GLY A N 1
ATOM 5421 C CA . GLY A 1 726 ? -68.972 4.903 -4.752 1.00 25.09 726 GLY A CA 1
ATOM 5422 C C . GLY A 1 726 ? -68.760 4.576 -6.254 1.00 25.09 726 GLY A C 1
ATOM 5423 O O . GLY A 1 726 ? -68.896 5.473 -7.075 1.00 25.09 726 GLY A O 1
ATOM 5424 N N . LEU A 1 727 ? -68.491 3.297 -6.574 1.00 24.39 727 LEU A N 1
ATOM 5425 C CA . LEU A 1 727 ? -68.617 2.581 -7.871 1.00 24.39 727 LEU A CA 1
ATOM 5426 C C . LEU A 1 727 ? -67.776 3.007 -9.104 1.00 24.39 727 LEU A C 1
ATOM 5428 O O . LEU A 1 727 ? -68.079 4.004 -9.745 1.00 24.39 727 LEU A O 1
ATOM 5432 N N . ALA A 1 728 ? -66.906 2.115 -9.607 1.00 25.89 728 ALA A N 1
ATOM 5433 C CA . ALA A 1 728 ? -67.200 1.160 -10.700 1.00 25.89 728 ALA A CA 1
ATOM 5434 C C . ALA A 1 728 ? -65.914 0.473 -11.218 1.00 25.89 728 ALA A C 1
ATOM 5436 O O . ALA A 1 728 ? -64.855 1.081 -11.302 1.00 25.89 728 ALA A O 1
ATOM 5437 N N . ALA A 1 729 ? -66.037 -0.815 -11.539 1.00 25.06 729 ALA A N 1
ATOM 5438 C CA . ALA A 1 729 ? -64.959 -1.775 -11.762 1.00 25.06 729 ALA A CA 1
ATOM 5439 C C . ALA A 1 729 ? -64.629 -2.058 -13.246 1.00 25.06 729 ALA A C 1
ATOM 5441 O O . ALA A 1 729 ? -65.491 -1.895 -14.109 1.00 25.06 729 ALA A O 1
ATOM 5442 N N . ALA A 1 730 ? -63.437 -2.658 -13.432 1.00 26.23 730 ALA A N 1
ATOM 5443 C CA . ALA A 1 730 ? -62.900 -3.443 -14.569 1.00 26.23 730 ALA A CA 1
ATOM 5444 C C . ALA A 1 730 ? -62.269 -2.629 -15.730 1.00 26.23 730 ALA A C 1
ATOM 5446 O O . ALA A 1 730 ? -62.865 -1.674 -16.201 1.00 26.23 730 ALA A O 1
ATOM 5447 N N . LEU A 1 731 ? -61.082 -2.943 -16.280 1.00 23.66 731 LEU A N 1
ATOM 5448 C CA . LEU A 1 731 ? -60.425 -4.242 -16.470 1.00 23.66 731 LEU A CA 1
ATOM 5449 C C . LEU A 1 731 ? -58.904 -4.059 -16.761 1.00 23.66 731 LEU A C 1
ATOM 5451 O O . LEU A 1 731 ? -58.531 -3.345 -17.685 1.00 23.66 731 LEU A O 1
ATOM 5455 N N . THR A 1 732 ? -58.078 -4.723 -15.946 1.00 27.17 732 THR A N 1
ATOM 5456 C CA . THR A 1 732 ? -56.668 -5.176 -16.077 1.00 27.17 732 THR A CA 1
ATOM 5457 C C . THR A 1 732 ? -55.761 -4.692 -17.226 1.00 27.17 732 THR A C 1
ATOM 5459 O O . THR A 1 732 ? -55.917 -5.125 -18.369 1.00 27.17 732 THR A O 1
ATOM 5462 N N . LEU A 1 733 ? -54.648 -4.045 -16.852 1.00 24.09 733 LEU A N 1
ATOM 5463 C CA . LEU A 1 733 ? -53.313 -4.429 -17.326 1.00 24.09 733 LEU A CA 1
ATOM 5464 C C . LEU A 1 733 ? -52.429 -4.673 -16.093 1.00 24.09 733 LEU A C 1
ATOM 5466 O O . LEU A 1 733 ? -52.281 -3.808 -15.238 1.00 24.09 733 LEU A O 1
ATOM 5470 N N . SER A 1 734 ? -51.932 -5.895 -15.972 1.00 29.78 734 SER A N 1
ATOM 5471 C CA . SER A 1 734 ? -51.076 -6.382 -14.896 1.00 29.78 734 SER A CA 1
ATOM 5472 C C . SER A 1 734 ? -49.667 -5.793 -14.985 1.00 29.78 734 SER A C 1
ATOM 5474 O O . SER A 1 734 ? -48.944 -6.101 -15.930 1.00 29.78 734 SER A O 1
ATOM 5476 N N . LEU A 1 735 ? -49.270 -5.039 -13.964 1.00 26.55 735 LEU A N 1
ATOM 5477 C CA . LEU A 1 735 ? -47.889 -4.901 -13.503 1.00 26.55 735 LEU A CA 1
ATOM 5478 C C . LEU A 1 735 ? -47.948 -5.112 -11.990 1.00 26.55 735 LEU A C 1
ATOM 5480 O O . LEU A 1 735 ? -48.146 -4.189 -11.212 1.00 26.55 735 LEU A O 1
ATOM 5484 N N . THR A 1 736 ? -47.916 -6.378 -11.587 1.00 30.33 736 THR A N 1
ATOM 5485 C CA . THR A 1 736 ? -47.607 -6.758 -10.211 1.00 30.33 736 THR A CA 1
ATOM 5486 C C . THR A 1 736 ? -46.165 -6.339 -9.951 1.00 30.33 736 THR A C 1
ATOM 5488 O O . THR A 1 736 ? -45.252 -7.035 -10.395 1.00 30.33 736 THR A O 1
ATOM 5491 N N . ALA A 1 737 ? -45.961 -5.209 -9.272 1.00 30.50 737 ALA A N 1
ATOM 5492 C CA . ALA A 1 737 ? -44.767 -5.035 -8.458 1.00 30.50 737 ALA A CA 1
ATOM 5493 C C . ALA A 1 737 ? -44.797 -6.180 -7.440 1.00 30.50 737 ALA A C 1
ATOM 5495 O O . ALA A 1 737 ? -45.764 -6.335 -6.688 1.00 30.50 737 ALA A O 1
ATOM 5496 N N . SER A 1 738 ? -43.840 -7.100 -7.540 1.00 33.22 738 SER A N 1
ATOM 5497 C CA . SER A 1 738 ? -43.733 -8.183 -6.577 1.00 33.22 738 SER A CA 1
ATOM 5498 C C . SER A 1 738 ? -43.248 -7.569 -5.274 1.00 33.22 738 SER A C 1
ATOM 5500 O O . SER A 1 738 ? -42.065 -7.262 -5.167 1.00 33.22 738 SER A O 1
ATOM 5502 N N . ALA A 1 739 ? -44.139 -7.411 -4.296 1.00 38.34 739 ALA A N 1
ATOM 5503 C CA . ALA A 1 739 ? -43.710 -7.297 -2.911 1.00 38.34 739 ALA A CA 1
ATOM 5504 C C . ALA A 1 739 ? -42.775 -8.486 -2.638 1.00 38.34 739 ALA A C 1
ATOM 5506 O O . ALA A 1 739 ? -43.189 -9.645 -2.781 1.00 38.34 739 ALA A O 1
ATOM 5507 N N . GLN A 1 740 ? -41.497 -8.215 -2.370 1.00 38.53 740 GLN A N 1
ATOM 5508 C CA . GLN A 1 740 ? -40.558 -9.261 -1.993 1.00 38.53 740 GLN A CA 1
ATOM 5509 C C . GLN A 1 740 ? -40.961 -9.743 -0.603 1.00 38.53 740 GLN A C 1
ATOM 5511 O O . GLN A 1 740 ? -40.739 -9.070 0.398 1.00 38.53 740 GLN A O 1
ATOM 5516 N N . ALA A 1 741 ? -41.596 -10.911 -0.545 1.00 44.16 741 ALA A N 1
ATOM 5517 C CA . ALA A 1 741 ? -41.755 -11.616 0.712 1.00 44.16 741 ALA A CA 1
ATOM 5518 C C . ALA A 1 741 ? -40.363 -12.080 1.155 1.00 44.16 741 ALA A C 1
ATOM 5520 O O . ALA A 1 741 ? -39.781 -12.978 0.540 1.00 44.16 741 ALA A O 1
ATOM 5521 N N . VAL A 1 742 ? -39.815 -11.447 2.189 1.00 46.94 742 VAL A N 1
ATOM 5522 C CA . VAL A 1 742 ? -38.595 -11.918 2.846 1.00 46.94 742 VAL A CA 1
ATOM 5523 C C . VAL A 1 742 ? -39.017 -13.001 3.829 1.00 46.94 742 VAL A C 1
ATOM 5525 O O . VAL A 1 742 ? -39.826 -12.748 4.724 1.00 46.94 742 VAL A O 1
ATOM 5528 N N . THR A 1 743 ? -38.495 -14.215 3.642 1.00 52.62 743 THR A N 1
ATOM 5529 C CA . THR A 1 743 ? -38.653 -15.291 4.621 1.00 52.62 743 THR A CA 1
ATOM 5530 C C . THR A 1 743 ? -37.479 -15.248 5.586 1.00 52.62 743 THR A C 1
ATOM 5532 O O . THR A 1 743 ? -36.353 -15.569 5.206 1.00 52.62 743 THR A O 1
ATOM 5535 N N . ILE A 1 744 ? -37.744 -14.889 6.835 1.00 56.28 744 ILE A N 1
ATOM 5536 C CA . ILE A 1 744 ? -36.760 -14.936 7.922 1.00 56.28 744 ILE A CA 1
ATOM 5537 C C . ILE A 1 744 ? -37.094 -16.154 8.795 1.00 56.28 744 ILE A C 1
ATOM 5539 O O . ILE A 1 744 ? -38.262 -16.534 8.884 1.00 56.28 744 ILE A O 1
ATOM 5543 N N . ALA A 1 745 ? -36.102 -16.828 9.382 1.00 63.56 745 ALA A N 1
ATOM 5544 C CA . ALA A 1 745 ? -36.331 -18.064 10.131 1.00 63.56 745 ALA A CA 1
ATOM 5545 C C . ALA A 1 745 ? -35.678 -18.042 11.516 1.00 63.56 745 ALA A C 1
ATOM 5547 O O . ALA A 1 745 ? -34.548 -17.587 11.668 1.00 63.56 745 ALA A O 1
ATOM 5548 N N . THR A 1 746 ? -36.373 -18.593 12.511 1.00 69.00 746 THR A N 1
ATOM 5549 C CA . THR A 1 746 ? -35.811 -18.932 13.830 1.00 69.00 746 THR A CA 1
ATOM 5550 C C . THR A 1 746 ? -35.907 -20.442 14.052 1.00 69.00 746 THR A C 1
ATOM 5552 O O . THR A 1 746 ? -36.840 -21.090 13.568 1.00 69.00 746 THR A O 1
ATOM 5555 N N . ILE A 1 747 ? -34.923 -21.034 14.726 1.00 68.94 747 ILE A N 1
ATOM 5556 C CA . ILE A 1 747 ? -34.873 -22.479 14.997 1.00 68.94 747 ILE A CA 1
ATOM 5557 C C . ILE A 1 747 ? -35.338 -22.774 16.421 1.00 68.94 747 ILE A C 1
ATOM 5559 O O . ILE A 1 747 ? -35.129 -21.971 17.324 1.00 68.94 747 ILE A O 1
ATOM 5563 N N . ALA A 1 748 ? -35.993 -23.918 16.604 1.00 61.09 748 ALA A N 1
ATOM 5564 C CA . ALA A 1 748 ? -36.577 -24.311 17.874 1.00 61.09 748 ALA A CA 1
ATOM 5565 C C . ALA A 1 748 ? -35.558 -24.976 18.794 1.00 61.09 748 ALA A C 1
ATOM 5567 O O . ALA A 1 748 ? -34.845 -25.901 18.389 1.00 61.09 748 ALA A O 1
ATOM 5568 N N . ASP A 1 749 ? -35.650 -24.600 20.053 1.00 64.06 749 ASP A N 1
ATOM 5569 C CA . ASP A 1 749 ? -35.246 -25.383 21.209 1.00 64.06 749 ASP A CA 1
ATOM 5570 C C . ASP A 1 749 ? -36.363 -26.416 21.515 1.00 64.06 749 ASP A C 1
ATOM 5572 O O . ASP A 1 749 ? -37.544 -26.140 21.272 1.00 64.06 749 ASP A O 1
ATOM 5576 N N . ALA A 1 750 ? -36.055 -27.646 21.953 1.00 58.50 750 ALA A N 1
ATOM 5577 C CA . ALA A 1 750 ? -37.051 -28.737 21.939 1.00 58.50 750 ALA A CA 1
ATOM 5578 C C . ALA A 1 750 ? -36.948 -29.739 23.099 1.00 58.50 750 ALA A C 1
ATOM 5580 O O . ALA A 1 750 ? -35.878 -30.251 23.415 1.00 58.50 750 ALA A O 1
ATOM 5581 N N . GLN A 1 751 ? -38.102 -30.139 23.653 1.00 60.31 751 GLN A N 1
ATOM 5582 C CA . GLN A 1 751 ? -38.195 -31.160 24.704 1.00 60.31 751 GLN A CA 1
ATOM 5583 C C . GLN A 1 751 ? -39.394 -32.117 24.528 1.00 60.31 751 GLN A C 1
ATOM 5585 O O . GLN A 1 751 ? -40.473 -31.726 24.088 1.00 60.31 751 GLN A O 1
ATOM 5590 N N . LEU A 1 752 ? -39.218 -33.391 24.909 1.00 58.75 752 LEU A N 1
ATOM 5591 C CA . LEU A 1 752 ? -40.220 -34.470 24.855 1.00 58.75 752 LEU A CA 1
ATOM 5592 C C . LEU A 1 752 ? -40.960 -34.696 26.198 1.00 58.75 752 LEU A C 1
ATOM 5594 O O . LEU A 1 752 ? -40.355 -34.624 27.266 1.00 58.75 752 LEU A O 1
ATOM 5598 N N . SER A 1 753 ? -42.238 -35.097 26.127 1.00 57.88 753 SER A N 1
ATOM 5599 C CA . SER A 1 753 ? -43.086 -35.678 27.197 1.00 57.88 753 SER A CA 1
ATOM 5600 C C . SER A 1 753 ? -43.733 -36.999 26.693 1.00 57.88 753 SER A C 1
ATOM 5602 O O . SER A 1 753 ? -44.014 -37.079 25.503 1.00 57.88 753 SER A O 1
ATOM 5604 N N . GLU A 1 754 ? -43.997 -38.101 27.423 1.00 52.91 754 GLU A N 1
ATOM 5605 C CA . GLU A 1 754 ? -44.264 -38.348 28.856 1.00 52.91 754 GLU A CA 1
ATOM 5606 C C . GLU A 1 754 ? -43.850 -39.793 29.290 1.00 52.91 754 GLU A C 1
ATOM 5608 O O . GLU A 1 754 ? -43.813 -40.721 28.476 1.00 52.91 754 GLU A O 1
ATOM 5613 N N . ASN A 1 755 ? -43.604 -40.029 30.593 1.00 44.25 755 ASN A N 1
ATOM 5614 C CA . ASN A 1 755 ? -43.296 -41.343 31.187 1.00 44.25 755 ASN A CA 1
ATOM 5615 C C . ASN A 1 755 ? -44.490 -41.909 31.983 1.00 44.25 755 ASN A C 1
ATOM 5617 O O . ASN A 1 755 ? -44.932 -41.321 32.969 1.00 44.25 755 ASN A O 1
ATOM 5621 N N . GLY A 1 756 ? -44.974 -43.090 31.592 1.00 37.25 756 GLY A N 1
ATOM 5622 C CA . GLY A 1 756 ? -45.973 -43.846 32.342 1.00 37.25 756 GLY A CA 1
ATOM 5623 C C . GLY A 1 756 ? -45.325 -44.713 33.422 1.00 37.25 756 GLY A C 1
ATOM 5624 O O . GLY A 1 756 ? -44.472 -45.554 33.149 1.00 37.25 756 GLY A O 1
ATOM 5625 N N . THR A 1 757 ? -45.778 -44.545 34.657 1.00 43.78 757 THR A N 1
ATOM 5626 C CA . THR A 1 757 ? -45.455 -45.365 35.825 1.00 43.78 757 THR A CA 1
ATOM 5627 C C . THR A 1 757 ? -45.921 -46.813 35.641 1.00 43.78 757 THR A C 1
ATOM 5629 O O . THR A 1 757 ? -47.072 -47.143 35.888 1.00 43.78 757 THR A O 1
ATOM 5632 N N . THR A 1 758 ? -45.045 -47.714 35.204 1.00 36.47 758 THR A N 1
ATOM 5633 C CA . THR A 1 758 ? -45.005 -49.139 35.604 1.00 36.47 758 THR A CA 1
ATOM 5634 C C . THR A 1 758 ? -43.842 -49.799 34.879 1.00 36.47 758 THR A C 1
ATOM 5636 O O . THR A 1 758 ? -43.736 -49.726 33.659 1.00 36.47 758 THR A O 1
ATOM 5639 N N . GLY A 1 759 ? -42.929 -50.414 35.635 1.00 40.12 759 GLY A N 1
ATOM 5640 C CA . GLY A 1 759 ? -41.780 -51.107 35.063 1.00 40.12 759 GLY A CA 1
ATOM 5641 C C . GLY A 1 759 ? -42.234 -52.143 34.040 1.00 40.12 759 GLY A C 1
ATOM 5642 O O . GLY A 1 759 ? -42.899 -53.096 34.429 1.00 40.12 759 GLY A O 1
ATOM 5643 N N . LEU A 1 760 ? -41.917 -51.887 32.766 1.00 35.31 760 LEU A N 1
ATOM 5644 C CA . LEU A 1 760 ? -41.748 -52.790 31.618 1.00 35.31 760 LEU A CA 1
ATOM 5645 C C . LEU A 1 760 ? -41.804 -51.932 30.330 1.00 35.31 760 LEU A C 1
ATOM 5647 O O . LEU A 1 760 ? -42.881 -51.589 29.846 1.00 35.31 760 LEU A O 1
ATOM 5651 N N . GLY A 1 761 ? -40.634 -51.594 29.772 1.00 31.72 761 GLY A N 1
ATOM 5652 C CA . GLY A 1 761 ? -40.478 -50.993 28.439 1.00 31.72 761 GLY A CA 1
ATOM 5653 C C . GLY A 1 761 ? -39.777 -49.633 28.447 1.00 31.72 761 GLY A C 1
ATOM 5654 O O . GLY A 1 761 ? -40.444 -48.604 28.582 1.00 31.72 761 GLY A O 1
ATOM 5655 N N . ASP A 1 762 ? -38.451 -49.667 28.281 1.00 33.38 762 ASP A N 1
ATOM 5656 C CA . ASP A 1 762 ? -37.551 -48.518 28.152 1.00 33.38 762 ASP A CA 1
ATOM 5657 C C . ASP A 1 762 ? -37.909 -47.636 26.944 1.00 33.38 762 ASP A C 1
ATOM 5659 O O . ASP A 1 762 ? -37.968 -48.107 25.805 1.00 33.38 762 ASP A O 1
ATOM 5663 N N . ALA A 1 763 ? -38.075 -46.335 27.184 1.00 35.03 763 ALA A N 1
ATOM 5664 C CA . ALA A 1 763 ? -37.738 -45.326 26.190 1.00 35.03 763 ALA A CA 1
ATOM 5665 C C . ALA A 1 763 ? -36.230 -45.065 26.335 1.00 35.03 763 ALA A C 1
ATOM 5667 O O . ALA A 1 763 ? -35.799 -44.363 27.244 1.00 35.03 763 ALA A O 1
ATOM 5668 N N . THR A 1 764 ? -35.418 -45.712 25.501 1.00 37.94 764 THR A N 1
ATOM 5669 C CA . THR A 1 764 ? -33.952 -45.597 25.513 1.00 37.94 764 THR A CA 1
ATOM 5670 C C . THR A 1 764 ? -33.467 -44.344 24.782 1.00 37.94 764 THR A C 1
ATOM 5672 O O . THR A 1 764 ? -32.732 -44.499 23.823 1.00 37.94 764 THR A O 1
ATOM 5675 N N . ASP A 1 765 ? -33.917 -43.148 25.166 1.00 42.09 765 ASP A N 1
ATOM 5676 C CA . ASP A 1 765 ? -33.156 -41.895 24.984 1.00 42.09 765 ASP A CA 1
ATOM 5677 C C . ASP A 1 765 ? -33.904 -40.743 25.666 1.00 42.09 765 ASP A C 1
ATOM 5679 O O . ASP A 1 765 ? -34.795 -40.097 25.115 1.00 42.09 765 ASP A O 1
ATOM 5683 N N . SER A 1 766 ? -33.569 -40.533 26.936 1.00 39.28 766 SER A N 1
ATOM 5684 C CA . SER A 1 766 ? -33.914 -39.342 27.702 1.00 39.28 766 SER A CA 1
ATOM 5685 C C . SER A 1 766 ? -32.847 -38.274 27.442 1.00 39.28 766 SER A C 1
ATOM 5687 O O . SER A 1 766 ? -31.854 -38.211 28.166 1.00 39.28 766 SER A O 1
ATOM 5689 N N . GLY A 1 767 ? -33.018 -37.470 26.393 1.00 42.44 767 GLY A N 1
ATOM 5690 C CA . GLY A 1 767 ? -32.163 -36.312 26.129 1.00 42.44 767 GLY A CA 1
ATOM 5691 C C . GLY A 1 767 ? -32.654 -35.086 26.901 1.00 42.44 767 GLY A C 1
ATOM 5692 O O . GLY A 1 767 ? -33.746 -34.591 26.644 1.00 42.44 767 GLY A O 1
ATOM 5693 N N . SER A 1 768 ? -31.852 -34.581 27.837 1.00 45.84 768 SER A N 1
ATOM 5694 C CA . SER A 1 768 ? -32.044 -33.308 28.554 1.00 45.84 768 SER A CA 1
ATOM 5695 C C . SER A 1 768 ? -31.645 -32.093 27.696 1.00 45.84 768 SER A C 1
ATOM 5697 O O . SER A 1 768 ? -30.951 -31.206 28.180 1.00 45.84 768 SER A O 1
ATOM 5699 N N . GLY A 1 769 ? -31.928 -32.121 26.390 1.00 48.00 769 GLY A N 1
ATOM 5700 C CA . GLY A 1 769 ? -31.428 -31.121 25.431 1.00 48.00 769 GLY A CA 1
ATOM 5701 C C . GLY A 1 769 ? -29.907 -31.142 25.189 1.00 48.00 769 GLY A C 1
ATOM 5702 O O . GLY A 1 769 ? -29.397 -30.326 24.441 1.00 48.00 769 GLY A O 1
ATOM 5703 N N . THR A 1 770 ? -29.145 -32.068 25.787 1.00 44.53 770 THR A N 1
ATOM 5704 C CA . THR A 1 770 ? -27.664 -32.063 25.733 1.00 44.53 770 THR A CA 1
ATOM 5705 C C . THR A 1 770 ? -27.042 -33.297 25.064 1.00 44.53 770 THR A C 1
ATOM 5707 O O . THR A 1 770 ? -25.826 -33.480 25.109 1.00 44.53 770 THR A O 1
ATOM 5710 N N . GLY A 1 771 ? -27.841 -34.152 24.411 1.00 47.78 771 GLY A N 1
ATOM 5711 C CA . GLY A 1 771 ? -27.350 -35.337 23.699 1.00 47.78 771 GLY A CA 1
ATOM 5712 C C . GLY A 1 771 ? -28.364 -35.915 22.705 1.00 47.78 771 GLY A C 1
ATOM 5713 O O . GLY A 1 771 ? -29.534 -36.051 23.039 1.00 47.78 771 GLY A O 1
ATOM 5714 N N . SER A 1 772 ? -27.876 -36.202 21.491 1.00 52.41 772 SER A N 1
ATOM 5715 C CA . SER A 1 772 ? -28.466 -36.952 20.358 1.00 52.41 772 SER A CA 1
ATOM 5716 C C . SER A 1 772 ? -29.978 -37.272 20.381 1.00 52.41 772 SER A C 1
ATOM 5718 O O . SER A 1 772 ? -30.397 -38.172 21.094 1.00 52.41 772 SER A O 1
ATOM 5720 N N . SER A 1 773 ? -30.723 -36.592 19.487 1.00 49.38 773 SER A N 1
ATOM 5721 C CA . SER A 1 773 ? -32.103 -36.833 18.985 1.00 49.38 773 SER A CA 1
ATOM 5722 C C . SER A 1 773 ? -33.265 -36.991 19.992 1.00 49.38 773 SER A C 1
ATOM 5724 O O . SER A 1 773 ? -33.232 -37.811 20.898 1.00 49.38 773 SER A O 1
ATOM 5726 N N . LEU A 1 774 ? -34.377 -36.261 19.774 1.00 55.56 774 LEU A N 1
ATOM 5727 C CA . LEU A 1 774 ? -35.631 -36.425 20.534 1.00 55.56 774 LEU A CA 1
ATOM 5728 C C . LEU A 1 774 ? -36.607 -37.397 19.846 1.00 55.56 774 LEU A C 1
ATOM 5730 O O . LEU A 1 774 ? -36.857 -37.346 18.639 1.00 55.56 774 LEU A O 1
ATOM 5734 N N . ASN A 1 775 ? -37.219 -38.278 20.641 1.00 53.25 775 ASN A N 1
ATOM 5735 C CA . ASN A 1 775 ? -38.059 -39.379 20.163 1.00 53.25 775 ASN A CA 1
ATOM 5736 C C . ASN A 1 775 ? -39.509 -39.282 20.662 1.00 53.25 775 ASN A C 1
ATOM 5738 O O . ASN A 1 775 ? -39.781 -39.754 21.757 1.00 53.25 775 ASN A O 1
ATOM 5742 N N . ALA A 1 776 ? -40.460 -38.811 19.845 1.00 53.88 776 ALA A N 1
ATOM 5743 C CA . ALA A 1 776 ? -41.886 -39.062 20.106 1.00 53.88 776 ALA A CA 1
ATOM 5744 C C . ALA A 1 776 ? -42.396 -40.323 19.376 1.00 53.88 776 ALA A C 1
ATOM 5746 O O . ALA A 1 776 ? -41.991 -40.677 18.266 1.00 53.88 776 ALA A O 1
ATOM 5747 N N . ARG A 1 777 ? -43.296 -41.066 20.006 1.00 54.09 777 ARG A N 1
ATOM 5748 C CA . ARG A 1 777 ? -43.931 -42.296 19.529 1.00 54.09 777 ARG A CA 1
ATOM 5749 C C . ARG A 1 777 ? -45.413 -42.263 19.887 1.00 54.09 777 ARG A C 1
ATOM 5751 O O . ARG A 1 777 ? -45.810 -42.493 21.022 1.00 54.09 777 ARG A O 1
ATOM 5758 N N . TRP A 1 778 ? -46.260 -42.087 18.877 1.00 56.84 778 TRP A N 1
ATOM 5759 C CA . TRP A 1 778 ? -47.715 -42.071 19.038 1.00 56.84 778 TRP A CA 1
ATOM 5760 C C . TRP A 1 778 ? -48.345 -43.419 18.642 1.00 56.84 778 TRP A C 1
ATOM 5762 O O . TRP A 1 778 ? -48.663 -43.673 17.482 1.00 56.84 778 TRP A O 1
ATOM 5772 N N . ASN A 1 779 ? -48.533 -44.326 19.607 1.00 51.56 779 ASN A N 1
ATOM 5773 C CA . ASN A 1 779 ? -49.117 -45.651 19.344 1.00 51.56 779 ASN A CA 1
ATOM 5774 C C . ASN A 1 779 ? -50.641 -45.674 19.579 1.00 51.56 779 ASN A C 1
ATOM 5776 O O . ASN A 1 779 ? -51.109 -45.420 20.686 1.00 51.56 779 ASN A O 1
ATOM 5780 N N . TYR A 1 780 ? -51.415 -46.081 18.567 1.00 47.75 780 TYR A N 1
ATOM 5781 C CA . TYR A 1 780 ? -52.849 -46.380 18.672 1.00 47.75 780 TYR A CA 1
ATOM 5782 C C . TYR A 1 780 ? -53.057 -47.904 18.781 1.00 47.75 780 TYR A C 1
ATOM 5784 O O . TYR A 1 780 ? -53.503 -48.566 17.840 1.00 47.75 780 TYR A O 1
ATOM 5792 N N . ALA A 1 781 ? -52.708 -48.512 19.918 1.00 45.41 781 ALA A N 1
ATOM 5793 C CA . ALA A 1 781 ? -53.048 -49.916 20.163 1.00 45.41 781 ALA A CA 1
ATOM 5794 C C . ALA A 1 781 ? -54.404 -50.015 20.878 1.00 45.41 781 ALA A C 1
ATOM 5796 O O . ALA A 1 781 ? -54.700 -49.266 21.799 1.00 45.41 781 ALA A O 1
ATOM 5797 N N . SER A 1 782 ? -55.259 -50.955 20.485 1.00 43.38 782 SER A N 1
ATOM 5798 C CA . SER A 1 782 ? -56.601 -51.170 21.052 1.00 43.38 782 SER A CA 1
ATOM 5799 C C . SER A 1 782 ? -56.603 -51.779 22.471 1.00 43.38 782 SER A C 1
ATOM 5801 O O . SER A 1 782 ? -57.516 -52.522 22.827 1.00 43.38 782 SER A O 1
ATOM 5803 N N . THR A 1 783 ? -55.574 -51.510 23.276 1.00 44.91 783 THR A N 1
ATOM 5804 C CA . THR A 1 783 ? -55.401 -51.996 24.653 1.00 44.91 783 THR A CA 1
ATOM 5805 C C . THR A 1 783 ? -55.123 -50.822 25.596 1.00 44.91 783 THR A C 1
ATOM 5807 O O . THR A 1 783 ? -54.491 -49.864 25.164 1.00 44.91 783 THR A O 1
ATOM 5810 N N . PRO A 1 784 ? -55.543 -50.861 26.876 1.00 40.69 784 PRO A N 1
ATOM 5811 C CA . PRO A 1 784 ? -55.644 -49.673 27.741 1.00 40.69 784 PRO A CA 1
ATOM 5812 C C . PRO A 1 784 ? -54.317 -49.034 28.200 1.00 40.69 784 PRO A C 1
ATOM 5814 O O . PRO A 1 784 ? -54.317 -48.299 29.177 1.00 40.69 784 PRO A O 1
ATOM 5817 N N . SER A 1 785 ? -53.186 -49.311 27.549 1.00 46.16 785 SER A N 1
ATOM 5818 C CA . SER A 1 785 ? -51.855 -48.835 27.950 1.00 46.16 785 SER A CA 1
ATOM 5819 C C . SER A 1 785 ? -51.242 -47.823 26.972 1.00 46.16 785 SER A C 1
ATOM 5821 O O . SER A 1 785 ? -50.017 -47.731 26.881 1.00 46.16 785 SER A O 1
ATOM 5823 N N . ASN A 1 786 ? -52.056 -47.095 26.204 1.00 43.31 786 ASN A N 1
ATOM 5824 C CA . ASN A 1 786 ? -51.541 -46.085 25.276 1.00 43.31 786 ASN A CA 1
ATOM 5825 C C . ASN A 1 786 ? -51.043 -44.863 26.055 1.00 43.31 786 ASN A C 1
ATOM 5827 O O . ASN A 1 786 ? -51.790 -44.275 26.833 1.00 43.31 786 ASN A O 1
ATOM 5831 N N . ARG A 1 787 ? -49.766 -44.524 25.851 1.00 52.00 787 ARG A N 1
ATOM 5832 C CA . ARG A 1 787 ? -49.118 -43.321 26.378 1.00 52.00 787 ARG A CA 1
ATOM 5833 C C . ARG A 1 787 ? -49.392 -42.170 25.410 1.00 52.00 787 ARG A C 1
ATOM 5835 O O . ARG A 1 787 ? -49.244 -42.351 24.201 1.00 52.00 787 ARG A O 1
ATOM 5842 N N . ASN A 1 788 ? -49.792 -41.019 25.936 1.00 50.44 788 ASN A N 1
ATOM 5843 C CA . ASN A 1 788 ? -49.821 -39.781 25.171 1.00 50.44 788 ASN A CA 1
ATOM 5844 C C . ASN A 1 788 ? -48.407 -39.201 25.210 1.00 50.44 788 ASN A C 1
ATOM 5846 O O . ASN A 1 788 ? -47.904 -38.914 26.288 1.00 50.44 788 ASN A O 1
ATOM 5850 N N . GLU A 1 789 ? -47.761 -39.047 24.059 1.00 59.47 789 GLU A N 1
ATOM 5851 C CA . GLU A 1 789 ? -46.494 -38.317 23.977 1.00 59.47 789 GLU A CA 1
ATOM 5852 C C . GLU A 1 789 ? -46.781 -36.917 23.410 1.00 59.47 789 GLU A C 1
ATOM 5854 O O . GLU A 1 789 ? -47.711 -36.737 22.625 1.00 59.47 789 GLU A O 1
ATOM 5859 N N . TRP A 1 790 ? -46.062 -35.897 23.852 1.00 64.94 790 TRP A N 1
ATOM 5860 C CA . TRP A 1 790 ? -46.180 -34.518 23.368 1.00 64.94 790 TRP A CA 1
ATOM 5861 C C . TRP A 1 790 ? -44.764 -33.983 23.171 1.00 64.94 790 TRP A C 1
ATOM 5863 O O . TRP A 1 790 ? -43.860 -34.358 23.917 1.00 64.94 790 TRP A O 1
ATOM 5873 N N . ILE A 1 791 ? -44.558 -33.113 22.185 1.00 71.56 791 ILE A N 1
ATOM 5874 C CA . ILE A 1 791 ? -43.290 -32.385 22.025 1.00 71.56 791 ILE A CA 1
ATOM 5875 C C . ILE A 1 791 ? -43.556 -30.907 22.280 1.00 71.56 791 ILE A C 1
ATOM 5877 O O . ILE A 1 791 ? -44.479 -30.349 21.687 1.00 71.56 791 ILE A O 1
ATOM 5881 N N . ALA A 1 792 ? -42.745 -30.288 23.132 1.00 74.69 792 ALA A N 1
ATOM 5882 C CA . ALA A 1 792 ? -42.677 -28.844 23.290 1.00 74.69 792 ALA A CA 1
ATOM 5883 C C . ALA A 1 792 ? -41.532 -28.291 22.429 1.00 74.69 792 ALA A C 1
ATOM 5885 O O . ALA A 1 792 ? -40.415 -28.803 22.482 1.00 74.69 792 ALA A O 1
ATOM 5886 N N . LEU A 1 793 ? -41.827 -27.268 21.632 1.00 78.88 793 LEU A N 1
ATOM 5887 C CA . LEU A 1 793 ? -40.888 -26.524 20.796 1.00 78.88 793 LEU A CA 1
ATOM 5888 C C . LEU A 1 793 ? -40.906 -25.065 21.254 1.00 78.88 793 LEU A C 1
ATOM 5890 O O . LEU A 1 793 ? -41.965 -24.444 21.208 1.00 78.88 793 LEU A O 1
ATOM 5894 N N . LYS A 1 794 ? -39.772 -24.530 21.695 1.00 79.62 794 LYS A N 1
ATOM 5895 C CA . LYS A 1 794 ? -39.619 -23.144 22.143 1.00 79.62 794 LYS A CA 1
ATOM 5896 C C . LYS A 1 794 ? -38.888 -22.346 21.063 1.00 79.62 794 LYS A C 1
ATOM 5898 O O . LYS A 1 794 ? -37.861 -22.789 20.560 1.00 79.62 794 LYS A O 1
ATOM 5903 N N . PHE A 1 795 ? -39.430 -21.191 20.696 1.00 82.62 795 PHE A N 1
ATOM 5904 C CA . PHE A 1 795 ? -38.847 -20.279 19.716 1.00 82.62 795 PHE A CA 1
ATOM 5905 C C . PHE A 1 795 ? -38.620 -18.914 20.352 1.00 82.62 795 PHE A C 1
ATOM 5907 O O . PHE A 1 795 ? -39.531 -18.365 20.976 1.00 82.62 795 PHE A O 1
ATOM 5914 N N . ASP A 1 796 ? -37.429 -18.362 20.139 1.00 77.75 796 ASP A N 1
ATOM 5915 C CA . ASP A 1 796 ? -37.126 -16.974 20.463 1.00 77.75 796 ASP A CA 1
ATOM 5916 C C . ASP A 1 796 ? -37.541 -16.063 19.298 1.00 77.75 796 ASP A C 1
ATOM 5918 O O . ASP A 1 796 ? -37.137 -16.280 18.147 1.00 77.75 796 ASP A O 1
ATOM 5922 N N . LEU A 1 797 ? -38.400 -15.086 19.601 1.00 75.56 797 LEU A N 1
ATOM 5923 C CA . LEU A 1 797 ? -38.938 -14.108 18.655 1.00 75.56 797 LEU A CA 1
ATOM 5924 C C . LEU A 1 797 ? -38.394 -12.686 18.889 1.00 75.56 797 LEU A C 1
ATOM 5926 O O . LEU A 1 797 ? -38.887 -11.758 18.244 1.00 75.56 797 LEU A O 1
ATOM 5930 N N . SER A 1 798 ? -37.418 -12.513 19.789 1.00 67.94 798 SER A N 1
ATOM 5931 C CA . SER A 1 798 ? -36.838 -11.214 20.183 1.00 67.94 798 SER A CA 1
ATOM 5932 C C . SER A 1 798 ? -36.214 -10.438 19.020 1.00 67.94 798 SER A C 1
ATOM 5934 O O . SER A 1 798 ? -36.278 -9.214 18.974 1.00 67.94 798 SER A O 1
ATOM 5936 N N . ALA A 1 799 ? -35.701 -11.141 18.010 1.00 56.75 799 ALA A N 1
ATOM 5937 C CA . ALA A 1 799 ? -35.146 -10.538 16.798 1.00 56.75 799 ALA A CA 1
ATOM 5938 C C . ALA A 1 799 ? -36.197 -9.884 15.866 1.00 56.75 799 ALA A C 1
ATOM 5940 O O . ALA A 1 799 ? -35.831 -9.361 14.815 1.00 56.75 799 ALA A O 1
ATOM 5941 N N . TYR A 1 800 ? -37.494 -9.916 16.210 1.00 65.25 800 TYR A N 1
ATOM 5942 C CA . TYR A 1 800 ? -38.586 -9.413 15.369 1.00 65.25 800 TYR A CA 1
ATOM 5943 C C . TYR A 1 800 ? -39.482 -8.433 16.134 1.00 65.25 800 TYR A C 1
ATOM 5945 O O . TYR A 1 800 ? -40.434 -8.837 16.811 1.00 65.25 800 TYR A O 1
ATOM 5953 N N . ALA A 1 801 ? -39.199 -7.137 15.989 1.00 57.06 801 ALA A N 1
ATOM 5954 C CA . ALA A 1 801 ? -39.927 -6.071 16.679 1.00 57.06 801 ALA A CA 1
ATOM 5955 C C . ALA A 1 801 ? -41.292 -5.745 16.036 1.00 57.06 801 ALA A C 1
ATOM 5957 O O . ALA A 1 801 ? -42.265 -5.529 16.742 1.00 57.06 801 ALA A O 1
ATOM 5958 N N . ASP A 1 802 ? -41.437 -5.779 14.703 1.00 66.31 802 ASP A N 1
ATOM 5959 C CA . ASP A 1 802 ? -42.728 -5.468 14.061 1.00 66.31 802 ASP A CA 1
ATOM 5960 C C . ASP A 1 802 ? -43.499 -6.723 13.631 1.00 66.31 802 ASP A C 1
ATOM 5962 O O . ASP A 1 802 ? -43.641 -7.059 12.449 1.00 66.31 802 ASP A O 1
ATOM 5966 N N . LYS A 1 803 ? -44.036 -7.434 14.627 1.00 71.31 803 LYS A N 1
ATOM 5967 C CA . LYS A 1 803 ? -44.821 -8.658 14.406 1.00 71.31 803 LYS A CA 1
ATOM 5968 C C . LYS A 1 803 ? -46.156 -8.391 13.699 1.00 71.31 803 LYS A C 1
ATOM 5970 O O . LYS A 1 803 ? -46.757 -9.331 13.186 1.00 71.31 803 LYS A O 1
ATOM 5975 N N . SER A 1 804 ? -46.611 -7.136 13.600 1.00 66.19 804 SER A N 1
ATOM 5976 C CA . SER A 1 804 ? -47.880 -6.769 12.952 1.00 66.19 804 SER A CA 1
ATOM 5977 C C . SER A 1 804 ? -47.854 -6.897 11.420 1.00 66.19 804 SER A C 1
ATOM 5979 O O . SER A 1 804 ? -48.908 -7.016 10.791 1.00 66.19 804 SER A O 1
ATOM 5981 N N . ARG A 1 805 ? -46.652 -6.931 10.825 1.00 67.12 805 ARG A N 1
ATOM 5982 C CA . ARG A 1 805 ? -46.405 -6.982 9.368 1.00 67.12 805 ARG A CA 1
ATOM 5983 C C . ARG A 1 805 ? -46.201 -8.388 8.807 1.00 67.12 805 ARG A C 1
ATOM 5985 O O . ARG A 1 805 ? -46.011 -8.573 7.604 1.00 67.12 805 ARG A O 1
ATOM 5992 N N . LEU A 1 806 ? -46.248 -9.398 9.670 1.00 72.56 806 LEU A N 1
ATOM 5993 C CA . LEU A 1 806 ? -46.175 -10.799 9.271 1.00 72.56 806 LEU A CA 1
ATOM 5994 C C . LEU A 1 806 ? -47.426 -11.162 8.464 1.00 72.56 806 LEU A C 1
ATOM 5996 O O . LEU A 1 806 ? -48.529 -11.030 8.977 1.00 72.56 806 LEU A O 1
ATOM 6000 N N . ASN A 1 807 ? -47.310 -11.662 7.234 1.00 75.75 807 ASN A N 1
ATOM 6001 C CA . ASN A 1 807 ? -48.487 -12.192 6.520 1.00 75.75 807 ASN A CA 1
ATOM 6002 C C . ASN A 1 807 ? -48.762 -13.641 6.870 1.00 75.75 807 ASN A C 1
ATOM 6004 O O . ASN A 1 807 ? -49.900 -14.100 6.779 1.00 75.75 807 ASN A O 1
ATOM 6008 N N . ASN A 1 808 ? -47.695 -14.385 7.143 1.00 80.81 808 ASN A N 1
ATOM 6009 C CA . ASN A 1 808 ? -47.762 -15.811 7.352 1.00 80.81 808 ASN A CA 1
ATOM 6010 C C . ASN A 1 808 ? -46.613 -16.250 8.257 1.00 80.81 808 ASN A C 1
ATOM 6012 O O . ASN A 1 808 ? -45.468 -15.848 8.074 1.00 80.81 808 ASN A O 1
ATOM 6016 N N . VAL A 1 809 ? -46.938 -17.097 9.224 1.00 83.81 809 VAL A N 1
ATOM 6017 C CA . VAL A 1 809 ? -45.976 -17.767 10.091 1.00 83.81 809 VAL A CA 1
ATOM 6018 C C . VAL A 1 809 ? -46.126 -19.265 9.891 1.00 83.81 809 VAL A C 1
ATOM 6020 O O . VAL A 1 809 ? -47.215 -19.829 10.029 1.00 83.81 809 VAL A O 1
ATOM 6023 N N . SER A 1 810 ? -45.018 -19.906 9.545 1.00 84.88 810 SER A N 1
ATOM 6024 C CA . SER A 1 810 ? -44.983 -21.282 9.076 1.00 84.88 810 SER A CA 1
ATOM 6025 C C . SER A 1 810 ? -44.032 -22.134 9.905 1.00 84.88 810 SER A C 1
ATOM 6027 O O . SER A 1 810 ? -42.830 -21.903 9.918 1.00 84.88 810 SER A O 1
ATOM 6029 N N . LEU A 1 811 ? -44.544 -23.183 10.542 1.00 83.56 811 LEU A N 1
ATOM 6030 C CA . LEU A 1 811 ? -43.732 -24.196 11.207 1.00 83.56 811 LEU A CA 1
ATOM 6031 C C . LEU A 1 811 ? -43.237 -25.227 10.184 1.00 83.56 811 LEU A C 1
ATOM 6033 O O . LEU A 1 811 ? -44.027 -25.830 9.451 1.00 83.56 811 LEU A O 1
ATOM 6037 N N . ARG A 1 812 ? -41.929 -25.485 10.172 1.00 80.50 812 ARG A N 1
ATOM 6038 C CA . ARG A 1 812 ? -41.295 -26.535 9.371 1.00 80.50 812 ARG A CA 1
ATOM 6039 C C . ARG A 1 812 ? -40.561 -27.532 10.265 1.00 80.50 812 ARG A C 1
ATOM 6041 O O . ARG A 1 812 ? -39.447 -27.255 10.709 1.00 80.50 812 ARG A O 1
ATOM 6048 N N . PRO A 1 813 ? -41.163 -28.698 10.535 1.00 73.06 813 PRO A N 1
ATOM 6049 C CA . PRO A 1 813 ? -40.491 -29.763 11.258 1.00 73.06 813 PRO A CA 1
ATOM 6050 C C . PRO A 1 813 ? -39.639 -30.637 10.322 1.00 73.06 813 PRO A C 1
ATOM 6052 O O . PRO A 1 813 ? -40.004 -30.902 9.174 1.00 73.06 813 PRO A O 1
ATOM 6055 N N . THR A 1 814 ? -38.538 -31.170 10.848 1.00 70.56 814 THR A N 1
ATOM 6056 C CA . THR A 1 814 ? -37.712 -32.192 10.181 1.00 70.56 814 THR A CA 1
ATOM 6057 C C . THR A 1 814 ? -38.044 -33.564 10.770 1.00 70.56 814 THR A C 1
ATOM 6059 O O . THR A 1 814 ? -37.987 -33.722 11.989 1.00 70.56 814 THR A O 1
ATOM 6062 N N . MET A 1 815 ? -38.415 -34.556 9.945 1.00 65.38 815 MET A N 1
ATOM 6063 C CA . MET A 1 815 ? -38.855 -35.880 10.421 1.00 65.38 815 MET A CA 1
ATOM 6064 C C . MET A 1 815 ? -37.880 -37.005 10.085 1.00 65.38 815 MET A C 1
ATOM 6066 O O . MET A 1 815 ? -37.383 -37.110 8.963 1.00 65.38 815 MET A O 1
ATOM 6070 N N . PHE A 1 816 ? -37.717 -37.930 11.037 1.00 61.66 816 PHE A N 1
ATOM 6071 C CA . PHE A 1 816 ? -36.898 -39.138 10.893 1.00 61.66 816 PHE A CA 1
ATOM 6072 C C . PHE A 1 816 ? -37.732 -40.423 11.088 1.00 61.66 816 PHE A C 1
ATOM 6074 O O . PHE A 1 816 ? -38.484 -40.549 12.055 1.00 61.66 816 PHE A O 1
ATOM 6081 N N . ARG A 1 817 ? -37.592 -41.385 10.160 1.00 55.44 817 ARG A N 1
ATOM 6082 C CA . ARG A 1 817 ? -38.356 -42.645 9.993 1.00 55.44 817 ARG A CA 1
ATOM 6083 C C . ARG A 1 817 ? -39.886 -42.500 10.015 1.00 55.44 817 ARG A C 1
ATOM 6085 O O . ARG A 1 817 ? -40.536 -42.848 11.001 1.00 55.44 817 ARG A O 1
ATOM 6092 N N . GLY A 1 818 ? -40.486 -42.118 8.887 1.00 53.75 818 GLY A N 1
ATOM 6093 C CA . GLY A 1 818 ? -41.930 -42.294 8.683 1.00 53.75 818 GLY A CA 1
ATOM 6094 C C . GLY A 1 818 ? -42.303 -43.760 8.401 1.00 53.75 818 GLY A C 1
ATOM 6095 O O . GLY A 1 818 ? -41.697 -44.396 7.542 1.00 53.75 818 GLY A O 1
ATOM 6096 N N . ASN A 1 819 ? -43.300 -44.327 9.094 1.00 52.16 819 ASN A N 1
ATOM 6097 C CA . ASN A 1 819 ? -43.856 -45.636 8.721 1.00 52.16 819 ASN A CA 1
ATOM 6098 C C . ASN A 1 819 ? -44.787 -45.484 7.497 1.00 52.16 819 ASN A C 1
ATOM 6100 O O . ASN A 1 819 ? -45.368 -44.426 7.269 1.00 52.16 819 ASN A O 1
ATOM 6104 N N . ALA A 1 820 ? -44.969 -46.545 6.711 1.00 46.12 820 ALA A N 1
ATOM 6105 C CA . ALA A 1 820 ? -45.622 -46.525 5.396 1.00 46.12 820 ALA A CA 1
ATOM 6106 C C . ALA A 1 820 ? -47.134 -46.169 5.383 1.00 46.12 820 ALA A C 1
ATOM 6108 O O . ALA A 1 820 ? -47.750 -46.214 4.323 1.00 46.12 820 ALA A O 1
ATOM 6109 N N . ASN A 1 821 ? -47.734 -45.779 6.518 1.00 51.72 821 ASN A N 1
ATOM 6110 C CA . ASN A 1 821 ? -49.158 -45.427 6.658 1.00 51.72 821 ASN A CA 1
ATOM 6111 C C . ASN A 1 821 ? -49.386 -43.996 7.208 1.00 51.72 821 ASN A C 1
ATOM 6113 O O . ASN A 1 821 ? -50.374 -43.737 7.891 1.00 51.72 821 ASN A O 1
ATOM 6117 N N . ASN A 1 822 ? -48.486 -43.051 6.926 1.00 51.53 822 ASN A N 1
ATOM 6118 C CA . ASN A 1 822 ? -48.429 -41.741 7.588 1.00 51.53 822 ASN A CA 1
ATOM 6119 C C . ASN A 1 822 ? -49.312 -40.624 6.974 1.00 51.53 822 ASN A C 1
ATOM 6121 O O . ASN A 1 822 ? -48.862 -39.489 6.854 1.00 51.53 822 ASN A O 1
ATOM 6125 N N . SER A 1 823 ? -50.572 -40.895 6.611 1.00 52.97 823 SER A N 1
ATOM 6126 C CA . SER A 1 823 ? -51.544 -39.786 6.498 1.00 52.97 823 SER A CA 1
ATOM 6127 C C . SER A 1 823 ? -51.963 -39.403 7.912 1.00 52.97 823 SER A C 1
ATOM 6129 O O . SER A 1 823 ? -52.823 -40.061 8.490 1.00 52.97 823 SER A O 1
ATOM 6131 N N . GLN A 1 824 ? -51.284 -38.424 8.505 1.00 63.19 824 GLN A N 1
ATOM 6132 C CA . GLN A 1 824 ? -51.446 -38.096 9.920 1.00 63.19 824 GLN A CA 1
ATOM 6133 C C . GLN A 1 824 ? -51.892 -36.657 10.108 1.00 63.19 824 GLN A C 1
ATOM 6135 O O . GLN A 1 824 ? -51.500 -35.770 9.358 1.00 63.19 824 GLN A O 1
ATOM 6140 N N . THR A 1 825 ? -52.694 -36.440 11.141 1.00 65.81 825 THR A N 1
ATOM 6141 C CA . THR A 1 825 ? -53.110 -35.114 11.583 1.00 65.81 825 THR A CA 1
ATOM 6142 C C . THR A 1 825 ? -52.336 -34.785 12.853 1.00 65.81 825 THR A C 1
ATOM 6144 O O . THR A 1 825 ? -52.465 -35.520 13.829 1.00 65.81 825 THR A O 1
ATOM 6147 N N . LEU A 1 826 ? -51.539 -33.718 12.850 1.00 71.88 826 LEU A N 1
ATOM 6148 C CA . LEU A 1 826 ? -50.938 -33.146 14.057 1.00 71.88 826 LEU A CA 1
ATOM 6149 C C . LEU A 1 826 ? -51.905 -32.147 14.679 1.00 71.88 826 LEU A C 1
ATOM 6151 O O . LEU A 1 826 ? -52.617 -31.459 13.955 1.00 71.88 826 LEU A O 1
ATOM 6155 N N . ARG A 1 827 ? -51.911 -32.026 16.000 1.00 76.00 827 ARG A N 1
ATOM 6156 C CA . ARG A 1 827 ? -52.630 -30.966 16.699 1.00 76.00 827 ARG A CA 1
ATOM 6157 C C . ARG A 1 827 ? -51.640 -30.069 17.420 1.00 76.00 827 ARG A C 1
ATOM 6159 O O . ARG A 1 827 ? -50.785 -30.573 18.149 1.00 76.00 827 ARG A O 1
ATOM 6166 N N . LEU A 1 828 ? -51.753 -28.766 17.185 1.00 80.94 828 LEU A N 1
ATOM 6167 C CA . LEU A 1 828 ? -50.862 -27.757 17.750 1.00 80.94 828 LEU A CA 1
ATOM 6168 C C . LEU A 1 828 ? -51.592 -26.948 18.820 1.00 80.94 828 LEU A C 1
ATOM 6170 O O . LEU A 1 828 ? -52.719 -26.503 18.606 1.00 80.94 828 LEU A O 1
ATOM 6174 N N . TYR A 1 829 ? -50.917 -26.715 19.936 1.00 80.69 829 TYR A N 1
ATOM 6175 C CA . TYR A 1 829 ? -51.317 -25.751 20.956 1.00 80.69 829 TYR A CA 1
ATOM 6176 C C . TYR A 1 829 ? -50.156 -24.790 21.196 1.00 80.69 829 TYR A C 1
ATOM 6178 O O . TYR A 1 829 ? -49.008 -25.174 21.008 1.00 80.69 829 TYR A O 1
ATOM 6186 N N . ALA A 1 830 ? -50.433 -23.566 21.617 1.00 81.44 830 ALA A N 1
ATOM 6187 C CA . ALA A 1 830 ? -49.415 -22.628 22.076 1.00 81.44 830 ALA A CA 1
ATOM 6188 C C . ALA A 1 830 ? -49.657 -22.257 23.536 1.00 81.44 830 ALA A C 1
ATOM 6190 O O . ALA A 1 830 ? -50.812 -22.214 23.970 1.00 81.44 830 ALA A O 1
ATOM 6191 N N . LEU A 1 831 ? -48.596 -21.978 24.289 1.00 76.44 831 LEU A N 1
ATOM 6192 C CA . LEU A 1 831 ? -48.742 -21.320 25.587 1.00 76.44 831 LEU A CA 1
ATOM 6193 C C . LEU A 1 831 ? -49.180 -19.862 25.378 1.00 76.44 831 LEU A C 1
ATOM 6195 O O . LEU A 1 831 ? -48.827 -19.233 24.382 1.00 76.44 831 LEU A O 1
ATOM 6199 N N . THR A 1 832 ? -50.033 -19.344 26.267 1.00 70.31 832 THR A N 1
ATOM 6200 C CA . THR A 1 832 ? -50.410 -17.927 26.221 1.00 70.31 832 THR A CA 1
ATOM 6201 C C . THR A 1 832 ? -49.160 -17.084 26.490 1.00 70.31 832 THR A C 1
ATOM 6203 O O . THR A 1 832 ? -48.529 -17.311 27.527 1.00 70.31 832 THR A O 1
ATOM 6206 N N . PRO A 1 833 ? -48.853 -16.093 25.635 1.00 65.06 833 PRO A N 1
ATOM 6207 C CA . PRO A 1 833 ? -47.685 -15.236 25.802 1.00 65.06 833 PRO A CA 1
ATOM 6208 C C . PRO A 1 833 ? -47.640 -14.571 27.182 1.00 65.06 833 PRO A C 1
ATOM 6210 O O . PRO A 1 833 ? -48.669 -14.115 27.697 1.00 65.06 833 PRO A O 1
ATOM 6213 N N . GLY A 1 834 ? -46.452 -14.527 27.787 1.00 56.69 834 GLY A N 1
ATOM 6214 C CA . GLY A 1 834 ? -46.227 -13.883 29.087 1.00 56.69 834 GLY A CA 1
ATOM 6215 C C . GLY A 1 834 ? -46.640 -14.738 30.289 1.00 56.69 834 GLY A C 1
ATOM 6216 O O . GLY A 1 834 ? -46.786 -14.230 31.406 1.00 56.69 834 GLY A O 1
ATOM 6217 N N . THR A 1 835 ? -46.838 -16.044 30.092 1.00 63.69 835 THR A N 1
ATOM 6218 C CA . THR A 1 835 ? -47.083 -16.973 31.199 1.00 63.69 835 THR A CA 1
ATOM 6219 C C . THR A 1 835 ? -45.791 -17.186 31.995 1.00 63.69 835 THR A C 1
ATOM 6221 O O . THR A 1 835 ? -44.749 -17.526 31.442 1.00 63.69 835 THR A O 1
ATOM 6224 N N . ALA A 1 836 ? -45.844 -17.020 33.322 1.00 55.56 836 ALA A N 1
ATOM 6225 C CA . ALA A 1 836 ? -44.680 -17.214 34.188 1.00 55.56 836 ALA A CA 1
ATOM 6226 C C . ALA A 1 836 ? -44.060 -18.616 34.006 1.00 55.56 836 ALA A C 1
ATOM 6228 O O . ALA A 1 836 ? -44.738 -19.627 34.197 1.00 55.56 836 ALA A O 1
ATOM 6229 N N . GLY A 1 837 ? -42.767 -18.653 33.669 1.00 61.31 837 GLY A N 1
ATOM 6230 C CA . GLY A 1 837 ? -41.991 -19.879 33.444 1.00 61.31 837 GLY A CA 1
ATOM 6231 C C . GLY A 1 837 ? -41.908 -20.348 31.986 1.00 61.31 837 GLY A C 1
ATOM 6232 O O . GLY A 1 837 ? -41.376 -21.431 31.758 1.00 61.31 837 GLY A O 1
ATOM 6233 N N . GLU A 1 838 ? -42.435 -19.581 31.020 1.00 66.44 838 GLU A N 1
ATOM 6234 C CA . GLU A 1 838 ? -42.346 -19.883 29.577 1.00 66.44 838 GLU A CA 1
ATOM 6235 C C . GLU A 1 838 ? -40.899 -19.909 29.057 1.00 66.44 838 GLU A C 1
ATOM 6237 O O . GLU A 1 838 ? -40.591 -20.670 28.142 1.00 66.44 838 GLU A O 1
ATOM 6242 N N . ASP A 1 839 ? -39.991 -19.184 29.714 1.00 68.50 839 ASP A N 1
ATOM 6243 C CA . ASP A 1 839 ? -38.554 -19.372 29.540 1.00 68.50 839 ASP A CA 1
ATOM 6244 C C . ASP A 1 839 ? -38.011 -20.419 30.520 1.00 68.50 839 ASP A C 1
ATOM 6246 O O . ASP A 1 839 ? -37.603 -20.130 31.649 1.00 68.50 839 ASP A O 1
ATOM 6250 N N . TRP A 1 840 ? -38.080 -21.678 30.107 1.00 67.75 840 TRP A N 1
ATOM 6251 C CA . TRP A 1 840 ? -37.600 -22.812 30.885 1.00 67.75 840 TRP A CA 1
ATOM 6252 C C . TRP A 1 840 ? -36.269 -23.336 30.346 1.00 67.75 840 TRP A C 1
ATOM 6254 O O . TRP A 1 840 ? -36.013 -23.335 29.141 1.00 67.75 840 TRP A O 1
ATOM 6264 N N . ASN A 1 841 ? -35.430 -23.828 31.262 1.00 66.75 841 ASN A N 1
ATOM 6265 C CA . ASN A 1 841 ? -34.178 -24.495 30.924 1.00 66.75 841 ASN A CA 1
ATOM 6266 C C . ASN A 1 841 ? -34.457 -25.953 30.526 1.00 66.75 841 ASN A C 1
ATOM 6268 O O . ASN A 1 841 ? -34.838 -26.776 31.367 1.00 66.75 841 ASN A O 1
ATOM 6272 N N . GLU A 1 842 ? -34.208 -26.276 29.258 1.00 61.41 842 GLU A N 1
ATOM 6273 C CA . GLU A 1 842 ? -34.438 -27.594 28.648 1.00 61.41 842 GLU A CA 1
ATOM 6274 C C . GLU A 1 842 ? -33.725 -28.748 29.352 1.00 61.41 842 GLU A C 1
ATOM 6276 O O . GLU A 1 842 ? -34.206 -29.882 29.336 1.00 61.41 842 GLU A O 1
ATOM 6281 N N . SER A 1 843 ? -32.612 -28.464 30.030 1.00 57.72 843 SER A N 1
ATOM 6282 C CA . SER A 1 843 ? -31.842 -29.482 30.744 1.00 57.72 843 SER A CA 1
ATOM 6283 C C . SER A 1 843 ? -32.415 -29.870 32.107 1.00 57.72 843 SER A C 1
ATOM 6285 O O . SER A 1 843 ? -32.025 -30.896 32.667 1.00 57.72 843 SER A O 1
ATOM 6287 N N . THR A 1 844 ? -33.343 -29.075 32.652 1.00 59.56 844 THR A N 1
ATOM 6288 C CA . THR A 1 844 ? -33.814 -29.226 34.043 1.00 59.56 844 THR A CA 1
ATOM 6289 C C . THR A 1 844 ? -35.332 -29.233 34.208 1.00 59.56 844 THR A C 1
ATOM 6291 O O . THR A 1 844 ? -35.823 -29.741 35.221 1.00 59.56 844 THR A O 1
ATOM 6294 N N . ILE A 1 845 ? -36.094 -28.708 33.245 1.00 61.19 845 ILE A N 1
ATOM 6295 C CA . ILE A 1 845 ? -37.557 -28.691 33.319 1.00 61.19 845 ILE A CA 1
ATOM 6296 C C . ILE A 1 845 ? -38.112 -30.129 33.198 1.00 61.19 845 ILE A C 1
ATOM 6298 O O . ILE A 1 845 ? -37.650 -30.948 32.400 1.00 61.19 845 ILE A O 1
ATOM 6302 N N . THR A 1 846 ? -39.135 -30.454 33.987 1.00 61.00 846 THR A N 1
ATOM 6303 C CA . THR A 1 846 ? -39.867 -31.733 33.896 1.00 61.00 846 THR A CA 1
ATOM 6304 C C . THR A 1 846 ? -41.303 -31.474 33.450 1.00 61.00 846 THR A C 1
ATOM 6306 O O . THR A 1 846 ? -41.821 -30.385 33.680 1.00 61.00 846 THR A O 1
ATOM 6309 N N . TYR A 1 847 ? -41.983 -32.469 32.867 1.00 56.88 847 TYR A N 1
ATOM 6310 C CA . TYR A 1 847 ? -43.360 -32.301 32.373 1.00 56.88 847 TYR A CA 1
ATOM 6311 C C . TYR A 1 847 ? -44.329 -31.739 33.427 1.00 56.88 847 TYR A C 1
ATOM 6313 O O . TYR A 1 847 ? -45.076 -30.807 33.152 1.00 56.88 847 TYR A O 1
ATOM 6321 N N . GLY A 1 848 ? -44.281 -32.246 34.664 1.00 56.31 848 GLY A N 1
ATOM 6322 C CA . GLY A 1 848 ? -45.139 -31.764 35.755 1.00 56.31 848 GLY A CA 1
ATOM 6323 C C . GLY A 1 848 ? -44.822 -30.342 36.241 1.00 56.31 848 GLY A C 1
ATOM 6324 O O . GLY A 1 848 ? -45.568 -29.813 37.060 1.00 56.31 848 GLY A O 1
ATOM 6325 N N . ALA A 1 849 ? -43.725 -29.750 35.763 1.00 60.34 849 ALA A N 1
ATOM 6326 C CA . ALA A 1 849 ? -43.283 -28.396 36.074 1.00 60.34 849 ALA A CA 1
ATOM 6327 C C . ALA A 1 849 ? -43.367 -27.442 34.866 1.00 60.34 849 ALA A C 1
ATOM 6329 O O . ALA A 1 849 ? -43.056 -26.264 35.024 1.00 60.34 849 ALA A O 1
ATOM 6330 N N . MET A 1 850 ? -43.786 -27.919 33.683 1.00 65.19 850 MET A N 1
ATOM 6331 C CA . MET A 1 850 ? -43.998 -27.051 32.522 1.00 65.19 850 MET A CA 1
ATOM 6332 C C . MET A 1 850 ? -45.194 -26.110 32.755 1.00 65.19 850 MET A C 1
ATOM 6334 O O . MET A 1 850 ? -46.257 -26.567 33.195 1.00 65.19 850 MET A O 1
ATOM 6338 N N . PRO A 1 851 ? -45.069 -24.813 32.423 1.00 63.50 851 PRO A N 1
ATOM 6339 C CA . PRO A 1 851 ? -46.174 -23.866 32.526 1.00 63.50 851 PRO A CA 1
ATOM 6340 C C . PRO A 1 851 ? -47.379 -24.309 31.692 1.00 63.50 851 PRO A C 1
ATOM 6342 O O . PRO A 1 851 ? -47.232 -24.827 30.591 1.00 63.50 851 PRO A O 1
ATOM 6345 N N . GLY A 1 852 ? -48.589 -24.099 32.212 1.00 59.03 852 GLY A N 1
ATOM 6346 C CA . GLY A 1 852 ? -49.833 -24.379 31.486 1.00 59.03 852 GLY A CA 1
ATOM 6347 C C . GLY A 1 852 ? -50.330 -25.829 31.527 1.00 59.03 852 GLY A C 1
ATOM 6348 O O . GLY A 1 852 ? -51.457 -26.080 31.101 1.00 59.03 852 GLY A O 1
ATOM 6349 N N . PHE A 1 853 ? -49.568 -26.761 32.110 1.00 57.06 853 PHE A N 1
ATOM 6350 C CA . PHE A 1 853 ? -49.967 -28.162 32.260 1.00 57.06 853 PHE A CA 1
ATOM 6351 C C . PHE A 1 853 ? -50.403 -28.501 33.686 1.00 57.06 853 PHE A C 1
ATOM 6353 O O . PHE A 1 853 ? -49.805 -28.080 34.672 1.00 57.06 853 PHE A O 1
ATOM 6360 N N . THR A 1 854 ? -51.452 -29.315 33.811 1.00 53.72 854 THR A N 1
ATOM 6361 C CA . THR A 1 854 ? -51.788 -30.000 35.065 1.00 53.72 854 THR A CA 1
ATOM 6362 C C . THR A 1 854 ? -51.795 -31.493 34.786 1.00 53.72 854 THR A C 1
ATOM 6364 O O . THR A 1 854 ? -52.575 -31.956 33.957 1.00 53.72 854 THR A O 1
ATOM 6367 N N . PHE A 1 855 ? -50.917 -32.243 35.453 1.00 55.88 855 PHE A N 1
ATOM 6368 C CA . PHE A 1 855 ? -50.868 -33.697 35.322 1.00 55.88 855 PHE A CA 1
ATOM 6369 C C . PHE A 1 855 ? -52.194 -34.290 35.816 1.00 55.88 855 PHE A C 1
ATOM 6371 O O . PHE A 1 855 ? -52.480 -34.263 37.014 1.00 55.88 855 PHE A O 1
ATOM 6378 N N . ASP A 1 856 ? -53.026 -34.794 34.902 1.00 50.31 856 ASP A N 1
ATOM 6379 C CA . ASP A 1 856 ? -54.359 -35.303 35.243 1.00 50.31 856 ASP A CA 1
ATOM 6380 C C . ASP A 1 856 ? -54.346 -36.775 35.684 1.00 50.31 856 ASP A C 1
ATOM 6382 O O . ASP A 1 856 ? -55.373 -37.298 36.111 1.00 50.31 856 ASP A O 1
ATOM 6386 N N . SER A 1 857 ? -53.179 -37.432 35.678 1.00 49.09 857 SER A N 1
ATOM 6387 C CA . SER A 1 857 ? -52.960 -38.839 36.050 1.00 49.09 857 SER A CA 1
ATOM 6388 C C . SER A 1 857 ? -53.750 -39.877 35.233 1.00 49.09 857 SER A C 1
ATOM 6390 O O . SER A 1 857 ? -53.650 -41.074 35.517 1.00 49.09 857 SER A O 1
ATOM 6392 N N . PHE A 1 858 ? -54.483 -39.463 34.193 1.00 48.28 858 PHE A N 1
ATOM 6393 C CA . PHE A 1 858 ? -55.271 -40.340 33.332 1.00 48.28 858 PHE A CA 1
ATOM 6394 C C . PHE A 1 858 ? -54.707 -40.333 31.907 1.00 48.28 858 PHE A C 1
ATOM 6396 O O . PHE A 1 858 ? -55.011 -39.468 31.101 1.00 48.28 858 PHE A O 1
ATOM 6403 N N . SER A 1 859 ? -53.983 -41.387 31.524 1.00 48.00 859 SER A N 1
ATOM 6404 C CA . SER A 1 859 ? -53.380 -41.544 30.185 1.00 48.00 859 SER A CA 1
ATOM 6405 C C . SER A 1 859 ? -54.386 -41.770 29.034 1.00 48.00 859 SER A C 1
ATOM 6407 O O . SER A 1 859 ? -54.039 -42.355 28.013 1.00 48.00 859 SER A O 1
ATOM 6409 N N . THR A 1 860 ? -55.664 -41.409 29.200 1.00 42.41 860 THR A N 1
ATOM 6410 C CA . THR A 1 860 ? -56.752 -41.741 28.252 1.00 42.41 860 THR A CA 1
ATOM 6411 C C . THR A 1 860 ? -57.561 -40.538 27.774 1.00 42.41 860 THR A C 1
ATOM 6413 O O . THR A 1 860 ? -58.369 -40.669 26.851 1.00 42.41 860 THR A O 1
ATOM 6416 N N . THR A 1 861 ? -57.353 -39.355 28.346 1.00 44.03 861 THR A N 1
ATOM 6417 C CA . THR A 1 861 ? -57.983 -38.114 27.897 1.00 44.03 861 THR A CA 1
ATOM 6418 C C . THR A 1 861 ? -57.215 -37.576 26.690 1.00 44.03 861 THR A C 1
ATOM 6420 O O . THR A 1 861 ? -56.165 -36.959 26.798 1.00 44.03 861 THR A O 1
ATOM 6423 N N . ASN A 1 862 ? -57.773 -37.791 25.497 1.00 46.81 862 ASN A N 1
ATOM 6424 C CA . ASN A 1 862 ? -57.336 -37.208 24.213 1.00 46.81 862 ASN A CA 1
ATOM 6425 C C . ASN A 1 862 ? -57.475 -35.665 24.151 1.00 46.81 862 ASN A C 1
ATOM 6427 O O . ASN A 1 862 ? -57.515 -35.073 23.073 1.00 46.81 862 ASN A O 1
ATOM 6431 N N . LEU A 1 863 ? -57.676 -35.019 25.298 1.00 48.25 863 LEU A N 1
ATOM 6432 C CA . LEU A 1 863 ? -58.046 -33.624 25.439 1.00 48.25 863 LEU A CA 1
ATOM 6433 C C . LEU A 1 863 ? -57.287 -33.079 26.645 1.00 48.25 863 LEU A C 1
ATOM 6435 O O . LEU A 1 863 ? -57.603 -33.432 27.780 1.00 48.25 863 LEU A O 1
ATOM 6439 N N . LEU A 1 864 ? -56.311 -32.206 26.381 1.00 53.34 864 LEU A N 1
ATOM 6440 C CA . LEU A 1 864 ? -55.824 -31.239 27.361 1.00 53.34 864 LEU A CA 1
ATOM 6441 C C . LEU A 1 864 ? -57.043 -30.602 28.034 1.00 53.34 864 LEU A C 1
ATOM 6443 O O . LEU A 1 864 ? -57.920 -30.066 27.351 1.00 53.34 864 LEU A O 1
ATOM 6447 N N . ASN A 1 865 ? -57.138 -30.686 29.359 1.00 51.88 865 ASN A N 1
ATOM 6448 C CA . ASN A 1 865 ? -58.167 -29.956 30.084 1.00 51.88 865 ASN A CA 1
ATOM 6449 C C . ASN A 1 865 ? -57.807 -28.466 29.974 1.00 51.88 865 ASN A C 1
ATOM 6451 O O . ASN A 1 865 ? -56.885 -28.004 30.638 1.00 51.88 865 ASN A O 1
ATOM 6455 N N . VAL A 1 866 ? -58.479 -27.737 29.077 1.00 48.22 866 VAL A N 1
ATOM 6456 C CA . VAL A 1 866 ? -58.137 -26.373 28.605 1.00 48.22 866 VAL A CA 1
ATOM 6457 C C . VAL A 1 866 ? -58.333 -25.267 29.666 1.00 48.22 866 VAL A C 1
ATOM 6459 O O . VAL A 1 866 ? -58.617 -24.120 29.349 1.00 48.22 866 VAL A O 1
ATOM 6462 N N . GLY A 1 867 ? -58.212 -25.598 30.952 1.00 47.25 867 GLY A N 1
ATOM 6463 C CA . GLY A 1 867 ? -58.371 -24.676 32.080 1.00 47.25 867 GLY A CA 1
ATOM 6464 C C . GLY A 1 867 ? -57.129 -23.841 32.422 1.00 47.25 867 GLY A C 1
ATOM 6465 O O . GLY A 1 867 ? -57.117 -23.223 33.484 1.00 47.25 867 GLY A O 1
ATOM 6466 N N . GLY A 1 868 ? -56.098 -23.842 31.571 1.00 58.34 868 GLY A N 1
ATOM 6467 C CA . GLY A 1 868 ? -54.844 -23.094 31.733 1.00 58.34 868 GLY A CA 1
ATOM 6468 C C . GLY A 1 868 ? -54.543 -22.161 30.545 1.00 58.34 868 GLY A C 1
ATOM 6469 O O . GLY A 1 868 ? -55.349 -22.091 29.617 1.00 58.34 868 GLY A O 1
ATOM 6470 N N . PRO A 1 869 ? -53.403 -21.443 30.558 1.00 65.19 869 PRO A N 1
ATOM 6471 C CA . PRO A 1 869 ? -52.963 -20.520 29.502 1.00 65.19 869 PRO A CA 1
ATOM 6472 C C . PRO A 1 869 ? -52.519 -21.265 28.227 1.00 65.19 869 PRO A C 1
ATOM 6474 O O . PRO A 1 869 ? -51.344 -21.275 27.876 1.00 65.19 869 PRO A O 1
ATOM 6477 N N . LEU A 1 870 ? -53.446 -21.954 27.559 1.00 70.81 870 LEU A N 1
ATOM 6478 C CA . LEU A 1 870 ? -53.198 -22.696 26.321 1.00 70.81 870 LEU A CA 1
ATOM 6479 C C . LEU A 1 870 ? -54.146 -22.232 25.214 1.00 70.81 870 LEU A C 1
ATOM 6481 O O . LEU A 1 870 ? -55.364 -22.198 25.392 1.00 70.81 870 LEU A O 1
ATOM 6485 N N . VAL A 1 871 ? -53.581 -21.930 24.049 1.00 77.88 871 VAL A N 1
ATOM 6486 C CA . VAL A 1 871 ? -54.288 -21.544 22.825 1.00 77.88 871 VAL A CA 1
ATOM 6487 C C . VAL A 1 871 ? -54.282 -22.734 21.862 1.00 77.88 871 VAL A C 1
ATOM 6489 O O . VAL A 1 871 ? -53.226 -23.159 21.407 1.00 77.88 871 VAL A O 1
ATOM 6492 N N . ASP A 1 872 ? -55.450 -23.300 21.546 1.00 82.19 872 ASP A N 1
ATOM 6493 C CA . ASP A 1 872 ? -55.577 -24.374 20.546 1.00 82.19 872 ASP A CA 1
ATOM 6494 C C . ASP A 1 872 ? -55.454 -23.791 19.132 1.00 82.19 872 ASP A C 1
ATOM 6496 O O . ASP A 1 872 ? -56.292 -22.993 18.703 1.00 82.19 872 ASP A O 1
ATOM 6500 N N . LEU A 1 873 ? -54.405 -24.181 18.407 1.00 80.75 873 LEU A N 1
ATOM 6501 C CA . LEU A 1 873 ? -54.139 -23.705 17.051 1.00 80.75 873 LEU A CA 1
ATOM 6502 C C . LEU A 1 873 ? -54.820 -24.575 15.987 1.00 80.75 873 LEU A C 1
ATOM 6504 O O . LEU A 1 873 ? -54.969 -24.124 14.851 1.00 80.75 873 LEU A O 1
ATOM 6508 N N . GLY A 1 874 ? -55.288 -25.775 16.348 1.00 79.06 874 GLY A N 1
ATOM 6509 C CA . GLY A 1 874 ? -56.059 -26.669 15.486 1.00 79.06 874 GLY A CA 1
ATOM 6510 C C . GLY A 1 874 ? -55.312 -27.918 15.009 1.00 79.06 874 GLY A C 1
ATOM 6511 O O . GLY A 1 874 ? -54.260 -28.290 15.525 1.00 79.06 874 GLY A O 1
ATOM 6512 N N . ASN A 1 875 ? -55.911 -28.591 14.020 1.00 77.50 875 ASN A N 1
ATOM 6513 C CA . ASN A 1 875 ? -55.485 -29.876 13.458 1.00 77.50 875 ASN A CA 1
ATOM 6514 C C . ASN A 1 875 ? -54.905 -29.703 12.040 1.00 77.50 875 ASN A C 1
ATOM 6516 O O . ASN A 1 875 ? -55.554 -29.102 11.185 1.00 77.50 875 ASN A O 1
ATOM 6520 N N . PHE A 1 876 ? -53.752 -30.310 11.758 1.00 72.56 876 PHE A N 1
ATOM 6521 C CA . PHE A 1 876 ? -52.986 -30.154 10.519 1.00 72.56 876 PHE A CA 1
ATOM 6522 C C . PHE A 1 876 ? -52.668 -31.511 9.899 1.00 72.56 876 PHE A C 1
ATOM 6524 O O . PHE A 1 876 ? -51.869 -32.280 10.429 1.00 72.56 876 PHE A O 1
ATOM 6531 N N . GLY A 1 877 ? -53.334 -31.816 8.784 1.00 64.56 877 GLY A N 1
ATOM 6532 C CA . GLY A 1 877 ? -53.148 -33.057 8.038 1.00 64.56 877 GLY A CA 1
ATOM 6533 C C . GLY A 1 877 ? -51.922 -33.002 7.130 1.00 64.56 877 GLY A C 1
ATOM 6534 O O . GLY A 1 877 ? -51.783 -32.080 6.331 1.00 64.56 877 GLY A O 1
ATOM 6535 N N . TYR A 1 878 ? -51.072 -34.020 7.208 1.00 61.03 878 TYR A N 1
ATOM 6536 C CA . TYR A 1 878 ? -49.932 -34.222 6.323 1.00 61.03 878 TYR A CA 1
ATOM 6537 C C . TYR A 1 878 ? -50.025 -35.597 5.650 1.00 61.03 878 TYR A C 1
ATOM 6539 O O . TYR A 1 878 ? -50.318 -36.599 6.304 1.00 61.03 878 TYR A O 1
ATOM 6547 N N . SER A 1 879 ? -49.800 -35.658 4.333 1.00 56.22 879 SER A N 1
ATOM 6548 C CA . SER A 1 879 ? -49.925 -36.887 3.538 1.00 56.22 879 SER A CA 1
ATOM 6549 C C . SER A 1 879 ? -48.701 -37.124 2.656 1.00 56.22 879 SER A C 1
ATOM 6551 O O . SER A 1 879 ? -48.285 -36.219 1.938 1.00 56.22 879 SER A O 1
ATOM 6553 N N . GLY A 1 880 ? -48.210 -38.368 2.611 1.00 53.12 880 GLY A N 1
ATOM 6554 C CA . GLY A 1 880 ? -47.404 -38.853 1.482 1.00 53.12 880 GLY A CA 1
ATOM 6555 C C . GLY A 1 880 ? -45.887 -38.933 1.669 1.00 53.12 880 GLY A C 1
ATOM 6556 O O . GLY A 1 880 ? -45.193 -39.131 0.677 1.00 53.12 880 GLY A O 1
ATOM 6557 N N . TYR A 1 881 ? -45.354 -38.833 2.889 1.00 56.66 881 TYR A N 1
ATOM 6558 C CA . TYR A 1 881 ? -43.910 -38.958 3.118 1.00 56.66 881 TYR A CA 1
ATOM 6559 C C . TYR A 1 881 ? -43.521 -40.312 3.714 1.00 56.66 881 TYR A C 1
ATOM 6561 O O . TYR A 1 881 ? -44.036 -40.720 4.755 1.00 56.66 881 TYR A O 1
ATOM 6569 N N . THR A 1 882 ? -42.586 -40.998 3.057 1.00 52.75 882 THR A N 1
ATOM 6570 C CA . THR A 1 882 ? -42.080 -42.324 3.456 1.00 52.75 882 THR A CA 1
ATOM 6571 C C . THR A 1 882 ? -40.566 -42.329 3.717 1.00 52.75 882 THR A C 1
ATOM 6573 O O . THR A 1 882 ? -39.962 -43.398 3.700 1.00 52.75 882 THR A O 1
ATOM 6576 N N . GLY A 1 883 ? -39.938 -41.157 3.895 1.00 58.28 883 GLY A N 1
ATOM 6577 C CA . GLY A 1 883 ? -38.478 -40.988 4.002 1.00 58.28 883 GLY A CA 1
ATOM 6578 C C . GLY A 1 883 ? -38.001 -40.313 5.294 1.00 58.28 883 GLY A C 1
ATOM 6579 O O . GLY A 1 883 ? -38.754 -40.220 6.263 1.00 58.28 883 GLY A O 1
ATOM 6580 N N . GLU A 1 884 ? -36.750 -39.848 5.295 1.00 61.91 884 GLU A N 1
ATOM 6581 C CA . GLU A 1 884 ? -36.125 -39.009 6.333 1.00 61.91 884 GLU A CA 1
ATOM 6582 C C . GLU A 1 884 ? -35.778 -37.635 5.744 1.00 61.91 884 GLU A C 1
ATOM 6584 O O . GLU A 1 884 ? -35.185 -37.578 4.664 1.00 61.91 884 GLU A O 1
ATOM 6589 N N . GLY A 1 885 ? -36.159 -36.543 6.419 1.00 62.06 885 GLY A N 1
ATOM 6590 C CA . GLY A 1 885 ? -35.977 -35.167 5.941 1.00 62.06 885 GLY A CA 1
ATOM 6591 C C . GLY A 1 885 ? -37.149 -34.230 6.268 1.00 62.06 885 GLY A C 1
ATOM 6592 O O . GLY A 1 885 ? -38.040 -34.568 7.049 1.00 62.06 885 GLY A O 1
ATOM 6593 N N . ASN A 1 886 ? -37.132 -33.028 5.680 1.00 61.56 886 ASN A N 1
ATOM 6594 C CA . ASN A 1 886 ? -38.127 -31.981 5.940 1.00 61.56 886 ASN A CA 1
ATOM 6595 C C . ASN A 1 886 ? -39.552 -32.459 5.639 1.00 61.56 886 ASN A C 1
ATOM 6597 O O . ASN A 1 886 ? -39.868 -32.874 4.520 1.00 61.56 886 ASN A O 1
ATOM 6601 N N . VAL A 1 887 ? -40.418 -32.345 6.641 1.00 58.44 887 VAL A N 1
ATOM 6602 C CA . VAL A 1 887 ? -41.865 -32.479 6.480 1.00 58.44 887 VAL A CA 1
ATOM 6603 C C . VAL A 1 887 ? -42.375 -31.170 5.891 1.00 58.44 887 VAL A C 1
ATOM 6605 O O . VAL A 1 887 ? -41.798 -30.108 6.115 1.00 58.44 887 VAL A O 1
ATOM 6608 N N . GLY A 1 888 ? -43.433 -31.235 5.086 1.00 64.44 888 GLY A N 1
ATOM 6609 C CA . GLY A 1 888 ? -44.022 -30.042 4.477 1.00 64.44 888 GLY A CA 1
ATOM 6610 C C . GLY A 1 888 ? -44.397 -28.954 5.492 1.00 64.44 888 GLY A C 1
ATOM 6611 O O . GLY A 1 888 ? -44.471 -29.181 6.696 1.00 64.44 888 GLY A O 1
ATOM 6612 N N . VAL A 1 889 ? -44.637 -27.758 4.965 1.00 72.81 889 VAL A N 1
ATOM 6613 C CA . VAL A 1 889 ? -44.886 -26.536 5.735 1.00 72.81 889 VAL A CA 1
ATOM 6614 C C . VAL A 1 889 ? -46.247 -26.589 6.437 1.00 72.81 889 VAL A C 1
ATOM 6616 O O . VAL A 1 889 ? -47.256 -26.873 5.792 1.00 72.81 889 VAL A O 1
ATOM 6619 N N . ILE A 1 890 ? -46.282 -26.296 7.740 1.00 77.12 890 ILE A N 1
ATOM 6620 C CA . ILE A 1 890 ? -47.509 -26.155 8.533 1.00 77.12 890 ILE A CA 1
ATOM 6621 C C . ILE A 1 890 ? -47.735 -24.666 8.796 1.00 77.12 890 ILE A C 1
ATOM 6623 O O . ILE A 1 890 ? -46.974 -24.050 9.532 1.00 77.12 890 ILE A O 1
ATOM 6627 N N . ASN A 1 891 ? -48.783 -24.081 8.220 1.00 79.31 891 ASN A N 1
ATOM 6628 C CA . ASN A 1 891 ? -49.034 -22.636 8.260 1.00 79.31 891 ASN A CA 1
ATOM 6629 C C . ASN A 1 891 ? -50.456 -22.291 8.753 1.00 79.31 891 ASN A C 1
ATOM 6631 O O . ASN A 1 891 ? -51.332 -21.898 7.977 1.00 79.31 891 ASN A O 1
ATOM 6635 N N . PRO A 1 892 ? -50.747 -22.461 10.052 1.00 78.62 892 PRO A N 1
ATOM 6636 C CA . PRO A 1 892 ? -52.042 -22.094 10.596 1.00 78.62 892 PRO A CA 1
ATOM 6637 C C . PRO A 1 892 ? -52.239 -20.577 10.558 1.00 78.62 892 PRO A C 1
ATOM 6639 O O . PRO A 1 892 ? -51.430 -19.833 11.113 1.00 78.62 892 PRO A O 1
ATOM 6642 N N . ALA A 1 893 ? -53.383 -20.108 10.053 1.00 79.38 893 ALA A N 1
ATOM 6643 C CA . ALA A 1 893 ? -53.781 -18.707 10.235 1.00 79.38 893 ALA A CA 1
ATOM 6644 C C . ALA A 1 893 ? -53.819 -18.326 11.731 1.00 79.38 893 ALA A C 1
ATOM 6646 O O . ALA A 1 893 ? -53.417 -17.233 12.111 1.00 79.38 893 ALA A O 1
ATOM 6647 N N . SER A 1 894 ? -54.218 -19.266 12.597 1.00 81.56 894 SER A N 1
ATOM 6648 C CA . SER A 1 894 ? -54.211 -19.102 14.055 1.00 81.56 894 SER A CA 1
ATOM 6649 C C . SER A 1 894 ? -52.812 -18.857 14.636 1.00 81.56 894 SER A C 1
ATOM 6651 O O . SER A 1 894 ? -52.692 -18.124 15.609 1.00 81.56 894 SER A O 1
ATOM 6653 N N . LEU A 1 895 ? -51.765 -19.454 14.051 1.00 85.06 895 LEU A N 1
ATOM 6654 C CA . LEU A 1 895 ? -50.374 -19.281 14.485 1.00 85.06 895 LEU A CA 1
ATOM 6655 C C . LEU A 1 895 ? -49.854 -17.902 14.082 1.00 85.06 895 LEU A C 1
ATOM 6657 O O . LEU A 1 895 ? -49.246 -17.217 14.893 1.00 85.06 895 LEU A O 1
ATOM 6661 N N . THR A 1 896 ? -50.169 -17.478 12.858 1.00 86.69 896 THR A N 1
ATOM 6662 C CA . THR A 1 896 ? -49.843 -16.131 12.371 1.00 86.69 896 THR A CA 1
ATOM 6663 C C . THR A 1 896 ? -50.489 -15.067 13.256 1.00 86.69 896 THR A C 1
ATOM 6665 O O . THR A 1 896 ? -49.797 -14.197 13.772 1.00 86.69 896 THR A O 1
ATOM 6668 N N . ASN A 1 897 ? -51.795 -15.192 13.518 1.00 85.69 897 ASN A N 1
ATOM 6669 C CA . ASN A 1 897 ? -52.529 -14.254 14.371 1.00 85.69 897 ASN A CA 1
ATOM 6670 C C . ASN A 1 897 ? -51.993 -14.222 15.810 1.00 85.69 897 ASN A C 1
ATOM 6672 O O . ASN A 1 897 ? -51.992 -13.166 16.436 1.00 85.69 897 ASN A O 1
ATOM 6676 N N . LEU A 1 898 ? -51.569 -15.374 16.345 1.00 85.19 898 LEU A N 1
ATOM 6677 C CA . LEU A 1 898 ? -50.976 -15.444 17.676 1.00 85.19 898 LEU A CA 1
ATOM 6678 C C . LEU A 1 898 ? -49.661 -14.663 17.715 1.00 85.19 898 LEU A C 1
ATOM 6680 O O . LEU A 1 898 ? -49.537 -13.767 18.541 1.00 85.19 898 LEU A O 1
ATOM 6684 N N . VAL A 1 899 ? -48.732 -14.943 16.798 1.00 84.50 899 VAL A N 1
ATOM 6685 C CA . VAL A 1 899 ? -47.427 -14.265 16.750 1.00 84.50 899 VAL A CA 1
ATOM 6686 C C . VAL A 1 899 ? -47.579 -12.763 16.501 1.00 84.50 899 VAL A C 1
ATOM 6688 O O . VAL A 1 899 ? -46.922 -11.977 17.168 1.00 84.50 899 VAL A O 1
ATOM 6691 N N . GLN A 1 900 ? -48.505 -12.338 15.636 1.00 85.12 900 GLN A N 1
ATOM 6692 C CA . GLN A 1 900 ? -48.817 -10.913 15.435 1.00 85.12 900 GLN A CA 1
ATOM 6693 C C . GLN A 1 900 ? -49.296 -10.199 16.709 1.00 85.12 900 GLN A C 1
ATOM 6695 O O . GLN A 1 900 ? -49.194 -8.979 16.807 1.00 85.12 900 GLN A O 1
ATOM 6700 N N . SER A 1 901 ? -49.874 -10.940 17.660 1.00 82.12 901 SER A N 1
ATOM 6701 C CA . SER A 1 901 ? -50.378 -10.395 18.926 1.00 82.12 901 SER A CA 1
ATOM 6702 C C . SER A 1 901 ? -49.356 -10.413 20.066 1.00 82.12 901 SER A C 1
ATOM 6704 O O . SER A 1 901 ? -49.659 -9.904 21.145 1.00 82.12 901 SER A O 1
ATOM 6706 N N . MET A 1 902 ? -48.183 -11.010 19.841 1.00 81.50 902 MET A N 1
ATOM 6707 C CA . MET A 1 902 ? -47.101 -11.116 20.819 1.00 81.50 902 MET A CA 1
ATOM 6708 C C . MET A 1 902 ? -46.279 -9.825 20.869 1.00 81.50 902 MET A C 1
ATOM 6710 O O . MET A 1 902 ? -46.153 -9.124 19.867 1.00 81.50 902 MET A O 1
ATOM 6714 N N . GLY A 1 903 ? -45.727 -9.511 22.039 1.00 73.88 903 GLY A N 1
ATOM 6715 C CA . GLY A 1 903 ? -44.789 -8.412 22.234 1.00 73.88 903 GLY A CA 1
ATOM 6716 C C . GLY A 1 903 ? -43.400 -8.712 21.671 1.00 73.88 903 GLY A C 1
ATOM 6717 O O . GLY A 1 903 ? -43.076 -9.844 21.302 1.00 73.88 903 GLY A O 1
ATOM 6718 N N . ASP A 1 904 ? -42.562 -7.680 21.605 1.00 65.38 904 ASP A N 1
ATOM 6719 C CA . ASP A 1 904 ? -41.279 -7.698 20.889 1.00 65.38 904 ASP A CA 1
ATOM 6720 C C . ASP A 1 904 ? -40.303 -8.749 21.443 1.00 65.38 904 ASP A C 1
ATOM 6722 O O . ASP A 1 904 ? -39.624 -9.396 20.656 1.00 65.38 904 ASP A O 1
ATOM 6726 N N . ASN A 1 905 ? -40.385 -9.061 22.743 1.00 66.75 905 ASN A N 1
ATOM 6727 C CA . ASN A 1 905 ? -39.513 -10.010 23.452 1.00 66.75 905 ASN A CA 1
ATOM 6728 C C . ASN A 1 905 ? -40.216 -11.301 23.915 1.00 66.75 905 ASN A C 1
ATOM 6730 O O . ASN A 1 905 ? -39.715 -12.000 24.797 1.00 66.75 905 ASN A O 1
ATOM 6734 N N . ASP A 1 906 ? -41.398 -11.614 23.382 1.00 74.50 906 ASP A N 1
ATOM 6735 C CA . ASP A 1 906 ? -42.130 -12.809 23.806 1.00 74.50 906 ASP A CA 1
ATOM 6736 C C . ASP A 1 906 ? -41.523 -14.090 23.203 1.00 74.50 906 ASP A C 1
ATOM 6738 O O . ASP A 1 906 ? -41.219 -14.160 22.011 1.00 74.50 906 ASP A O 1
ATOM 6742 N N . LEU A 1 907 ? -41.428 -15.146 24.014 1.00 78.81 907 LEU A N 1
ATOM 6743 C CA . LEU A 1 907 ? -41.092 -16.496 23.556 1.00 78.81 907 LEU A CA 1
ATOM 6744 C C . LEU A 1 907 ? -42.355 -17.221 23.093 1.00 78.81 907 LEU A C 1
ATOM 6746 O O . LEU A 1 907 ? -43.403 -17.104 23.722 1.00 78.81 907 LEU A O 1
ATOM 6750 N N . LEU A 1 908 ? -42.257 -18.011 22.023 1.00 82.81 908 LEU A N 1
ATOM 6751 C CA . LEU A 1 908 ? -43.348 -18.874 21.573 1.00 82.81 908 LEU A CA 1
ATOM 6752 C C . LEU A 1 908 ? -43.050 -20.325 21.931 1.00 82.81 908 LEU A C 1
ATOM 6754 O O . LEU A 1 908 ? -42.175 -20.946 21.330 1.00 82.81 908 LEU A O 1
ATOM 6758 N N . THR A 1 909 ? -43.844 -20.907 22.829 1.00 81.94 909 THR A N 1
ATOM 6759 C CA . THR A 1 909 ? -43.828 -22.359 23.048 1.00 81.94 909 THR A CA 1
ATOM 6760 C C . THR A 1 909 ? -44.986 -23.039 22.320 1.00 81.94 909 THR A C 1
ATOM 6762 O O . THR A 1 909 ? -46.155 -22.831 22.655 1.00 81.94 909 THR A O 1
ATOM 6765 N N . LEU A 1 910 ? -44.668 -23.899 21.349 1.00 81.94 910 LEU A N 1
ATOM 6766 C CA . LEU A 1 910 ? -45.613 -24.758 20.640 1.00 81.94 910 LEU A CA 1
ATOM 6767 C C . LEU A 1 910 ? -45.599 -26.180 21.194 1.00 81.94 910 LEU A C 1
ATOM 6769 O O . LEU A 1 910 ? -44.557 -26.798 21.373 1.00 81.94 910 LEU A O 1
ATOM 6773 N N . LEU A 1 911 ? -46.786 -26.733 21.386 1.00 77.06 911 LEU A N 1
ATOM 6774 C CA . LEU A 1 911 ? -47.021 -28.089 21.846 1.00 77.06 911 LEU A CA 1
ATOM 6775 C C . LEU A 1 911 ? -47.617 -28.897 20.706 1.00 77.06 911 LEU A C 1
ATOM 6777 O O . LEU A 1 911 ? -48.700 -28.592 20.201 1.00 77.06 911 LEU A O 1
ATOM 6781 N N . VAL A 1 912 ? -46.907 -29.946 20.315 1.00 76.38 912 VAL A N 1
ATOM 6782 C CA . VAL A 1 912 ? -47.267 -30.813 19.200 1.00 76.38 912 VAL A CA 1
ATOM 6783 C C . VAL A 1 912 ? -47.795 -32.136 19.737 1.00 76.38 912 VAL A C 1
ATOM 6785 O O . VAL A 1 912 ? -47.119 -32.828 20.501 1.00 76.38 912 VAL A O 1
ATOM 6788 N N . SER A 1 913 ? -48.998 -32.501 19.300 1.00 70.69 913 SER A N 1
ATOM 6789 C CA . SER A 1 913 ? -49.647 -33.774 19.622 1.00 70.69 913 SER A CA 1
ATOM 6790 C C . SER A 1 913 ? -50.307 -34.421 18.420 1.00 70.69 913 SER A C 1
ATOM 6792 O O . SER A 1 913 ? -50.306 -33.897 17.307 1.00 70.69 913 SER A O 1
ATOM 6794 N N . TYR A 1 914 ? -50.897 -35.585 18.662 1.00 68.31 914 TYR A N 1
ATOM 6795 C CA . TYR A 1 914 ? -51.575 -36.383 17.662 1.00 68.31 914 TYR A CA 1
ATOM 6796 C C . TYR A 1 914 ? -53.080 -36.054 17.556 1.00 68.31 914 TYR A C 1
ATOM 6798 O O . TYR A 1 914 ? -53.795 -36.015 18.555 1.00 68.31 914 TYR A O 1
ATOM 6806 N N . GLY A 1 915 ? -53.577 -35.849 16.329 1.00 56.88 915 GLY A N 1
ATOM 6807 C CA . GLY A 1 915 ? -54.900 -35.278 16.040 1.00 56.88 915 GLY A CA 1
ATOM 6808 C C . GLY A 1 915 ? -56.070 -36.261 15.848 1.00 56.88 915 GLY A C 1
ATOM 6809 O O . GLY A 1 915 ? -57.176 -35.894 16.235 1.00 56.88 915 GLY A O 1
ATOM 6810 N N . ALA A 1 916 ? -55.872 -37.463 15.264 1.00 54.91 916 ALA A N 1
ATOM 6811 C CA . ALA A 1 916 ? -56.775 -38.647 15.300 1.00 54.91 916 ALA A CA 1
ATOM 6812 C C . ALA A 1 916 ? -56.502 -39.696 14.184 1.00 54.91 916 ALA A C 1
ATOM 6814 O O . ALA A 1 916 ? -56.363 -39.356 13.012 1.00 54.91 916 ALA A O 1
ATOM 6815 N N . SER A 1 917 ? -56.637 -40.980 14.557 1.00 52.22 917 SER A N 1
ATOM 6816 C CA . SER A 1 917 ? -56.794 -42.215 13.748 1.00 52.22 917 SER A CA 1
ATOM 6817 C C . SER A 1 917 ? -55.598 -42.786 12.943 1.00 52.22 917 SER A C 1
ATOM 6819 O O . SER A 1 917 ? -55.171 -42.228 11.941 1.00 52.22 917 SER A O 1
ATOM 6821 N N . ALA A 1 918 ? -55.171 -43.992 13.368 1.00 52.34 918 ALA A N 1
ATOM 6822 C CA . ALA A 1 918 ? -54.140 -44.915 12.844 1.00 52.34 918 ALA A CA 1
ATOM 6823 C C . ALA A 1 918 ? -52.699 -44.800 13.410 1.00 52.34 918 ALA A C 1
ATOM 6825 O O . ALA A 1 918 ? -52.140 -43.720 13.556 1.00 52.34 918 ALA A O 1
ATOM 6826 N N . ASN A 1 919 ? -52.106 -45.968 13.714 1.00 53.88 919 ASN A N 1
ATOM 6827 C CA . ASN A 1 919 ? -50.748 -46.166 14.252 1.00 53.88 919 ASN A CA 1
ATOM 6828 C C . ASN A 1 919 ? -49.658 -45.463 13.423 1.00 53.88 919 ASN A C 1
ATOM 6830 O O . ASN A 1 919 ? -49.531 -45.761 12.234 1.00 53.88 919 ASN A O 1
ATOM 6834 N N . GLY A 1 920 ? -48.805 -44.643 14.052 1.00 53.03 920 GLY A N 1
ATOM 6835 C CA . GLY A 1 920 ? -47.671 -44.017 13.369 1.00 53.03 920 GLY A CA 1
ATOM 6836 C C . GLY A 1 920 ? -46.642 -43.375 14.307 1.00 53.03 920 GLY A C 1
ATOM 6837 O O . GLY A 1 920 ? -46.971 -42.906 15.386 1.00 53.03 920 GLY A O 1
ATOM 6838 N N . GLN A 1 921 ? -45.373 -43.359 13.897 1.00 56.91 921 GLN A N 1
ATOM 6839 C CA . GLN A 1 921 ? -44.259 -42.793 14.670 1.00 56.91 921 GLN A CA 1
ATOM 6840 C C . GLN A 1 921 ? -43.709 -41.538 13.969 1.00 56.91 921 GLN A C 1
ATOM 6842 O O . GLN A 1 921 ? -43.583 -41.556 12.744 1.00 56.91 921 GLN A O 1
ATOM 6847 N N . TRP A 1 922 ? -43.390 -40.486 14.737 1.00 60.84 922 TRP A N 1
ATOM 6848 C CA . TRP A 1 922 ? -42.751 -39.240 14.275 1.00 60.84 922 TRP A CA 1
ATOM 6849 C C . TRP A 1 922 ? -41.594 -38.870 15.196 1.00 60.84 922 TRP A C 1
ATOM 6851 O O . TRP A 1 922 ? -41.782 -38.755 16.399 1.00 60.84 922 TRP A O 1
ATOM 6861 N N . ARG A 1 923 ? -40.413 -38.631 14.631 1.00 65.19 923 ARG A N 1
ATOM 6862 C CA . ARG A 1 923 ? -39.217 -38.227 15.384 1.00 65.19 923 ARG A CA 1
ATOM 6863 C C . ARG A 1 923 ? -38.721 -36.885 14.867 1.00 65.19 923 ARG A C 1
ATOM 6865 O O . ARG A 1 923 ? -38.661 -36.729 13.649 1.00 65.19 923 ARG A O 1
ATOM 6872 N N . ILE A 1 924 ? -38.362 -35.969 15.765 1.00 65.75 924 ILE A N 1
ATOM 6873 C CA . ILE A 1 924 ? -37.883 -34.611 15.456 1.00 65.75 924 ILE A CA 1
ATOM 6874 C C . ILE A 1 924 ? -36.543 -34.408 16.175 1.00 65.75 924 ILE A C 1
ATOM 6876 O O . ILE A 1 924 ? -36.374 -34.859 17.303 1.00 65.75 924 ILE A O 1
ATOM 6880 N N . ALA A 1 925 ? -35.575 -33.759 15.532 1.00 64.75 925 ALA A N 1
ATOM 6881 C CA . ALA A 1 925 ? -34.278 -33.466 16.140 1.00 64.75 925 ALA A CA 1
ATOM 6882 C C . ALA A 1 925 ? -34.323 -32.151 16.939 1.00 64.75 925 ALA A C 1
ATOM 6884 O O . ALA A 1 925 ? -34.994 -31.209 16.513 1.00 64.75 925 ALA A O 1
ATOM 6885 N N . SER A 1 926 ? -33.598 -32.075 18.065 1.00 65.12 926 SER A N 1
ATOM 6886 C CA . SER A 1 926 ? -33.302 -30.778 18.689 1.00 65.12 926 SER A CA 1
ATOM 6887 C C . SER A 1 926 ? -32.252 -30.015 17.893 1.00 65.12 926 SER A C 1
ATOM 6889 O O . SER A 1 926 ? -31.573 -30.564 17.015 1.00 65.12 926 SER A O 1
ATOM 6891 N N . ARG A 1 927 ? -32.093 -28.746 18.258 1.00 66.94 927 ARG A N 1
ATOM 6892 C CA . ARG A 1 927 ? -31.037 -27.854 17.799 1.00 66.94 927 ARG A CA 1
ATOM 6893 C C . ARG A 1 927 ? -29.626 -28.411 17.997 1.00 66.94 927 ARG A C 1
ATOM 6895 O O . ARG A 1 927 ? -28.776 -28.200 17.146 1.00 66.94 927 ARG A O 1
ATOM 6902 N N . GLU A 1 928 ? -29.363 -29.204 19.022 1.00 66.56 928 GLU A N 1
ATOM 6903 C CA . GLU A 1 928 ? -28.022 -29.723 19.342 1.00 66.56 928 GLU A CA 1
ATOM 6904 C C . GLU A 1 928 ? -27.671 -30.993 18.550 1.00 66.56 928 GLU A C 1
ATOM 6906 O O . GLU A 1 928 ? -26.545 -31.493 18.620 1.00 66.56 928 GLU A O 1
ATOM 6911 N N . ALA A 1 929 ? -28.616 -31.549 17.786 1.00 62.91 929 ALA A N 1
ATOM 6912 C CA . ALA A 1 929 ? -28.397 -32.776 17.034 1.00 62.91 929 ALA A CA 1
ATOM 6913 C C . ALA A 1 929 ? -27.490 -32.540 15.812 1.00 62.91 929 ALA A C 1
ATOM 6915 O O . ALA A 1 929 ? -27.882 -31.909 14.832 1.00 62.91 929 ALA A O 1
ATOM 6916 N N . THR A 1 930 ? -26.291 -33.122 15.837 1.00 62.00 930 THR A N 1
ATOM 6917 C CA . THR A 1 930 ? -25.330 -33.128 14.712 1.00 62.00 930 THR A CA 1
ATOM 6918 C C . THR A 1 930 ? -25.468 -34.360 13.806 1.00 62.00 930 THR A C 1
ATOM 6920 O O . THR A 1 930 ? -24.975 -34.413 12.676 1.00 62.00 930 THR A O 1
ATOM 6923 N N . ALA A 1 931 ? -26.173 -35.383 14.286 1.00 62.44 931 ALA A N 1
ATOM 6924 C CA . ALA A 1 931 ? -26.485 -36.586 13.537 1.00 62.44 931 ALA A CA 1
ATOM 6925 C C . ALA A 1 931 ? -27.872 -37.104 13.910 1.00 62.44 931 ALA A C 1
ATOM 6927 O O . ALA A 1 931 ? -28.376 -36.897 15.014 1.00 62.44 931 ALA A O 1
ATOM 6928 N N . THR A 1 932 ? -28.479 -37.805 12.962 1.00 60.72 932 THR A N 1
ATOM 6929 C CA . THR A 1 932 ? -29.767 -38.472 13.150 1.00 60.72 932 THR A CA 1
ATOM 6930 C C . THR A 1 932 ? -29.590 -39.849 13.781 1.00 60.72 932 THR A C 1
ATOM 6932 O O . THR A 1 932 ? -28.587 -40.530 13.576 1.00 60.72 932 THR A O 1
ATOM 6935 N N . GLU A 1 933 ? -30.611 -40.306 14.498 1.00 56.31 933 GLU A N 1
ATOM 6936 C CA . GLU A 1 933 ? -30.659 -41.609 15.180 1.00 56.31 933 GLU A CA 1
ATOM 6937 C C . GLU A 1 933 ? -30.547 -42.825 14.233 1.00 56.31 933 GLU A C 1
ATOM 6939 O O . GLU A 1 933 ? -30.314 -43.965 14.631 1.00 56.31 933 GLU A O 1
ATOM 6944 N N . THR A 1 934 ? -30.770 -42.590 12.943 1.00 54.47 934 THR A N 1
ATOM 6945 C CA . THR A 1 934 ? -30.641 -43.551 11.838 1.00 54.47 934 THR A CA 1
ATOM 6946 C C . THR A 1 934 ? -29.284 -43.480 11.147 1.00 54.47 934 THR A C 1
ATOM 6948 O O . THR A 1 934 ? -28.986 -44.341 10.320 1.00 54.47 934 THR A O 1
ATOM 6951 N N . SER A 1 935 ? -28.486 -42.457 11.477 1.00 58.50 935 SER A N 1
ATOM 6952 C CA . SER A 1 935 ? -27.208 -42.094 10.861 1.00 58.50 935 SER A CA 1
ATOM 6953 C C . SER A 1 935 ? -27.281 -41.791 9.359 1.00 58.50 935 SER A C 1
ATOM 6955 O O . SER A 1 935 ? -26.243 -41.713 8.708 1.00 58.50 935 SER A O 1
ATOM 6957 N N . ALA A 1 936 ? -28.480 -41.625 8.788 1.00 60.12 936 ALA A N 1
ATOM 6958 C CA . ALA A 1 936 ? -28.644 -41.402 7.349 1.00 60.12 936 ALA A CA 1
ATOM 6959 C C . ALA A 1 936 ? -28.470 -39.928 6.937 1.00 60.12 936 ALA A C 1
ATOM 6961 O O . ALA A 1 936 ? -28.227 -39.653 5.764 1.00 60.12 936 ALA A O 1
ATOM 6962 N N . LEU A 1 937 ? -28.558 -38.995 7.891 1.00 61.94 937 LEU A N 1
ATOM 6963 C CA . LEU A 1 937 ? -28.289 -37.565 7.711 1.00 61.94 937 LEU A CA 1
ATOM 6964 C C . LEU A 1 937 ? -27.325 -37.066 8.805 1.00 61.94 937 LEU A C 1
ATOM 6966 O O . LEU A 1 937 ? -27.520 -37.377 9.987 1.00 61.94 937 LEU A O 1
ATOM 6970 N N . THR A 1 938 ? -26.306 -36.298 8.400 1.00 65.94 938 THR A N 1
ATOM 6971 C CA . THR A 1 938 ? -25.254 -35.696 9.248 1.00 65.94 938 THR A CA 1
ATOM 6972 C C . THR A 1 938 ? -25.029 -34.234 8.859 1.00 65.94 938 THR A C 1
ATOM 6974 O O . THR A 1 938 ? -24.969 -33.936 7.667 1.00 65.94 938 THR A O 1
ATOM 6977 N N . GLY A 1 939 ? -24.874 -33.338 9.834 1.00 67.00 939 GLY A N 1
ATOM 6978 C CA . GLY A 1 939 ? -24.673 -31.903 9.606 1.00 67.00 939 GLY A CA 1
ATOM 6979 C C . GLY A 1 939 ? -24.267 -31.163 10.889 1.00 67.00 939 GLY A C 1
ATOM 6980 O O . GLY A 1 939 ? -24.329 -31.752 11.968 1.00 67.00 939 GLY A O 1
ATOM 6981 N N . PRO A 1 940 ? -23.826 -29.895 10.808 1.00 72.88 940 PRO A N 1
ATOM 6982 C CA . PRO A 1 940 ? -23.572 -29.071 11.993 1.00 72.88 940 PRO A CA 1
ATOM 6983 C C . PRO A 1 940 ? -24.798 -28.990 12.919 1.00 72.88 940 PRO A C 1
ATOM 6985 O O . PRO A 1 940 ? -25.930 -29.203 12.474 1.00 72.88 940 PRO A O 1
ATOM 6988 N N . ALA A 1 941 ? -24.595 -28.648 14.193 1.00 66.25 941 ALA A N 1
ATOM 6989 C CA . ALA A 1 941 ? -25.707 -28.394 15.112 1.00 66.25 941 ALA A CA 1
ATOM 6990 C C . ALA A 1 941 ? -26.653 -27.325 14.523 1.00 66.25 941 ALA A C 1
ATOM 6992 O O . ALA A 1 941 ? -26.210 -26.383 13.872 1.00 66.25 941 ALA A O 1
ATOM 6993 N N . GLY A 1 942 ? -27.959 -27.513 14.694 1.00 65.88 942 GLY A N 1
ATOM 6994 C CA . GLY A 1 942 ? -29.020 -26.645 14.178 1.00 65.88 942 GLY A CA 1
ATOM 6995 C C . GLY A 1 942 ? -29.560 -27.058 12.808 1.00 65.88 942 GLY A C 1
ATOM 6996 O O . GLY A 1 942 ? -30.692 -26.715 12.479 1.00 65.88 942 GLY A O 1
ATOM 6997 N N . THR A 1 943 ? -28.819 -27.869 12.039 1.00 72.25 943 THR A N 1
ATOM 6998 C CA . THR A 1 943 ? -29.193 -28.265 10.662 1.00 72.25 943 THR A CA 1
ATOM 6999 C C . THR A 1 943 ? -30.554 -28.963 10.581 1.00 72.25 943 THR A C 1
ATOM 7001 O O . THR A 1 943 ? -31.255 -28.864 9.575 1.00 72.25 943 THR A O 1
ATOM 7004 N N . PHE A 1 944 ? -30.928 -29.694 11.631 1.00 68.19 944 PHE A N 1
ATOM 7005 C CA . PHE A 1 944 ? -32.089 -30.582 11.642 1.00 68.19 944 PHE A CA 1
ATOM 7006 C C . PHE A 1 944 ? -33.211 -30.133 12.590 1.00 68.19 944 PHE A C 1
ATOM 7008 O O . PHE A 1 944 ? -34.216 -30.840 12.705 1.00 68.19 944 PHE A O 1
ATOM 7015 N N . ALA A 1 945 ? -33.057 -28.982 13.251 1.00 73.31 945 ALA A N 1
ATOM 7016 C CA . ALA A 1 945 ? -34.046 -28.441 14.178 1.00 73.31 945 ALA A CA 1
ATOM 7017 C C . ALA A 1 945 ? -35.369 -28.113 13.469 1.00 73.31 945 ALA A C 1
ATOM 7019 O O . ALA A 1 945 ? -35.391 -27.809 12.272 1.00 73.31 945 ALA A O 1
ATOM 7020 N N . ALA A 1 946 ? -36.484 -28.146 14.204 1.00 77.69 946 ALA A N 1
ATOM 7021 C CA . ALA A 1 946 ? -37.710 -27.523 13.714 1.00 77.69 946 ALA A CA 1
ATOM 7022 C C . ALA A 1 946 ? -37.476 -26.013 13.573 1.00 77.69 946 ALA A C 1
ATOM 7024 O O . ALA A 1 946 ? -36.811 -25.416 14.413 1.00 77.69 946 ALA A O 1
ATOM 7025 N N . ARG A 1 947 ? -38.021 -25.389 12.530 1.00 80.88 947 ARG A N 1
ATOM 7026 C CA . ARG A 1 947 ? -37.864 -23.947 12.299 1.00 80.88 947 ARG A CA 1
ATOM 7027 C C . ARG A 1 947 ? -39.203 -23.258 12.087 1.00 80.88 947 ARG A C 1
ATOM 7029 O O . ARG A 1 947 ? -40.144 -23.878 11.585 1.00 80.88 947 ARG A O 1
ATOM 7036 N N . LEU A 1 948 ? -39.271 -21.990 12.462 1.00 83.19 948 LEU A N 1
ATOM 7037 C CA . LEU A 1 948 ? -40.401 -21.107 12.229 1.00 83.19 948 LEU A CA 1
ATOM 7038 C C . LEU A 1 948 ? -39.991 -20.087 11.167 1.00 83.19 948 LEU A C 1
ATOM 7040 O O . LEU A 1 948 ? -39.067 -19.313 11.388 1.00 83.19 948 LEU A O 1
ATOM 7044 N N . ASP A 1 949 ? -40.659 -20.134 10.021 1.00 82.50 949 ASP A N 1
ATOM 7045 C CA . ASP A 1 949 ? -40.445 -19.235 8.892 1.00 82.50 949 ASP A CA 1
ATOM 7046 C C . ASP A 1 949 ? -41.496 -18.108 8.949 1.00 82.50 949 ASP A C 1
ATOM 7048 O O . ASP A 1 949 ? -42.698 -18.383 9.049 1.00 82.50 949 ASP A O 1
ATOM 7052 N N . PHE A 1 950 ? -41.054 -16.856 8.866 1.00 81.25 950 PHE A N 1
ATOM 7053 C CA . PHE A 1 950 ? -41.890 -15.657 8.847 1.00 81.25 950 PHE A CA 1
ATOM 7054 C C . PHE A 1 950 ? -41.905 -15.066 7.445 1.00 81.25 950 PHE A C 1
ATOM 7056 O O . PHE A 1 950 ? -40.864 -14.631 6.966 1.00 81.25 950 PHE A O 1
ATOM 7063 N N . ASP A 1 951 ? -43.070 -15.014 6.805 1.00 75.50 951 ASP A N 1
ATOM 7064 C CA . ASP A 1 951 ? -43.237 -14.306 5.539 1.00 75.50 951 ASP A CA 1
ATOM 7065 C C . ASP A 1 951 ? -43.740 -12.892 5.833 1.00 75.50 951 ASP A C 1
ATOM 7067 O O . ASP A 1 951 ? -44.916 -12.690 6.169 1.00 75.50 951 ASP A O 1
ATOM 7071 N N . VAL A 1 952 ? -42.860 -11.905 5.699 1.00 64.12 952 VAL A N 1
ATOM 7072 C CA . VAL A 1 952 ? -43.177 -10.492 5.943 1.00 64.12 952 VAL A CA 1
ATOM 7073 C C . VAL A 1 952 ? -43.503 -9.807 4.619 1.00 64.12 952 VAL A C 1
ATOM 7075 O O . VAL A 1 952 ? -42.796 -9.998 3.633 1.00 64.12 952 VAL A O 1
ATOM 7078 N N . THR A 1 953 ? -44.590 -9.032 4.573 1.00 53.94 953 THR A N 1
ATOM 7079 C CA . THR A 1 953 ? -44.864 -8.113 3.460 1.00 53.94 953 THR A CA 1
ATOM 7080 C C . THR A 1 953 ? -44.568 -6.769 4.051 1.00 53.94 953 THR A C 1
ATOM 7082 O O . THR A 1 953 ? -45.345 -6.243 4.851 1.00 53.94 953 THR A O 1
ATOM 7085 N N . TYR A 1 954 ? -43.418 -6.237 3.687 1.00 49.97 954 TYR A N 1
ATOM 7086 C CA . TYR A 1 954 ? -43.132 -4.858 3.983 1.00 49.97 954 TYR A CA 1
ATOM 7087 C C . TYR A 1 954 ? -44.044 -4.019 3.080 1.00 49.97 954 TYR A C 1
ATOM 7089 O O . TYR A 1 954 ? -44.007 -4.132 1.857 1.00 49.97 954 TYR A O 1
ATOM 7097 N N . GLY A 1 955 ? -44.974 -3.278 3.686 1.00 48.50 955 GLY A N 1
ATOM 7098 C CA . GLY A 1 955 ? -45.603 -2.159 2.996 1.00 48.50 955 GLY A CA 1
ATOM 7099 C C . GLY A 1 955 ? -44.523 -1.100 2.872 1.00 48.50 955 GLY A C 1
ATOM 7100 O O . GLY A 1 955 ? -44.040 -0.649 3.912 1.00 48.50 955 GLY A O 1
ATOM 7101 N N . GLY A 1 956 ? -44.092 -0.811 1.646 1.00 56.84 956 GLY A N 1
ATOM 7102 C CA . GLY A 1 956 ? -42.937 0.041 1.398 1.00 56.84 956 GLY A CA 1
ATOM 7103 C C . GLY A 1 956 ? -43.055 1.400 2.087 1.00 56.84 956 GLY A C 1
ATOM 7104 O O . GLY A 1 956 ? -44.151 1.863 2.442 1.00 56.84 956 GLY A O 1
ATOM 7105 N N . VAL A 1 957 ? -41.903 2.008 2.362 1.00 72.19 957 VAL A N 1
ATOM 7106 C CA . VAL A 1 957 ? -41.846 3.267 3.104 1.00 72.19 957 VAL A CA 1
ATOM 7107 C C . VAL A 1 957 ? -42.534 4.335 2.272 1.00 72.19 957 VAL A C 1
ATOM 7109 O O . VAL A 1 957 ? -42.273 4.513 1.092 1.00 72.19 957 VAL A O 1
ATOM 7112 N N . LEU A 1 958 ? -43.479 5.056 2.856 1.00 74.69 958 LEU A N 1
ATOM 7113 C CA . LEU A 1 958 ? -44.223 6.053 2.100 1.00 74.69 958 LEU A CA 1
ATOM 7114 C C . LEU A 1 958 ? -43.296 7.207 1.695 1.00 74.69 958 LEU A C 1
ATOM 7116 O O . LEU A 1 958 ? -42.839 7.949 2.566 1.00 74.69 958 LEU A O 1
ATOM 7120 N N . GLY A 1 959 ? -43.073 7.364 0.391 1.00 71.81 959 GLY A N 1
ATOM 7121 C CA . GLY A 1 959 ? -42.061 8.254 -0.187 1.00 71.81 959 GLY A CA 1
ATOM 7122 C C . GLY A 1 959 ? -40.869 7.524 -0.816 1.00 71.81 959 GLY A C 1
ATOM 7123 O O . GLY A 1 959 ? -40.159 8.147 -1.593 1.00 71.81 959 GLY A O 1
ATOM 7124 N N . ASP A 1 960 ? -40.682 6.236 -0.532 1.00 82.50 960 ASP A N 1
ATOM 7125 C CA . ASP A 1 960 ? -39.686 5.365 -1.163 1.00 82.50 960 ASP A CA 1
ATOM 7126 C C . ASP A 1 960 ? -40.295 4.870 -2.480 1.00 82.50 960 ASP A C 1
ATOM 7128 O O . ASP A 1 960 ? -41.194 4.031 -2.523 1.00 82.50 960 ASP A O 1
ATOM 7132 N N . TYR A 1 961 ? -39.902 5.513 -3.567 1.00 83.00 961 TYR A N 1
ATOM 7133 C CA . TYR A 1 961 ? -40.454 5.296 -4.893 1.00 83.00 961 TYR A CA 1
ATOM 7134 C C . TYR A 1 961 ? -39.732 4.186 -5.650 1.00 83.00 961 TYR A C 1
ATOM 7136 O O . TYR A 1 961 ? -40.213 3.789 -6.713 1.00 83.00 961 TYR A O 1
ATOM 7144 N N . ASN A 1 962 ? -38.608 3.683 -5.143 1.00 76.25 962 ASN A N 1
ATOM 7145 C CA . ASN A 1 962 ? -37.867 2.578 -5.737 1.00 76.25 962 ASN A CA 1
ATOM 7146 C C . ASN A 1 962 ? -38.073 1.231 -4.996 1.00 76.25 962 ASN A C 1
ATOM 7148 O O . ASN A 1 962 ? -37.642 0.202 -5.523 1.00 76.25 962 ASN A O 1
ATOM 7152 N N . ASP A 1 963 ? -38.825 1.240 -3.885 1.00 66.56 963 ASP A N 1
ATOM 7153 C CA . ASP A 1 963 ? -39.174 0.103 -3.019 1.00 66.56 963 ASP A CA 1
ATOM 7154 C C . ASP A 1 963 ? -37.947 -0.551 -2.333 1.00 66.56 963 ASP A C 1
ATOM 7156 O O . ASP A 1 963 ? -37.951 -1.759 -2.066 1.00 66.56 963 ASP A O 1
ATOM 7160 N N . ASP A 1 964 ? -36.877 0.210 -2.067 1.00 67.38 964 ASP A N 1
ATOM 7161 C CA . ASP A 1 964 ? -35.638 -0.301 -1.455 1.00 67.38 964 ASP A CA 1
ATOM 7162 C C . ASP A 1 964 ? -35.610 -0.261 0.086 1.00 67.38 964 ASP A C 1
ATOM 7164 O O . ASP A 1 964 ? -34.693 -0.801 0.712 1.00 67.38 964 ASP A O 1
ATOM 7168 N N . GLY A 1 965 ? -36.662 0.277 0.706 1.00 66.62 965 GLY A N 1
ATOM 7169 C CA . GLY A 1 965 ? -36.842 0.352 2.153 1.00 66.62 965 GLY A CA 1
ATOM 7170 C C . GLY A 1 965 ? -36.308 1.637 2.789 1.00 66.62 965 GLY A C 1
ATOM 7171 O O . GLY A 1 965 ? -36.398 1.777 4.017 1.00 66.62 965 GLY A O 1
ATOM 7172 N N . VAL A 1 966 ? -35.780 2.574 1.997 1.00 73.25 966 VAL A N 1
ATOM 7173 C CA . VAL A 1 966 ? -35.263 3.869 2.447 1.00 73.25 966 VAL A CA 1
ATOM 7174 C C . VAL A 1 966 ? -35.778 4.973 1.528 1.00 73.25 966 VAL A C 1
ATOM 7176 O O . VAL A 1 966 ? -35.772 4.837 0.322 1.00 73.25 966 VAL A O 1
ATOM 7179 N N . VAL A 1 967 ? -36.204 6.102 2.094 1.00 81.81 967 VAL A N 1
ATOM 7180 C CA . VAL A 1 967 ? -36.543 7.298 1.316 1.00 81.81 967 VAL A CA 1
ATOM 7181 C C . VAL A 1 967 ? -35.273 8.119 1.092 1.00 81.81 967 VAL A C 1
ATOM 7183 O O . VAL A 1 967 ? -34.865 8.870 1.978 1.00 81.81 967 VAL A O 1
ATOM 7186 N N . ASP A 1 968 ? -34.630 8.017 -0.065 1.00 80.12 968 ASP A N 1
ATOM 7187 C CA . ASP A 1 968 ? -33.371 8.696 -0.375 1.00 80.12 968 ASP A CA 1
ATOM 7188 C C . ASP A 1 968 ? -33.342 9.365 -1.770 1.00 80.12 968 ASP A C 1
ATOM 7190 O O . ASP A 1 968 ? -34.362 9.653 -2.404 1.00 80.12 968 ASP A O 1
ATOM 7194 N N . ALA A 1 969 ? -32.151 9.744 -2.244 1.00 81.44 969 ALA A N 1
ATOM 7195 C CA . ALA A 1 969 ? -31.988 10.429 -3.526 1.00 81.44 969 ALA A CA 1
ATOM 7196 C C . ALA A 1 969 ? -32.306 9.542 -4.747 1.00 81.44 969 ALA A C 1
ATOM 7198 O O . ALA A 1 969 ? -32.594 10.070 -5.833 1.00 81.44 969 ALA A O 1
ATOM 7199 N N . ALA A 1 970 ? -32.257 8.219 -4.604 1.00 72.50 970 ALA A N 1
ATOM 7200 C CA . ALA A 1 970 ? -32.647 7.279 -5.641 1.00 72.50 970 ALA A CA 1
ATOM 7201 C C . ALA A 1 970 ? -34.161 7.346 -5.893 1.00 72.50 970 ALA A C 1
ATOM 7203 O O . ALA A 1 970 ? -34.577 7.348 -7.056 1.00 72.50 970 ALA A O 1
ATOM 7204 N N . ASP A 1 971 ? -34.978 7.574 -4.867 1.00 79.19 971 ASP A N 1
ATOM 7205 C CA . ASP A 1 971 ? -36.427 7.765 -5.026 1.00 79.19 971 ASP A CA 1
ATOM 7206 C C . ASP A 1 971 ? -36.783 9.037 -5.769 1.00 79.19 971 ASP A C 1
ATOM 7208 O O . ASP A 1 971 ? -37.689 9.048 -6.602 1.00 79.19 971 ASP A O 1
ATOM 7212 N N . TYR A 1 972 ? -36.024 10.113 -5.554 1.00 78.81 972 TYR A N 1
ATOM 7213 C CA . TYR A 1 972 ? -36.177 11.319 -6.364 1.00 78.81 972 TYR A CA 1
ATOM 7214 C C . TYR A 1 972 ? -35.920 11.045 -7.840 1.00 78.81 972 TYR A C 1
ATOM 7216 O O . TYR A 1 972 ? -36.567 11.633 -8.709 1.00 78.81 972 TYR A O 1
ATOM 7224 N N . THR A 1 973 ? -34.981 10.148 -8.135 1.00 81.44 973 THR A N 1
ATOM 7225 C CA . THR A 1 973 ? -34.694 9.734 -9.505 1.00 81.44 973 THR A CA 1
ATOM 7226 C C . THR A 1 973 ? -35.883 8.968 -10.084 1.00 81.44 973 THR A C 1
ATOM 7228 O O . THR A 1 973 ? -36.295 9.273 -11.204 1.00 81.44 973 THR A O 1
ATOM 7231 N N . VAL A 1 974 ? -36.517 8.085 -9.304 1.00 79.56 974 VAL A N 1
ATOM 7232 C CA . VAL A 1 974 ? -37.735 7.376 -9.726 1.00 79.56 974 VAL A CA 1
ATOM 7233 C C . VAL A 1 974 ? -38.935 8.315 -9.880 1.00 79.56 974 VAL A C 1
ATOM 7235 O O . VAL A 1 974 ? -39.611 8.254 -10.909 1.00 79.56 974 VAL A O 1
ATOM 7238 N N . TRP A 1 975 ? -39.162 9.252 -8.955 1.00 86.38 975 TRP A N 1
ATOM 7239 C CA . TRP A 1 975 ? -40.183 10.302 -9.087 1.00 86.38 975 TRP A CA 1
ATOM 7240 C C . TRP A 1 975 ? -39.965 11.134 -10.351 1.00 86.38 975 TRP A C 1
ATOM 7242 O O . TRP A 1 975 ? -40.862 11.273 -11.183 1.00 86.38 975 TRP A O 1
ATOM 7252 N N . ARG A 1 976 ? -38.750 11.644 -10.555 1.00 84.38 976 ARG A N 1
ATOM 7253 C CA . ARG A 1 976 ? -38.423 12.503 -11.698 1.00 84.38 976 ARG A CA 1
ATOM 7254 C C . ARG A 1 976 ? -38.594 11.769 -13.029 1.00 84.38 976 ARG A C 1
ATOM 7256 O O . ARG A 1 976 ? -39.127 12.347 -13.979 1.00 84.38 976 ARG A O 1
ATOM 7263 N N . ASP A 1 977 ? -38.133 10.524 -13.108 1.00 80.12 977 ASP A N 1
ATOM 7264 C CA . ASP A 1 977 ? -38.051 9.783 -14.369 1.00 80.12 977 ASP A CA 1
ATOM 7265 C C . ASP A 1 977 ? -39.374 9.087 -14.735 1.00 80.12 977 ASP A C 1
ATOM 7267 O O . ASP A 1 977 ? -39.625 8.819 -15.913 1.00 80.12 977 ASP A O 1
ATOM 7271 N N . SER A 1 978 ? -40.274 8.890 -13.767 1.00 73.38 978 SER A N 1
ATOM 7272 C CA . SER A 1 978 ? -41.614 8.323 -13.993 1.00 73.38 978 SER A CA 1
ATOM 7273 C C . SER A 1 978 ? -42.599 9.307 -14.644 1.00 73.38 978 SER A C 1
ATOM 7275 O O . SER A 1 978 ? -43.624 8.898 -15.198 1.00 73.38 978 SER A O 1
ATOM 7277 N N . GLY A 1 979 ? -42.300 10.610 -14.650 1.00 77.25 979 GLY A N 1
ATOM 7278 C CA . GLY A 1 979 ? -43.092 11.622 -15.350 1.00 77.25 979 GLY A CA 1
ATOM 7279 C C . GLY A 1 979 ? -44.522 11.758 -14.813 1.00 77.25 979 GLY A C 1
ATOM 7280 O O . GLY A 1 979 ? -44.737 12.412 -13.809 1.00 77.25 979 GLY A O 1
ATOM 7281 N N . SER A 1 980 ? -45.518 11.214 -15.524 1.00 72.94 980 SER A N 1
ATOM 7282 C CA . SER A 1 980 ? -46.934 11.190 -15.085 1.00 72.94 980 SER A CA 1
ATOM 7283 C C . SER A 1 980 ? -47.399 9.796 -14.653 1.00 72.94 980 SER A C 1
ATOM 7285 O O . SER A 1 980 ? -48.591 9.597 -14.422 1.00 72.94 980 SER A O 1
ATOM 7287 N N . ALA A 1 981 ? -46.497 8.811 -14.657 1.00 71.69 981 ALA A N 1
ATOM 7288 C CA . ALA A 1 981 ? -46.805 7.450 -14.249 1.00 71.69 981 ALA A CA 1
ATOM 7289 C C . ALA A 1 981 ? -46.937 7.372 -12.717 1.00 71.69 981 ALA A C 1
ATOM 7291 O O . ALA A 1 981 ? -46.224 8.104 -12.032 1.00 71.69 981 ALA A O 1
ATOM 7292 N N . PRO A 1 982 ? -47.832 6.516 -12.194 1.00 76.44 982 PRO A N 1
ATOM 7293 C CA . PRO A 1 982 ? -47.977 6.301 -10.756 1.00 76.44 982 PRO A CA 1
ATOM 7294 C C . PRO A 1 982 ? -46.679 5.791 -10.132 1.00 76.44 982 PRO A C 1
ATOM 7296 O O . PRO A 1 982 ? -45.935 5.048 -10.782 1.00 76.44 982 PRO A O 1
ATOM 7299 N N . LEU A 1 983 ? -46.437 6.183 -8.884 1.00 76.69 983 LEU A N 1
ATOM 7300 C CA . LEU A 1 983 ? -45.242 5.827 -8.128 1.00 76.69 983 LEU A CA 1
ATOM 7301 C C . LEU A 1 983 ? -45.557 4.737 -7.090 1.00 76.69 983 LEU A C 1
ATOM 7303 O O . LEU A 1 983 ? -46.671 4.694 -6.563 1.00 76.69 983 LEU A O 1
ATOM 7307 N N . PRO A 1 984 ? -44.607 3.837 -6.785 1.00 71.12 984 PRO A N 1
ATOM 7308 C CA . PRO A 1 984 ? -44.684 2.977 -5.602 1.00 71.12 984 PRO A CA 1
ATOM 7309 C C . PRO A 1 984 ? -44.846 3.811 -4.322 1.00 71.12 984 PRO A C 1
ATOM 7311 O O . PRO A 1 984 ? -44.476 4.973 -4.305 1.00 71.12 984 PRO A O 1
ATOM 7314 N N . ASN A 1 985 ? -45.456 3.265 -3.267 1.00 72.00 985 ASN A N 1
ATOM 7315 C CA . ASN A 1 985 ? -45.571 3.902 -1.939 1.00 72.00 985 ASN A CA 1
ATOM 7316 C C . ASN A 1 985 ? -46.055 5.377 -1.895 1.00 72.00 985 ASN A C 1
ATOM 7318 O O . ASN A 1 985 ? -45.709 6.138 -0.987 1.00 72.00 985 ASN A O 1
ATOM 7322 N N . GLU A 1 986 ? -46.893 5.782 -2.854 1.00 75.31 986 GLU A N 1
ATOM 7323 C CA . GLU A 1 986 ? -47.503 7.117 -2.949 1.00 75.31 986 GLU A CA 1
ATOM 7324 C C . GLU A 1 986 ? -48.762 7.257 -2.059 1.00 75.31 986 GLU A C 1
ATOM 7326 O O . GLU A 1 986 ? -49.604 6.357 -1.999 1.00 75.31 986 GLU A O 1
ATOM 7331 N N . GLU A 1 987 ? -48.940 8.400 -1.375 1.00 73.06 987 GLU A N 1
ATOM 7332 C CA . GLU A 1 987 ? -50.111 8.640 -0.498 1.00 73.06 987 GLU A CA 1
ATOM 7333 C C . GLU A 1 987 ? -50.867 9.944 -0.797 1.00 73.06 987 GLU A C 1
ATOM 7335 O O . GLU A 1 987 ? -52.096 9.985 -0.691 1.00 73.06 987 GLU A O 1
ATOM 7340 N N . VAL A 1 988 ? -50.167 11.022 -1.162 1.00 61.16 988 VAL A N 1
ATOM 7341 C CA . VAL A 1 988 ? -50.770 12.363 -1.295 1.00 61.16 988 VAL A CA 1
ATOM 7342 C C . VAL A 1 988 ? -51.445 12.617 -2.644 1.00 61.16 988 VAL A C 1
ATOM 7344 O O . VAL A 1 988 ? -52.432 13.360 -2.671 1.00 61.16 988 VAL A O 1
ATOM 7347 N N . SER A 1 989 ? -51.012 11.962 -3.725 1.00 69.12 989 SER A N 1
ATOM 7348 C CA . SER A 1 989 ? -51.680 11.995 -5.039 1.00 69.12 989 SER A CA 1
ATOM 7349 C C . SER A 1 989 ? -51.701 10.624 -5.740 1.00 69.12 989 SER A C 1
ATOM 7351 O O . SER A 1 989 ? -51.209 10.488 -6.858 1.00 69.12 989 SER A O 1
ATOM 7353 N N . PRO A 1 990 ? -52.343 9.589 -5.153 1.00 71.06 990 PRO A N 1
ATOM 7354 C CA . PRO A 1 990 ? -52.274 8.236 -5.696 1.00 71.06 990 PRO A CA 1
ATOM 7355 C C . PRO A 1 990 ? -52.767 8.152 -7.144 1.00 71.06 990 PRO A C 1
ATOM 7357 O O . PRO A 1 990 ? -53.881 8.581 -7.472 1.00 71.06 990 PRO A O 1
ATOM 7360 N N . GLY A 1 991 ? -51.951 7.570 -8.013 1.00 68.56 991 GLY A N 1
ATOM 7361 C CA . GLY A 1 991 ? -52.196 7.409 -9.436 1.00 68.56 991 GLY A CA 1
ATOM 7362 C C . GLY A 1 991 ? -51.612 8.521 -10.307 1.00 68.56 991 GLY A C 1
ATOM 7363 O O . GLY A 1 991 ? -51.718 8.423 -11.534 1.00 68.56 991 GLY A O 1
ATOM 7364 N N . VAL A 1 992 ? -51.073 9.591 -9.712 1.00 70.06 992 VAL A N 1
ATOM 7365 C CA . VAL A 1 992 ? -50.671 10.814 -10.413 1.00 70.06 992 VAL A CA 1
ATOM 7366 C C . VAL A 1 992 ? -49.392 11.366 -9.800 1.00 70.06 992 VAL A C 1
ATOM 7368 O O . VAL A 1 992 ? -49.455 12.097 -8.827 1.00 70.06 992 VAL A O 1
ATOM 7371 N N . ASN A 1 993 ? -48.261 11.108 -10.452 1.00 81.31 993 ASN A N 1
ATOM 7372 C CA . ASN A 1 993 ? -46.992 11.732 -10.100 1.00 81.31 993 ASN A CA 1
ATOM 7373 C C . ASN A 1 993 ? -47.046 13.246 -10.348 1.00 81.31 993 ASN A C 1
ATOM 7375 O O . ASN A 1 993 ? -47.064 13.716 -11.496 1.00 81.31 993 ASN A O 1
ATOM 7379 N N . ASP A 1 994 ? -47.115 14.006 -9.259 1.00 75.31 994 ASP A N 1
ATOM 7380 C CA . ASP A 1 994 ? -47.121 15.457 -9.291 1.00 75.31 994 ASP A CA 1
ATOM 7381 C C . ASP A 1 994 ? -46.212 16.085 -8.217 1.00 75.31 994 ASP A C 1
ATOM 7383 O O . ASP A 1 994 ? -45.370 15.446 -7.583 1.00 75.31 994 ASP A O 1
ATOM 7387 N N . ILE A 1 995 ? -46.292 17.410 -8.081 1.00 73.88 995 ILE A N 1
ATOM 7388 C CA . ILE A 1 995 ? -45.434 18.155 -7.155 1.00 73.88 995 ILE A CA 1
ATOM 7389 C C . ILE A 1 995 ? -45.744 17.842 -5.683 1.00 73.88 995 ILE A C 1
ATOM 7391 O O . ILE A 1 995 ? -44.887 18.070 -4.833 1.00 73.88 995 ILE A O 1
ATOM 7395 N N . ALA A 1 996 ? -46.944 17.354 -5.362 1.00 72.25 996 ALA A N 1
ATOM 7396 C CA . ALA A 1 996 ? -47.292 16.928 -4.017 1.00 72.25 996 ALA A CA 1
ATOM 7397 C C . ALA A 1 996 ? -46.489 15.685 -3.622 1.00 72.25 996 ALA A C 1
ATOM 7399 O O . ALA A 1 996 ? -45.970 15.668 -2.512 1.00 72.25 996 ALA A O 1
ATOM 7400 N N . ASP A 1 997 ? -46.278 14.732 -4.535 1.00 73.00 997 ASP A N 1
ATOM 7401 C CA . ASP A 1 997 ? -45.445 13.543 -4.290 1.00 73.00 997 ASP A CA 1
ATOM 7402 C C . ASP A 1 997 ? -43.972 13.909 -4.071 1.00 73.00 997 ASP A C 1
ATOM 7404 O O . ASP A 1 997 ? -43.317 13.363 -3.185 1.00 73.00 997 ASP A O 1
ATOM 7408 N N . TYR A 1 998 ? -43.450 14.899 -4.800 1.00 77.31 998 TYR A N 1
ATOM 7409 C CA . TYR A 1 998 ? -42.107 15.427 -4.533 1.00 77.31 998 TYR A CA 1
ATOM 7410 C C . TYR A 1 998 ? -41.995 16.063 -3.151 1.00 77.31 998 TYR A C 1
ATOM 7412 O O . TYR A 1 998 ? -41.026 15.829 -2.434 1.00 77.31 998 TYR A O 1
ATOM 7420 N N . LEU A 1 999 ? -42.974 16.891 -2.777 1.00 72.19 999 LEU A N 1
ATOM 7421 C CA . LEU A 1 999 ? -42.985 17.530 -1.463 1.00 72.19 999 LEU A CA 1
ATOM 7422 C C . LEU A 1 999 ? -43.125 16.492 -0.344 1.00 72.19 999 LEU A C 1
ATOM 7424 O O . LEU A 1 999 ? -42.552 16.688 0.722 1.00 72.19 999 LEU A O 1
ATOM 7428 N N . TYR A 1 1000 ? -43.831 15.393 -0.606 1.00 73.69 1000 TYR A N 1
ATOM 7429 C CA . TYR A 1 1000 ? -44.016 14.293 0.335 1.00 73.69 1000 TYR A CA 1
ATOM 7430 C C . TYR A 1 1000 ? -42.768 13.435 0.510 1.00 73.69 1000 TYR A C 1
ATOM 7432 O O . TYR A 1 1000 ? -42.395 13.136 1.640 1.00 73.69 1000 TYR A O 1
ATOM 7440 N N . TRP A 1 1001 ? -42.076 13.114 -0.587 1.00 86.56 1001 TRP A N 1
ATOM 7441 C CA . TRP A 1 1001 ? -40.747 12.502 -0.551 1.00 86.56 1001 TRP A CA 1
ATOM 7442 C C . TRP A 1 1001 ? -39.753 13.394 0.197 1.00 86.56 1001 TRP A C 1
ATOM 7444 O O . TRP A 1 1001 ? -39.073 12.935 1.105 1.00 86.56 1001 TRP A O 1
ATOM 7454 N N . ALA A 1 1002 ? -39.722 14.697 -0.106 1.00 73.88 1002 ALA A N 1
ATOM 7455 C CA . ALA A 1 1002 ? -38.800 15.632 0.535 1.00 73.88 1002 ALA A CA 1
ATOM 7456 C C . ALA A 1 1002 ? -39.065 15.790 2.043 1.00 73.88 1002 ALA A C 1
ATOM 7458 O O . ALA A 1 1002 ? -38.129 15.991 2.809 1.00 73.88 1002 ALA A O 1
ATOM 7459 N N . GLU A 1 1003 ? -40.326 15.698 2.480 1.00 72.50 1003 GLU A N 1
ATOM 7460 C CA . GLU A 1 1003 ? -40.693 15.697 3.903 1.00 72.50 1003 GLU A CA 1
ATOM 7461 C C . GLU A 1 1003 ? -40.234 14.422 4.627 1.00 72.50 1003 GLU A C 1
ATOM 7463 O O . GLU A 1 1003 ? -40.074 14.431 5.847 1.00 72.50 1003 GLU A O 1
ATOM 7468 N N . ARG A 1 1004 ? -40.009 13.336 3.883 1.00 71.12 1004 ARG A N 1
ATOM 7469 C CA . ARG A 1 1004 ? -39.649 12.020 4.412 1.00 71.12 1004 ARG A CA 1
ATOM 7470 C C . ARG A 1 1004 ? -38.258 11.554 4.007 1.00 71.12 1004 ARG A C 1
ATOM 7472 O O . ARG A 1 1004 ? -37.940 10.408 4.274 1.00 71.12 1004 ARG A O 1
ATOM 7479 N N . TYR A 1 1005 ? -37.424 12.415 3.428 1.00 75.94 1005 TYR A N 1
ATOM 7480 C CA . TYR A 1 1005 ? -36.046 12.073 3.082 1.00 75.94 1005 TYR A CA 1
ATOM 7481 C C . TYR A 1 1005 ? -35.289 11.584 4.328 1.00 75.94 1005 TYR A C 1
ATOM 7483 O O . TYR A 1 1005 ? -35.264 12.264 5.352 1.00 75.94 1005 TYR A O 1
ATOM 7491 N N . GLY A 1 1006 ? -34.708 10.390 4.247 1.00 67.88 1006 GLY A N 1
ATOM 7492 C CA . GLY A 1 1006 ? -34.091 9.659 5.352 1.00 67.88 1006 GLY A CA 1
ATOM 7493 C C . GLY A 1 1006 ? -35.048 8.772 6.158 1.00 67.88 1006 GLY A C 1
ATOM 7494 O O . GLY A 1 1006 ? -34.607 8.131 7.112 1.00 67.88 1006 GLY A O 1
ATOM 7495 N N . ALA A 1 1007 ? -36.341 8.711 5.821 1.00 72.62 1007 ALA A N 1
ATOM 7496 C CA . ALA A 1 1007 ? -37.261 7.764 6.441 1.00 72.62 1007 ALA A CA 1
ATOM 7497 C C . ALA A 1 1007 ? -36.900 6.344 6.000 1.00 72.62 1007 ALA A C 1
ATOM 7499 O O . ALA A 1 1007 ? -36.776 6.061 4.817 1.00 72.62 1007 ALA A O 1
ATOM 7500 N N . THR A 1 1008 ? -36.745 5.450 6.962 1.00 67.19 1008 THR A N 1
ATOM 7501 C CA . THR A 1 1008 ? -36.421 4.042 6.738 1.00 67.19 1008 THR A CA 1
ATOM 7502 C C . THR A 1 1008 ? -37.557 3.185 7.263 1.00 67.19 1008 THR A C 1
ATOM 7504 O O . THR A 1 1008 ? -38.285 3.587 8.179 1.00 67.19 1008 THR A O 1
ATOM 7507 N N . ASP A 1 1009 ? -37.734 2.002 6.685 1.00 61.53 1009 ASP A N 1
ATOM 7508 C CA . ASP A 1 1009 ? -38.679 1.045 7.233 1.00 61.53 1009 ASP A CA 1
ATOM 7509 C C . ASP A 1 1009 ? -38.124 0.540 8.569 1.00 61.53 1009 ASP A C 1
ATOM 7511 O O . ASP A 1 1009 ? -37.134 -0.189 8.601 1.00 61.53 1009 ASP A O 1
ATOM 7515 N N . THR A 1 1010 ? -38.723 0.929 9.698 1.00 44.50 1010 THR A N 1
ATOM 7516 C CA . THR A 1 1010 ? -38.194 0.642 11.048 1.00 44.50 1010 THR A CA 1
ATOM 7517 C C . THR A 1 1010 ? -38.334 -0.830 11.472 1.00 44.50 1010 THR A C 1
ATOM 7519 O O . THR A 1 1010 ? -38.483 -1.132 12.653 1.00 44.50 1010 THR A O 1
ATOM 7522 N N . GLY A 1 1011 ? -38.304 -1.763 10.519 1.00 42.59 1011 GLY A N 1
ATOM 7523 C CA . GLY A 1 1011 ? -38.239 -3.205 10.747 1.00 42.59 1011 GLY A CA 1
ATOM 7524 C C . GLY A 1 1011 ? -36.818 -3.762 10.891 1.00 42.59 1011 GLY A C 1
ATOM 7525 O O . GLY A 1 1011 ? -36.682 -4.926 11.257 1.00 42.59 1011 GLY A O 1
ATOM 7526 N N . LEU A 1 1012 ? -35.775 -2.964 10.636 1.00 35.75 1012 LEU A N 1
ATOM 7527 C CA . LEU A 1 1012 ? -34.373 -3.287 10.929 1.00 35.75 1012 LEU A CA 1
ATOM 7528 C C . LEU A 1 1012 ? -33.688 -2.041 11.532 1.00 35.75 1012 LEU A C 1
ATOM 7530 O O . LEU A 1 1012 ? -34.015 -0.923 11.130 1.00 35.75 1012 LEU A O 1
ATOM 7534 N N . PRO A 1 1013 ? -32.798 -2.182 12.531 1.00 30.69 1013 PRO A N 1
ATOM 7535 C CA . PRO A 1 1013 ? -32.296 -1.046 13.301 1.00 30.69 1013 PRO A CA 1
ATOM 7536 C C . PRO A 1 1013 ? -31.356 -0.171 12.456 1.00 30.69 1013 PRO A C 1
ATOM 7538 O O . PRO A 1 1013 ? -30.325 -0.644 11.987 1.00 30.69 1013 PRO A O 1
ATOM 7541 N N . ALA A 1 1014 ? -31.696 1.113 12.297 1.00 31.89 1014 ALA A N 1
ATOM 7542 C CA . ALA A 1 1014 ? -30.858 2.118 11.643 1.00 31.89 1014 ALA A CA 1
ATOM 7543 C C . ALA A 1 1014 ? -30.242 3.084 12.670 1.00 31.89 1014 ALA A C 1
ATOM 7545 O O . ALA A 1 1014 ? -30.931 3.626 13.539 1.00 31.89 1014 ALA A O 1
ATOM 7546 N N . THR A 1 1015 ? -28.936 3.313 12.548 1.00 27.98 1015 THR A N 1
ATOM 7547 C CA . THR A 1 1015 ? -28.161 4.330 13.268 1.00 27.98 1015 THR A CA 1
ATOM 7548 C C . THR A 1 1015 ? -28.200 5.668 12.513 1.00 27.98 1015 THR A C 1
ATOM 7550 O O . THR A 1 1015 ? -28.202 5.715 11.287 1.00 27.98 1015 THR A O 1
ATOM 7553 N N . ALA A 1 1016 ? -28.292 6.776 13.253 1.00 28.67 1016 ALA A N 1
ATOM 7554 C CA . ALA A 1 1016 ? -28.518 8.122 12.720 1.00 28.67 1016 ALA A CA 1
ATOM 7555 C C . ALA A 1 1016 ? -27.257 8.771 12.106 1.00 28.67 1016 ALA A C 1
ATOM 7557 O O . ALA A 1 1016 ? -26.172 8.668 12.674 1.00 28.67 1016 ALA A O 1
ATOM 7558 N N . VAL A 1 1017 ? -27.433 9.541 11.021 1.00 31.81 1017 VAL A N 1
ATOM 7559 C CA . VAL A 1 1017 ? -26.414 10.422 10.407 1.00 31.81 1017 VAL A CA 1
ATOM 7560 C C . VAL A 1 1017 ? -26.913 11.888 10.406 1.00 31.81 1017 VAL A C 1
ATOM 7562 O O . VAL A 1 1017 ? -28.093 12.106 10.131 1.00 31.81 1017 VAL A O 1
ATOM 7565 N N . PRO A 1 1018 ? -26.078 12.914 10.692 1.00 33.59 1018 PRO A N 1
ATOM 7566 C CA . PRO A 1 1018 ? -26.472 14.333 10.647 1.00 33.59 1018 PRO A CA 1
ATOM 7567 C C . PRO A 1 1018 ? -26.321 14.989 9.251 1.00 33.59 1018 PRO A C 1
ATOM 7569 O O . PRO A 1 1018 ? -25.326 14.780 8.563 1.00 33.59 1018 PRO A O 1
ATOM 7572 N N . GLU A 1 1019 ? -27.264 15.859 8.863 1.00 31.05 1019 GLU A N 1
ATOM 7573 C CA . GLU A 1 1019 ? -27.290 16.600 7.580 1.00 31.05 1019 GLU A CA 1
ATOM 7574 C C . GLU A 1 1019 ? -26.356 17.837 7.508 1.00 31.05 1019 GLU A C 1
ATOM 7576 O O . GLU A 1 1019 ? -26.261 18.592 8.485 1.00 31.05 1019 GLU A O 1
ATOM 7581 N N . PRO A 1 1020 ? -25.831 18.199 6.311 1.00 35.19 1020 PRO A N 1
ATOM 7582 C CA . PRO A 1 1020 ? -25.430 19.569 6.001 1.00 35.19 1020 PRO A CA 1
ATOM 7583 C C . PRO A 1 1020 ? -26.315 20.284 4.945 1.00 35.19 1020 PRO A C 1
ATOM 7585 O O . PRO A 1 1020 ? -26.541 19.813 3.835 1.00 35.19 1020 PRO A O 1
ATOM 7588 N N . ALA A 1 1021 ? -26.643 21.545 5.270 1.00 42.94 1021 ALA A N 1
ATOM 7589 C CA . ALA A 1 1021 ? -26.737 22.716 4.377 1.00 42.94 1021 ALA A CA 1
ATOM 7590 C C . ALA A 1 1021 ? -27.989 22.966 3.490 1.00 42.94 1021 ALA A C 1
ATOM 7592 O O . ALA A 1 1021 ? -27.895 23.233 2.290 1.00 42.94 1021 ALA A O 1
ATOM 7593 N N . THR A 1 1022 ? -29.148 23.173 4.123 1.00 42.53 1022 THR A N 1
ATOM 7594 C CA . THR A 1 1022 ? -30.378 23.760 3.529 1.00 42.53 1022 THR A CA 1
ATOM 7595 C C . THR A 1 1022 ? -30.213 25.204 2.989 1.00 42.53 1022 THR A C 1
ATOM 7597 O O . THR A 1 1022 ? -31.072 25.723 2.272 1.00 42.53 1022 THR A O 1
ATOM 7600 N N . LEU A 1 1023 ? -29.102 25.891 3.292 1.00 37.97 1023 LEU A N 1
ATOM 7601 C CA . LEU A 1 1023 ? -28.876 27.300 2.922 1.00 37.97 1023 LEU A CA 1
ATOM 7602 C C . LEU A 1 1023 ? -28.499 27.522 1.444 1.00 37.97 1023 LEU A C 1
ATOM 7604 O O . LEU A 1 1023 ? -28.696 28.627 0.932 1.00 37.97 1023 LEU A O 1
ATOM 7608 N N . LEU A 1 1024 ? -28.019 26.497 0.730 1.00 41.19 1024 LEU A N 1
ATOM 7609 C CA . LEU A 1 1024 ? -27.628 26.612 -0.686 1.00 41.19 1024 LEU A CA 1
ATOM 7610 C C . LEU A 1 1024 ? -28.826 26.540 -1.654 1.00 41.19 1024 LEU A C 1
ATOM 7612 O O . LEU A 1 1024 ? -28.818 27.193 -2.699 1.00 41.19 1024 LEU A O 1
ATOM 7616 N N . MET A 1 1025 ? -29.905 25.845 -1.277 1.00 37.91 1025 MET A N 1
ATOM 7617 C CA . MET A 1 1025 ? -31.101 25.664 -2.118 1.00 37.91 1025 MET A CA 1
ATOM 7618 C C . MET A 1 1025 ? -31.989 26.919 -2.191 1.00 37.91 1025 MET A C 1
ATOM 7620 O O . MET A 1 1025 ? -32.574 27.217 -3.235 1.00 37.91 1025 MET A O 1
ATOM 7624 N N . ILE A 1 1026 ? -32.030 27.731 -1.127 1.00 45.44 1026 ILE A N 1
ATOM 7625 C CA . ILE A 1 1026 ? -32.835 28.968 -1.098 1.00 45.44 1026 ILE A CA 1
ATOM 7626 C C . ILE A 1 1026 ? -32.253 30.039 -2.042 1.00 45.44 1026 ILE A C 1
ATOM 7628 O O . ILE A 1 1026 ? -33.001 30.819 -2.640 1.00 45.44 1026 ILE A O 1
ATOM 7632 N N . ALA A 1 1027 ? -30.934 30.042 -2.261 1.00 43.28 1027 ALA A N 1
ATOM 7633 C CA . ALA A 1 1027 ? -30.286 30.965 -3.194 1.00 43.28 1027 ALA A CA 1
ATOM 7634 C C . ALA A 1 1027 ? -30.577 30.623 -4.672 1.00 43.28 1027 ALA A C 1
ATOM 7636 O O . ALA A 1 1027 ? -30.736 31.531 -5.494 1.00 43.28 1027 ALA A O 1
ATOM 7637 N N . ALA A 1 1028 ? -30.722 29.335 -5.010 1.00 42.81 1028 ALA A N 1
ATOM 7638 C CA . ALA A 1 1028 ? -30.983 28.876 -6.377 1.00 42.81 1028 ALA A CA 1
ATOM 7639 C C . ALA A 1 1028 ? -32.429 29.156 -6.839 1.00 42.81 1028 ALA A C 1
ATOM 7641 O O . ALA A 1 1028 ? -32.660 29.567 -7.982 1.00 42.81 1028 ALA A O 1
ATOM 7642 N N . VAL A 1 1029 ? -33.411 29.035 -5.938 1.00 46.69 1029 VAL A N 1
ATOM 7643 C CA . VAL A 1 1029 ? -34.837 29.255 -6.257 1.00 46.69 1029 VAL A CA 1
ATOM 7644 C C . VAL A 1 1029 ? -35.174 30.744 -6.443 1.00 46.69 1029 VAL A C 1
ATOM 7646 O O . VAL A 1 1029 ? -36.038 31.099 -7.255 1.00 46.69 1029 VAL A O 1
ATOM 7649 N N . ALA A 1 1030 ? -34.453 31.647 -5.770 1.00 42.72 1030 ALA A N 1
ATOM 7650 C CA . ALA A 1 1030 ? -34.616 33.089 -5.963 1.00 42.72 1030 ALA A CA 1
ATOM 7651 C C . ALA A 1 1030 ? -34.096 33.567 -7.337 1.00 42.72 1030 ALA A C 1
ATOM 7653 O O . ALA A 1 1030 ? -34.679 34.474 -7.936 1.00 42.72 1030 ALA A O 1
ATOM 7654 N N . ALA A 1 1031 ? -33.050 32.928 -7.877 1.00 44.22 1031 ALA A N 1
ATOM 7655 C CA . ALA A 1 1031 ? -32.480 33.268 -9.182 1.00 44.22 1031 ALA A CA 1
ATOM 7656 C C . ALA A 1 1031 ? -33.336 32.764 -10.364 1.00 44.22 1031 ALA A C 1
ATOM 7658 O O . ALA A 1 1031 ? -33.447 33.449 -11.384 1.00 44.22 1031 ALA A O 1
ATOM 7659 N N . GLY A 1 1032 ? -34.006 31.614 -10.215 1.00 41.12 1032 GLY A N 1
ATOM 7660 C CA . GLY A 1 1032 ? -34.853 31.021 -11.260 1.00 41.12 1032 GLY A CA 1
ATOM 7661 C C . GLY A 1 1032 ? -36.154 31.784 -11.558 1.00 41.12 1032 GLY A C 1
ATOM 7662 O O . GLY A 1 1032 ? -36.682 31.698 -12.666 1.00 41.12 1032 GLY A O 1
ATOM 7663 N N . ASN A 1 1033 ? -36.662 32.580 -10.611 1.00 38.84 1033 ASN A N 1
ATOM 7664 C CA . ASN A 1 1033 ? -37.959 33.256 -10.753 1.00 38.84 1033 ASN A CA 1
ATOM 7665 C C . ASN A 1 1033 ? -37.901 34.643 -11.422 1.00 38.84 1033 ASN A C 1
ATOM 7667 O O . ASN A 1 1033 ? -38.941 35.181 -11.808 1.00 38.84 1033 ASN A O 1
ATOM 7671 N N . LEU A 1 1034 ? -36.711 35.219 -11.629 1.00 40.19 1034 LEU A N 1
ATOM 7672 C CA . LEU A 1 1034 ? -36.559 36.536 -12.267 1.00 40.19 1034 LEU A CA 1
ATOM 7673 C C . LEU A 1 1034 ? -36.324 36.478 -13.789 1.00 40.19 1034 LEU A C 1
ATOM 7675 O O . LEU A 1 1034 ? -36.432 37.510 -14.446 1.00 40.19 1034 LEU A O 1
ATOM 7679 N N . SER A 1 1035 ? -36.093 35.300 -14.382 1.00 42.28 1035 SER A N 1
ATOM 7680 C CA . SER A 1 1035 ? -35.824 35.146 -15.826 1.00 42.28 1035 SER A CA 1
ATOM 7681 C C . SER A 1 1035 ? -37.048 34.791 -16.689 1.00 42.28 1035 SER A C 1
ATOM 7683 O O . SER A 1 1035 ? -36.915 34.609 -17.897 1.00 42.28 1035 SER A O 1
ATOM 7685 N N . ARG A 1 1036 ? -38.266 34.744 -16.121 1.00 39.69 1036 ARG A N 1
ATOM 7686 C CA . ARG A 1 1036 ? -39.510 34.436 -16.870 1.00 39.69 1036 ARG A CA 1
ATOM 7687 C C . ARG A 1 1036 ? -40.472 35.607 -17.114 1.00 39.69 1036 ARG A C 1
ATOM 7689 O O . ARG A 1 1036 ? -41.604 35.373 -17.538 1.00 39.69 1036 ARG A O 1
ATOM 7696 N N . ARG A 1 1037 ? -40.063 36.873 -16.950 1.00 38.22 1037 ARG A N 1
ATOM 7697 C CA . ARG A 1 1037 ? -40.845 38.020 -17.464 1.00 38.22 1037 ARG A CA 1
ATOM 7698 C C . ARG A 1 1037 ? -39.974 39.129 -18.078 1.00 38.22 1037 ARG A C 1
ATOM 7700 O O . ARG A 1 1037 ? -39.483 39.984 -17.352 1.00 38.22 1037 ARG A O 1
ATOM 7707 N N . ARG A 1 1038 ? -40.019 39.156 -19.421 1.00 37.72 1038 ARG A N 1
ATOM 7708 C CA . ARG A 1 1038 ? -39.582 40.169 -20.410 1.00 37.72 1038 ARG A CA 1
ATOM 7709 C C . ARG A 1 1038 ? -38.128 40.163 -20.851 1.00 37.72 1038 ARG A C 1
ATOM 7711 O O . ARG A 1 1038 ? -37.255 40.509 -20.035 1.00 37.72 1038 ARG A O 1
#

Sequence (1038 aa):
MTTLVRVAATLVALLAWTPGLRAQQIKAFPQAEGYGENARGGRGGDVYHVTKLNDDGSVGTLRYGIENAPGAGRTIVFDVGGWINLNSKLGVTRDNITIAGQTAPGGGVGVKGHQFSVGADNIIVRHMRFRPGKGAGRVDSISVSSGHDIIFDHISAGFSYDENASANATSRGGVYNLTFQHSAIAYGLEDHSAGSLIQNVNNLSYHHNLYAHNHTRNPKARVEGDGMDWVNNVVYDYNNGFIAGDSDTTDYFWKVNFDGNYYITGPGDGGRPMINSGREHNYGLYFGTNAYDNDGDAQHDGVIYTGEDRRTLTNVVTGTYTWSETRYGTKDVWQSETPQDAYERVLANFGATPWNRDEVDQRTHDNVVNRTGSLITRESDLAGISNGGFGTLAAGSAPNDRDSDGIPDEWENRHGTNPLSPNNNGDFDQDGYTDLEEYLNDIAASKAIGVLDFSGVGRYADWGRWTRQWEPSRLDDVRVATGAAFVDAVGQKAGSLFIGGAPSSNGRLYVTSGWIEVTDNLVVSGAGRVEQHGGETRVLNGGVEVEGGAYRLLGGELSTPSLTISSTADFEFKGGVLATDEIDGDILNQGGRLEIGAAGATMAILNGDLALSAGVLAVELDSASNADALLVSGDIVLGGVLDVTTLGSYVPANGARWAILGGASLTGAFESVTPGFSIEEIDNVLWLVAGPGASQSVPETTGVVLVLGAATLLLVARRRPTAACGLAAALTLSLTASAQAVTIATIADAQLSENGTTGLGDATDSGSGTGSSLNARWNYASTPSNRNEWIALKFDLSAYADKSRLNNVSLRPTMFRGNANNSQTLRLYALTPGTAGEDWNESTITYGAMPGFTFDSFSTTNLLNVGGPLVDLGNFGYSGYTGEGNVGVINPASLTNLVQSMGDNDLLTLLVSYGASANGQWRIASREATATETSALTGPAGTFAARLDFDVTYGGVLGDYNDDGVVDAADYTVWRDSGSAPLPNEEVSPGVNDIADYLYWAERYGATDTGLPATAVPEPATLLMIAAVAAGNLSRRR

Radius of gyration: 38.1 Å; chains: 1; bounding box: 108×107×93 Å

Secondary structure (DSSP, 8-state):
--SHHHHHHHHHHHTT-----PPP---SSTT--STTTT--TTTTSEEEEE-B---SS-TTBHHHHHHT--TT-EEEEES--EEEE-SS-EEE-SSSEEEEGGG--TT-EEEESS-EEEESSSEEEESEEEE--GGG-S--SEEEEEEEEEEEES-EEE--SSBSEEEE--TTT-EEEEEEES-EEE-PBTTT-BS-EEEEEEEEEEESPEEES-SB-TTEEEEEEEEEEEES-EEES-SS-EEE---SS----EEEEEES-EEE--TT-----SEEEE-TTTEEEEE-EEEEE-S--SS--PEEEETT-TTSGGGTEEE--EEESS------------HHHHHHHHHHH-SS-TTS--HHHHHHHHHHHHT----BSSGGGSTT-TGGGT------PPPP-SS-SSS-HHHHHHHT--TTS--TT--SSSSSS-HHHHHHHHHT--PPSSPEEB-SEEETT-GGGBSSS-PPPTT-EEEE-SSEEEE-SS-EEESEEEEE-STT---EEEE-SSEEEESS-EEEETT-EEEESSSEEEE-SSEEEEEBSEEEE-SSEEEEEEEEE-TT-EEEESSSEEEEEEEES-EEEEEEEEEE-TTS-SEEEEES-EEEEEEEEEEEEEETTEE-EEEESSEEEE-SEEEEEE-TT--PPTT-EEEEEE-SEEEE--SEE-TTEEEEEETTEEEEEE-TTSS----------------------------------------------EEEEEEPEEEEE---SSSS--------SSSS-EEEEE---SSS-PPPPEEEEEEE-TT-S-GGGEEEEEEE-EEB---TT--EEEEEEEEPTT-TT-S--TTT--GGGSTT----S-TT-SS----SSEEEEEEEEE----SSEEPPPB--HHHHHHHHTS-TT-EEEEEEEE-SSS-EEEEEB-TT-SB-TTSS-B-STTTTB-EEEEEE-----TT-SS-SSB-SHHHHHHHHHHTTS--TT--SSTT---HHHHHHHHHTTT-B-TTS---------THHHHHHHHHHTSSS--

InterPro domains:
  IPR011050 Pectin lyase fold/virulence factor [SSF51126] (23-355)
  IPR012334 Pectin lyase fold [G3DSA:2.160.20.10] (13-328)
  IPR013424 PEP-CTERM protein-sorting domain [PF07589] (1016-1038)
  IPR052063 Polysaccharide Lyase 1 [PTHR42970] (22-446)

Organism: NCBI:txid2528022

Foldseek 3Di:
DPPVVVVVVVVVVVVVDDPPPDPPQQFCAQPQFFQLRRQVAQALFAEAEQEDLEAPLDRNHPLVQQVPGDLSHYEYAYQKAWEREHPEERERQEGRHEDQQLLHPFLTHEYEQEAYEYAEERYHYALYEFAPWVNNPQHESYEYAAYESYEYEFAEFERHQHERYEYAYDPPHAAERYEYAQAEQEQHAPPHFAHYEYYRHETYEYALYEYEQGAEPLPADDYDHLAYEPELYEYEAYNYAYEDNQDPPDQAAHEYEAALAEYAHAAPAQADANYERDEARRYEYEFAWYFYHRPRDLPSPGDIDGPPPVVVRPRHYYYHHNYDPDDRDTIDDDHPDHNVLSVVSSLQRYHSCSVNDFPLNVVRSVCNNRRHDHHHNTQLVPPPAPPSNPGTRDIRGRADQQCSLQAHPVLCVVQVHDSNDRQQNPDQFPPSGGPNSLRSCQSSPDEDDDEWEFAAEEELQCCVRTPHSGQAYQCYHYEQQEYEYEAATADHHHQEYHFHDALPRQGEYEYAAYEYEHAAEYEFDRQGEYHYQAYEYHYHHYAYHFYLYEYACNAYEYAGQEAEADPNYHYHAQAYEYHYQEYEEEDAHNAYEYHYCNVVDLEGEHAYEYAPPEYEYEKEAAELAGIRAYEYAAEYHDEYEYHYHYPDPYQDDAFRKDQHYAYPAYYYYYPYYPPQWDWDDDPRTIMIGGHPPSPDDPDDDDDDDDDDDDDDDDDDDDDDDDDDDDDDDDDDDDDPPDLPFDKDKWFWAKDKDDDDPDPDDDPPDHDLSADAFDWDFQFDDPDQPGAWMKMKTKTWQLLWAQLLQFPWKKKKFWWAAKDPPPQFKKWKKKFAWPFPCSPDRSNDDDPCRHAFAHCPVRRPPPDGPNPHRMGTLGIHTFDDDRHGTIGDIDIGPSVSVRSNPYHNGTMIMMMIGTDDDDGITTITGGQQHQAHPVRPDGHHRRPGGIMMITGGRPQADQLQQVSPQALEPVSVVNLVVCQQAATRNYDPDGGGSDVVSVVRSVVQHGPGNPRDDDDDDDDDDPPVVVVVVVVVVPPPDD

pLDDT: mean 79.41, std 21.22, range [22.77, 98.94]